Protein AF-A0A386WGY3-F1 (afdb_monomer_lite)

pLDDT: mean 86.1, std 10.3, range [23.47, 96.94]

Structure (mmCIF, N/CA/C/O backbone):
data_AF-A0A386WGY3-F1
#
_entry.id   AF-A0A386WGY3-F1
#
loop_
_atom_site.group_PDB
_atom_site.id
_atom_site.type_symbol
_atom_site.label_atom_id
_atom_site.label_alt_id
_atom_site.label_comp_id
_atom_site.label_asym_id
_atom_site.label_entity_id
_atom_site.label_seq_id
_atom_site.pdbx_PDB_ins_code
_atom_site.Cartn_x
_atom_site.Cartn_y
_atom_site.Cartn_z
_atom_site.occupancy
_atom_site.B_iso_or_equiv
_atom_site.auth_seq_id
_atom_site.auth_comp_id
_atom_site.auth_asym_id
_atom_site.auth_atom_id
_atom_site.pdbx_PDB_model_num
ATOM 1 N N . MET A 1 1 ? -45.808 -0.481 20.986 1.00 61.81 1 MET A N 1
ATOM 2 C CA . MET A 1 1 ? -45.895 -1.080 22.342 1.00 61.81 1 MET A CA 1
ATOM 3 C C . MET A 1 1 ? -44.906 -0.357 23.251 1.00 61.81 1 MET A C 1
ATOM 5 O O . MET A 1 1 ? -43.811 -0.083 22.788 1.00 61.81 1 MET A O 1
ATOM 9 N N . MET A 1 2 ? -45.273 0.003 24.487 1.00 74.50 2 MET A N 1
ATOM 10 C CA . MET A 1 2 ? -44.387 0.731 25.418 1.00 74.50 2 MET A CA 1
ATOM 11 C C . MET A 1 2 ? -43.733 -0.239 26.417 1.00 74.50 2 MET A C 1
ATOM 13 O O . MET A 1 2 ? -44.384 -0.642 27.377 1.00 74.50 2 MET A O 1
ATOM 17 N N . LEU A 1 3 ? -42.461 -0.602 26.201 1.00 82.38 3 LEU A N 1
ATOM 18 C CA . LEU A 1 3 ? -41.746 -1.622 26.994 1.00 82.38 3 LEU A CA 1
ATOM 19 C C . LEU A 1 3 ? -41.584 -1.269 28.483 1.00 82.38 3 LEU A C 1
ATOM 21 O O . LEU A 1 3 ? -41.601 -2.163 29.317 1.00 82.38 3 LEU A O 1
ATOM 25 N N . HIS A 1 4 ? -41.511 0.015 28.848 1.00 80.94 4 HIS A N 1
ATOM 26 C CA . HIS A 1 4 ? -41.395 0.439 30.254 1.00 80.94 4 HIS A CA 1
ATOM 27 C C . HIS A 1 4 ? -42.621 0.091 31.120 1.00 80.94 4 HIS A C 1
ATOM 29 O O . HIS A 1 4 ? -42.563 0.203 32.340 1.00 80.94 4 HIS A O 1
ATOM 35 N N . ARG A 1 5 ? -43.743 -0.308 30.502 1.00 82.69 5 ARG A N 1
ATOM 36 C CA . ARG A 1 5 ? -44.953 -0.781 31.197 1.00 82.69 5 ARG A CA 1
ATOM 37 C C . ARG A 1 5 ? -45.062 -2.305 31.236 1.00 82.69 5 ARG A C 1
ATOM 39 O O . ARG A 1 5 ? -46.012 -2.821 31.817 1.00 82.69 5 ARG A O 1
ATOM 46 N N . ASP A 1 6 ? -44.139 -3.009 30.589 1.00 82.38 6 ASP A N 1
ATOM 47 C CA . ASP A 1 6 ? -44.092 -4.465 30.564 1.00 82.38 6 ASP A CA 1
ATOM 48 C C . ASP A 1 6 ? -43.335 -4.965 31.810 1.00 82.38 6 ASP A C 1
ATOM 50 O O . ASP A 1 6 ? -42.214 -4.504 32.039 1.00 82.38 6 ASP A O 1
ATOM 54 N N . PRO A 1 7 ? -43.900 -5.865 32.637 1.00 83.31 7 PRO A N 1
ATOM 55 C CA . PRO A 1 7 ? -43.231 -6.367 33.837 1.00 83.31 7 PRO A CA 1
ATOM 56 C C . PRO A 1 7 ? -41.829 -6.928 33.569 1.00 83.31 7 PRO A C 1
ATOM 58 O O . PRO A 1 7 ? -40.940 -6.709 34.389 1.00 83.31 7 PRO A O 1
ATOM 61 N N . GLU A 1 8 ? -41.616 -7.571 32.415 1.00 82.06 8 GLU A N 1
ATOM 62 C CA . GLU A 1 8 ? -40.329 -8.175 32.038 1.00 82.06 8 GLU A CA 1
ATOM 63 C C . GLU A 1 8 ? -39.245 -7.127 31.736 1.00 82.06 8 GLU A C 1
ATOM 65 O O . GLU A 1 8 ? -38.066 -7.365 31.991 1.00 82.06 8 GLU A O 1
ATOM 70 N N . PHE A 1 9 ? -39.630 -5.943 31.244 1.00 87.06 9 PHE A N 1
ATOM 71 C CA . PHE A 1 9 ? -38.694 -4.899 30.801 1.00 87.06 9 PHE A CA 1
ATOM 72 C C . PHE A 1 9 ? -38.731 -3.623 31.644 1.00 87.06 9 PHE A C 1
ATOM 74 O O . PHE A 1 9 ? -37.873 -2.760 31.477 1.00 87.06 9 PHE A O 1
ATOM 81 N N . SER A 1 10 ? -39.676 -3.492 32.575 1.00 86.00 10 SER A N 1
ATOM 82 C CA . SER A 1 10 ? -39.872 -2.302 33.417 1.00 86.00 10 SER A CA 1
ATOM 83 C C . SER A 1 10 ? -38.635 -1.874 34.218 1.00 86.00 10 SER A C 1
ATOM 85 O O . SER A 1 10 ? -38.479 -0.693 34.522 1.00 86.00 10 SER A O 1
ATOM 87 N N . ALA A 1 11 ? -37.729 -2.807 34.526 1.00 86.44 11 ALA A N 1
ATOM 88 C CA . ALA A 1 11 ? -36.476 -2.519 35.222 1.00 86.44 11 ALA A CA 1
ATOM 89 C C . ALA A 1 11 ? -35.398 -1.885 34.316 1.00 86.44 11 ALA A C 1
ATOM 91 O O . ALA A 1 11 ? -34.520 -1.177 34.816 1.00 86.44 11 ALA A O 1
ATOM 92 N N . VAL A 1 12 ? -35.459 -2.119 32.998 1.00 91.00 12 VAL A N 1
ATOM 93 C CA . VAL A 1 12 ? -34.416 -1.721 32.032 1.00 91.00 12 VAL A CA 1
ATOM 94 C C . VAL A 1 12 ? -34.895 -0.704 30.993 1.00 91.00 12 VAL A C 1
ATOM 96 O O . VAL A 1 12 ? -34.096 0.102 30.525 1.00 91.00 12 VAL A O 1
ATOM 99 N N . ALA A 1 13 ? -36.177 -0.697 30.629 1.00 90.69 13 ALA A N 1
ATOM 100 C CA . ALA A 1 13 ? -36.724 0.175 29.595 1.00 90.69 13 ALA A CA 1
ATOM 101 C C . ALA A 1 13 ? -37.027 1.582 30.129 1.00 90.69 13 ALA A C 1
ATOM 103 O O . ALA A 1 13 ? -37.645 1.753 31.181 1.00 90.69 13 ALA A O 1
ATOM 104 N N . LEU A 1 14 ? -36.628 2.599 29.366 1.00 89.94 14 LEU A N 1
ATOM 105 C CA . LEU A 1 14 ? -36.884 3.999 29.701 1.00 89.94 14 LEU A CA 1
ATOM 106 C C . LEU A 1 14 ? -38.336 4.405 29.378 1.00 89.94 14 LEU A C 1
ATOM 108 O O . LEU A 1 14 ? -38.920 3.895 28.411 1.00 89.94 14 LEU A O 1
ATOM 112 N N . PRO A 1 15 ? -38.939 5.336 30.144 1.00 90.88 15 PRO A N 1
ATOM 113 C CA . PRO A 1 15 ? -40.218 5.928 29.772 1.00 90.88 15 PRO A CA 1
ATOM 114 C C . PRO A 1 15 ? -40.096 6.682 28.442 1.00 90.88 15 PRO A C 1
ATOM 116 O O . PRO A 1 15 ? -39.058 7.262 28.135 1.00 90.88 15 PRO A O 1
ATOM 119 N N . VAL A 1 16 ? -41.163 6.650 27.641 1.00 90.69 16 VAL A N 1
ATOM 120 C CA . VAL A 1 16 ? -41.209 7.241 26.295 1.00 90.69 16 VAL A CA 1
ATOM 121 C C . VAL A 1 16 ? -42.474 8.076 26.157 1.00 90.69 16 VAL A C 1
ATOM 123 O O . VAL A 1 16 ? -43.560 7.598 26.492 1.00 90.69 16 VAL A O 1
ATOM 126 N N . TYR A 1 17 ? -42.346 9.275 25.594 1.00 91.62 17 TYR A N 1
ATOM 127 C CA . TYR A 1 17 ? -43.467 10.099 25.150 1.00 91.62 17 TYR A CA 1
ATOM 128 C C . TYR A 1 17 ? -43.485 10.172 23.612 1.00 91.62 17 TYR A C 1
ATOM 130 O O . TYR A 1 17 ? -42.577 10.762 23.024 1.00 91.62 17 TYR A O 1
ATOM 138 N N . PRO A 1 18 ? -44.480 9.584 22.926 1.00 90.06 18 PRO A N 1
ATOM 139 C CA . PRO A 1 18 ? -44.577 9.661 21.470 1.00 90.06 18 PRO A CA 1
ATOM 140 C C . PRO A 1 18 ? -45.006 11.064 21.014 1.00 90.06 18 PRO A C 1
ATOM 142 O O . PRO A 1 18 ? -45.927 11.651 21.583 1.00 90.06 18 PRO A O 1
ATOM 145 N N . CYS A 1 19 ? -44.372 11.597 19.970 1.00 88.19 19 CYS A N 1
ATOM 146 C CA . CYS A 1 19 ? -44.822 12.824 19.317 1.00 88.19 19 CYS A CA 1
ATOM 147 C C . CYS A 1 19 ? -45.920 12.503 18.291 1.00 88.19 19 CYS A C 1
ATOM 149 O O . CYS A 1 19 ? -45.836 11.514 17.566 1.00 88.19 19 CYS A O 1
ATOM 151 N N . ASP A 1 20 ? -46.949 13.348 18.221 1.00 83.81 20 ASP A N 1
ATOM 152 C CA . ASP A 1 20 ? -48.069 13.164 17.296 1.00 83.81 20 ASP A CA 1
ATOM 153 C C . ASP A 1 20 ? -47.688 13.618 15.878 1.00 83.81 20 ASP A C 1
ATOM 155 O O . ASP A 1 20 ? -47.449 14.803 15.634 1.00 83.81 20 ASP A O 1
ATOM 159 N N . LEU A 1 21 ? -47.631 12.675 14.934 1.00 83.88 21 LEU A N 1
ATOM 160 C CA . LEU A 1 21 ? -47.284 12.960 13.541 1.00 83.88 21 LEU A CA 1
ATOM 161 C C . LEU A 1 21 ? -48.390 13.741 12.808 1.00 83.88 21 LEU A C 1
ATOM 163 O O . LEU A 1 21 ? -48.110 14.434 11.827 1.00 83.88 21 LEU A O 1
ATOM 167 N N . ALA A 1 22 ? -49.641 13.681 13.285 1.00 88.31 22 ALA A N 1
ATOM 168 C CA . ALA A 1 22 ? -50.756 14.397 12.668 1.00 88.31 22 ALA A CA 1
ATOM 169 C C . ALA A 1 22 ? -50.542 15.919 12.692 1.00 88.31 22 ALA A C 1
ATOM 171 O O . ALA A 1 22 ? -50.849 16.595 11.708 1.00 88.31 22 ALA A O 1
ATOM 172 N N . ASP A 1 23 ? -49.943 16.445 13.767 1.00 89.12 23 ASP A N 1
ATOM 173 C CA . ASP A 1 23 ? -49.608 17.867 13.893 1.00 89.12 23 ASP A CA 1
ATOM 174 C C . ASP A 1 23 ? -48.582 18.293 12.815 1.00 89.12 23 ASP A C 1
ATOM 176 O O . ASP A 1 23 ? -48.690 19.380 12.239 1.00 89.12 23 ASP A O 1
ATOM 180 N N . ALA A 1 24 ? -47.621 17.426 12.474 1.00 89.56 24 ALA A N 1
ATOM 181 C CA . ALA A 1 24 ? -46.629 17.690 11.429 1.00 89.56 24 ALA A CA 1
ATOM 182 C C . ALA A 1 24 ? -47.243 17.670 10.021 1.00 89.56 24 ALA A C 1
ATOM 184 O O . ALA A 1 24 ? -46.978 18.571 9.220 1.00 89.56 24 ALA A O 1
ATOM 185 N N . HIS A 1 25 ? -48.105 16.693 9.724 1.00 90.00 25 HIS A N 1
ATOM 186 C CA . HIS A 1 25 ? -48.831 16.642 8.450 1.00 90.00 25 HIS A CA 1
ATOM 187 C C . HIS A 1 25 ? -49.780 17.832 8.276 1.00 90.00 25 HIS A C 1
ATOM 189 O O . HIS A 1 25 ? -49.852 18.404 7.187 1.00 90.00 25 HIS A O 1
ATOM 195 N N . GLU A 1 26 ? -50.467 18.251 9.342 1.00 91.38 26 GLU A N 1
ATOM 196 C CA . GLU A 1 26 ? -51.323 19.438 9.328 1.00 91.38 26 GLU A CA 1
ATOM 197 C C . GLU A 1 26 ? -50.515 20.709 9.027 1.00 91.38 26 GLU A C 1
ATOM 199 O O . GLU A 1 26 ? -50.932 21.534 8.208 1.00 91.38 26 GLU A O 1
ATOM 204 N N . TYR A 1 27 ? -49.336 20.860 9.637 1.00 92.31 27 TYR A N 1
ATOM 205 C CA . TYR A 1 27 ? -48.431 21.961 9.319 1.00 92.31 27 TYR A CA 1
ATOM 206 C C . TYR A 1 27 ? -48.000 21.937 7.847 1.00 92.31 27 TYR A C 1
ATOM 208 O O . TYR A 1 27 ? -48.105 22.966 7.179 1.00 92.31 27 TYR A O 1
ATOM 216 N N . VAL A 1 28 ? -47.567 20.786 7.318 1.00 89.75 28 VAL A N 1
ATOM 217 C CA . VAL A 1 28 ? -47.150 20.666 5.909 1.00 89.75 28 VAL A CA 1
ATOM 218 C C . VAL A 1 28 ? -48.301 21.020 4.963 1.00 89.75 28 VAL A C 1
ATOM 220 O O . VAL A 1 28 ? -48.097 21.789 4.023 1.00 89.75 28 VAL A O 1
ATOM 223 N N . ALA A 1 29 ? -49.519 20.550 5.252 1.00 87.94 29 ALA A N 1
ATOM 224 C CA . ALA A 1 29 ? -50.712 20.852 4.462 1.00 87.94 29 ALA A CA 1
ATOM 225 C C . ALA A 1 29 ? -51.063 22.352 4.447 1.00 87.94 29 ALA A C 1
ATOM 227 O O . ALA A 1 29 ? -51.526 22.866 3.431 1.00 87.94 29 ALA A O 1
ATOM 228 N N . ARG A 1 30 ? -50.832 23.072 5.555 1.00 86.06 30 ARG A N 1
ATOM 229 C CA . ARG A 1 30 ? -51.092 24.522 5.662 1.00 86.06 30 ARG A CA 1
ATOM 230 C C . ARG A 1 30 ? -49.978 25.377 5.070 1.00 86.06 30 ARG A C 1
ATOM 232 O O . ARG A 1 30 ? -50.243 26.427 4.495 1.00 86.06 30 ARG A O 1
ATOM 239 N N . ALA A 1 31 ? -48.734 24.973 5.291 1.00 79.75 31 ALA A N 1
ATOM 240 C CA . ALA A 1 31 ? -47.571 25.782 4.975 1.00 79.75 31 ALA A CA 1
ATOM 241 C C . ALA A 1 31 ? -47.097 25.573 3.528 1.00 79.75 31 ALA A C 1
ATOM 243 O O . ALA A 1 31 ? -46.434 26.462 2.993 1.00 79.75 31 ALA A O 1
ATOM 244 N N . GLY A 1 32 ? -47.395 24.423 2.915 1.00 74.25 32 GLY A N 1
ATOM 245 C CA . GLY A 1 32 ? -46.793 23.977 1.658 1.00 74.25 32 GLY A CA 1
ATOM 246 C C . GLY A 1 32 ? -45.360 23.463 1.857 1.00 74.25 32 GLY A C 1
ATOM 247 O O . GLY A 1 32 ? -44.615 23.991 2.695 1.00 74.25 32 GLY A O 1
ATOM 248 N N . SER A 1 33 ? -44.990 22.425 1.099 1.00 68.12 33 SER A N 1
ATOM 249 C CA . SER A 1 33 ? -43.675 21.760 1.142 1.00 68.12 33 SER A CA 1
ATOM 250 C C . SER A 1 33 ? -42.741 22.112 -0.019 1.00 68.12 33 SER A C 1
ATOM 252 O O . SER A 1 33 ? -41.543 21.872 0.077 1.00 68.12 33 SER A O 1
ATOM 254 N N . GLU A 1 34 ? -43.250 22.651 -1.129 1.00 68.38 34 GLU A N 1
ATOM 255 C CA . GLU A 1 34 ? -42.418 22.947 -2.302 1.00 68.38 34 GLU A CA 1
ATOM 256 C C . GLU A 1 34 ? -41.515 24.168 -2.066 1.00 68.38 34 GLU A C 1
ATOM 258 O O . GLU A 1 34 ? -41.974 25.224 -1.633 1.00 68.38 34 GLU A O 1
ATOM 263 N N . GLY A 1 35 ? -40.218 24.013 -2.357 1.00 67.31 35 GLY A N 1
ATOM 264 C CA . GLY A 1 35 ? -39.223 25.092 -2.333 1.00 67.31 35 GLY A CA 1
ATOM 265 C C . GLY A 1 35 ? -38.682 25.488 -0.955 1.00 67.31 35 GLY A C 1
ATOM 266 O O . GLY A 1 35 ? -37.850 26.389 -0.890 1.00 67.31 35 GLY A O 1
ATOM 267 N N . LYS A 1 36 ? -39.111 24.835 0.133 1.00 79.31 36 LYS A N 1
ATOM 268 C CA . LYS A 1 36 ? -38.619 25.126 1.488 1.00 79.31 36 LYS A CA 1
ATOM 269 C C . LYS A 1 36 ? -37.427 24.265 1.872 1.00 79.31 36 LYS A C 1
ATOM 271 O O . LYS A 1 36 ? -37.423 23.051 1.686 1.00 79.31 36 LYS A O 1
ATOM 276 N N . SER A 1 37 ? -36.441 24.898 2.488 1.00 84.25 37 SER A N 1
ATOM 277 C CA . SER A 1 37 ? -35.321 24.236 3.148 1.00 84.25 37 SER A CA 1
ATOM 278 C C . SER A 1 37 ? -35.752 23.553 4.452 1.00 84.25 37 SER A C 1
ATOM 280 O O . SER A 1 37 ? -36.723 23.950 5.105 1.00 84.25 37 SER A O 1
ATOM 282 N N . VAL A 1 38 ? -34.966 22.567 4.904 1.00 86.69 38 VAL A N 1
ATOM 283 C CA . VAL A 1 38 ? -35.148 21.921 6.220 1.00 86.69 38 VAL A CA 1
ATOM 284 C C . VAL A 1 38 ? -35.218 22.961 7.339 1.00 86.69 38 VAL A C 1
ATOM 286 O O . VAL A 1 38 ? -36.079 22.876 8.208 1.00 86.69 38 VAL A O 1
ATOM 289 N N . LYS A 1 39 ? -34.361 23.989 7.302 1.00 89.94 39 LYS A N 1
ATOM 290 C CA . LYS A 1 39 ? -34.328 25.047 8.326 1.00 89.94 39 LYS A CA 1
ATOM 291 C C . LYS A 1 39 ? -35.650 25.814 8.413 1.00 89.94 39 LYS A C 1
ATOM 293 O O . LYS A 1 39 ? -36.104 26.112 9.516 1.00 89.94 39 LYS A O 1
ATOM 298 N N . GLU A 1 40 ? -36.282 26.099 7.277 1.00 89.25 40 GLU A N 1
ATOM 299 C CA . GLU A 1 40 ? -37.585 26.776 7.233 1.00 89.25 40 GLU A CA 1
ATOM 300 C C . GLU A 1 40 ? -38.705 25.886 7.771 1.00 89.25 40 GLU A C 1
ATOM 302 O O . GLU A 1 40 ? -39.562 26.361 8.522 1.00 89.25 40 GLU A O 1
ATOM 307 N N . HIS A 1 41 ? -38.674 24.590 7.448 1.00 90.69 41 HIS A N 1
ATOM 308 C CA . HIS A 1 41 ? -39.607 23.621 8.013 1.00 90.69 41 HIS A CA 1
ATOM 309 C C . HIS A 1 41 ? -39.456 23.487 9.531 1.00 90.69 41 HIS A C 1
ATOM 311 O O . HIS A 1 41 ? -40.451 23.560 10.250 1.00 90.69 41 HIS A O 1
ATOM 317 N N . VAL A 1 42 ? -38.223 23.383 10.031 1.00 92.88 42 VAL A N 1
ATOM 318 C CA . VAL A 1 42 ? -37.931 23.290 11.468 1.00 92.88 42 VAL A CA 1
ATOM 319 C C . VAL A 1 42 ? -38.404 24.537 12.212 1.00 92.88 42 VAL A C 1
ATOM 321 O O . VAL A 1 42 ? -39.113 24.421 13.212 1.00 92.88 42 VAL A O 1
ATOM 324 N N . ALA A 1 43 ? -38.071 25.733 11.720 1.00 92.88 43 ALA A N 1
ATOM 325 C CA . ALA A 1 43 ? -38.487 26.984 12.352 1.00 92.88 43 ALA A CA 1
ATOM 326 C C . ALA A 1 43 ? -40.017 27.153 12.338 1.00 92.88 43 ALA A C 1
ATOM 328 O O . ALA A 1 43 ? -40.620 27.485 13.363 1.00 92.88 43 ALA A O 1
ATOM 329 N N . GLY A 1 44 ? -40.655 26.883 11.194 1.00 92.19 44 GLY A N 1
ATOM 330 C CA . GLY A 1 44 ? -42.101 27.013 11.033 1.00 92.19 44 GLY A CA 1
ATOM 331 C C . GLY A 1 44 ? -42.890 26.000 11.862 1.00 92.19 44 GLY A C 1
ATOM 332 O O . GLY A 1 44 ? -43.856 26.377 12.529 1.00 92.19 44 GLY A O 1
ATOM 333 N N . TYR A 1 45 ? -42.469 24.734 11.867 1.00 93.81 45 TYR A N 1
ATOM 334 C CA . TYR A 1 45 ? -43.130 23.695 12.649 1.00 93.81 45 TYR A CA 1
ATOM 335 C C . TYR A 1 45 ? -42.894 23.866 14.150 1.00 93.81 45 TYR A C 1
ATOM 337 O O . TYR A 1 45 ? -43.831 23.698 14.922 1.00 93.81 45 TYR A O 1
ATOM 345 N N . SER A 1 46 ? -41.699 24.283 14.579 1.00 94.31 46 SER A N 1
ATOM 346 C CA . SER A 1 46 ? -41.426 24.597 15.989 1.00 94.31 46 SER A CA 1
ATOM 347 C C . SER A 1 46 ? -42.387 25.667 16.525 1.00 94.31 46 SER A C 1
ATOM 349 O O . SER A 1 46 ? -43.010 25.481 17.574 1.00 94.31 46 SER A O 1
ATOM 351 N N . ALA A 1 47 ? -42.599 26.754 15.770 1.00 92.88 47 ALA A N 1
ATOM 352 C CA . ALA A 1 47 ? -43.558 27.798 16.133 1.00 92.88 47 ALA A CA 1
ATOM 353 C C . ALA A 1 47 ? -45.014 27.292 16.128 1.00 92.88 47 ALA A C 1
ATOM 355 O O . ALA A 1 47 ? -45.774 27.590 17.053 1.00 92.88 47 ALA A O 1
ATOM 356 N N . PHE A 1 48 ? -45.394 26.502 15.118 1.00 93.56 48 PHE A N 1
ATOM 357 C CA . PHE A 1 48 ? -46.720 25.884 15.024 1.00 93.56 48 PHE A CA 1
ATOM 358 C C . PHE A 1 48 ? -47.004 24.957 16.213 1.00 93.56 48 PHE A C 1
ATOM 360 O O . PHE A 1 48 ? -48.034 25.094 16.878 1.00 93.56 48 PHE A O 1
ATOM 367 N N . LEU A 1 49 ? -46.067 24.060 16.524 1.00 93.25 49 LEU A N 1
ATOM 368 C CA . LEU A 1 49 ? -46.172 23.095 17.611 1.00 93.25 49 LEU A CA 1
ATOM 369 C C . LEU A 1 49 ? -46.233 23.801 18.969 1.00 93.25 49 LEU A C 1
ATOM 371 O O . LEU A 1 49 ? -47.067 23.447 19.799 1.00 93.25 49 LEU A O 1
ATOM 375 N N . LYS A 1 50 ? -45.431 24.855 19.169 1.00 92.81 50 LYS A N 1
ATOM 376 C CA . LYS A 1 50 ? -45.474 25.686 20.382 1.00 92.81 50 LYS A CA 1
ATOM 377 C C . LYS A 1 50 ? -46.822 26.384 20.570 1.00 92.81 50 LYS A C 1
ATOM 379 O O . LYS A 1 50 ? -47.313 26.463 21.691 1.00 92.81 50 LYS A O 1
ATOM 384 N N . GLY A 1 51 ? -47.442 26.864 19.490 1.00 90.44 51 GLY A N 1
ATOM 385 C CA . GLY A 1 51 ? -48.780 27.462 19.538 1.00 90.44 51 GLY A CA 1
ATOM 386 C C . GLY A 1 51 ? -49.894 26.443 19.801 1.00 90.44 51 GLY A C 1
ATOM 387 O O . GLY A 1 51 ? -50.859 26.749 20.497 1.00 90.44 51 GLY A O 1
ATOM 388 N N . ARG A 1 52 ? -49.762 25.225 19.265 1.00 90.81 52 ARG A N 1
ATOM 389 C CA . ARG A 1 52 ? -50.781 24.170 19.366 1.00 90.81 52 ARG A CA 1
ATOM 390 C C . ARG A 1 52 ? -50.704 23.365 20.662 1.00 90.81 52 ARG A C 1
ATOM 392 O O . ARG A 1 52 ? -51.738 22.959 21.186 1.00 90.81 52 ARG A O 1
ATOM 399 N N . ARG A 1 53 ? -49.495 23.143 21.179 1.00 90.88 53 ARG A N 1
ATOM 400 C CA . ARG A 1 53 ? -49.207 22.338 22.375 1.00 90.88 53 ARG A CA 1
ATOM 401 C C . ARG A 1 53 ? -48.310 23.111 23.356 1.00 90.88 53 ARG A C 1
ATOM 403 O O . ARG A 1 53 ? -47.239 22.616 23.678 1.00 90.88 53 ARG A O 1
ATOM 410 N N . PRO A 1 54 ? -48.714 24.289 23.870 1.00 88.88 54 PRO A N 1
ATOM 411 C CA . PRO A 1 54 ? -47.840 25.138 24.692 1.00 88.88 54 PRO A CA 1
ATOM 412 C C . PRO A 1 54 ? -47.356 24.483 25.998 1.00 88.88 54 PRO A C 1
ATOM 414 O O . PRO A 1 54 ? -46.311 24.880 26.506 1.00 88.88 54 PRO A O 1
ATOM 417 N N . GLY A 1 55 ? -48.083 23.483 26.515 1.00 90.19 55 GLY A N 1
ATOM 418 C CA . GLY A 1 55 ? -47.746 22.731 27.733 1.00 90.19 55 GLY A CA 1
ATOM 419 C C . GLY A 1 55 ? -46.984 21.415 27.508 1.00 90.19 55 GLY A C 1
ATOM 420 O O . GLY A 1 55 ? -47.024 20.530 28.363 1.00 90.19 55 GLY A O 1
ATOM 421 N N . LEU A 1 56 ? -46.375 21.209 26.331 1.00 90.38 56 LEU A N 1
ATOM 422 C CA . LEU A 1 56 ? -45.708 19.942 25.993 1.00 90.38 56 LEU A CA 1
ATOM 423 C C . LEU A 1 56 ? -44.525 19.635 26.928 1.00 90.38 56 LEU A C 1
ATOM 425 O O . LEU A 1 56 ? -44.305 18.478 27.276 1.00 90.38 56 LEU A O 1
ATOM 429 N N . ALA A 1 57 ? -43.783 20.659 27.356 1.00 90.06 57 ALA A N 1
ATOM 430 C CA . ALA A 1 57 ? -42.642 20.495 28.256 1.00 90.06 57 ALA A CA 1
ATOM 431 C C . ALA A 1 57 ? -43.066 20.018 29.656 1.00 90.06 57 ALA A C 1
ATOM 433 O O . ALA A 1 57 ? -42.391 19.178 30.246 1.00 90.06 57 ALA A O 1
ATOM 434 N N . GLU A 1 58 ? -44.192 20.508 30.182 1.00 91.88 58 GLU A N 1
ATOM 435 C CA . GLU A 1 58 ? -44.761 20.041 31.449 1.00 91.88 58 GLU A CA 1
ATOM 436 C C . GLU A 1 58 ? -45.232 18.587 31.347 1.00 91.88 58 GLU A C 1
ATOM 438 O O . GLU A 1 58 ? -44.910 17.782 32.217 1.00 91.88 58 GLU A O 1
ATOM 443 N N . GLN A 1 59 ? -45.911 18.223 30.254 1.00 91.44 59 GLN A N 1
ATOM 444 C CA . GLN A 1 59 ? -46.344 16.840 30.011 1.00 91.44 59 GLN A CA 1
ATOM 445 C C . GLN A 1 59 ? -45.157 15.878 29.891 1.00 91.44 59 GLN A C 1
ATOM 447 O O . GLN A 1 59 ? -45.196 14.760 30.402 1.00 91.44 59 GLN A O 1
ATOM 452 N N . LEU A 1 60 ? -44.079 16.309 29.233 1.00 92.31 60 LEU A N 1
ATOM 453 C CA . LEU A 1 60 ? -42.851 15.524 29.154 1.00 92.31 60 LEU A CA 1
ATOM 454 C C . LEU A 1 60 ? -42.189 15.364 30.510 1.00 92.31 60 LEU A C 1
ATOM 456 O O . LEU A 1 60 ? -41.728 14.269 30.808 1.00 92.31 60 LEU A O 1
ATOM 460 N N . ARG A 1 61 ? -42.195 16.403 31.350 1.00 92.94 61 ARG A N 1
ATOM 461 C CA . ARG A 1 61 ? -41.673 16.312 32.715 1.00 92.94 61 ARG A CA 1
ATOM 462 C C . ARG A 1 61 ? -42.403 15.253 33.542 1.00 92.94 61 ARG A C 1
ATOM 464 O O . ARG A 1 61 ? -41.761 14.516 34.283 1.00 92.94 61 ARG A O 1
ATOM 471 N N . GLU A 1 62 ? -43.720 15.136 33.384 1.00 92.69 62 GLU A N 1
ATOM 472 C CA . GLU A 1 62 ? -44.525 14.120 34.079 1.00 92.69 62 GLU A CA 1
ATOM 473 C C . GLU A 1 62 ? -44.186 12.682 33.651 1.00 92.69 62 GLU A C 1
ATOM 475 O O . GLU A 1 62 ? -44.272 11.765 34.467 1.00 92.69 62 GLU A O 1
ATOM 480 N N . VAL A 1 63 ? -43.795 12.470 32.389 1.00 91.38 63 VAL A N 1
ATOM 481 C CA . VAL A 1 63 ? -43.530 11.128 31.833 1.00 91.38 63 VAL A CA 1
ATOM 482 C C . VAL A 1 63 ? -42.047 10.754 31.874 1.00 91.38 63 VAL A C 1
ATOM 484 O O . VAL A 1 63 ? -41.701 9.637 32.248 1.00 91.38 63 VAL A O 1
ATOM 487 N N . CYS A 1 64 ? -41.175 11.669 31.461 1.00 91.00 64 CYS A N 1
ATOM 488 C CA . CYS A 1 64 ? -39.745 11.453 31.240 1.00 91.00 64 CYS A CA 1
ATOM 489 C C . CYS A 1 64 ? -38.856 12.095 32.321 1.00 91.00 64 CYS A C 1
ATOM 491 O O . CYS A 1 64 ? -37.636 11.988 32.232 1.00 91.00 64 CYS A O 1
ATOM 493 N N . GLY A 1 65 ? -39.430 12.759 33.329 1.00 90.69 65 GLY A N 1
ATOM 494 C CA . GLY A 1 65 ? -38.663 13.526 34.315 1.00 90.69 65 GLY A CA 1
ATOM 495 C C . GLY A 1 65 ? -38.115 14.839 33.747 1.00 90.69 65 GLY A C 1
ATOM 496 O O . GLY A 1 65 ? -38.469 15.250 32.644 1.00 90.69 65 GLY A O 1
ATOM 497 N N . ASP A 1 66 ? -37.265 15.530 34.503 1.00 90.56 66 ASP A N 1
ATOM 498 C CA . ASP A 1 66 ? -36.670 16.798 34.064 1.00 90.56 66 ASP A CA 1
ATOM 499 C C . ASP A 1 66 ? -35.657 16.620 32.919 1.00 90.56 66 ASP A C 1
ATOM 501 O O . ASP A 1 66 ? -35.048 15.565 32.756 1.00 90.56 66 ASP A O 1
ATOM 505 N N . ALA A 1 67 ? -35.471 17.676 32.117 1.00 87.50 67 ALA A N 1
ATOM 506 C CA . ALA A 1 67 ? -34.424 17.723 31.097 1.00 87.50 67 ALA A CA 1
ATOM 507 C C . ALA A 1 67 ? -33.022 17.572 31.745 1.00 87.50 67 ALA A C 1
ATOM 509 O O . ALA A 1 67 ? -32.824 18.057 32.863 1.00 87.50 67 ALA A O 1
ATOM 510 N N . PRO A 1 68 ? -32.027 16.972 31.059 1.00 91.25 68 PRO A N 1
ATOM 511 C CA . PRO A 1 68 ? -31.966 16.749 29.613 1.00 91.25 68 PRO A CA 1
ATOM 512 C C . PRO A 1 68 ? -32.791 15.556 29.104 1.00 91.25 68 PRO A C 1
ATOM 514 O O . PRO A 1 68 ? -32.803 14.475 29.687 1.00 91.25 68 PRO A O 1
ATOM 517 N N . TRP A 1 69 ? -33.426 15.748 27.948 1.00 93.00 69 TRP A N 1
ATOM 518 C CA . TRP A 1 69 ? -34.127 14.699 27.201 1.00 93.00 69 TRP A CA 1
ATOM 519 C C . TRP A 1 69 ? -33.395 14.374 25.901 1.00 93.00 69 TRP A C 1
ATOM 521 O O . TRP A 1 69 ? -32.574 15.161 25.425 1.00 93.00 69 TRP A O 1
ATOM 531 N N . ILE A 1 70 ? -33.738 13.253 25.278 1.00 91.38 70 ILE A N 1
ATOM 532 C CA . ILE A 1 70 ? -33.374 12.954 23.895 1.00 91.38 70 ILE A CA 1
ATOM 533 C C . ILE A 1 70 ? -34.634 12.802 23.047 1.00 91.38 70 ILE A C 1
ATOM 535 O O . ILE A 1 70 ? -35.574 12.108 23.431 1.00 91.38 70 ILE A O 1
ATOM 539 N N . VAL A 1 71 ? -34.652 13.470 21.895 1.00 92.38 71 VAL A N 1
ATOM 540 C CA . VAL A 1 71 ? -35.678 13.293 20.867 1.00 92.38 71 VAL A CA 1
ATOM 541 C C . VAL A 1 71 ? -35.113 12.371 19.795 1.00 92.38 71 VAL A C 1
ATOM 543 O O . VAL A 1 71 ? -34.025 12.632 19.282 1.00 92.38 71 VAL A O 1
ATOM 546 N N . ARG A 1 72 ? -35.829 11.296 19.467 1.00 88.62 72 ARG A N 1
ATOM 547 C CA . ARG A 1 72 ? -35.366 10.256 18.540 1.00 88.62 72 ARG A CA 1
ATOM 548 C C . ARG A 1 72 ? -36.409 9.934 17.486 1.00 88.62 72 ARG A C 1
ATOM 550 O O . ARG A 1 72 ? -37.606 10.102 17.727 1.00 88.62 72 ARG A O 1
ATOM 557 N N . SER A 1 73 ? -35.942 9.430 16.349 1.00 86.38 73 SER A N 1
ATOM 558 C CA . SER A 1 73 ? -36.804 8.805 15.351 1.00 86.38 73 SER A CA 1
ATOM 559 C C . SER A 1 73 ? -37.362 7.479 15.879 1.00 86.38 73 SER A C 1
ATOM 561 O O . SER A 1 73 ? -36.728 6.782 16.682 1.00 86.38 73 SER A O 1
ATOM 563 N N . SER A 1 74 ? -38.580 7.140 15.462 1.00 77.81 74 SER A N 1
ATOM 564 C CA . SER A 1 74 ? -39.263 5.941 15.945 1.00 77.81 74 SER A CA 1
ATOM 565 C C . SER A 1 74 ? -38.734 4.646 15.326 1.00 77.81 74 SER A C 1
ATOM 567 O O . SER A 1 74 ? -38.872 3.587 15.940 1.00 77.81 74 SER A O 1
ATOM 569 N N . GLY A 1 75 ? -38.136 4.728 14.135 1.00 71.81 75 GLY A N 1
ATOM 570 C CA . GLY A 1 75 ? -37.763 3.582 13.307 1.00 71.81 75 GLY A CA 1
ATOM 571 C C . GLY A 1 75 ? -38.954 2.896 12.624 1.00 71.81 75 GLY A C 1
ATOM 572 O O . GLY A 1 75 ? -38.758 1.968 11.850 1.00 71.81 75 GLY A O 1
ATOM 573 N N . VAL A 1 76 ? -40.201 3.325 12.876 1.00 68.94 76 VAL A N 1
ATOM 574 C CA . VAL A 1 76 ? -41.399 2.827 12.164 1.00 68.94 76 VAL A CA 1
ATOM 575 C C . VAL A 1 76 ? -41.368 3.241 10.697 1.00 68.94 76 VAL A C 1
ATOM 577 O O . VAL A 1 76 ? -41.922 2.560 9.843 1.00 68.94 76 VAL A O 1
ATOM 580 N N . GLU A 1 77 ? -40.706 4.353 10.414 1.00 63.72 77 GLU A N 1
ATOM 581 C CA . GLU A 1 77 ? -40.432 4.855 9.080 1.00 63.72 77 GLU A CA 1
ATOM 582 C C . GLU A 1 77 ? -39.433 3.997 8.276 1.00 63.72 77 GLU A C 1
ATOM 584 O O . GLU A 1 77 ? -39.308 4.236 7.084 1.00 63.72 77 GLU A O 1
ATOM 589 N N . ASP A 1 78 ? -38.800 2.977 8.873 1.00 60.78 78 ASP A N 1
ATOM 590 C CA . ASP A 1 78 ? -37.727 2.158 8.276 1.00 60.78 78 ASP A CA 1
ATOM 591 C C . ASP A 1 78 ? -38.169 0.706 7.949 1.00 60.78 78 ASP A C 1
ATOM 593 O O . ASP A 1 78 ? -37.413 -0.246 8.151 1.00 60.78 78 ASP A O 1
ATOM 597 N N . GLN A 1 79 ? -39.423 0.493 7.521 1.00 63.47 79 GLN A N 1
ATOM 598 C CA . GLN A 1 79 ? -39.907 -0.846 7.114 1.00 63.47 79 GLN A CA 1
ATOM 599 C C . GLN A 1 79 ? -39.299 -1.308 5.776 1.00 63.47 79 GLN A C 1
ATOM 601 O O . GLN A 1 79 ? -38.580 -0.546 5.147 1.00 63.47 79 GLN A O 1
ATOM 606 N N . GLU A 1 80 ? -39.590 -2.540 5.327 1.00 56.81 80 GLU A N 1
ATOM 607 C CA . GLU A 1 80 ? -39.014 -3.136 4.098 1.00 56.81 80 GLU A CA 1
ATOM 608 C C . GLU A 1 80 ? -39.073 -2.222 2.858 1.00 56.81 80 GLU A C 1
ATOM 610 O O . GLU A 1 80 ? -38.183 -2.295 2.015 1.00 56.81 80 GLU A O 1
ATOM 615 N N . ASP A 1 81 ? -40.068 -1.332 2.781 1.00 54.84 81 ASP A N 1
ATOM 616 C CA . ASP A 1 81 ? -40.265 -0.393 1.671 1.00 54.84 81 ASP A CA 1
ATOM 617 C C . ASP A 1 81 ? -39.455 0.923 1.786 1.00 54.84 81 ASP A C 1
ATOM 619 O O . ASP A 1 81 ? -39.477 1.728 0.857 1.00 54.84 81 ASP A O 1
ATOM 623 N N . ASN A 1 82 ? -38.744 1.169 2.896 1.00 60.41 82 ASN A N 1
ATOM 624 C CA . ASN A 1 82 ? -37.997 2.405 3.172 1.00 60.41 82 ASN A CA 1
ATOM 625 C C . ASN A 1 82 ? -36.541 2.115 3.582 1.00 60.41 82 ASN A C 1
ATOM 627 O O . ASN A 1 82 ? -36.267 1.410 4.551 1.00 60.41 82 ASN A O 1
ATOM 631 N N . VAL A 1 83 ? -35.582 2.740 2.895 1.00 64.00 83 VAL A N 1
ATOM 632 C CA . VAL A 1 83 ? -34.142 2.407 2.982 1.00 64.00 83 VAL A CA 1
ATOM 633 C C . VAL A 1 83 ? -33.366 3.370 3.885 1.00 64.00 83 VAL A C 1
ATOM 635 O O . VAL A 1 83 ? -32.257 3.768 3.549 1.00 64.00 83 VAL A O 1
ATOM 638 N N . ASN A 1 84 ? -33.933 3.814 5.014 1.00 67.75 84 ASN A N 1
ATOM 639 C CA . ASN A 1 84 ? -33.287 4.834 5.863 1.00 67.75 84 ASN A CA 1
ATOM 640 C C . ASN A 1 84 ? -33.009 4.419 7.312 1.00 67.75 84 ASN A C 1
ATOM 642 O O . ASN A 1 84 ? -32.911 5.275 8.192 1.00 67.75 84 ASN A O 1
ATOM 646 N N . ALA A 1 85 ? -32.844 3.110 7.542 1.00 59.44 85 ALA A N 1
ATOM 647 C CA . ALA A 1 85 ? -32.710 2.497 8.862 1.00 59.44 85 ALA A CA 1
ATOM 648 C C . ALA A 1 85 ? -31.652 3.168 9.753 1.00 59.44 85 ALA A C 1
ATOM 650 O O . ALA A 1 85 ? -30.495 2.778 9.730 1.00 59.44 85 ALA A O 1
ATOM 651 N N . GLY A 1 86 ? -32.053 4.130 10.591 1.00 59.59 86 GLY A N 1
ATOM 652 C CA . GLY A 1 86 ? -31.136 4.835 11.501 1.00 59.59 86 GLY A CA 1
ATOM 653 C C . GLY A 1 86 ? -30.408 6.060 10.924 1.00 59.59 86 GLY A C 1
ATOM 654 O O . GLY A 1 86 ? -29.599 6.649 11.638 1.00 59.59 86 GLY A O 1
ATOM 655 N N . GLY A 1 87 ? -30.727 6.494 9.700 1.00 64.00 87 GLY A N 1
ATOM 656 C CA . GLY A 1 87 ? -30.168 7.704 9.074 1.00 64.00 87 GLY A CA 1
ATOM 657 C C . GLY A 1 87 ? -30.825 9.020 9.520 1.00 64.00 87 GLY A C 1
ATOM 658 O O . GLY A 1 87 ? -30.371 10.108 9.166 1.00 64.00 87 GLY A O 1
ATOM 659 N N . TYR A 1 88 ? -31.900 8.946 10.308 1.00 80.25 88 TYR A N 1
ATOM 660 C CA . TYR A 1 88 ? -32.616 10.113 10.823 1.00 80.25 88 TYR A CA 1
ATOM 661 C C . TYR A 1 88 ? -31.981 10.708 12.088 1.00 80.25 88 TYR A C 1
ATOM 663 O O . TYR A 1 88 ? -31.306 10.039 12.873 1.00 80.25 88 TYR A O 1
ATOM 671 N N . GLU A 1 89 ? -32.238 11.997 12.318 1.00 83.31 89 GLU A N 1
ATOM 672 C CA . GLU A 1 89 ? -31.635 12.725 13.435 1.00 83.31 89 GLU A CA 1
ATOM 673 C C . GLU A 1 89 ? -32.114 12.209 14.801 1.00 83.31 89 GLU A C 1
ATOM 675 O O . GLU A 1 89 ? -33.284 11.890 15.013 1.00 83.31 89 GLU A O 1
ATOM 680 N N . SER A 1 90 ? -31.198 12.189 15.767 1.00 86.56 90 SER A N 1
ATOM 681 C CA . SER A 1 90 ? -31.493 12.004 17.191 1.00 86.56 90 SER A CA 1
ATOM 682 C C . SER A 1 90 ? -30.777 13.104 17.966 1.00 86.56 90 SER A C 1
ATOM 684 O O . SER A 1 90 ? -29.549 13.195 17.926 1.00 86.56 90 SER A O 1
ATOM 686 N N . LEU A 1 91 ? -31.538 13.966 18.643 1.00 90.31 91 LEU A N 1
ATOM 687 C CA . LEU A 1 91 ? -31.030 15.219 19.203 1.00 90.31 91 LEU A CA 1
ATOM 688 C C . LEU A 1 91 ? -31.235 15.292 20.714 1.00 90.31 91 LEU A C 1
ATOM 690 O O . LEU A 1 91 ? -32.325 15.044 21.232 1.00 90.31 91 LEU A O 1
ATOM 694 N N . VAL A 1 92 ? -30.180 15.695 21.425 1.00 90.38 92 VAL A N 1
ATOM 695 C CA . VAL A 1 92 ? -30.226 15.939 22.870 1.00 90.38 92 VAL A CA 1
ATOM 696 C C . VAL A 1 92 ? -30.836 17.314 23.143 1.00 90.38 92 VAL A C 1
ATOM 698 O O . VAL A 1 92 ? -30.259 18.350 22.811 1.00 90.38 92 VAL A O 1
ATOM 701 N N . CYS A 1 93 ? -31.985 17.325 23.810 1.00 92.12 93 CYS A N 1
ATOM 702 C CA . CYS A 1 93 ? -32.664 18.513 24.305 1.00 92.12 93 CYS A CA 1
ATOM 703 C C . CYS A 1 93 ? -32.148 18.850 25.712 1.00 92.12 93 CYS A C 1
ATOM 705 O O . CYS A 1 93 ? -32.653 18.343 26.715 1.00 92.12 93 CYS A O 1
ATOM 707 N N . ARG A 1 94 ? -31.117 19.703 25.792 1.00 89.50 94 ARG A N 1
ATOM 708 C CA . ARG A 1 94 ? -30.448 20.044 27.064 1.00 89.50 94 ARG A CA 1
ATOM 709 C C . ARG A 1 94 ? -31.330 20.836 28.029 1.00 89.50 94 ARG A C 1
ATOM 711 O O . ARG A 1 94 ? -31.190 20.677 29.236 1.00 89.50 94 ARG A O 1
ATOM 718 N N . ARG A 1 95 ? -32.198 21.708 27.509 1.00 91.00 95 ARG A N 1
ATOM 719 C CA . ARG A 1 95 ? -33.101 22.562 28.293 1.00 91.00 95 ARG A CA 1
ATOM 720 C C . ARG A 1 95 ? -34.517 22.448 27.748 1.00 91.00 95 ARG A C 1
ATOM 722 O O . ARG A 1 95 ? -34.701 22.308 26.546 1.00 91.00 95 ARG A O 1
ATOM 729 N N . ALA A 1 96 ? -35.518 22.573 28.618 1.00 90.88 96 ALA A N 1
ATOM 730 C CA . ALA A 1 96 ? -36.928 22.481 28.225 1.00 90.88 96 ALA A CA 1
ATOM 731 C C . ALA A 1 96 ? -37.342 23.527 27.166 1.00 90.88 96 ALA A C 1
ATOM 733 O O . ALA A 1 96 ? -38.239 23.278 26.366 1.00 90.88 96 ALA A O 1
ATOM 734 N N . GLU A 1 97 ? -36.672 24.681 27.135 1.00 90.62 97 GLU A N 1
ATOM 735 C CA . GLU A 1 97 ? -36.916 25.765 26.173 1.00 90.62 97 GLU A CA 1
ATOM 736 C C . GLU A 1 97 ? -36.599 25.366 24.722 1.00 90.62 97 GLU A C 1
ATOM 738 O O . GLU A 1 97 ? -37.257 25.840 23.793 1.00 90.62 97 GLU A O 1
ATOM 743 N N . ASP A 1 98 ? -35.642 24.453 24.533 1.00 92.94 98 ASP A N 1
ATOM 744 C CA . ASP A 1 98 ? -35.161 24.003 23.222 1.00 92.94 98 ASP A CA 1
ATOM 745 C C . ASP A 1 98 ? -36.036 22.885 22.625 1.00 92.94 98 ASP A C 1
ATOM 747 O O . ASP A 1 98 ? -35.870 22.504 21.464 1.00 92.94 98 ASP A O 1
ATOM 751 N N . LEU A 1 99 ? -36.994 22.365 23.403 1.00 94.19 99 LEU A N 1
ATOM 752 C CA . LEU A 1 99 ? -37.777 21.173 23.084 1.00 94.19 99 LEU A CA 1
ATOM 753 C C . LEU A 1 99 ? -38.456 21.245 21.717 1.00 94.19 99 LEU A C 1
ATOM 755 O O . LEU A 1 99 ? -38.318 20.331 20.910 1.00 94.19 99 LEU A O 1
ATOM 759 N N . TYR A 1 100 ? -39.199 22.318 21.448 1.00 94.25 100 TYR A N 1
ATOM 760 C CA . TYR A 1 100 ? -39.968 22.439 20.207 1.00 94.25 100 TYR A CA 1
ATOM 761 C C . TYR A 1 100 ? -39.057 22.466 18.976 1.00 94.25 100 TYR A C 1
ATOM 763 O O . TYR A 1 100 ? -39.395 21.883 17.948 1.00 94.25 100 TYR A O 1
ATOM 771 N N . ALA A 1 101 ? -37.883 23.095 19.093 1.00 93.31 101 ALA A N 1
ATOM 772 C CA . ALA A 1 101 ? -36.887 23.110 18.030 1.00 93.31 101 ALA A CA 1
ATOM 773 C C . ALA A 1 101 ? -36.263 21.722 17.830 1.00 93.31 101 ALA A C 1
ATOM 775 O O . ALA A 1 101 ? -36.141 21.281 16.690 1.00 93.31 101 ALA A O 1
ATOM 776 N N . ALA A 1 102 ? -35.936 21.013 18.916 1.00 94.00 102 ALA A N 1
ATOM 777 C CA . ALA A 1 102 ? -35.402 19.653 18.853 1.00 94.00 102 ALA A CA 1
ATOM 778 C C . ALA A 1 102 ? -36.410 18.668 18.233 1.00 94.00 102 ALA A C 1
ATOM 780 O O . ALA A 1 102 ? -36.056 17.923 17.321 1.00 94.00 102 ALA A O 1
ATOM 781 N N . VAL A 1 103 ? -37.679 18.715 18.661 1.00 94.44 103 VAL A N 1
ATOM 782 C CA . VAL A 1 103 ? -38.768 17.916 18.073 1.00 94.44 103 VAL A CA 1
ATOM 783 C C . VAL A 1 103 ? -38.936 18.228 16.596 1.00 94.44 103 VAL A C 1
ATOM 785 O O . VAL A 1 103 ? -38.988 17.308 15.783 1.00 94.44 103 VAL A O 1
ATOM 788 N N . ALA A 1 104 ? -38.965 19.507 16.225 1.00 93.50 104 ALA A N 1
ATOM 789 C CA . ALA A 1 104 ? -39.111 19.885 14.830 1.00 93.50 104 ALA A CA 1
ATOM 790 C C . ALA A 1 104 ? -37.931 19.427 13.962 1.00 93.50 104 ALA A C 1
ATOM 792 O O . ALA A 1 104 ? -38.152 18.930 12.861 1.00 93.50 104 ALA A O 1
ATOM 793 N N . ALA A 1 105 ? -36.699 19.544 14.459 1.00 93.56 105 ALA A N 1
ATOM 794 C CA . ALA A 1 105 ? -35.503 19.101 13.752 1.00 93.56 105 ALA A CA 1
ATOM 795 C C . ALA A 1 105 ? -35.491 17.587 13.500 1.00 93.56 105 ALA A C 1
ATOM 797 O O . ALA A 1 105 ? -35.201 17.169 12.382 1.00 93.56 105 ALA A O 1
ATOM 798 N N . VAL A 1 106 ? -35.883 16.775 14.487 1.00 92.12 106 VAL A N 1
ATOM 799 C CA . VAL A 1 106 ? -35.990 15.318 14.306 1.00 92.12 106 VAL A CA 1
ATOM 800 C C . VAL A 1 106 ? -37.114 14.967 13.330 1.00 92.12 106 VAL A C 1
ATOM 802 O O . VAL A 1 106 ? -36.868 14.264 12.353 1.00 92.12 106 VAL A O 1
ATOM 805 N N . VAL A 1 107 ? -38.321 15.512 13.522 1.00 91.94 107 VAL A N 1
ATOM 806 C CA . VAL A 1 107 ? -39.494 15.234 12.668 1.00 91.94 107 VAL A CA 1
ATOM 807 C C . VAL A 1 107 ? -39.250 15.608 11.201 1.00 91.94 107 VAL A C 1
ATOM 809 O O . VAL A 1 107 ? -39.719 14.912 10.304 1.00 91.94 107 VAL A O 1
ATOM 812 N N . PHE A 1 108 ? -38.503 16.681 10.929 1.00 91.06 108 PHE A N 1
ATOM 813 C CA . PHE A 1 108 ? -38.185 17.118 9.564 1.00 91.06 108 PHE A CA 1
ATOM 814 C C . PHE A 1 108 ? -36.827 16.627 9.046 1.00 91.06 108 PHE A C 1
ATOM 816 O O . PHE A 1 108 ? -36.424 17.012 7.949 1.00 91.06 108 PHE A O 1
ATOM 823 N N . SER A 1 109 ? -36.136 15.736 9.763 1.00 88.88 109 SER A N 1
ATOM 824 C CA . SER A 1 109 ? -34.849 15.185 9.306 1.00 88.88 109 SER A CA 1
ATOM 825 C C . SER A 1 109 ? -34.958 14.346 8.023 1.00 88.88 109 SER A C 1
ATOM 827 O O . SER A 1 109 ? -33.981 14.216 7.284 1.00 88.88 109 SER A O 1
ATOM 829 N N . GLY A 1 110 ? -36.157 13.864 7.674 1.00 86.19 110 GLY A N 1
ATOM 830 C CA . GLY A 1 110 ? -36.426 13.230 6.378 1.00 86.19 110 GLY A CA 1
ATOM 831 C C . GLY A 1 110 ? -36.433 14.163 5.168 1.00 86.19 110 GLY A C 1
ATOM 832 O O . GLY A 1 110 ? -36.440 13.679 4.040 1.00 86.19 110 GLY A O 1
ATOM 833 N N . TYR A 1 111 ? -36.373 15.480 5.381 1.00 87.81 111 TYR A N 1
ATOM 834 C CA . TYR A 1 111 ? -36.210 16.476 4.317 1.00 87.81 111 TYR A CA 1
ATOM 835 C C . TYR A 1 111 ? -34.741 16.833 4.047 1.00 87.81 111 TYR A C 1
ATOM 837 O O . TYR A 1 111 ? -34.473 17.695 3.210 1.00 87.81 111 TYR A O 1
ATOM 845 N N . SER A 1 112 ? -33.783 16.225 4.756 1.00 86.31 112 SER A N 1
ATOM 846 C CA . SER A 1 112 ? -32.362 16.453 4.487 1.00 86.31 112 SER A CA 1
ATOM 847 C C . SER A 1 112 ? -31.964 15.868 3.129 1.00 86.31 112 SER A C 1
ATOM 849 O O . SER A 1 112 ? -32.516 14.862 2.682 1.00 86.31 112 SER A O 1
ATOM 851 N N . GLU A 1 113 ? -30.981 16.484 2.469 1.00 85.19 113 GLU A N 1
ATOM 852 C CA . GLU A 1 113 ? -30.470 15.989 1.184 1.00 85.19 113 GLU A CA 1
ATOM 853 C C . GLU A 1 113 ? -29.950 14.551 1.295 1.00 85.19 113 GLU A C 1
ATOM 855 O O . GLU A 1 113 ? -30.199 13.745 0.402 1.00 85.19 113 GLU A O 1
ATOM 860 N N . HIS A 1 114 ? -29.298 14.219 2.415 1.00 85.06 114 HIS A N 1
ATOM 861 C CA . HIS A 1 114 ? -28.798 12.876 2.701 1.00 85.06 114 HIS A CA 1
ATOM 862 C C . HIS A 1 114 ? -29.941 11.852 2.791 1.00 85.06 114 HIS A C 1
ATOM 864 O O . HIS A 1 114 ? -29.945 10.880 2.039 1.00 85.06 114 HIS A O 1
ATOM 870 N N . SER A 1 115 ? -30.960 12.115 3.621 1.00 84.94 115 SER A N 1
ATOM 871 C CA . SER A 1 115 ? -32.133 11.237 3.770 1.00 84.94 115 SER A CA 1
ATOM 872 C C . SER A 1 115 ? -32.876 11.045 2.446 1.00 84.94 115 SER A C 1
ATOM 874 O O . SER A 1 115 ? -33.325 9.946 2.129 1.00 84.94 115 SER A O 1
ATOM 876 N N . ILE A 1 116 ? -33.003 12.112 1.649 1.00 85.06 116 ILE A N 1
ATOM 877 C CA . ILE A 1 116 ? -33.654 12.056 0.335 1.00 85.06 116 ILE A CA 1
ATOM 878 C C . ILE A 1 116 ? -32.835 11.209 -0.644 1.00 85.06 116 ILE A C 1
ATOM 880 O O . ILE A 1 116 ? -33.406 10.381 -1.351 1.00 85.06 116 ILE A O 1
ATOM 884 N N . ALA A 1 117 ? -31.517 11.417 -0.716 1.00 85.44 117 ALA A N 1
ATOM 885 C CA . ALA A 1 117 ? -30.639 10.654 -1.603 1.00 85.44 117 ALA A CA 1
ATOM 886 C C . ALA A 1 117 ? -30.661 9.157 -1.270 1.00 85.44 117 ALA A C 1
ATOM 888 O O . ALA A 1 117 ? -30.702 8.328 -2.176 1.00 85.44 117 ALA A O 1
ATOM 889 N N . GLN A 1 118 ? -30.699 8.832 0.020 1.00 86.88 118 GLN A N 1
ATOM 890 C CA . GLN A 1 118 ? -30.770 7.469 0.518 1.00 86.88 118 GLN A CA 1
ATOM 891 C C . GLN A 1 118 ? -32.114 6.798 0.200 1.00 86.88 118 GLN A C 1
ATOM 893 O O . GLN A 1 118 ? -32.126 5.723 -0.386 1.00 86.88 118 GLN A O 1
ATOM 898 N N . GLN A 1 119 ? -33.252 7.451 0.457 1.00 84.44 119 GLN A N 1
ATOM 899 C CA . GLN A 1 119 ? -34.563 6.888 0.093 1.00 84.44 119 GLN A CA 1
ATOM 900 C C . GLN A 1 119 ? -34.727 6.691 -1.424 1.00 84.44 119 GLN A C 1
ATOM 902 O O . GLN A 1 119 ? -35.380 5.751 -1.880 1.00 84.44 119 GLN A O 1
ATOM 907 N N . ARG A 1 120 ? -34.057 7.526 -2.228 1.00 85.19 120 ARG A N 1
ATOM 908 C CA . ARG A 1 120 ? -34.018 7.385 -3.690 1.00 85.19 120 ARG A CA 1
ATOM 909 C C . ARG A 1 120 ? -33.242 6.170 -4.202 1.00 85.19 120 ARG A C 1
ATOM 911 O O . ARG A 1 120 ? -33.278 5.923 -5.408 1.00 85.19 120 ARG A O 1
ATOM 918 N N . LEU A 1 121 ? -32.565 5.419 -3.328 1.00 84.62 121 LEU A N 1
ATOM 919 C CA . LEU A 1 121 ? -31.996 4.114 -3.670 1.00 84.62 121 LEU A CA 1
ATOM 920 C C . LEU A 1 121 ? -33.093 3.089 -3.985 1.00 84.62 121 LEU A C 1
ATOM 922 O O . LEU A 1 121 ? -32.995 2.427 -5.016 1.00 84.62 121 LEU A O 1
ATOM 926 N N . ALA A 1 122 ? -34.155 3.008 -3.171 1.00 81.06 122 ALA A N 1
ATOM 927 C CA . ALA A 1 122 ? -35.303 2.140 -3.471 1.00 81.06 122 ALA A CA 1
ATOM 928 C C . ALA A 1 122 ? -36.350 2.810 -4.363 1.00 81.06 122 ALA A C 1
ATOM 930 O O . ALA A 1 122 ? -36.858 2.167 -5.279 1.00 81.06 122 ALA A O 1
ATOM 931 N N . ASP A 1 123 ? -36.677 4.085 -4.122 1.00 83.25 123 ASP A N 1
ATOM 932 C CA . ASP A 1 123 ? -37.700 4.808 -4.886 1.00 83.25 123 ASP A CA 1
ATOM 933 C C . ASP A 1 123 ? -37.148 6.116 -5.460 1.00 83.25 123 ASP A C 1
ATOM 935 O O . ASP A 1 123 ? -37.141 7.164 -4.814 1.00 83.25 123 ASP A O 1
ATOM 939 N N . GLN A 1 124 ? -36.741 6.091 -6.731 1.00 83.06 124 GLN A N 1
ATOM 940 C CA . GLN A 1 124 ? -36.241 7.283 -7.430 1.00 83.06 124 GLN A CA 1
ATOM 941 C C . GLN A 1 124 ? -37.246 8.450 -7.449 1.00 83.06 124 GLN A C 1
ATOM 943 O O . GLN A 1 124 ? -36.840 9.607 -7.588 1.00 83.06 124 GLN A O 1
ATOM 948 N N . SER A 1 125 ? -38.546 8.171 -7.303 1.00 86.25 125 SER A N 1
ATOM 949 C CA . SER A 1 125 ? -39.615 9.171 -7.265 1.00 86.25 125 SER A CA 1
ATOM 950 C C . SER A 1 125 ? -39.952 9.669 -5.855 1.00 86.25 125 SER A C 1
ATOM 952 O O . SER A 1 125 ? -40.829 10.532 -5.711 1.00 86.25 125 SER A O 1
ATOM 954 N N . TYR A 1 126 ? -39.223 9.190 -4.838 1.00 85.69 126 TYR A N 1
ATOM 955 C CA . TYR A 1 126 ? -39.464 9.489 -3.433 1.00 85.69 126 TYR A CA 1
ATOM 956 C C . TYR A 1 126 ? -39.579 10.994 -3.178 1.00 85.69 126 TYR A C 1
ATOM 958 O O . TYR A 1 126 ? -38.734 11.809 -3.589 1.00 85.69 126 TYR A O 1
ATOM 966 N N . ARG A 1 127 ? -40.635 11.356 -2.445 1.00 84.25 127 ARG A N 1
ATOM 967 C CA . ARG A 1 127 ? -40.873 12.709 -1.944 1.00 84.25 127 ARG A CA 1
ATOM 968 C C . ARG A 1 127 ? -40.697 12.723 -0.426 1.00 84.25 127 ARG A C 1
ATOM 970 O O . ARG A 1 127 ? -41.294 11.886 0.244 1.00 84.25 127 ARG A O 1
ATOM 977 N N . PRO A 1 128 ? -39.945 13.689 0.128 1.00 86.31 128 PRO A N 1
ATOM 978 C CA . PRO A 1 128 ? -39.730 13.756 1.566 1.00 86.31 128 PRO A CA 1
ATOM 979 C C . PRO A 1 128 ? -41.035 14.032 2.326 1.00 86.31 128 PRO A C 1
ATOM 981 O O . PRO A 1 128 ? -41.849 14.863 1.910 1.00 86.31 128 PRO A O 1
ATOM 984 N N . SER A 1 129 ? -41.199 13.367 3.470 1.00 85.75 129 SER A N 1
ATOM 985 C CA . SER A 1 129 ? -42.309 13.549 4.411 1.00 85.75 129 SER A CA 1
ATOM 986 C C . SER A 1 129 ? -41.809 13.669 5.857 1.00 85.75 129 SER A C 1
ATOM 988 O O . SER A 1 129 ? -40.689 13.243 6.152 1.00 85.75 129 SER A O 1
ATOM 990 N N . PRO A 1 130 ? -42.611 14.234 6.784 1.00 88.50 130 PRO A N 1
ATOM 991 C CA . PRO A 1 130 ? -42.274 14.230 8.204 1.00 88.50 130 PRO A CA 1
ATOM 992 C C . PRO A 1 130 ? -42.171 12.797 8.738 1.00 88.50 130 PRO A C 1
ATOM 994 O O . PRO A 1 130 ? -42.921 11.926 8.297 1.00 88.50 130 PRO A O 1
ATOM 997 N N . ILE A 1 131 ? -41.276 12.567 9.699 1.00 87.69 131 ILE A N 1
ATOM 998 C CA . ILE A 1 131 ? -41.063 11.255 10.323 1.00 87.69 131 ILE A CA 1
ATOM 999 C C . ILE A 1 131 ? -41.616 11.197 11.744 1.00 87.69 131 ILE A C 1
ATOM 1001 O O . ILE A 1 131 ? -41.728 12.212 12.437 1.00 87.69 131 ILE A O 1
ATOM 1005 N N . THR A 1 132 ? -41.923 9.984 12.198 1.00 87.75 132 THR A N 1
ATOM 1006 C CA . THR A 1 132 ? -42.402 9.748 13.561 1.00 87.75 132 THR A CA 1
ATOM 1007 C C . THR A 1 132 ? -41.253 9.900 14.553 1.00 87.75 132 THR A C 1
ATOM 1009 O O . THR A 1 132 ? -40.190 9.304 14.387 1.00 87.75 132 THR A O 1
ATOM 1012 N N . ALA A 1 133 ? -41.481 10.671 15.616 1.00 90.31 133 ALA A N 1
ATOM 1013 C CA . ALA A 1 133 ? -40.500 10.915 16.666 1.00 90.31 133 ALA A CA 1
ATOM 1014 C C . ALA A 1 133 ? -41.065 10.590 18.052 1.00 90.31 133 ALA A C 1
ATOM 1016 O O . ALA A 1 133 ? -42.279 10.579 18.268 1.00 90.31 133 ALA A O 1
ATOM 1017 N N . PHE A 1 134 ? -40.182 10.353 19.012 1.00 91.56 134 PHE A N 1
ATOM 1018 C CA . PHE A 1 134 ? -40.530 10.242 20.423 1.00 91.56 134 PHE A CA 1
ATOM 1019 C C . PHE A 1 134 ? -39.468 10.914 21.296 1.00 91.56 134 PHE A C 1
ATOM 1021 O O . PHE A 1 134 ? -38.341 11.150 20.863 1.00 91.56 134 PHE A O 1
ATOM 1028 N N . VAL A 1 135 ? -39.828 11.210 22.543 1.00 93.00 135 VAL A N 1
ATOM 1029 C CA . VAL A 1 135 ? -38.934 11.784 23.553 1.00 93.00 135 VAL A CA 1
ATOM 1030 C C . VAL A 1 135 ? -38.707 10.775 24.677 1.00 93.00 135 VAL A C 1
ATOM 1032 O O . VAL A 1 135 ? -39.644 10.098 25.105 1.00 93.00 135 VAL A O 1
ATOM 1035 N N . GLN A 1 136 ? -37.466 10.678 25.147 1.00 92.44 136 GLN A N 1
ATOM 1036 C CA . GLN A 1 136 ? -37.028 9.850 26.274 1.00 92.44 136 GLN A CA 1
ATOM 1037 C C . GLN A 1 136 ? -36.169 10.678 27.245 1.00 92.44 136 GLN A C 1
ATOM 1039 O O . GLN A 1 136 ? -35.554 11.665 26.826 1.00 92.44 136 GLN A O 1
ATOM 1044 N N . PRO A 1 137 ? -36.056 10.276 28.524 1.00 91.06 137 PRO A N 1
ATOM 1045 C CA . PRO A 1 137 ? -34.999 10.778 29.397 1.00 91.06 137 PRO A CA 1
ATOM 1046 C C . PRO A 1 137 ? -33.624 10.483 28.789 1.00 91.06 137 PRO A C 1
ATOM 1048 O O . PRO A 1 137 ? -33.397 9.384 28.276 1.00 91.06 137 PRO A O 1
ATOM 1051 N N . LEU A 1 138 ? -32.692 11.436 28.867 1.00 88.19 138 LEU A N 1
ATOM 1052 C CA . LEU A 1 138 ? -31.293 11.142 28.567 1.00 88.19 138 LEU A CA 1
ATOM 1053 C C . LEU A 1 138 ? -30.710 10.333 29.734 1.00 88.19 138 LEU A C 1
ATOM 1055 O O . LEU A 1 138 ? -30.798 10.762 30.883 1.00 88.19 138 LEU A O 1
ATOM 1059 N N . VAL A 1 139 ? -30.110 9.174 29.455 1.00 83.94 139 VAL A N 1
ATOM 1060 C CA . VAL A 1 139 ? -29.384 8.408 30.483 1.00 83.94 139 VAL A CA 1
ATOM 1061 C C . VAL A 1 139 ? -28.243 9.279 31.009 1.00 83.94 139 VAL A C 1
ATOM 1063 O O . VAL A 1 139 ? -27.485 9.822 30.206 1.00 83.94 139 VAL A O 1
ATOM 1066 N N . GLU A 1 140 ? -28.145 9.452 32.332 1.00 69.75 140 GLU A N 1
ATOM 1067 C CA . GLU A 1 140 ? -27.153 10.339 32.952 1.00 69.75 140 GLU A CA 1
ATOM 1068 C C . GLU A 1 140 ? -25.740 10.032 32.437 1.00 69.75 140 GLU A C 1
ATOM 1070 O O . GLU A 1 140 ? -25.163 8.979 32.698 1.00 69.75 140 GLU A O 1
ATOM 1075 N N . THR A 1 141 ? -25.160 10.983 31.704 1.00 63.72 141 THR A N 1
ATOM 1076 C CA . THR A 1 141 ? -23.784 10.897 31.196 1.00 63.72 141 THR A CA 1
ATOM 1077 C C . THR A 1 141 ? -22.756 11.430 32.195 1.00 63.72 141 THR A C 1
ATOM 1079 O O . THR A 1 141 ? -21.555 11.348 31.946 1.00 63.72 141 THR A O 1
ATOM 1082 N N . THR A 1 142 ? -23.197 12.006 33.318 1.00 54.84 142 THR A N 1
ATOM 1083 C CA . THR A 1 142 ? -22.331 12.555 34.370 1.00 54.84 142 THR A CA 1
ATOM 1084 C C . THR A 1 142 ? -21.819 11.443 35.285 1.00 54.84 142 THR A C 1
ATOM 1086 O O . THR A 1 142 ? -22.235 11.316 36.433 1.00 54.84 142 THR A O 1
ATOM 1089 N N . GLY A 1 143 ? -20.914 10.615 34.764 1.00 53.72 143 GLY A N 1
ATOM 1090 C CA . GLY A 1 143 ? -20.167 9.640 35.557 1.00 53.72 143 GLY A CA 1
ATOM 1091 C C . GLY A 1 143 ? -19.023 10.300 36.332 1.00 53.72 143 GLY A C 1
ATOM 1092 O O . GLY A 1 143 ? -18.410 11.258 35.860 1.00 53.72 143 GLY A O 1
ATOM 1093 N N . ARG A 1 144 ? -18.713 9.774 37.526 1.00 55.62 144 ARG A N 1
ATOM 1094 C CA . ARG A 1 144 ? -17.441 10.028 38.229 1.00 55.62 144 ARG A CA 1
ATOM 1095 C C . ARG A 1 144 ? -16.280 9.907 37.234 1.00 55.62 144 ARG A C 1
ATOM 1097 O O . ARG A 1 144 ? -16.275 8.975 36.437 1.00 55.62 144 ARG A O 1
ATOM 1104 N N . ALA A 1 145 ? -15.302 10.813 37.296 1.00 58.75 145 ALA A N 1
ATOM 1105 C CA . ALA A 1 145 ? -14.102 10.709 36.468 1.00 58.75 145 ALA A CA 1
ATOM 1106 C C . ALA A 1 145 ? -13.459 9.329 36.683 1.00 58.75 145 ALA A C 1
ATOM 1108 O O . ALA A 1 145 ? -13.065 9.005 37.807 1.00 58.75 145 ALA A O 1
ATOM 1109 N N . ALA A 1 146 ? -13.414 8.512 35.626 1.00 67.75 146 ALA A N 1
ATOM 1110 C CA . ALA A 1 146 ? -12.746 7.220 35.657 1.00 67.75 146 ALA A CA 1
ATOM 1111 C C . ALA A 1 146 ? -11.300 7.425 36.130 1.00 67.75 146 ALA A C 1
ATOM 1113 O O . ALA A 1 146 ? -10.643 8.383 35.718 1.00 67.75 146 ALA A O 1
ATOM 1114 N N . ASN A 1 147 ? -10.810 6.548 37.006 1.00 66.88 147 ASN A N 1
ATOM 1115 C CA . ASN A 1 147 ? -9.426 6.590 37.462 1.00 66.88 147 ASN A CA 1
ATOM 1116 C C . ASN A 1 147 ? -8.747 5.236 37.190 1.00 66.88 147 ASN A C 1
ATOM 1118 O O . ASN A 1 147 ? -9.104 4.257 37.848 1.00 66.88 147 ASN A O 1
ATOM 1122 N N . PRO A 1 148 ? -7.799 5.160 36.237 1.00 73.00 148 PRO A N 1
ATOM 1123 C CA . PRO A 1 148 ? -7.370 6.237 35.336 1.00 73.00 148 PRO A CA 1
ATOM 1124 C C . PRO A 1 148 ? -8.463 6.611 34.312 1.00 73.00 148 PRO A C 1
ATOM 1126 O O . PRO A 1 148 ? -9.356 5.789 34.061 1.00 73.00 148 PRO A O 1
ATOM 1129 N N . PRO A 1 149 ? -8.408 7.814 33.706 1.00 79.06 149 PRO A N 1
ATOM 1130 C CA . PRO A 1 149 ? -9.296 8.199 32.609 1.00 79.06 149 PRO A CA 1
ATOM 1131 C C . PRO A 1 149 ? -9.270 7.179 31.464 1.00 79.06 149 PRO A C 1
ATOM 1133 O O . PRO A 1 149 ? -8.282 6.466 31.290 1.00 79.06 149 PRO A O 1
ATOM 1136 N N . VAL A 1 150 ? -10.355 7.097 30.695 1.00 83.31 150 VAL A N 1
ATOM 1137 C CA . VAL A 1 150 ? -10.417 6.245 29.499 1.00 83.31 150 VAL A CA 1
ATOM 1138 C C . VAL A 1 150 ? -9.596 6.898 28.388 1.00 83.31 150 VAL A C 1
ATOM 1140 O O . VAL A 1 150 ? -9.863 8.044 28.022 1.00 83.31 150 VAL A O 1
ATOM 1143 N N . ALA A 1 151 ? -8.586 6.192 27.880 1.00 79.75 151 ALA A N 1
ATOM 1144 C CA . ALA A 1 151 ? -7.783 6.670 26.755 1.00 79.75 151 ALA A CA 1
ATOM 1145 C C . ALA A 1 151 ? -8.534 6.496 25.423 1.00 79.75 151 ALA A C 1
ATOM 1147 O O . ALA A 1 151 ? -9.415 5.651 25.304 1.00 79.75 151 ALA A O 1
ATOM 1148 N N . VAL A 1 152 ? -8.169 7.269 24.396 1.00 77.69 152 VAL A N 1
ATOM 1149 C CA . VAL A 1 152 ? -8.834 7.221 23.075 1.00 77.69 152 VAL A CA 1
ATOM 1150 C C . VAL A 1 152 ? -8.701 5.848 22.399 1.00 77.69 152 VAL A C 1
ATOM 1152 O O . VAL A 1 152 ? -9.584 5.455 21.643 1.00 77.69 152 VAL A O 1
ATOM 1155 N N . SER A 1 153 ? -7.620 5.118 22.679 1.00 80.50 153 SER A N 1
ATOM 1156 C CA . SER A 1 153 ? -7.361 3.769 22.164 1.00 80.50 153 SER A CA 1
ATOM 1157 C C . SER A 1 153 ? -8.073 2.654 22.944 1.00 80.50 153 SER A C 1
ATOM 1159 O O . SER A 1 153 ? -8.057 1.503 22.507 1.00 80.50 153 SER A O 1
ATOM 1161 N N . GLU A 1 154 ? -8.685 2.960 24.094 1.00 89.06 154 GLU A N 1
ATOM 1162 C CA . GLU A 1 154 ? -9.374 1.970 24.923 1.00 89.06 154 GLU A CA 1
ATOM 1163 C C . GLU A 1 154 ? -10.797 1.711 24.431 1.00 89.06 154 GLU A C 1
ATOM 1165 O O . GLU A 1 154 ? -11.565 2.632 24.159 1.00 89.06 154 GLU A O 1
ATOM 1170 N N . THR A 1 155 ? -11.180 0.436 24.412 1.00 92.50 155 THR A N 1
ATOM 1171 C CA . THR A 1 155 ? -12.523 -0.023 24.031 1.00 92.50 155 THR A CA 1
ATOM 1172 C C . THR A 1 155 ? -13.153 -0.860 25.153 1.00 92.50 155 THR A C 1
ATOM 1174 O O . THR A 1 155 ? -12.416 -1.506 25.899 1.00 92.50 155 THR A O 1
ATOM 1177 N N . PRO A 1 156 ? -14.485 -0.851 25.355 1.00 94.06 156 PRO A N 1
ATOM 1178 C CA . PRO A 1 156 ? -15.101 -1.517 26.508 1.00 94.06 156 PRO A CA 1
ATOM 1179 C C . PRO A 1 156 ? -15.023 -3.050 26.448 1.00 94.06 156 PRO A C 1
ATOM 1181 O O . PRO A 1 156 ? -15.161 -3.647 25.386 1.00 94.06 156 PRO A O 1
ATOM 1184 N N . LEU A 1 157 ? -14.900 -3.706 27.599 1.00 95.69 157 LEU A N 1
ATOM 1185 C CA . LEU A 1 157 ? -15.013 -5.158 27.755 1.00 95.69 157 LEU A CA 1
ATOM 1186 C C . LEU A 1 157 ? -15.955 -5.471 28.918 1.00 95.69 157 LEU A C 1
ATOM 1188 O O . LEU A 1 157 ? -15.695 -5.078 30.057 1.00 95.69 157 LEU A O 1
ATOM 1192 N N . LEU A 1 158 ? -17.036 -6.195 28.636 1.00 94.44 158 LEU A N 1
ATOM 1193 C CA . LEU A 1 158 ? -17.988 -6.631 29.658 1.00 94.44 158 LEU A CA 1
ATOM 1194 C C . LEU A 1 158 ? -17.518 -7.918 30.332 1.00 94.44 158 LEU A C 1
ATOM 1196 O O . LEU A 1 158 ? -16.817 -8.733 29.729 1.00 94.44 158 LEU A O 1
ATOM 1200 N N . ALA A 1 159 ? -17.933 -8.111 31.583 1.00 90.81 159 ALA A N 1
ATOM 1201 C CA . ALA A 1 159 ? -17.782 -9.393 32.254 1.00 90.81 159 ALA A CA 1
ATOM 1202 C C . ALA A 1 159 ? -18.710 -10.453 31.630 1.00 90.81 159 ALA A C 1
ATOM 1204 O O . ALA A 1 159 ? -19.762 -10.130 31.078 1.00 90.81 159 ALA A O 1
ATOM 1205 N N . GLU A 1 160 ? -18.346 -11.731 31.757 1.00 88.69 160 GLU A N 1
ATOM 1206 C CA . GLU A 1 160 ? -19.140 -12.845 31.211 1.00 88.69 160 GLU A CA 1
ATOM 1207 C C . GLU A 1 160 ? -20.564 -12.894 31.797 1.00 88.69 160 GLU A C 1
ATOM 1209 O O . GLU A 1 160 ? -21.524 -13.189 31.082 1.00 88.69 160 GLU A O 1
ATOM 1214 N N . ASP A 1 161 ? -20.722 -12.535 33.076 1.00 90.62 161 ASP A N 1
ATOM 1215 C CA . ASP A 1 161 ? -22.031 -12.456 33.738 1.00 90.62 161 ASP A CA 1
ATOM 1216 C C . ASP A 1 161 ? -22.922 -11.367 33.114 1.00 90.62 161 ASP A C 1
ATOM 1218 O O . ASP A 1 161 ? -24.112 -11.595 32.885 1.00 90.62 161 ASP A O 1
ATOM 1222 N N . ASP A 1 162 ? -22.343 -10.210 32.770 1.00 92.38 162 ASP A N 1
ATOM 1223 C CA . ASP A 1 162 ? -23.056 -9.111 32.108 1.00 92.38 162 ASP A CA 1
ATOM 1224 C C . ASP A 1 162 ? -23.472 -9.504 30.682 1.00 92.38 162 ASP A C 1
ATOM 1226 O O . ASP A 1 162 ? -24.604 -9.239 30.269 1.00 92.38 162 ASP A O 1
ATOM 1230 N N . ILE A 1 163 ? -22.592 -10.194 29.941 1.00 92.75 163 ILE A N 1
ATOM 1231 C CA . ILE A 1 163 ? -22.910 -10.744 28.613 1.00 92.75 163 ILE A CA 1
ATOM 1232 C C . ILE A 1 163 ? -24.048 -11.758 28.710 1.00 92.75 163 ILE A C 1
ATOM 1234 O O . ILE A 1 163 ? -25.012 -11.672 27.951 1.00 92.75 163 ILE A O 1
ATOM 1238 N N . THR A 1 164 ? -23.980 -12.686 29.664 1.00 92.25 164 THR A N 1
ATOM 1239 C CA . THR A 1 164 ? -25.020 -13.702 29.878 1.00 92.25 164 THR A CA 1
ATOM 1240 C C . THR A 1 164 ? -26.363 -13.054 30.220 1.00 92.25 164 THR A C 1
ATOM 1242 O O . THR A 1 164 ? -27.397 -13.433 29.663 1.00 92.25 164 THR A O 1
ATOM 1245 N N . GLY A 1 165 ? -26.358 -12.034 31.085 1.00 91.75 165 GLY A N 1
ATOM 1246 C CA . GLY A 1 165 ? -27.546 -11.247 31.410 1.00 91.75 165 GLY A CA 1
ATOM 1247 C C . GLY A 1 165 ? -28.143 -10.548 30.185 1.00 91.75 165 GLY A C 1
ATOM 1248 O O . GLY A 1 165 ? -29.354 -10.624 29.956 1.00 91.75 165 GLY A O 1
ATOM 1249 N N . LEU A 1 166 ? -27.301 -9.923 29.356 1.00 92.94 166 LEU A N 1
ATOM 1250 C CA . LEU A 1 166 ? -27.731 -9.242 28.135 1.00 92.94 166 LEU A CA 1
ATOM 1251 C C . LEU A 1 166 ? -28.284 -10.222 27.087 1.00 92.94 166 LEU A C 1
ATOM 1253 O O . LEU A 1 166 ? -29.333 -9.957 26.504 1.00 92.94 166 LEU A O 1
ATOM 1257 N N . VAL A 1 167 ? -27.646 -11.380 26.896 1.00 93.69 167 VAL A N 1
ATOM 1258 C CA . VAL A 1 167 ? -28.137 -12.478 26.039 1.00 93.69 167 VAL A CA 1
ATOM 1259 C C . VAL A 1 167 ? -29.519 -12.950 26.491 1.00 93.69 167 VAL A C 1
ATOM 1261 O O . VAL A 1 167 ? -30.412 -13.154 25.662 1.00 93.69 167 VAL A O 1
ATOM 1264 N N . GLY A 1 168 ? -29.728 -13.069 27.805 1.00 93.00 168 GLY A N 1
ATOM 1265 C CA . GLY A 1 168 ? -31.037 -13.357 28.382 1.00 93.00 168 GLY A CA 1
ATOM 1266 C C . GLY A 1 168 ? -32.076 -12.315 27.968 1.00 93.00 168 GLY A C 1
ATOM 1267 O O . GLY A 1 168 ? -33.115 -12.673 27.416 1.00 93.00 168 GLY A O 1
ATOM 1268 N N . LEU A 1 169 ? -31.789 -11.026 28.167 1.00 93.75 169 LEU A N 1
ATOM 1269 C CA . LEU A 1 169 ? -32.696 -9.931 27.799 1.00 93.75 169 LEU A CA 1
ATOM 1270 C C . LEU A 1 169 ? -32.998 -9.887 26.291 1.00 93.75 169 LEU A C 1
ATOM 1272 O O . LEU A 1 169 ? -34.154 -9.716 25.902 1.00 93.75 169 LEU A O 1
ATOM 1276 N N . LEU A 1 170 ? -31.991 -10.093 25.440 1.00 94.12 170 LEU A N 1
ATOM 1277 C CA . LEU A 1 170 ? -32.143 -10.144 23.982 1.00 94.12 170 LEU A CA 1
ATOM 1278 C C . LEU A 1 170 ? -33.040 -11.308 23.545 1.00 94.12 170 LEU A C 1
ATOM 1280 O O . LEU A 1 170 ? -33.934 -11.127 22.721 1.00 94.12 170 LEU A O 1
ATOM 1284 N N . THR A 1 171 ? -32.873 -12.486 24.148 1.00 93.56 171 THR A N 1
ATOM 1285 C CA . THR A 1 171 ? -33.733 -13.651 23.877 1.00 93.56 171 THR A CA 1
ATOM 1286 C C . THR A 1 171 ? -35.199 -13.349 24.209 1.00 93.56 171 THR A C 1
ATOM 1288 O O . THR A 1 171 ? -36.094 -13.656 23.418 1.00 93.56 171 THR A O 1
ATOM 1291 N N . HIS A 1 172 ? -35.460 -12.671 25.334 1.00 91.88 172 HIS A N 1
ATOM 1292 C CA . HIS A 1 172 ? -36.814 -12.226 25.682 1.00 91.88 172 HIS A CA 1
ATOM 1293 C C . HIS A 1 172 ? -37.359 -11.214 24.666 1.00 91.88 172 HIS A C 1
ATOM 1295 O O . HIS A 1 172 ? -38.527 -11.311 24.293 1.00 91.88 172 HIS A O 1
ATOM 1301 N N . LEU A 1 173 ? -36.537 -10.284 24.158 1.00 92.38 173 LEU A N 1
ATOM 1302 C CA . LEU A 1 173 ? -36.960 -9.350 23.105 1.00 92.38 173 LEU A CA 1
ATOM 1303 C C . LEU A 1 173 ? -37.395 -10.084 21.830 1.00 92.38 173 LEU A C 1
ATOM 1305 O O . LEU A 1 173 ? -38.477 -9.800 21.311 1.00 92.38 173 LEU A O 1
ATOM 1309 N N . HIS A 1 174 ? -36.608 -11.054 21.360 1.00 93.19 174 HIS A N 1
ATOM 1310 C CA . HIS A 1 174 ? -36.959 -11.870 20.193 1.00 93.19 174 HIS A CA 1
ATOM 1311 C C . HIS A 1 174 ? -38.317 -12.561 20.368 1.00 93.19 174 HIS A C 1
ATOM 1313 O O . HIS A 1 174 ? -39.193 -12.442 19.507 1.00 93.19 174 HIS A O 1
ATOM 1319 N N . HIS A 1 175 ? -38.534 -13.223 21.508 1.00 90.88 175 HIS A N 1
ATOM 1320 C CA . HIS A 1 175 ? -39.810 -13.875 21.805 1.00 90.88 175 HIS A CA 1
ATOM 1321 C C . HIS A 1 175 ? -40.970 -12.883 21.917 1.00 90.88 175 HIS A C 1
ATOM 1323 O O . HIS A 1 175 ? -42.059 -13.147 21.406 1.00 90.88 175 HIS A O 1
ATOM 1329 N N . ARG A 1 176 ? -40.746 -11.729 22.554 1.00 89.00 176 ARG A N 1
ATOM 1330 C CA . ARG A 1 176 ? -41.786 -10.732 22.817 1.00 89.00 176 ARG A CA 1
ATOM 1331 C C . ARG A 1 176 ? -42.306 -10.070 21.546 1.00 89.00 176 ARG A C 1
ATOM 1333 O O . ARG A 1 176 ? -43.512 -9.845 21.433 1.00 89.00 176 ARG A O 1
ATOM 1340 N N . PHE A 1 177 ? -41.410 -9.740 20.619 1.00 85.94 177 PHE A N 1
ATOM 1341 C CA . PHE A 1 177 ? -41.762 -9.104 19.350 1.00 85.94 177 PHE A CA 1
ATOM 1342 C C . PHE A 1 177 ? -42.052 -10.109 18.228 1.00 85.94 177 PHE A C 1
ATOM 1344 O O . PHE A 1 177 ? -42.595 -9.713 17.199 1.00 85.94 177 PHE A O 1
ATOM 1351 N N . GLY A 1 178 ? -41.713 -11.391 18.410 1.00 85.69 178 GLY A N 1
ATOM 1352 C CA . GLY A 1 178 ? -41.850 -12.416 17.371 1.00 85.69 178 GLY A CA 1
ATOM 1353 C C . GLY A 1 178 ? -40.956 -12.158 16.154 1.00 85.69 178 GLY A C 1
ATOM 1354 O O . GLY A 1 178 ? -41.261 -12.624 15.059 1.00 85.69 178 GLY A O 1
ATOM 1355 N N . MET A 1 179 ? -39.883 -11.382 16.329 1.00 86.62 179 MET A N 1
ATOM 1356 C CA . MET A 1 179 ? -38.954 -11.009 15.264 1.00 86.62 179 MET A CA 1
ATOM 1357 C C . MET A 1 179 ? -37.784 -12.003 15.241 1.00 86.62 179 MET A C 1
ATOM 1359 O O . MET A 1 179 ? -37.119 -12.164 16.267 1.00 86.62 179 MET A O 1
ATOM 1363 N N . PRO A 1 180 ? -37.481 -12.655 14.101 1.00 87.12 180 PRO A N 1
ATOM 1364 C CA . PRO A 1 180 ? -36.339 -13.565 14.016 1.00 87.12 180 PRO A CA 1
ATOM 1365 C C . PRO A 1 180 ? -35.009 -12.818 14.164 1.00 87.12 180 PRO A C 1
ATOM 1367 O O . PRO A 1 180 ? -34.070 -13.358 14.737 1.00 87.12 180 PRO A O 1
ATOM 1370 N N . ARG A 1 181 ? -34.954 -11.560 13.706 1.00 90.75 181 ARG A N 1
ATOM 1371 C CA . ARG A 1 181 ? -33.772 -10.691 13.705 1.00 90.75 181 ARG A CA 1
ATOM 1372 C C . ARG A 1 181 ? -34.099 -9.350 14.351 1.00 90.75 181 ARG A C 1
ATOM 1374 O O . ARG A 1 181 ? -35.080 -8.712 13.966 1.00 90.75 181 ARG A O 1
ATOM 1381 N N . VAL A 1 182 ? -33.288 -8.936 15.317 1.00 90.56 182 VAL A N 1
ATOM 1382 C CA . VAL A 1 182 ? -33.517 -7.740 16.136 1.00 90.56 182 VAL A CA 1
ATOM 1383 C C . VAL A 1 182 ? -32.295 -6.830 16.079 1.00 90.56 182 VAL A C 1
ATOM 1385 O O . VAL A 1 182 ? -31.164 -7.292 16.208 1.00 90.56 182 VAL A O 1
ATOM 1388 N N . ASP A 1 183 ? -32.554 -5.536 15.901 1.00 89.12 183 ASP A N 1
ATOM 1389 C CA . ASP A 1 183 ? -31.612 -4.442 16.135 1.00 89.12 183 ASP A CA 1
ATOM 1390 C C . ASP A 1 183 ? -32.032 -3.742 17.427 1.00 89.12 183 ASP A C 1
ATOM 1392 O O . ASP A 1 183 ? -33.174 -3.293 17.560 1.00 89.12 183 ASP A O 1
ATOM 1396 N N . SER A 1 184 ? -31.150 -3.698 18.418 1.00 91.00 184 SER A N 1
ATOM 1397 C CA . SER A 1 184 ? -31.444 -3.050 19.693 1.00 91.00 184 SER A CA 1
ATOM 1398 C C . SER A 1 184 ? -30.281 -2.221 20.204 1.00 91.00 184 SER A C 1
ATOM 1400 O O . SER A 1 184 ? -29.111 -2.571 20.059 1.00 91.00 184 SER A O 1
ATOM 1402 N N . GLU A 1 185 ? -30.624 -1.119 20.857 1.00 91.12 185 GLU A N 1
ATOM 1403 C CA . GLU A 1 185 ? -29.670 -0.176 21.415 1.00 91.12 185 GLU A CA 1
ATOM 1404 C C . GLU A 1 185 ? -29.784 -0.125 22.931 1.00 91.12 185 GLU A C 1
ATOM 1406 O O . GLU A 1 185 ? -30.868 0.084 23.493 1.00 91.12 185 GLU A O 1
ATOM 1411 N N . TRP A 1 186 ? -28.638 -0.251 23.587 1.00 93.19 186 TRP A N 1
ATOM 1412 C CA . TRP A 1 186 ? -28.515 -0.296 25.032 1.00 93.19 186 TRP A CA 1
ATOM 1413 C C . TRP A 1 186 ? -27.494 0.725 25.514 1.00 93.19 186 TRP A C 1
ATOM 1415 O O . TRP A 1 186 ? -26.529 1.048 24.823 1.00 93.19 186 TRP A O 1
ATOM 1425 N N . VAL A 1 187 ? -27.692 1.215 26.731 1.00 93.12 187 VAL A N 1
ATOM 1426 C CA . VAL A 1 187 ? -26.720 2.050 27.436 1.00 93.12 187 VAL A CA 1
ATOM 1427 C C . VAL A 1 187 ? -26.471 1.434 28.802 1.00 93.12 187 VAL A C 1
ATOM 1429 O O . VAL A 1 187 ? -27.404 1.228 29.581 1.00 93.12 187 VAL A O 1
ATOM 1432 N N . LEU A 1 188 ? -25.208 1.139 29.086 1.00 92.44 188 LEU A N 1
ATOM 1433 C CA . LEU A 1 188 ? -24.754 0.664 30.382 1.00 92.44 188 LEU A CA 1
ATOM 1434 C C . LEU A 1 188 ? -24.152 1.825 31.172 1.00 92.44 188 LEU A C 1
ATOM 1436 O O . LEU A 1 188 ? -23.283 2.546 30.681 1.00 92.44 188 LEU A O 1
ATOM 1440 N N . GLU A 1 189 ? -24.603 1.994 32.410 1.00 90.50 189 GLU A N 1
ATOM 1441 C CA . GLU A 1 189 ? -23.960 2.865 33.394 1.00 90.50 189 GLU A CA 1
ATOM 1442 C C . GLU A 1 189 ? -22.856 2.038 34.074 1.00 90.50 189 GLU A C 1
ATOM 1444 O O . GLU A 1 189 ? -23.164 1.042 34.733 1.00 90.50 189 GLU A O 1
ATOM 1449 N N . THR A 1 190 ? -21.582 2.409 33.897 1.00 90.19 190 THR A N 1
ATOM 1450 C CA . THR A 1 190 ? -20.426 1.636 34.396 1.00 90.19 190 THR A CA 1
ATOM 1451 C C . THR A 1 190 ? -19.493 2.473 35.275 1.00 90.19 190 THR A C 1
ATOM 1453 O O . THR A 1 190 ? -19.629 3.695 35.385 1.00 90.19 190 THR A O 1
ATOM 1456 N N . ASP A 1 191 ? -18.502 1.825 35.883 1.00 87.62 191 ASP A N 1
ATOM 1457 C CA . ASP A 1 191 ? -17.429 2.470 36.650 1.00 87.62 191 ASP A CA 1
ATOM 1458 C C . ASP A 1 191 ? -16.447 3.295 35.794 1.00 87.62 191 ASP A C 1
ATOM 1460 O O . ASP A 1 191 ? -15.712 4.124 36.334 1.00 87.62 191 ASP A O 1
ATOM 1464 N N . ALA A 1 192 ? -16.470 3.123 34.469 1.00 86.62 192 ALA A N 1
ATOM 1465 C CA . ALA A 1 192 ? -15.677 3.886 33.504 1.00 86.62 192 ALA A CA 1
ATOM 1466 C C . ALA A 1 192 ? -16.497 4.940 32.728 1.00 86.62 192 ALA A C 1
ATOM 1468 O O . ALA A 1 192 ? -15.990 5.548 31.786 1.00 86.62 192 ALA A O 1
ATOM 1469 N N . GLY A 1 193 ? -17.753 5.176 33.122 1.00 87.25 193 GLY A N 1
ATOM 1470 C CA . GLY A 1 193 ? -18.690 6.051 32.415 1.00 87.25 193 GLY A CA 1
ATOM 1471 C C . GLY A 1 193 ? -19.767 5.269 31.665 1.00 87.25 193 GLY A C 1
ATOM 1472 O O . GLY A 1 193 ? -20.051 4.113 31.976 1.00 87.25 193 GLY A O 1
ATOM 1473 N N . THR A 1 194 ? -20.420 5.911 30.699 1.00 89.44 194 THR A N 1
ATOM 1474 C CA . THR A 1 194 ? -21.448 5.244 29.890 1.00 89.44 194 THR A CA 1
ATOM 1475 C C . THR A 1 194 ? -20.802 4.372 28.819 1.00 89.44 194 THR A C 1
ATOM 1477 O O . THR A 1 194 ? -19.818 4.774 28.200 1.00 89.44 194 THR A O 1
ATOM 1480 N N . VAL A 1 195 ? -21.362 3.186 28.595 1.00 91.88 195 VAL A N 1
ATOM 1481 C CA . VAL A 1 195 ? -21.018 2.315 27.467 1.00 91.88 195 VAL A CA 1
ATOM 1482 C C . VAL A 1 195 ? -22.269 2.136 26.622 1.00 91.88 195 VAL A C 1
ATOM 1484 O O . VAL A 1 195 ? -23.284 1.646 27.114 1.00 91.88 195 VAL A O 1
ATOM 1487 N N . SER A 1 196 ? -22.214 2.553 25.362 1.00 92.00 196 SER A N 1
ATOM 1488 C CA . SER A 1 196 ? -23.288 2.288 24.403 1.00 92.00 196 SER A CA 1
ATOM 1489 C C . SER A 1 196 ? -23.078 0.930 23.759 1.00 92.00 196 SER A C 1
ATOM 1491 O O . SER A 1 196 ? -21.943 0.578 23.440 1.00 92.00 196 SER A O 1
ATOM 1493 N N . ILE A 1 197 ? -24.166 0.196 23.543 1.00 93.75 197 ILE A N 1
ATOM 1494 C CA . ILE A 1 197 ? -24.155 -1.098 22.865 1.00 93.75 197 ILE A CA 1
ATOM 1495 C C . ILE A 1 197 ? -25.199 -1.098 21.759 1.00 93.75 197 ILE A C 1
ATOM 1497 O O . ILE A 1 197 ? -26.366 -0.797 22.006 1.00 93.75 197 ILE A O 1
ATOM 1501 N N . THR A 1 198 ? -24.787 -1.508 20.566 1.00 92.69 198 THR A N 1
ATOM 1502 C CA . THR A 1 198 ? -25.696 -1.844 19.468 1.00 92.69 198 THR A CA 1
ATOM 1503 C C . THR A 1 198 ? -25.629 -3.340 19.232 1.00 92.69 198 THR A C 1
ATOM 1505 O O . THR A 1 198 ? -24.557 -3.886 18.971 1.00 92.69 198 THR A O 1
ATOM 1508 N N . ALA A 1 199 ? -26.772 -4.002 19.375 1.00 93.56 199 ALA A N 1
ATOM 1509 C CA . ALA A 1 199 ? -26.912 -5.441 19.262 1.00 93.56 199 ALA A CA 1
ATOM 1510 C C . ALA A 1 199 ? -27.703 -5.790 17.999 1.00 93.56 199 ALA A C 1
ATOM 1512 O O . ALA A 1 199 ? -28.886 -5.463 17.910 1.00 93.56 199 ALA A O 1
ATOM 1513 N N . LEU A 1 200 ? -27.048 -6.477 17.059 1.00 92.25 200 LEU A N 1
ATOM 1514 C CA . LEU A 1 200 ? -27.683 -7.092 15.893 1.00 92.25 200 LEU A CA 1
ATOM 1515 C C . LEU A 1 200 ? -27.680 -8.607 16.099 1.00 92.25 200 LEU A C 1
ATOM 1517 O O . LEU A 1 200 ? -26.619 -9.235 16.053 1.00 92.25 200 LEU A O 1
ATOM 1521 N N . THR A 1 201 ? -28.848 -9.190 16.366 1.00 94.06 201 THR A N 1
ATOM 1522 C CA . THR A 1 201 ? -28.974 -10.603 16.752 1.00 94.06 201 THR A CA 1
ATOM 1523 C C . THR A 1 201 ? -30.048 -11.335 15.961 1.00 94.06 201 THR A C 1
ATOM 1525 O O . THR A 1 201 ? -31.060 -10.757 15.569 1.00 94.06 201 THR A O 1
ATOM 1528 N N . GLU A 1 202 ? -29.831 -12.630 15.752 1.00 94.19 202 GLU A N 1
ATOM 1529 C CA . GLU A 1 202 ? -30.803 -13.594 15.250 1.00 94.19 202 GLU A CA 1
ATOM 1530 C C . GLU A 1 202 ? -31.059 -14.664 16.316 1.00 94.19 202 GLU A C 1
ATOM 1532 O O . GLU A 1 202 ? -30.118 -15.240 16.869 1.00 94.19 202 GLU A O 1
ATOM 1537 N N . LEU A 1 203 ? -32.333 -14.958 16.578 1.00 93.88 203 LEU A N 1
ATOM 1538 C CA . LEU A 1 203 ? -32.719 -16.160 17.307 1.00 93.88 203 LEU A CA 1
ATOM 1539 C C . LEU A 1 203 ? -32.970 -17.271 16.287 1.00 93.88 203 LEU A C 1
ATOM 1541 O O . LEU A 1 203 ? -34.039 -17.342 15.675 1.00 93.88 203 LEU A O 1
ATOM 1545 N N . ALA A 1 204 ? -31.959 -18.112 16.087 1.00 87.56 204 ALA A N 1
ATOM 1546 C CA . ALA A 1 204 ? -31.995 -19.186 15.112 1.00 87.56 204 ALA A CA 1
ATOM 1547 C C . ALA A 1 204 ? -33.066 -20.229 15.469 1.00 87.56 204 ALA A C 1
ATOM 1549 O O . ALA A 1 204 ? -33.460 -20.409 16.623 1.00 87.56 204 ALA A O 1
ATOM 1550 N N . THR A 1 205 ? -33.522 -20.971 14.457 1.00 84.06 205 THR A N 1
ATOM 1551 C CA . THR A 1 205 ? -34.567 -22.003 14.623 1.00 84.06 205 THR A CA 1
ATOM 1552 C C . THR A 1 205 ? -34.190 -23.137 15.585 1.00 84.06 205 THR A C 1
ATOM 1554 O O . THR A 1 205 ? -35.074 -23.812 16.106 1.00 84.06 205 THR A O 1
ATOM 1557 N N . ASP A 1 206 ? -32.895 -23.334 15.843 1.00 84.44 206 ASP A N 1
ATOM 1558 C CA . ASP A 1 206 ? -32.358 -24.295 16.812 1.00 84.44 206 ASP A CA 1
ATOM 1559 C C . ASP A 1 206 ? -32.281 -23.734 18.250 1.00 84.44 206 ASP A C 1
ATOM 1561 O O . ASP A 1 206 ? -31.809 -24.420 19.157 1.00 84.44 206 ASP A O 1
ATOM 1565 N N . GLY A 1 207 ? -32.763 -22.505 18.469 1.00 85.94 207 GLY A N 1
ATOM 1566 C CA . GLY A 1 207 ? -32.788 -21.819 19.759 1.00 85.94 207 GLY A CA 1
ATOM 1567 C C . GLY A 1 207 ? -31.502 -21.069 20.111 1.00 85.94 207 GLY A C 1
ATOM 1568 O O . GLY A 1 207 ? -31.429 -20.488 21.194 1.00 85.94 207 GLY A O 1
ATOM 1569 N N . ARG A 1 208 ? -30.486 -21.055 19.236 1.00 90.19 208 ARG A N 1
ATOM 1570 C CA . ARG A 1 208 ? -29.258 -20.278 19.455 1.00 90.19 208 ARG A CA 1
ATOM 1571 C C . ARG A 1 208 ? -29.494 -18.791 19.195 1.00 90.19 208 ARG A C 1
ATOM 1573 O O . ARG A 1 208 ? -29.978 -18.419 18.130 1.00 90.19 208 ARG A O 1
ATOM 1580 N N . LEU A 1 209 ? -29.072 -17.937 20.128 1.00 93.00 209 LEU A N 1
ATOM 1581 C CA . LEU A 1 209 ? -28.946 -16.501 19.880 1.00 93.00 209 LEU A CA 1
ATOM 1582 C C . LEU A 1 209 ? -27.563 -16.214 19.277 1.00 93.00 209 LEU A C 1
ATOM 1584 O O . LEU A 1 209 ? -26.551 -16.325 19.972 1.00 93.00 209 LEU A O 1
ATOM 1588 N N . VAL A 1 210 ? -27.524 -15.869 17.992 1.00 93.25 210 VAL A N 1
ATOM 1589 C CA . VAL A 1 210 ? -26.291 -15.615 17.233 1.00 93.25 210 VAL A CA 1
ATOM 1590 C C . VAL A 1 210 ? -26.279 -14.169 16.757 1.00 93.25 210 VAL A C 1
ATOM 1592 O O . VAL A 1 210 ? -27.309 -13.638 16.351 1.00 93.25 210 VAL A O 1
ATOM 1595 N N . GLY A 1 211 ? -25.128 -13.507 16.792 1.00 92.44 211 GLY A N 1
ATOM 1596 C CA . GLY A 1 211 ? -25.008 -12.147 16.276 1.00 92.44 211 GLY A CA 1
ATOM 1597 C C . GLY A 1 211 ? -23.879 -11.369 16.921 1.00 92.44 211 GLY A C 1
ATOM 1598 O O . GLY A 1 211 ? -22.938 -11.956 17.443 1.00 92.44 211 GLY A O 1
ATOM 1599 N N . GLN A 1 212 ? -23.974 -10.044 16.900 1.00 92.62 212 GLN A N 1
ATOM 1600 C CA . GLN A 1 212 ? -22.916 -9.164 17.385 1.00 92.62 212 GLN A CA 1
ATOM 1601 C C . GLN A 1 212 ? -23.433 -8.117 18.366 1.00 92.62 212 GLN A C 1
ATOM 1603 O O . GLN A 1 212 ? -24.531 -7.581 18.211 1.00 92.62 212 GLN A O 1
ATOM 1608 N N . LEU A 1 213 ? -22.585 -7.788 19.335 1.00 94.19 213 LEU A N 1
ATOM 1609 C CA . LEU A 1 213 ? -22.707 -6.642 20.222 1.00 94.19 213 LEU A CA 1
ATOM 1610 C C . LEU A 1 213 ? -21.524 -5.718 19.937 1.00 94.19 213 LEU A C 1
ATOM 1612 O O . LEU A 1 213 ? -20.380 -6.101 20.171 1.00 94.19 213 LEU A O 1
ATOM 1616 N N . THR A 1 214 ? -21.775 -4.517 19.429 1.00 93.31 214 THR A N 1
ATOM 1617 C CA . THR A 1 214 ? -20.747 -3.478 19.265 1.00 93.31 214 THR A CA 1
ATOM 1618 C C . THR A 1 214 ? -20.798 -2.542 20.457 1.00 93.31 214 THR A C 1
ATOM 1620 O O . THR A 1 214 ? -21.874 -2.035 20.765 1.00 93.31 214 THR A O 1
ATOM 1623 N N . LEU A 1 215 ? -19.657 -2.291 21.101 1.00 93.25 215 LEU A N 1
ATOM 1624 C CA . LEU A 1 215 ? -19.571 -1.497 22.322 1.00 93.25 215 LEU A CA 1
ATOM 1625 C C . LEU A 1 215 ? -18.627 -0.308 22.146 1.00 93.25 215 LEU A C 1
ATOM 1627 O O . LEU A 1 215 ? -17.511 -0.455 21.648 1.00 93.25 215 LEU A O 1
ATOM 1631 N N . GLY A 1 216 ? -19.060 0.858 22.621 1.00 91.38 216 GLY A N 1
ATOM 1632 C CA . GLY A 1 216 ? -18.265 2.084 22.611 1.00 91.38 216 GLY A CA 1
ATOM 1633 C C . GLY A 1 216 ? -18.407 2.863 23.915 1.00 91.38 216 GLY A C 1
ATOM 1634 O O . GLY A 1 216 ? -19.459 2.842 24.556 1.00 91.38 216 GLY A O 1
ATOM 1635 N N . PHE A 1 217 ? -17.354 3.577 24.315 1.00 88.94 217 PHE A N 1
ATOM 1636 C CA . PHE A 1 217 ? -17.421 4.504 25.448 1.00 88.94 217 PHE A CA 1
ATOM 1637 C C . PHE A 1 217 ? -18.186 5.775 25.071 1.00 88.94 217 PHE A C 1
ATOM 1639 O O . PHE A 1 217 ? -18.010 6.322 23.984 1.00 88.94 217 PHE A O 1
ATOM 1646 N N . GLY A 1 218 ? -19.042 6.258 25.965 1.00 85.94 218 GLY A N 1
ATOM 1647 C CA . GLY A 1 218 ? -19.918 7.403 25.734 1.00 85.94 218 GLY A CA 1
ATOM 1648 C C . GLY A 1 218 ? -21.282 7.031 25.150 1.00 85.94 218 GLY A C 1
ATOM 1649 O O . GLY A 1 218 ? -21.576 5.875 24.852 1.00 85.94 218 GLY A O 1
ATOM 1650 N N . PHE A 1 219 ? -22.143 8.037 25.005 1.00 83.19 219 PHE A N 1
ATOM 1651 C CA . PHE A 1 219 ? -23.490 7.886 24.457 1.00 83.19 219 PHE A CA 1
ATOM 1652 C C . PHE A 1 219 ? -23.469 7.817 22.918 1.00 83.19 219 PHE A C 1
ATOM 1654 O O . PHE A 1 219 ? -22.812 8.636 22.279 1.00 83.19 219 PHE A O 1
ATOM 1661 N N . ALA A 1 220 ? -24.220 6.875 22.338 1.00 80.56 220 ALA A N 1
ATOM 1662 C CA . ALA A 1 220 ? -24.349 6.608 20.898 1.00 80.56 220 ALA A CA 1
ATOM 1663 C C . ALA A 1 220 ? -23.047 6.233 20.155 1.00 80.56 220 ALA A C 1
ATOM 1665 O O . ALA A 1 220 ? -23.048 6.111 18.930 1.00 80.56 220 ALA A O 1
ATOM 1666 N N . SER A 1 221 ? -21.941 5.998 20.864 1.00 83.06 221 SER A N 1
ATOM 1667 C CA . SER A 1 221 ? -20.634 5.696 20.260 1.00 83.06 221 SER A CA 1
ATOM 1668 C C . SER A 1 221 ? -20.564 4.334 19.566 1.00 83.06 221 SER A C 1
ATOM 1670 O O . SER A 1 221 ? -19.745 4.153 18.670 1.00 83.06 221 SER A O 1
ATOM 1672 N N . ALA A 1 222 ? -21.470 3.405 19.892 1.00 82.38 222 ALA A N 1
ATOM 1673 C CA . ALA A 1 222 ? -21.609 2.136 19.175 1.00 82.38 222 ALA A CA 1
ATOM 1674 C C . ALA A 1 222 ? -22.015 2.318 17.694 1.00 82.38 222 ALA A C 1
ATOM 1676 O O . ALA A 1 222 ? -21.617 1.510 16.857 1.00 82.38 222 ALA A O 1
ATOM 1677 N N . GLN A 1 223 ? -22.756 3.390 17.371 1.00 77.56 223 GLN A N 1
ATOM 1678 C CA . GLN A 1 223 ? -23.233 3.715 16.013 1.00 77.56 223 GLN A CA 1
ATOM 1679 C C . GLN A 1 223 ? -22.559 4.949 15.402 1.00 77.56 223 GLN A C 1
ATOM 1681 O O . GLN A 1 223 ? -22.646 5.155 14.196 1.00 77.56 223 GLN A O 1
ATOM 1686 N N . ARG A 1 224 ? -21.929 5.802 16.218 1.00 72.50 224 ARG A N 1
ATOM 1687 C CA . ARG A 1 224 ? -21.219 7.009 15.777 1.00 72.50 224 ARG A CA 1
ATOM 1688 C C . ARG A 1 224 ? -19.773 6.932 16.241 1.00 72.50 224 ARG A C 1
ATOM 1690 O O . ARG A 1 224 ? -19.447 7.406 17.331 1.00 72.50 224 ARG A O 1
ATOM 1697 N N . LEU A 1 225 ? -18.920 6.327 15.415 1.00 69.50 225 LEU A N 1
ATOM 1698 C CA . LEU A 1 225 ? -17.499 6.213 15.721 1.00 69.50 225 LEU A CA 1
ATOM 1699 C C . LEU A 1 225 ? -16.873 7.618 15.815 1.00 69.50 225 LEU A C 1
ATOM 1701 O O . LEU A 1 225 ? -16.967 8.431 14.893 1.00 69.50 225 LEU A O 1
ATOM 1705 N N . GLY A 1 226 ? -16.273 7.919 16.966 1.00 65.12 226 GLY A N 1
ATOM 1706 C CA . GLY A 1 226 ? -15.620 9.197 17.235 1.00 65.12 226 GLY A CA 1
ATOM 1707 C C . GLY A 1 226 ? -14.175 9.231 16.726 1.00 65.12 226 GLY A C 1
ATOM 1708 O O . GLY A 1 226 ? -13.879 8.956 15.563 1.00 65.12 226 GLY A O 1
ATOM 1709 N N . ALA A 1 227 ? -13.248 9.618 17.604 1.00 59.28 227 ALA A N 1
ATOM 1710 C CA . ALA A 1 227 ? -11.812 9.556 17.322 1.00 59.28 227 ALA A CA 1
ATOM 1711 C C . ALA A 1 227 ? -11.182 8.178 17.627 1.00 59.28 227 ALA A C 1
ATOM 1713 O O . ALA A 1 227 ? -10.101 7.905 17.107 1.00 59.28 227 ALA A O 1
ATOM 1714 N N . GLY A 1 228 ? -11.837 7.341 18.442 1.00 67.31 228 GLY A N 1
ATOM 1715 C CA . GLY A 1 228 ? -11.405 5.984 18.813 1.00 67.31 228 GLY A CA 1
ATOM 1716 C C . GLY A 1 228 ? -12.254 4.882 18.168 1.00 67.31 228 GLY A C 1
ATOM 1717 O O . GLY A 1 228 ? -13.265 5.185 17.530 1.00 67.31 228 GLY A O 1
ATOM 1718 N N . ASP A 1 229 ? -11.836 3.628 18.348 1.00 78.81 229 ASP A N 1
ATOM 1719 C CA . ASP A 1 229 ? -12.516 2.431 17.830 1.00 78.81 229 ASP A CA 1
ATOM 1720 C C . ASP A 1 229 ? -13.569 1.875 18.808 1.00 78.81 229 ASP A C 1
ATOM 1722 O O . ASP A 1 229 ? -13.673 2.310 19.954 1.00 78.81 229 ASP A O 1
ATOM 1726 N N . ASN A 1 230 ? -14.350 0.891 18.352 1.00 87.94 230 ASN A N 1
ATOM 1727 C CA . ASN A 1 230 ? -15.279 0.118 19.179 1.00 87.94 230 ASN A CA 1
ATOM 1728 C C . ASN A 1 230 ? -14.752 -1.305 19.394 1.00 87.94 230 ASN A C 1
ATOM 1730 O O . ASN A 1 230 ? -14.031 -1.847 18.554 1.00 87.94 230 ASN A O 1
ATOM 1734 N N . SER A 1 231 ? -15.159 -1.934 20.495 1.00 91.81 231 SER A N 1
ATOM 1735 C CA . SER A 1 231 ? -15.004 -3.379 20.662 1.00 91.81 231 SER A CA 1
ATOM 1736 C C . SER A 1 231 ? -16.231 -4.111 20.126 1.00 91.81 231 SER A C 1
ATOM 1738 O O . SER A 1 231 ? -17.315 -3.538 19.961 1.00 91.81 231 SER A O 1
ATOM 1740 N N . LEU A 1 232 ? -16.059 -5.399 19.843 1.00 92.69 232 LEU A N 1
ATOM 1741 C CA . LEU A 1 232 ? -17.137 -6.267 19.389 1.00 92.69 232 LEU A CA 1
ATOM 1742 C C . LEU A 1 232 ? -17.121 -7.582 20.159 1.00 92.69 232 LEU A C 1
ATOM 1744 O O . LEU A 1 232 ? -16.065 -8.187 20.332 1.00 92.69 232 LEU A O 1
ATOM 1748 N N . ALA A 1 233 ? -18.304 -8.023 20.581 1.00 94.69 233 ALA A N 1
ATOM 1749 C CA . ALA A 1 233 ? -18.556 -9.354 21.108 1.00 94.69 233 ALA A CA 1
ATOM 1750 C C . ALA A 1 233 ? -19.482 -10.113 20.148 1.00 94.69 233 ALA A C 1
ATOM 1752 O O . ALA A 1 233 ? -20.644 -9.747 19.963 1.00 94.69 233 ALA A O 1
ATOM 1753 N N . TRP A 1 234 ? -18.964 -11.170 19.530 1.00 93.88 234 TRP A N 1
ATOM 1754 C CA . TRP A 1 234 ? -19.713 -12.085 18.680 1.00 93.88 234 TRP A CA 1
ATOM 1755 C C . TRP A 1 234 ? -20.329 -13.203 19.524 1.00 93.88 234 TRP A C 1
ATOM 1757 O O . TRP A 1 234 ? -19.629 -13.999 20.160 1.00 93.88 234 TRP A O 1
ATOM 1767 N N . LEU A 1 235 ? -21.657 -13.255 19.521 1.00 93.88 235 LEU A N 1
ATOM 1768 C CA . LEU A 1 235 ? -22.466 -14.253 20.201 1.00 93.88 235 LEU A CA 1
ATOM 1769 C C . LEU A 1 235 ? -22.569 -15.497 19.320 1.00 93.88 235 LEU A C 1
ATOM 1771 O O . LEU A 1 235 ? -23.091 -15.449 18.209 1.00 93.88 235 LEU A O 1
ATOM 1775 N N . THR A 1 236 ? -22.095 -16.630 19.830 1.00 90.75 236 THR A N 1
ATOM 1776 C CA . THR A 1 236 ? -22.064 -17.910 19.100 1.00 90.75 236 THR A CA 1
ATOM 1777 C C . THR A 1 236 ? -23.289 -18.795 19.359 1.00 90.75 236 THR A C 1
ATOM 1779 O O . THR A 1 236 ? -23.428 -19.874 18.777 1.00 90.75 236 THR A O 1
ATOM 1782 N N . GLY A 1 237 ? -24.179 -18.367 20.259 1.00 88.19 237 GLY A N 1
ATOM 1783 C CA . GLY A 1 237 ? -25.281 -19.179 20.778 1.00 88.19 237 GLY A CA 1
ATOM 1784 C C . GLY A 1 237 ? -24.870 -20.190 21.852 1.00 88.19 237 GLY A C 1
ATOM 1785 O O . GLY A 1 237 ? -25.692 -21.008 22.265 1.00 88.19 237 GLY A O 1
ATOM 1786 N N . ARG A 1 238 ? -23.612 -20.157 22.313 1.00 85.56 238 ARG A N 1
ATOM 1787 C CA . ARG A 1 238 ? -23.085 -20.989 23.403 1.00 85.56 238 ARG A CA 1
ATOM 1788 C C . ARG A 1 238 ? -22.528 -20.089 24.511 1.00 85.56 238 ARG A C 1
ATOM 1790 O O . ARG A 1 238 ? -21.696 -19.226 24.247 1.00 85.56 238 ARG A O 1
ATOM 1797 N N . ILE A 1 239 ? -22.981 -20.300 25.746 1.00 78.25 239 ILE A N 1
ATOM 1798 C CA . ILE A 1 239 ? -22.473 -19.585 26.932 1.00 78.25 239 ILE A CA 1
ATOM 1799 C C . ILE A 1 239 ? -20.978 -19.903 27.106 1.00 78.25 239 ILE A C 1
ATOM 1801 O O . ILE A 1 239 ? -20.583 -21.055 26.924 1.00 78.25 239 ILE A O 1
ATOM 1805 N N . GLY A 1 240 ? -20.149 -18.906 27.436 1.00 78.19 240 GLY A N 1
ATOM 1806 C CA . GLY A 1 240 ? -18.703 -19.089 27.611 1.00 78.19 240 GLY A CA 1
ATOM 1807 C C . GLY A 1 240 ? -17.900 -19.227 26.311 1.00 78.19 240 GLY A C 1
ATOM 1808 O O . GLY A 1 240 ? -16.708 -19.518 26.362 1.00 78.19 240 GLY A O 1
ATOM 1809 N N . ALA A 1 241 ? -18.527 -19.032 25.148 1.00 87.31 241 ALA A N 1
ATOM 1810 C CA . ALA A 1 241 ? -17.878 -19.071 23.834 1.00 87.31 241 ALA A CA 1
ATOM 1811 C C . ALA A 1 241 ? -18.107 -17.771 23.044 1.00 87.31 241 ALA A C 1
ATOM 1813 O O . ALA A 1 241 ? -18.207 -17.788 21.816 1.00 87.31 241 ALA A O 1
ATOM 1814 N N . THR A 1 242 ? -18.222 -16.646 23.753 1.00 92.50 242 THR A N 1
ATOM 1815 C CA . THR A 1 242 ? -18.273 -15.304 23.161 1.00 92.50 242 THR A CA 1
ATOM 1816 C C . THR A 1 242 ? -16.906 -14.948 22.589 1.00 92.50 242 THR A C 1
ATOM 1818 O O . THR A 1 242 ? -15.893 -15.048 23.284 1.00 92.50 242 THR A O 1
ATOM 1821 N N . LEU A 1 243 ? -16.869 -14.517 21.329 1.00 94.00 243 LEU A N 1
ATOM 1822 C CA . LEU A 1 243 ? -15.625 -14.132 20.665 1.00 94.00 243 LEU A CA 1
ATOM 1823 C C . LEU A 1 243 ? -15.495 -12.616 20.648 1.00 94.00 243 LEU A C 1
ATOM 1825 O O . LEU A 1 243 ? -16.402 -11.915 20.217 1.00 94.00 243 LEU A O 1
ATOM 1829 N N . TRP A 1 244 ? -14.366 -12.111 21.122 1.00 94.25 244 TRP A N 1
ATOM 1830 C CA . TRP A 1 244 ? -14.117 -10.686 21.269 1.00 94.25 244 TRP A CA 1
ATOM 1831 C C . TRP A 1 244 ? -13.137 -10.167 20.226 1.00 94.25 244 TRP A C 1
ATOM 1833 O O . TRP A 1 244 ? -12.152 -10.830 19.901 1.00 94.25 244 TRP A O 1
ATOM 1843 N N . HIS A 1 245 ? -13.368 -8.940 19.777 1.00 91.25 245 HIS A N 1
ATOM 1844 C CA . HIS A 1 245 ? -12.441 -8.138 18.989 1.00 91.25 245 HIS A CA 1
ATOM 1845 C C . HIS A 1 245 ? -12.175 -6.812 19.716 1.00 91.25 245 HIS A C 1
ATOM 1847 O O . HIS A 1 245 ? -13.103 -6.098 20.095 1.00 91.25 245 HIS A O 1
ATOM 1853 N N . GLY A 1 246 ? -10.897 -6.440 19.824 1.00 89.19 246 GLY A N 1
ATOM 1854 C CA . GLY A 1 246 ? -10.414 -5.123 20.254 1.00 89.19 246 GLY A CA 1
ATOM 1855 C C . GLY A 1 246 ? -8.903 -5.152 20.493 1.00 89.19 246 GLY A C 1
ATOM 1856 O O . GLY A 1 246 ? -8.370 -6.210 20.819 1.00 89.19 246 GLY A O 1
ATOM 1857 N N . ALA A 1 247 ? -8.223 -4.013 20.324 1.00 88.69 247 ALA A N 1
ATOM 1858 C CA . ALA A 1 247 ? -6.784 -3.897 20.585 1.00 88.69 247 ALA A CA 1
ATOM 1859 C C . ALA A 1 247 ? -6.511 -3.719 22.089 1.00 88.69 247 ALA A C 1
ATOM 1861 O O . ALA A 1 247 ? -5.992 -4.622 22.738 1.00 88.69 247 ALA A O 1
ATOM 1862 N N . LEU A 1 248 ? -6.946 -2.603 22.685 1.00 93.00 248 LEU A N 1
ATOM 1863 C CA . LEU A 1 248 ? -6.866 -2.376 24.130 1.00 93.00 248 LEU A CA 1
ATOM 1864 C C . LEU A 1 248 ? -8.266 -2.407 24.754 1.00 93.00 248 LEU A C 1
ATOM 1866 O O . LEU A 1 248 ? -9.031 -1.446 24.685 1.00 93.00 248 LEU A O 1
ATOM 1870 N N . LEU A 1 249 ? -8.603 -3.541 25.360 1.00 95.00 249 LEU A N 1
ATOM 1871 C CA . LEU A 1 249 ? -9.905 -3.814 25.960 1.00 95.00 249 LEU A CA 1
ATOM 1872 C C . LEU A 1 249 ? -9.905 -3.433 27.444 1.00 95.00 249 LEU A C 1
ATOM 1874 O O . LEU A 1 249 ? -9.199 -4.034 28.250 1.00 95.00 249 LEU A O 1
ATOM 1878 N N . ARG A 1 250 ? -10.717 -2.463 27.848 1.00 94.00 250 ARG A N 1
ATOM 1879 C CA . ARG A 1 250 ? -10.878 -2.070 29.248 1.00 94.00 250 ARG A CA 1
ATOM 1880 C C . ARG A 1 250 ? -12.054 -2.802 29.868 1.00 94.00 250 ARG A C 1
ATOM 1882 O O . ARG A 1 250 ? -13.199 -2.560 29.492 1.00 94.00 250 ARG A O 1
ATOM 1889 N N . GLN A 1 251 ? -11.776 -3.646 30.856 1.00 94.50 251 GLN A N 1
ATOM 1890 C CA . GLN A 1 251 ? -12.838 -4.278 31.628 1.00 94.50 251 GLN A CA 1
ATOM 1891 C C . GLN A 1 251 ? -13.608 -3.221 32.427 1.00 94.50 251 GLN A C 1
ATOM 1893 O O . GLN A 1 251 ? -12.997 -2.394 33.106 1.00 94.50 251 GLN A O 1
ATOM 1898 N N . VAL A 1 252 ? -14.936 -3.271 32.347 1.00 93.06 252 VAL A N 1
ATOM 1899 C CA . VAL A 1 252 ? -15.847 -2.376 33.072 1.00 93.06 252 VAL A CA 1
ATOM 1900 C C . VAL A 1 252 ? -16.796 -3.170 33.962 1.00 93.06 252 VAL A C 1
ATOM 1902 O O . VAL A 1 252 ? -17.107 -4.327 33.679 1.00 93.06 252 VAL A O 1
ATOM 1905 N N . ALA A 1 253 ? -17.260 -2.541 35.038 1.00 90.56 253 ALA A N 1
ATOM 1906 C CA . ALA A 1 253 ? -18.270 -3.087 35.933 1.00 90.56 253 ALA A CA 1
ATOM 1907 C C . ALA A 1 253 ? -19.623 -2.413 35.676 1.00 90.56 253 ALA A C 1
ATOM 1909 O O . ALA A 1 253 ? -19.782 -1.206 35.897 1.00 90.56 253 ALA A O 1
ATOM 1910 N N . THR A 1 254 ? -20.609 -3.193 35.230 1.00 91.56 254 THR A N 1
ATOM 1911 C CA . THR A 1 254 ? -21.959 -2.693 34.950 1.00 91.56 254 THR A CA 1
ATOM 1912 C C . THR A 1 254 ? -22.718 -2.425 36.249 1.00 91.56 254 THR A C 1
ATOM 1914 O O . THR A 1 254 ? -22.879 -3.302 37.092 1.00 91.56 254 THR A O 1
ATOM 1917 N N . MET A 1 255 ? -23.219 -1.200 36.416 1.00 90.62 255 MET A N 1
ATOM 1918 C CA . MET A 1 255 ? -24.077 -0.818 37.544 1.00 90.62 255 MET A CA 1
ATOM 1919 C C . MET A 1 255 ? -25.556 -0.887 37.168 1.00 90.62 255 MET A C 1
ATOM 1921 O O . MET A 1 255 ? -26.388 -1.322 37.966 1.00 90.62 255 MET A O 1
ATOM 1925 N N . ARG A 1 256 ? -25.898 -0.426 35.958 1.00 90.69 256 ARG A N 1
ATOM 1926 C CA . ARG A 1 256 ? -27.263 -0.452 35.418 1.00 90.69 256 ARG A CA 1
ATOM 1927 C C . ARG A 1 256 ? -27.253 -0.676 33.916 1.00 90.69 256 ARG A C 1
ATOM 1929 O O . ARG A 1 256 ? -26.399 -0.146 33.214 1.00 90.69 256 ARG A O 1
ATOM 1936 N N . THR A 1 257 ? -28.271 -1.388 33.446 1.00 92.81 257 THR A N 1
ATOM 1937 C CA . THR A 1 257 ? -28.528 -1.646 32.026 1.00 92.81 257 THR A CA 1
ATOM 1938 C C . THR A 1 257 ? -29.801 -0.925 31.603 1.00 92.81 257 THR A C 1
ATOM 1940 O O . THR A 1 257 ? -30.845 -1.099 32.237 1.00 92.81 257 THR A O 1
ATOM 1943 N N . ARG A 1 258 ? -29.728 -0.111 30.545 1.00 92.94 258 ARG A N 1
ATOM 1944 C CA . ARG A 1 258 ? -30.866 0.630 29.988 1.00 92.94 258 ARG A CA 1
ATOM 1945 C C . ARG A 1 258 ? -31.124 0.218 28.548 1.00 92.94 258 ARG A C 1
ATOM 1947 O O . ARG A 1 258 ? -30.228 0.320 27.717 1.00 92.94 258 ARG A O 1
ATOM 1954 N N . LEU A 1 259 ? -32.352 -0.198 28.252 1.00 92.19 259 LEU A N 1
ATOM 1955 C CA . LEU A 1 259 ? -32.818 -0.423 26.887 1.00 92.19 259 LEU A CA 1
ATOM 1956 C C . LEU A 1 259 ? -33.352 0.892 26.319 1.00 92.19 259 LEU A C 1
ATOM 1958 O O . LEU A 1 259 ? -34.293 1.471 26.874 1.00 92.19 259 LEU A O 1
ATOM 1962 N N . VAL A 1 260 ? -32.761 1.345 25.216 1.00 88.69 260 VAL A N 1
ATOM 1963 C CA . VAL A 1 260 ? -33.098 2.629 24.596 1.00 88.69 260 VAL A CA 1
ATOM 1964 C C . VAL A 1 260 ? -34.035 2.438 23.408 1.00 88.69 260 VAL A C 1
ATOM 1966 O O . VAL A 1 260 ? -35.043 3.140 23.313 1.00 88.69 260 VAL A O 1
ATOM 1969 N N . GLN A 1 261 ? -33.745 1.481 22.522 1.00 86.25 261 GLN A N 1
ATOM 1970 C CA . GLN A 1 261 ? -34.548 1.248 21.320 1.00 86.25 261 GLN A CA 1
ATOM 1971 C C . GLN A 1 261 ? -34.476 -0.208 20.845 1.00 86.25 261 GLN A C 1
ATOM 1973 O O . GLN A 1 261 ? -33.485 -0.889 21.084 1.00 86.25 261 GLN A O 1
ATOM 1978 N N . VAL A 1 262 ? -35.540 -0.677 20.183 1.00 87.19 262 VAL A N 1
ATOM 1979 C CA . VAL A 1 262 ? -35.639 -2.006 19.554 1.00 87.19 262 VAL A CA 1
ATOM 1980 C C . VAL A 1 262 ? -36.326 -1.857 18.200 1.00 87.19 262 VAL A C 1
ATOM 1982 O O . VAL A 1 262 ? -37.340 -1.161 18.106 1.00 87.19 262 VAL A O 1
ATOM 1985 N N . ARG A 1 263 ? -35.782 -2.505 17.170 1.00 83.00 263 ARG A N 1
ATOM 1986 C CA . ARG A 1 263 ? -36.241 -2.487 15.777 1.00 83.00 263 ARG A CA 1
ATOM 1987 C C . ARG A 1 263 ? -36.045 -3.867 15.130 1.00 83.00 263 ARG A C 1
ATOM 1989 O O . ARG A 1 263 ? -35.341 -4.725 15.661 1.00 83.00 263 ARG A O 1
ATOM 1996 N N . SER A 1 264 ? -36.670 -4.078 13.972 1.00 81.00 264 SER A N 1
ATOM 1997 C CA . SER A 1 264 ? -36.402 -5.249 13.125 1.00 81.00 264 SER A CA 1
ATOM 1998 C C . SER A 1 264 ? -35.067 -5.078 12.395 1.00 81.00 264 SER A C 1
ATOM 2000 O O . SER A 1 264 ? -34.792 -3.994 11.888 1.00 81.00 264 SER A O 1
ATOM 2002 N N . ALA A 1 265 ? -34.268 -6.143 12.292 1.00 81.62 265 ALA A N 1
ATOM 2003 C CA . ALA A 1 265 ? -32.988 -6.145 11.574 1.00 81.62 265 ALA A CA 1
ATOM 2004 C C . ALA A 1 265 ? -33.049 -6.987 10.287 1.00 81.62 265 ALA A C 1
ATOM 2006 O O . ALA A 1 265 ? -32.280 -7.932 10.115 1.00 81.62 265 ALA A O 1
ATOM 2007 N N . ALA A 1 266 ? -33.974 -6.673 9.375 1.00 75.00 266 ALA A N 1
ATOM 2008 C CA . ALA A 1 266 ? -34.257 -7.506 8.196 1.00 75.00 266 ALA A CA 1
ATOM 2009 C C . ALA A 1 266 ? -33.014 -7.813 7.329 1.00 75.00 266 ALA A C 1
ATOM 2011 O O . ALA A 1 266 ? -32.835 -8.940 6.868 1.00 75.00 266 ALA A O 1
ATOM 2012 N N . ALA A 1 267 ? -32.124 -6.831 7.155 1.00 74.44 267 ALA A N 1
ATOM 2013 C CA . ALA A 1 267 ? -30.922 -6.960 6.329 1.00 74.44 267 ALA A CA 1
ATOM 2014 C C . ALA A 1 267 ? -29.745 -7.677 7.016 1.00 74.44 267 ALA A C 1
ATOM 2016 O O . ALA A 1 267 ? -28.747 -7.967 6.358 1.00 74.44 267 ALA A O 1
ATOM 2017 N N . PHE A 1 268 ? -29.814 -7.923 8.326 1.00 84.56 268 PHE A N 1
ATOM 2018 C CA . PHE A 1 268 ? -28.755 -8.606 9.065 1.00 84.56 268 PHE A CA 1
ATOM 2019 C C . PHE A 1 268 ? -28.905 -10.119 8.922 1.00 84.56 268 PHE A C 1
ATOM 2021 O O . PHE A 1 268 ? -29.971 -10.652 9.188 1.00 84.56 268 PHE A O 1
ATOM 2028 N N . ASP A 1 269 ? -27.843 -10.811 8.526 1.00 87.44 269 ASP A N 1
ATOM 2029 C CA . ASP A 1 269 ? -27.766 -12.270 8.531 1.00 87.44 269 ASP A CA 1
ATOM 2030 C C . ASP A 1 269 ? -26.417 -12.654 9.155 1.00 87.44 269 ASP A C 1
ATOM 2032 O O . ASP A 1 269 ? -25.385 -12.282 8.588 1.00 87.44 269 ASP A O 1
ATOM 2036 N N . PRO A 1 270 ? -26.386 -13.308 10.330 1.00 88.12 270 PRO A N 1
ATOM 2037 C CA . PRO A 1 270 ? -25.138 -13.692 10.978 1.00 88.12 270 PRO A CA 1
ATOM 2038 C C . PRO A 1 270 ? -24.500 -14.949 10.373 1.00 88.12 270 PRO A C 1
ATOM 2040 O O . PRO A 1 270 ? -23.300 -15.151 10.557 1.00 88.12 270 PRO A O 1
ATOM 2043 N N . GLU A 1 271 ? -25.263 -15.787 9.662 1.00 90.06 271 GLU A N 1
ATOM 2044 C CA . GLU A 1 271 ? -24.789 -17.027 9.027 1.00 90.06 271 GLU A CA 1
ATOM 2045 C C . GLU A 1 271 ? -25.232 -17.095 7.540 1.00 90.06 271 GLU A C 1
ATOM 2047 O O . GLU A 1 271 ? -25.916 -18.049 7.135 1.00 90.06 271 GLU A O 1
ATOM 2052 N N . PRO A 1 272 ? -24.875 -16.096 6.700 1.00 88.62 272 PRO A N 1
ATOM 2053 C CA . PRO A 1 272 ? -25.376 -15.977 5.335 1.00 88.62 272 PRO A CA 1
ATOM 2054 C C . PRO A 1 272 ? -24.890 -17.094 4.407 1.00 88.62 272 PRO A C 1
ATOM 2056 O O . PRO A 1 272 ? -23.835 -17.706 4.585 1.00 88.62 272 PRO A O 1
ATOM 2059 N N . LEU A 1 273 ? -25.658 -17.325 3.339 1.00 90.81 273 LEU A N 1
ATOM 2060 C CA . LEU A 1 273 ? -25.217 -18.103 2.183 1.00 90.81 273 LEU A CA 1
ATOM 2061 C C . LEU A 1 273 ? -24.478 -17.178 1.206 1.00 90.81 273 LEU A C 1
ATOM 2063 O O . LEU A 1 273 ? -25.115 -16.351 0.555 1.00 90.81 273 LEU A O 1
ATOM 2067 N N . LEU A 1 274 ? -23.161 -17.337 1.094 1.00 90.44 274 LEU A N 1
ATOM 2068 C CA . LEU A 1 274 ? -22.284 -16.497 0.277 1.00 90.44 274 LEU A CA 1
ATOM 2069 C C . LEU A 1 274 ? -21.687 -17.288 -0.890 1.00 90.44 274 LEU A C 1
ATOM 2071 O O . LEU A 1 274 ? -21.480 -18.503 -0.799 1.00 90.44 274 LEU A O 1
ATOM 2075 N N . ASP A 1 275 ? -21.394 -16.589 -1.983 1.00 92.25 275 ASP A N 1
ATOM 2076 C CA . ASP A 1 275 ? -20.481 -17.100 -3.002 1.00 92.25 275 ASP A CA 1
ATOM 2077 C C . ASP A 1 275 ? -19.044 -17.048 -2.438 1.00 92.25 275 ASP A C 1
ATOM 2079 O O . ASP A 1 275 ? -18.687 -16.107 -1.733 1.00 92.25 275 ASP A O 1
ATOM 2083 N N . VAL A 1 276 ? -18.224 -18.058 -2.728 1.00 92.81 276 VAL A N 1
ATOM 2084 C CA . VAL A 1 276 ? -16.796 -18.125 -2.362 1.00 92.81 276 VAL A CA 1
ATOM 2085 C C . VAL A 1 276 ? -15.983 -18.645 -3.534 1.00 92.81 276 VAL A C 1
ATOM 2087 O O . VAL A 1 276 ? -16.520 -19.397 -4.353 1.00 92.81 276 VAL A O 1
ATOM 2090 N N . LEU A 1 277 ? -14.693 -18.316 -3.603 1.00 94.62 277 LEU A N 1
ATOM 2091 C CA . LEU A 1 277 ? -13.821 -18.865 -4.643 1.00 94.62 277 LEU A CA 1
ATOM 2092 C C . LEU A 1 277 ? -13.664 -20.389 -4.507 1.00 94.62 277 LEU A C 1
ATOM 2094 O O . LEU A 1 277 ? -13.619 -20.939 -3.400 1.00 94.62 277 LEU A O 1
ATOM 2098 N N . THR A 1 278 ? -13.560 -21.082 -5.644 1.00 92.94 278 THR A N 1
ATOM 2099 C CA . THR A 1 278 ? -13.068 -22.469 -5.675 1.00 92.94 278 THR A CA 1
ATOM 2100 C C . THR A 1 278 ? -11.565 -22.507 -5.374 1.00 92.94 278 THR A C 1
ATOM 2102 O O . THR A 1 278 ? -10.867 -21.518 -5.591 1.00 92.94 278 THR A O 1
ATOM 2105 N N . ASP A 1 279 ? -11.038 -23.645 -4.904 1.00 89.19 279 ASP A N 1
ATOM 2106 C CA . ASP A 1 279 ? -9.601 -23.780 -4.598 1.00 89.19 279 ASP A CA 1
ATOM 2107 C C . ASP A 1 279 ? -8.721 -23.481 -5.826 1.00 89.19 279 ASP A C 1
ATOM 2109 O O . ASP A 1 279 ? -7.812 -22.662 -5.752 1.00 89.19 279 ASP A O 1
ATOM 2113 N N . ALA A 1 280 ? -9.071 -24.038 -6.991 1.00 87.75 280 ALA A N 1
ATOM 2114 C CA . ALA A 1 280 ? -8.353 -23.783 -8.243 1.00 87.75 280 ALA A CA 1
ATOM 2115 C C . ALA A 1 280 ? -8.424 -22.312 -8.697 1.00 87.75 280 ALA A C 1
ATOM 2117 O O . ALA A 1 280 ? -7.511 -21.817 -9.359 1.00 87.75 280 ALA A O 1
ATOM 2118 N N . CYS A 1 281 ? -9.513 -21.605 -8.372 1.00 92.25 281 CYS A N 1
ATOM 2119 C CA . CYS A 1 281 ? -9.630 -20.179 -8.655 1.00 92.25 281 CYS A CA 1
ATOM 2120 C C . CYS A 1 281 ? -8.771 -19.356 -7.688 1.00 92.25 281 CYS A C 1
ATOM 2122 O O . CYS A 1 281 ? -8.114 -18.421 -8.135 1.00 92.25 281 CYS A O 1
ATOM 2124 N N . ARG A 1 282 ? -8.713 -19.716 -6.398 1.00 91.75 282 ARG A N 1
ATOM 2125 C CA . ARG A 1 282 ? -7.838 -19.047 -5.420 1.00 91.75 282 ARG A CA 1
ATOM 2126 C C . ARG A 1 282 ? -6.379 -19.068 -5.843 1.00 91.75 282 ARG A C 1
ATOM 2128 O O . ARG A 1 282 ? -5.752 -18.015 -5.850 1.00 91.75 282 ARG A O 1
ATOM 2135 N N . ASP A 1 283 ? -5.860 -20.225 -6.243 1.00 86.44 283 ASP A N 1
ATOM 2136 C CA . ASP A 1 283 ? -4.455 -20.339 -6.651 1.00 86.44 283 ASP A CA 1
ATOM 2137 C C . ASP A 1 283 ? -4.154 -19.433 -7.857 1.00 86.44 283 ASP A C 1
ATOM 2139 O O . ASP A 1 283 ? -3.204 -18.654 -7.831 1.00 86.44 283 ASP A O 1
ATOM 2143 N N . ARG A 1 284 ? -5.048 -19.417 -8.856 1.00 86.56 284 ARG A N 1
ATOM 2144 C CA . ARG A 1 284 ? -4.948 -18.533 -10.031 1.00 86.56 284 ARG A CA 1
ATOM 2145 C C . ARG A 1 284 ? -4.954 -17.046 -9.659 1.00 86.56 284 ARG A C 1
ATOM 2147 O O . ARG A 1 284 ? -4.252 -16.253 -10.278 1.00 86.56 284 ARG A O 1
ATOM 2154 N N . TRP A 1 285 ? -5.760 -16.662 -8.672 1.00 90.19 285 TRP A N 1
ATOM 2155 C CA . TRP A 1 285 ? -5.862 -15.281 -8.199 1.00 90.19 285 TRP A CA 1
ATOM 2156 C C . TRP A 1 285 ? -4.658 -14.862 -7.346 1.00 90.19 285 TRP A C 1
ATOM 2158 O O . TRP A 1 285 ? -4.161 -13.756 -7.529 1.00 90.19 285 TRP A O 1
ATOM 2168 N N . ARG A 1 286 ? -4.125 -15.746 -6.490 1.00 86.31 286 ARG A N 1
ATOM 2169 C CA . ARG A 1 286 ? -2.841 -15.525 -5.790 1.00 86.31 286 ARG A CA 1
ATOM 2170 C C . ARG A 1 286 ? -1.676 -15.394 -6.766 1.00 86.31 286 ARG A C 1
ATOM 2172 O O . ARG A 1 286 ? -0.726 -14.668 -6.505 1.00 86.31 286 ARG A O 1
ATOM 2179 N N . ASP A 1 287 ? -1.759 -16.090 -7.894 1.00 77.62 287 ASP A N 1
ATOM 2180 C CA . ASP A 1 287 ? -0.757 -16.013 -8.947 1.00 77.62 287 ASP A CA 1
ATOM 2181 C C . ASP A 1 287 ? -0.811 -14.709 -9.747 1.00 77.62 287 ASP A C 1
ATOM 2183 O O . ASP A 1 287 ? 0.245 -14.213 -10.136 1.00 77.62 287 ASP A O 1
ATOM 2187 N N . ALA A 1 288 ? -2.007 -14.174 -10.001 1.00 77.81 288 ALA A N 1
ATOM 2188 C CA . ALA A 1 288 ? -2.223 -13.026 -10.884 1.00 77.81 288 ALA A CA 1
ATOM 2189 C C . ALA A 1 288 ? -2.329 -11.672 -10.160 1.00 77.81 288 ALA A C 1
ATOM 2191 O O . ALA A 1 288 ? -2.282 -10.627 -10.808 1.00 77.81 288 ALA A O 1
ATOM 2192 N N . CYS A 1 289 ? -2.540 -11.666 -8.845 1.00 85.06 289 CYS A N 1
ATOM 2193 C CA . CYS A 1 289 ? -2.842 -10.461 -8.077 1.00 85.06 289 CYS A CA 1
ATOM 2194 C C . CYS A 1 289 ? -2.004 -10.382 -6.804 1.00 85.06 289 CYS A C 1
ATOM 2196 O O . CYS A 1 289 ? -1.557 -11.391 -6.262 1.00 85.06 289 CYS A O 1
ATOM 2198 N N . VAL A 1 290 ? -1.868 -9.167 -6.272 1.00 82.44 290 VAL A N 1
ATOM 2199 C CA . VAL A 1 290 ? -1.347 -8.983 -4.916 1.00 82.44 290 VAL A CA 1
ATOM 2200 C C . VAL A 1 290 ? -2.432 -9.425 -3.942 1.00 82.44 290 VAL A C 1
ATOM 2202 O O . VAL A 1 290 ? -3.501 -8.813 -3.883 1.00 82.44 290 VAL A O 1
ATOM 2205 N N . ALA A 1 291 ? -2.166 -10.498 -3.203 1.00 85.31 291 ALA A N 1
ATOM 2206 C CA . ALA A 1 291 ? -3.053 -10.994 -2.163 1.00 85.31 291 ALA A CA 1
ATOM 2207 C C . ALA A 1 291 ? -2.660 -10.410 -0.799 1.00 85.31 291 ALA A C 1
ATOM 2209 O O . ALA A 1 291 ? -1.482 -10.377 -0.445 1.00 85.31 291 ALA A O 1
ATOM 2210 N N . ALA A 1 292 ? -3.651 -9.984 -0.022 1.00 83.62 292 ALA A N 1
ATOM 2211 C CA . ALA A 1 292 ? -3.472 -9.528 1.351 1.00 83.62 292 ALA A CA 1
ATOM 2212 C C . ALA A 1 292 ? -4.589 -10.085 2.248 1.00 83.62 292 ALA A C 1
ATOM 2214 O O . ALA A 1 292 ? -5.730 -10.202 1.791 1.00 83.62 292 ALA A O 1
ATOM 2215 N N . PRO A 1 293 ? -4.309 -10.421 3.520 1.00 83.31 293 PRO A N 1
ATOM 2216 C CA . PRO A 1 293 ? -5.370 -10.721 4.475 1.00 83.31 293 PRO A CA 1
ATOM 2217 C C . PRO A 1 293 ? -6.280 -9.498 4.641 1.00 83.31 293 PRO A C 1
ATOM 2219 O O . PRO A 1 293 ? -5.805 -8.362 4.609 1.00 83.31 293 PRO A O 1
ATOM 2222 N N . VAL A 1 294 ? -7.582 -9.724 4.821 1.00 84.06 294 VAL A N 1
ATOM 2223 C CA . VAL A 1 294 ? -8.559 -8.639 4.933 1.00 84.06 294 VAL A CA 1
ATOM 2224 C C . VAL A 1 294 ? -9.564 -8.868 6.051 1.00 84.06 294 VAL A C 1
ATOM 2226 O O . VAL A 1 294 ? -10.144 -9.947 6.188 1.00 84.06 294 VAL A O 1
ATOM 2229 N N . ASP A 1 295 ? -9.823 -7.807 6.810 1.00 86.19 295 ASP A N 1
ATOM 2230 C CA . ASP A 1 295 ? -10.874 -7.796 7.818 1.00 86.19 295 ASP A CA 1
ATOM 2231 C C . ASP A 1 295 ? -12.188 -7.330 7.178 1.00 86.19 295 ASP A C 1
ATOM 2233 O O . ASP A 1 295 ? -12.319 -6.199 6.711 1.00 86.19 295 ASP A O 1
ATOM 2237 N N . ILE A 1 296 ? -13.161 -8.234 7.088 1.00 87.62 296 ILE A N 1
ATOM 2238 C CA . ILE A 1 296 ? -14.421 -8.015 6.373 1.00 87.62 296 ILE A CA 1
ATOM 2239 C C . ILE A 1 296 ? -15.484 -7.529 7.363 1.00 87.62 296 ILE A C 1
ATOM 2241 O O . ILE A 1 296 ? -16.001 -8.307 8.162 1.00 87.62 296 ILE A O 1
ATOM 2245 N N . LEU A 1 297 ? -15.865 -6.252 7.267 1.00 87.50 297 LEU A N 1
ATOM 2246 C CA . LEU A 1 297 ? -16.947 -5.662 8.068 1.00 87.50 297 LEU A CA 1
ATOM 2247 C C . LEU A 1 297 ? -18.330 -5.985 7.479 1.00 87.50 297 LEU A C 1
ATOM 2249 O O . LEU A 1 297 ? -19.304 -6.183 8.206 1.00 87.50 297 LEU A O 1
ATOM 2253 N N . VAL A 1 298 ? -18.428 -6.038 6.148 1.00 89.56 298 VAL A N 1
ATOM 2254 C CA . VAL A 1 298 ? -19.634 -6.450 5.416 1.00 89.56 298 VAL A CA 1
ATOM 2255 C C . VAL A 1 298 ? -19.212 -7.383 4.290 1.00 89.56 298 VAL A C 1
ATOM 2257 O O . VAL A 1 298 ? -18.459 -6.985 3.403 1.00 89.56 298 VAL A O 1
ATOM 2260 N N . SER A 1 299 ? -19.687 -8.628 4.323 1.00 88.19 299 SER A N 1
ATOM 2261 C CA . SER A 1 299 ? -19.306 -9.638 3.333 1.00 88.19 299 SER A CA 1
ATOM 2262 C C . SER A 1 299 ? -19.901 -9.363 1.947 1.00 88.19 299 SER A C 1
ATOM 2264 O O . SER A 1 299 ? -21.063 -8.950 1.857 1.00 88.19 299 SER A O 1
ATOM 2266 N N . PRO A 1 300 ? -19.154 -9.641 0.859 1.00 87.88 300 PRO A N 1
ATOM 2267 C CA . PRO A 1 300 ? -19.690 -9.545 -0.494 1.00 87.88 300 PRO A CA 1
ATOM 2268 C C . PRO A 1 300 ? -20.830 -10.549 -0.688 1.00 87.88 300 PRO A C 1
ATOM 2270 O O . PRO A 1 300 ? -20.685 -11.732 -0.380 1.00 87.88 300 PRO A O 1
ATOM 2273 N N . ARG A 1 301 ? -21.958 -10.110 -1.264 1.00 81.31 301 ARG A N 1
ATOM 2274 C CA . ARG A 1 301 ? -23.033 -11.038 -1.675 1.00 81.31 301 ARG A CA 1
ATOM 2275 C C . ARG A 1 301 ? -22.629 -11.899 -2.872 1.00 81.31 301 ARG A C 1
ATOM 2277 O O . ARG A 1 301 ? -23.124 -13.014 -3.016 1.00 81.31 301 ARG A O 1
ATOM 2284 N N . ARG A 1 302 ? -21.774 -11.359 -3.742 1.00 87.81 302 ARG A N 1
ATOM 2285 C CA . ARG A 1 302 ? -21.192 -12.033 -4.905 1.00 87.81 302 ARG A CA 1
ATOM 2286 C C . ARG A 1 302 ? -19.695 -11.787 -4.896 1.00 87.81 302 ARG A C 1
ATOM 2288 O O . ARG A 1 302 ? -19.274 -10.640 -4.787 1.00 87.81 302 ARG A O 1
ATOM 2295 N N . VAL A 1 303 ? -18.914 -12.845 -5.057 1.00 91.12 303 VAL A N 1
ATOM 2296 C CA . VAL A 1 303 ? -17.466 -12.723 -5.222 1.00 91.12 303 VAL A CA 1
ATOM 2297 C C . VAL A 1 303 ? -17.196 -12.406 -6.683 1.00 91.12 303 VAL A C 1
ATOM 2299 O O . VAL A 1 303 ? -17.335 -13.263 -7.554 1.00 91.12 303 VAL A O 1
ATOM 2302 N N . VAL A 1 304 ? -16.893 -11.140 -6.948 1.00 91.00 304 VAL A N 1
ATOM 2303 C CA . VAL A 1 304 ? -16.592 -10.604 -8.276 1.00 91.00 304 VAL A CA 1
ATOM 2304 C C . VAL A 1 304 ? -15.477 -9.581 -8.153 1.00 91.00 304 VAL A C 1
ATOM 2306 O O . VAL A 1 304 ? -15.365 -8.904 -7.135 1.00 91.00 304 VAL A O 1
ATOM 2309 N N . ALA A 1 305 ? -14.674 -9.448 -9.200 1.00 91.62 305 ALA A N 1
ATOM 2310 C CA . ALA A 1 305 ? -13.749 -8.335 -9.312 1.00 91.62 305 ALA A CA 1
ATOM 2311 C C . ALA A 1 305 ? -14.541 -7.063 -9.618 1.00 91.62 305 ALA A C 1
ATOM 2313 O O . ALA A 1 305 ? -15.352 -7.053 -10.548 1.00 91.62 305 ALA A O 1
ATOM 2314 N N . SER A 1 306 ? -14.329 -6.005 -8.847 1.00 90.50 306 SER A N 1
ATOM 2315 C CA . SER A 1 306 ? -15.051 -4.747 -9.028 1.00 90.50 306 SER A CA 1
ATOM 2316 C C . SER A 1 306 ? -14.149 -3.543 -8.805 1.00 90.50 306 SER A C 1
ATOM 2318 O O . SER A 1 306 ? -13.082 -3.671 -8.200 1.00 90.50 306 SER A O 1
ATOM 2320 N N . SER A 1 307 ? -14.623 -2.359 -9.196 1.00 87.50 307 SER A N 1
ATOM 2321 C CA . SER A 1 307 ? -14.029 -1.115 -8.705 1.00 87.50 307 SER A CA 1
ATOM 2322 C C . SER A 1 307 ? -14.236 -0.991 -7.196 1.00 87.50 307 SER A C 1
ATOM 2324 O O . SER A 1 307 ? -15.058 -1.705 -6.594 1.00 87.50 307 SER A O 1
ATOM 2326 N N . PHE A 1 308 ? -13.479 -0.086 -6.583 1.00 90.44 308 PHE A N 1
ATOM 2327 C CA . PHE A 1 308 ? -13.547 0.155 -5.153 1.00 90.44 308 PHE A CA 1
ATOM 2328 C C . PHE A 1 308 ? -13.486 1.634 -4.799 1.00 90.44 308 PHE A C 1
ATOM 2330 O O . PHE A 1 308 ? -13.045 2.475 -5.576 1.00 90.44 308 PHE A O 1
ATOM 2337 N N . LEU A 1 309 ? -13.962 1.938 -3.597 1.00 88.06 309 LEU A N 1
ATOM 2338 C CA . LEU A 1 309 ? -13.955 3.272 -3.020 1.00 88.06 309 LEU A CA 1
ATOM 2339 C C . LEU A 1 309 ? -13.187 3.228 -1.710 1.00 88.06 309 LEU A C 1
ATOM 2341 O O . LEU A 1 309 ? -13.488 2.391 -0.861 1.00 88.06 309 LEU A O 1
ATOM 2345 N N . THR A 1 310 ? -12.249 4.151 -1.518 1.00 89.25 310 THR A N 1
ATOM 2346 C CA . THR A 1 310 ? -11.531 4.259 -0.251 1.00 89.25 310 THR A CA 1
ATOM 2347 C C . THR A 1 310 ? -12.033 5.436 0.587 1.00 89.25 310 THR A C 1
ATOM 2349 O O . THR A 1 310 ? -12.571 6.436 0.083 1.00 89.25 310 THR A O 1
ATOM 2352 N N . SER A 1 311 ? -11.921 5.302 1.907 1.00 87.75 311 SER A N 1
ATOM 2353 C CA . SER A 1 311 ? -12.230 6.359 2.868 1.00 87.75 311 SER A CA 1
ATOM 2354 C C . SER A 1 311 ? -11.544 6.089 4.207 1.00 87.75 311 SER A C 1
ATOM 2356 O O . SER A 1 311 ? -11.182 4.963 4.521 1.00 87.75 311 SER A O 1
ATOM 2358 N N . VAL A 1 312 ? -11.389 7.112 5.048 1.00 85.50 312 VAL A N 1
ATOM 2359 C CA . VAL A 1 312 ? -10.929 6.901 6.434 1.00 85.50 312 VAL A CA 1
ATOM 2360 C C . VAL A 1 312 ? -12.057 6.336 7.284 1.00 85.50 312 VAL A C 1
ATOM 2362 O O . VAL A 1 312 ? -11.845 5.404 8.052 1.00 85.50 312 VAL A O 1
ATOM 2365 N N . ARG A 1 313 ? -13.255 6.911 7.155 1.00 88.19 313 ARG A N 1
ATOM 2366 C CA . ARG A 1 313 ? -14.439 6.528 7.926 1.00 88.19 313 ARG A CA 1
ATOM 2367 C C . ARG A 1 313 ? -15.492 5.918 7.021 1.00 88.19 313 ARG A C 1
ATOM 2369 O O . ARG A 1 313 ? -15.681 6.366 5.885 1.00 88.19 313 ARG A O 1
ATOM 2376 N N . LEU A 1 314 ? -16.216 4.945 7.560 1.00 89.81 314 LEU A N 1
ATOM 2377 C CA . LEU A 1 314 ? -17.302 4.273 6.859 1.00 89.81 314 LEU A CA 1
ATOM 2378 C C . LEU A 1 314 ? -18.476 5.201 6.522 1.00 89.81 314 LEU A C 1
ATOM 2380 O O . LEU A 1 314 ? -18.994 5.153 5.409 1.00 89.81 314 LEU A O 1
ATOM 2384 N N . GLU A 1 315 ? -18.829 6.115 7.422 1.00 87.38 315 GLU A N 1
ATOM 2385 C CA . GLU A 1 315 ? -19.875 7.118 7.171 1.00 87.38 315 GLU A CA 1
ATOM 2386 C C . GLU A 1 315 ? -19.526 8.062 6.002 1.00 87.38 315 GLU A C 1
ATOM 2388 O O . GLU A 1 315 ? -20.367 8.386 5.157 1.00 87.38 315 GLU A O 1
ATOM 2393 N N . ASP A 1 316 ? -18.251 8.451 5.891 1.00 88.19 316 ASP A N 1
ATOM 2394 C CA . ASP A 1 316 ? -17.769 9.271 4.776 1.00 88.19 316 ASP A CA 1
ATOM 2395 C C . ASP A 1 316 ? -17.849 8.495 3.451 1.00 88.19 316 ASP A C 1
ATOM 2397 O O . ASP A 1 316 ? -18.184 9.069 2.409 1.00 88.19 316 ASP A O 1
ATOM 2401 N N . ALA A 1 317 ? -17.590 7.182 3.487 1.00 90.81 317 ALA A N 1
ATOM 2402 C CA . ALA A 1 317 ? -17.740 6.310 2.327 1.00 90.81 317 ALA A CA 1
ATOM 2403 C C . ALA A 1 317 ? -19.203 6.216 1.878 1.00 90.81 317 ALA A C 1
ATOM 2405 O O . ALA A 1 317 ? -19.478 6.335 0.683 1.00 90.81 317 ALA A O 1
ATOM 2406 N N . TRP A 1 318 ? -20.144 6.084 2.817 1.00 91.06 318 TRP A N 1
ATOM 2407 C CA . TRP A 1 318 ? -21.577 6.070 2.516 1.00 91.06 318 TRP A CA 1
ATOM 2408 C C . TRP A 1 318 ? -22.044 7.388 1.890 1.00 91.06 318 TRP A C 1
ATOM 2410 O O . TRP A 1 318 ? -22.655 7.405 0.821 1.00 91.06 318 TRP A O 1
ATOM 2420 N N . SER A 1 319 ? -21.642 8.518 2.472 1.00 88.31 319 SER A N 1
ATOM 2421 C CA . SER A 1 319 ? -21.934 9.844 1.915 1.00 88.31 319 SER A CA 1
ATOM 2422 C C . SER A 1 319 ? -21.362 10.039 0.503 1.00 88.31 319 SER A C 1
ATOM 2424 O O . SER A 1 319 ? -21.941 10.747 -0.324 1.00 88.31 319 SER A O 1
ATOM 2426 N N . ARG A 1 320 ? -20.207 9.434 0.196 1.00 86.50 320 ARG A N 1
ATOM 2427 C CA . ARG A 1 320 ? -19.649 9.405 -1.167 1.00 86.50 320 ARG A CA 1
ATOM 2428 C C . ARG A 1 320 ? -20.468 8.495 -2.087 1.00 86.50 320 ARG A C 1
ATOM 2430 O O . ARG A 1 320 ? -20.790 8.932 -3.187 1.00 86.50 320 ARG A O 1
ATOM 2437 N N . TYR A 1 321 ? -20.848 7.303 -1.629 1.00 90.38 321 TYR A N 1
ATOM 2438 C CA . TYR A 1 321 ? -21.662 6.342 -2.377 1.00 90.38 321 TYR A CA 1
ATOM 2439 C C . TYR A 1 321 ? -23.013 6.924 -2.818 1.00 90.38 321 TYR A C 1
ATOM 2441 O O . TYR A 1 321 ? -23.403 6.782 -3.974 1.00 90.38 321 TYR A O 1
ATOM 2449 N N . LEU A 1 322 ? -23.695 7.666 -1.941 1.00 88.94 322 LEU A N 1
ATOM 2450 C CA . LEU A 1 322 ? -24.979 8.307 -2.255 1.00 88.94 322 LEU A CA 1
ATOM 2451 C C . LEU A 1 322 ? -24.900 9.370 -3.364 1.00 88.94 322 LEU A C 1
ATOM 2453 O O . LEU A 1 322 ? -25.913 9.674 -3.991 1.00 88.94 322 LEU A O 1
ATOM 2457 N N . ARG A 1 323 ? -23.715 9.943 -3.612 1.00 86.00 323 ARG A N 1
ATOM 2458 C CA . ARG A 1 323 ? -23.479 10.936 -4.676 1.00 86.00 323 ARG A CA 1
ATOM 2459 C C . ARG A 1 323 ? -23.099 10.307 -6.017 1.00 86.00 323 ARG A C 1
ATOM 2461 O O . ARG A 1 323 ? -22.902 11.040 -6.985 1.00 86.00 323 ARG A O 1
ATOM 2468 N N . LEU A 1 324 ? -22.949 8.985 -6.066 1.00 84.00 324 LEU A N 1
ATOM 2469 C CA . LEU A 1 324 ? -22.701 8.248 -7.299 1.00 84.00 324 LEU A CA 1
ATOM 2470 C C . LEU A 1 324 ? -23.989 8.123 -8.111 1.00 84.00 324 LEU A C 1
ATOM 2472 O O . LEU A 1 324 ? -25.078 7.945 -7.558 1.00 84.00 324 LEU A O 1
ATOM 2476 N N . ASP A 1 325 ? -23.858 8.179 -9.432 1.00 82.81 325 ASP A N 1
ATOM 2477 C CA . ASP A 1 325 ? -24.966 7.842 -10.318 1.00 82.81 325 ASP A CA 1
ATOM 2478 C C . ASP A 1 325 ? -25.267 6.320 -10.285 1.00 82.81 325 ASP A C 1
ATOM 2480 O O . ASP A 1 325 ? -24.479 5.522 -9.760 1.00 82.81 325 ASP A O 1
ATOM 2484 N N . PRO A 1 326 ? -26.431 5.873 -10.796 1.00 85.69 326 PRO A N 1
ATOM 2485 C CA . PRO A 1 326 ? -26.796 4.457 -10.772 1.00 85.69 326 PRO A CA 1
ATOM 2486 C C . PRO A 1 326 ? -25.803 3.524 -11.480 1.00 85.69 326 PRO A C 1
ATOM 2488 O O . PRO A 1 326 ? -25.660 2.375 -11.066 1.00 85.69 326 PRO A O 1
ATOM 2491 N N . GLU A 1 327 ? -25.121 3.994 -12.524 1.00 80.88 327 GLU A N 1
ATOM 2492 C CA . GLU A 1 327 ? -24.198 3.181 -13.318 1.00 80.88 327 GLU A CA 1
ATOM 2493 C C . GLU A 1 327 ? -22.874 2.962 -12.573 1.00 80.88 327 GLU A C 1
ATOM 2495 O O . GLU A 1 327 ? -22.376 1.837 -12.499 1.00 80.88 327 GLU A O 1
ATOM 2500 N N . GLN A 1 328 ? -22.355 4.013 -11.933 1.00 80.81 328 GLN A N 1
ATOM 2501 C CA . GLN A 1 328 ? -21.194 3.959 -11.043 1.00 80.81 328 GLN A CA 1
ATOM 2502 C C . GLN A 1 328 ? -21.430 3.004 -9.868 1.00 80.81 328 GLN A C 1
ATOM 2504 O O . GLN A 1 328 ? -20.585 2.160 -9.564 1.00 80.81 328 GLN A O 1
ATOM 2509 N N . ARG A 1 329 ? -22.605 3.083 -9.227 1.00 87.19 329 ARG A N 1
ATOM 2510 C CA . ARG A 1 329 ? -22.958 2.190 -8.108 1.00 87.19 329 ARG A CA 1
ATOM 2511 C C . ARG A 1 329 ? -23.015 0.724 -8.518 1.00 87.19 329 ARG A C 1
ATOM 2513 O O . ARG A 1 329 ? -22.615 -0.125 -7.734 1.00 87.19 329 ARG A O 1
ATOM 2520 N N . ALA A 1 330 ? -23.466 0.424 -9.736 1.00 85.81 330 ALA A N 1
ATOM 2521 C CA . ALA A 1 330 ? -23.532 -0.948 -10.236 1.00 85.81 330 ALA A CA 1
ATOM 2522 C C . ALA A 1 330 ? -22.145 -1.579 -10.472 1.00 85.81 330 ALA A C 1
ATOM 2524 O O . ALA A 1 330 ? -22.023 -2.804 -10.442 1.00 85.81 330 ALA A O 1
ATOM 2525 N N . ARG A 1 331 ? -21.109 -0.763 -10.715 1.00 83.19 331 ARG A N 1
ATOM 2526 C CA . ARG A 1 331 ? -19.718 -1.220 -10.895 1.00 83.19 331 ARG A CA 1
ATOM 2527 C C . ARG A 1 331 ? -18.937 -1.319 -9.585 1.00 83.19 331 ARG A C 1
ATOM 2529 O O . ARG A 1 331 ? -17.998 -2.110 -9.509 1.00 83.19 331 ARG A O 1
ATOM 2536 N N . LEU A 1 332 ? -19.326 -0.544 -8.574 1.00 88.62 332 LEU A N 1
ATOM 2537 C CA . LEU A 1 332 ? -18.697 -0.535 -7.259 1.00 88.62 332 LEU A CA 1
ATOM 2538 C C . LEU A 1 332 ? -19.159 -1.733 -6.418 1.00 88.62 332 LEU A C 1
ATOM 2540 O O . LEU A 1 332 ? -20.277 -1.756 -5.912 1.00 88.62 332 LEU A O 1
ATOM 2544 N N . GLY A 1 333 ? -18.276 -2.710 -6.223 1.00 91.19 333 GLY A N 1
ATOM 2545 C CA . GLY A 1 333 ? -18.547 -3.882 -5.381 1.00 91.19 333 GLY A CA 1
ATOM 2546 C C . GLY A 1 333 ? -17.887 -3.837 -4.004 1.00 91.19 333 GLY A C 1
ATOM 2547 O O . GLY A 1 333 ? -18.292 -4.600 -3.128 1.00 91.19 333 GLY A O 1
ATOM 2548 N N . HIS A 1 334 ? -16.912 -2.946 -3.789 1.00 93.56 334 HIS A N 1
ATOM 2549 C CA . HIS A 1 334 ? -16.119 -2.914 -2.560 1.00 93.56 334 HIS A CA 1
ATOM 2550 C C . HIS A 1 334 ? -15.860 -1.491 -2.051 1.00 93.56 334 HIS A C 1
ATOM 2552 O O . HIS A 1 334 ? -15.656 -0.546 -2.813 1.00 93.56 334 HIS A O 1
ATOM 2558 N N . VAL A 1 335 ? -15.819 -1.360 -0.731 1.00 93.38 335 VAL A N 1
ATOM 2559 C CA . VAL A 1 335 ? -15.470 -0.146 0.006 1.00 93.38 335 VAL A CA 1
ATOM 2560 C C . VAL A 1 335 ? -14.371 -0.499 0.998 1.00 93.38 335 VAL A C 1
ATOM 2562 O O . VAL A 1 335 ? -14.537 -1.428 1.785 1.00 93.38 335 VAL A O 1
ATOM 2565 N N . LEU A 1 336 ? -13.259 0.232 0.970 1.00 92.25 336 LEU A N 1
ATOM 2566 C CA . LEU A 1 336 ? -12.133 0.043 1.881 1.00 92.25 336 LEU A CA 1
ATOM 2567 C C . LEU A 1 336 ? -12.065 1.206 2.866 1.00 92.25 336 LEU A C 1
ATOM 2569 O O . LEU A 1 336 ? -12.032 2.371 2.459 1.00 92.25 336 LEU A O 1
ATOM 2573 N N . VAL A 1 337 ? -12.078 0.889 4.160 1.00 90.38 337 VAL A N 1
ATOM 2574 C CA . VAL A 1 337 ? -12.095 1.883 5.236 1.00 90.38 337 VAL A CA 1
ATOM 2575 C C . VAL A 1 337 ? -11.050 1.608 6.300 1.00 90.38 337 VAL A C 1
ATOM 2577 O O . VAL A 1 337 ? -10.874 0.473 6.728 1.00 90.38 337 VAL A O 1
ATOM 2580 N N . GLU A 1 338 ? -10.396 2.656 6.798 1.00 86.00 338 GLU A N 1
ATOM 2581 C CA . GLU A 1 338 ? -9.513 2.514 7.962 1.00 86.00 338 GLU A CA 1
ATOM 2582 C C . GLU A 1 338 ? -10.338 2.205 9.221 1.00 86.00 338 GLU A C 1
ATOM 2584 O O . GLU A 1 338 ? -9.980 1.343 10.021 1.00 86.00 338 GLU A O 1
ATOM 2589 N N . ARG A 1 339 ? -11.459 2.917 9.389 1.00 84.19 339 ARG A N 1
ATOM 2590 C CA . ARG A 1 339 ? -12.286 2.891 10.596 1.00 84.19 339 ARG A CA 1
ATOM 2591 C C . ARG A 1 339 ? -13.755 2.724 10.259 1.00 84.19 339 ARG A C 1
ATOM 2593 O O . ARG A 1 339 ? -14.299 3.375 9.364 1.00 84.19 339 ARG A O 1
ATOM 2600 N N . GLY A 1 340 ? -14.399 1.875 11.040 1.00 85.00 340 GLY A N 1
ATOM 2601 C CA . GLY A 1 340 ? -15.811 1.565 10.921 1.00 85.00 340 GLY A CA 1
ATOM 2602 C C . GLY A 1 340 ? -16.151 0.302 11.698 1.00 85.00 340 GLY A C 1
ATOM 2603 O O . GLY A 1 340 ? -15.271 -0.515 11.987 1.00 85.00 340 GLY A O 1
ATOM 2604 N N . SER A 1 341 ? -17.425 0.139 12.022 1.00 82.19 341 SER A N 1
ATOM 2605 C CA . SER A 1 341 ? -17.977 -1.038 12.685 1.00 82.19 341 SER A CA 1
ATOM 2606 C C . SER A 1 341 ? -19.080 -1.684 11.839 1.00 82.19 341 SER A C 1
ATOM 2608 O O . SER A 1 341 ? -19.870 -0.970 11.221 1.00 82.19 341 SER A O 1
ATOM 2610 N N . PRO A 1 342 ? -19.218 -3.026 11.858 1.00 80.38 342 PRO A N 1
ATOM 2611 C CA . PRO A 1 342 ? -20.302 -3.734 11.169 1.00 80.38 342 PRO A CA 1
ATOM 2612 C C . PRO A 1 342 ? -21.712 -3.391 11.693 1.00 80.38 342 PRO A C 1
ATOM 2614 O O . PRO A 1 342 ? -22.703 -3.816 11.088 1.00 80.38 342 PRO A O 1
ATOM 2617 N N . ALA A 1 343 ? -21.814 -2.692 12.830 1.00 80.00 343 ALA A N 1
ATOM 2618 C CA . ALA A 1 343 ? -23.069 -2.237 13.435 1.00 80.00 343 ALA A CA 1
ATOM 2619 C C . ALA A 1 343 ? -23.378 -0.747 13.195 1.00 80.00 343 ALA A C 1
ATOM 2621 O O . ALA A 1 343 ? -24.432 -0.277 13.619 1.00 80.00 343 ALA A O 1
ATOM 2622 N N . GLU A 1 344 ? -22.485 0.006 12.545 1.00 82.69 344 GLU A N 1
ATOM 2623 C CA . GLU A 1 344 ? -22.786 1.383 12.145 1.00 82.69 344 GLU A CA 1
ATOM 2624 C C . GLU A 1 344 ? -23.888 1.429 11.088 1.00 82.69 344 GLU A C 1
ATOM 2626 O O . GLU A 1 344 ? -24.044 0.506 10.285 1.00 82.69 344 GLU A O 1
ATOM 2631 N N . HIS A 1 345 ? -24.594 2.558 11.035 1.00 81.50 345 HIS A N 1
ATOM 2632 C CA . HIS A 1 345 ? -25.615 2.824 10.024 1.00 81.50 345 HIS A CA 1
ATOM 2633 C C . HIS A 1 345 ? -25.101 2.557 8.601 1.00 81.50 345 HIS A C 1
ATOM 2635 O O . HIS A 1 345 ? -25.684 1.759 7.867 1.00 81.50 345 HIS A O 1
ATOM 2641 N N . ALA A 1 346 ? -23.956 3.142 8.243 1.00 86.75 346 ALA A N 1
ATOM 2642 C CA . ALA A 1 346 ? -23.341 2.960 6.934 1.00 86.75 346 ALA A CA 1
ATOM 2643 C C . ALA A 1 346 ? -23.041 1.483 6.598 1.00 86.75 346 ALA A C 1
ATOM 2645 O O . ALA A 1 346 ? -23.233 1.066 5.457 1.00 86.75 346 ALA A O 1
ATOM 2646 N N . ALA A 1 347 ? -22.641 0.655 7.573 1.00 87.69 347 ALA A N 1
ATOM 2647 C CA . ALA A 1 347 ? -22.426 -0.780 7.349 1.00 87.69 347 ALA A CA 1
ATOM 2648 C C . ALA A 1 347 ? -23.735 -1.518 7.037 1.00 87.69 347 ALA A C 1
ATOM 2650 O O . ALA A 1 347 ? -23.773 -2.377 6.153 1.00 87.69 347 ALA A O 1
ATOM 2651 N N . VAL A 1 348 ? -24.817 -1.181 7.748 1.00 83.00 348 VAL A N 1
ATOM 2652 C CA . VAL A 1 348 ? -26.153 -1.732 7.476 1.00 83.00 348 VAL A CA 1
ATOM 2653 C C . VAL A 1 348 ? -26.598 -1.358 6.064 1.00 83.00 348 VAL A C 1
ATOM 2655 O O . VAL A 1 348 ? -27.099 -2.222 5.343 1.00 83.00 348 VAL A O 1
ATOM 2658 N N . MET A 1 349 ? -26.346 -0.117 5.646 1.00 86.12 349 MET A N 1
ATOM 2659 C CA . MET A 1 349 ? -26.693 0.355 4.309 1.00 86.12 349 MET A CA 1
ATOM 2660 C C . MET A 1 349 ? -25.905 -0.358 3.207 1.00 86.12 349 MET A C 1
ATOM 2662 O O . MET A 1 349 ? -26.501 -0.913 2.286 1.00 86.12 349 MET A O 1
ATOM 2666 N N . PHE A 1 350 ? -24.580 -0.475 3.329 1.00 90.00 350 PHE A N 1
ATOM 2667 C CA . PHE A 1 350 ? -23.787 -1.234 2.352 1.00 90.00 350 PHE A CA 1
ATOM 2668 C C . PHE A 1 350 ? -24.200 -2.712 2.271 1.00 90.00 350 PHE A C 1
ATOM 2670 O O . PHE A 1 350 ? -24.230 -3.290 1.184 1.00 90.00 350 PHE A O 1
ATOM 2677 N N . ARG A 1 351 ? -24.614 -3.319 3.392 1.00 87.69 351 ARG A N 1
ATOM 2678 C CA . ARG A 1 351 ? -25.152 -4.690 3.416 1.00 87.69 351 ARG A CA 1
ATOM 2679 C C . ARG A 1 351 ? -26.468 -4.820 2.644 1.00 87.69 351 ARG A C 1
ATOM 2681 O O . ARG A 1 351 ? -26.708 -5.870 2.038 1.00 87.69 351 ARG A O 1
ATOM 2688 N N . GLN A 1 352 ? -27.322 -3.796 2.671 1.00 83.88 352 GLN A N 1
ATOM 2689 C CA . GLN A 1 352 ? -28.565 -3.752 1.894 1.00 83.88 352 GLN A CA 1
ATOM 2690 C C . GLN A 1 352 ? -28.270 -3.669 0.393 1.00 83.88 352 GLN A C 1
ATOM 2692 O O . GLN A 1 352 ? -28.780 -4.503 -0.361 1.00 83.88 352 GLN A O 1
ATOM 2697 N N . GLU A 1 353 ? -27.358 -2.772 0.009 1.00 86.75 353 GLU A N 1
ATOM 2698 C CA . GLU A 1 353 ? -26.889 -2.589 -1.374 1.00 86.75 353 GLU A CA 1
ATOM 2699 C C . GLU A 1 353 ? -26.039 -3.768 -1.888 1.00 86.75 353 GLU A C 1
ATOM 2701 O O . GLU A 1 353 ? -25.846 -3.939 -3.089 1.00 86.75 353 GLU A O 1
ATOM 2706 N N . GLY A 1 354 ? -25.555 -4.636 -0.992 1.00 87.19 354 GLY A N 1
ATOM 2707 C CA . GLY A 1 354 ? -24.735 -5.797 -1.341 1.00 87.19 354 GLY A CA 1
ATOM 2708 C C . GLY A 1 354 ? -23.285 -5.454 -1.692 1.00 87.19 354 GLY A C 1
ATOM 2709 O O . GLY A 1 354 ? -22.615 -6.272 -2.324 1.00 87.19 354 GLY A O 1
ATOM 2710 N N . VAL A 1 355 ? -22.818 -4.277 -1.274 1.00 92.06 355 VAL A N 1
ATOM 2711 C CA . VAL A 1 355 ? -21.443 -3.795 -1.439 1.00 92.06 355 VAL A CA 1
ATOM 2712 C C . VAL A 1 355 ? -20.616 -4.267 -0.247 1.00 92.06 355 VAL A C 1
ATOM 2714 O O . VAL A 1 355 ? -21.007 -4.080 0.908 1.00 92.06 355 VAL A O 1
ATOM 2717 N N . ALA A 1 356 ? -19.474 -4.893 -0.514 1.00 93.44 356 ALA A N 1
ATOM 2718 C CA . ALA A 1 356 ? -18.581 -5.353 0.538 1.00 93.44 356 ALA A CA 1
ATOM 2719 C C . ALA A 1 356 ? -17.883 -4.172 1.215 1.00 93.44 356 ALA A C 1
ATOM 2721 O O . ALA A 1 356 ? -17.469 -3.221 0.555 1.00 93.44 356 ALA A O 1
ATOM 2722 N N . VAL A 1 357 ? -17.696 -4.267 2.528 1.00 93.19 357 VAL A N 1
ATOM 2723 C CA . VAL A 1 357 ? -16.927 -3.294 3.307 1.00 93.19 357 VAL A CA 1
ATOM 2724 C C . VAL A 1 357 ? -15.761 -4.023 3.944 1.00 93.19 357 VAL A C 1
ATOM 2726 O O . VAL A 1 357 ? -15.950 -4.950 4.733 1.00 93.19 357 VAL A O 1
ATOM 2729 N N . LEU A 1 358 ? -14.563 -3.586 3.592 1.00 91.69 358 LEU A N 1
ATOM 2730 C CA . LEU A 1 358 ? -13.294 -4.152 4.008 1.00 91.69 358 LEU A CA 1
ATOM 2731 C C . LEU A 1 358 ? -12.569 -3.130 4.881 1.00 91.69 358 LEU A C 1
ATOM 2733 O O . LEU A 1 358 ? -12.537 -1.941 4.555 1.00 91.69 358 LEU A O 1
ATOM 2737 N N . ARG A 1 359 ? -11.966 -3.577 5.978 1.00 87.56 359 ARG A N 1
ATOM 2738 C CA . ARG A 1 359 ? -11.057 -2.753 6.760 1.00 87.56 359 ARG A CA 1
ATOM 2739 C C . ARG A 1 359 ? -9.670 -2.818 6.130 1.00 87.56 359 ARG A C 1
ATOM 2741 O O . ARG A 1 359 ? -9.111 -3.893 5.928 1.00 87.56 359 ARG A O 1
ATOM 2748 N N . GLY A 1 360 ? -9.134 -1.653 5.802 1.00 83.31 360 GLY A N 1
ATOM 2749 C CA . GLY A 1 360 ? -7.850 -1.505 5.135 1.00 83.31 360 GLY A CA 1
ATOM 2750 C C . GLY A 1 360 ? -7.466 -0.038 5.030 1.00 83.31 360 GLY A C 1
ATOM 2751 O O . GLY A 1 360 ? -8.324 0.834 4.873 1.00 83.31 360 GLY A O 1
ATOM 2752 N N . ARG A 1 361 ? -6.168 0.242 5.142 1.00 78.31 361 ARG A N 1
ATOM 2753 C CA . ARG A 1 361 ? -5.639 1.584 4.908 1.00 78.31 361 ARG A CA 1
ATOM 2754 C C . ARG A 1 361 ? -5.565 1.808 3.400 1.00 78.31 361 ARG A C 1
ATOM 2756 O O . ARG A 1 361 ? -5.007 0.951 2.716 1.00 78.31 361 ARG A O 1
ATOM 2763 N N . PRO A 1 362 ? -6.096 2.920 2.868 1.00 72.31 362 PRO A N 1
ATOM 2764 C CA . PRO A 1 362 ? -5.968 3.186 1.443 1.00 72.31 362 PRO A CA 1
ATOM 2765 C C . PRO A 1 362 ? -4.502 3.222 0.989 1.00 72.31 362 PRO A C 1
ATOM 2767 O O . PRO A 1 362 ? -4.206 2.795 -0.116 1.00 72.31 362 PRO A O 1
ATOM 2770 N N . GLU A 1 363 ? -3.585 3.668 1.855 1.00 73.88 363 GLU A N 1
ATOM 2771 C CA . GLU A 1 363 ? -2.150 3.781 1.563 1.00 73.88 363 GLU A CA 1
ATOM 2772 C C . GLU A 1 363 ? -1.426 2.419 1.480 1.00 73.88 363 GLU A C 1
ATOM 2774 O O . GLU A 1 363 ? -0.295 2.355 1.008 1.00 73.88 363 GLU A O 1
ATOM 2779 N N . ASP A 1 364 ? -2.061 1.325 1.921 1.00 76.75 364 ASP A N 1
ATOM 2780 C CA . ASP A 1 364 ? -1.530 -0.039 1.762 1.00 76.75 364 ASP A CA 1
ATOM 2781 C C . ASP A 1 364 ? -2.056 -0.742 0.502 1.00 76.75 364 ASP A C 1
ATOM 2783 O O . ASP A 1 364 ? -1.623 -1.851 0.182 1.00 76.75 364 ASP A O 1
ATOM 2787 N N . ILE A 1 365 ? -3.015 -0.134 -0.201 1.00 80.44 365 ILE A N 1
ATOM 2788 C CA . ILE A 1 365 ? -3.521 -0.676 -1.459 1.00 80.44 365 ILE A CA 1
ATOM 2789 C C . ILE A 1 365 ? -2.421 -0.491 -2.509 1.00 80.44 365 ILE A C 1
ATOM 2791 O O . ILE A 1 365 ? -1.896 0.619 -2.634 1.00 80.44 365 ILE A O 1
ATOM 2795 N N . PRO A 1 366 ? -2.075 -1.531 -3.294 1.00 78.25 366 PRO A N 1
ATOM 2796 C CA . PRO A 1 366 ? -1.137 -1.369 -4.396 1.00 78.25 366 PRO A CA 1
ATOM 2797 C C . PRO A 1 366 ? -1.597 -0.220 -5.291 1.00 78.25 366 PRO A C 1
ATOM 2799 O O . PRO A 1 366 ? -2.727 -0.225 -5.769 1.00 78.25 366 PRO A O 1
ATOM 2802 N N . GLU A 1 367 ? -0.755 0.785 -5.505 1.00 67.62 367 GLU A N 1
ATOM 2803 C CA . GLU A 1 367 ? -1.239 2.059 -6.054 1.00 67.62 367 GLU A CA 1
ATOM 2804 C C . GLU A 1 367 ? -1.627 1.987 -7.548 1.00 67.62 367 GLU A C 1
ATOM 2806 O O . GLU A 1 367 ? -2.369 2.838 -8.034 1.00 67.62 367 GLU A O 1
ATOM 2811 N N . THR A 1 368 ? -1.287 0.898 -8.244 1.00 72.75 368 THR A N 1
ATOM 2812 C CA . THR A 1 368 ? -1.795 0.578 -9.591 1.00 72.75 368 THR A CA 1
ATOM 2813 C C . THR A 1 368 ? -3.075 -0.266 -9.594 1.00 72.75 368 THR A C 1
ATOM 2815 O O . THR A 1 368 ? -3.618 -0.550 -10.665 1.00 72.75 368 THR A O 1
ATOM 2818 N N . ALA A 1 369 ? -3.577 -0.685 -8.428 1.00 84.12 369 ALA A N 1
ATOM 2819 C CA . ALA A 1 369 ? -4.761 -1.526 -8.333 1.00 84.12 369 ALA A CA 1
ATOM 2820 C C . ALA A 1 369 ? -5.985 -0.810 -8.914 1.00 84.12 369 ALA A C 1
ATOM 2822 O O . ALA A 1 369 ? -6.385 0.264 -8.470 1.00 84.12 369 ALA A O 1
ATOM 2823 N N . SER A 1 370 ? -6.602 -1.454 -9.898 1.00 81.44 370 SER A N 1
ATOM 2824 C CA . SER A 1 370 ? -7.789 -0.950 -10.599 1.00 81.44 370 SER A CA 1
ATOM 2825 C C . SER A 1 370 ? -9.064 -1.708 -10.245 1.00 81.44 370 SER A C 1
ATOM 2827 O O . SER A 1 370 ? -10.171 -1.223 -10.467 1.00 81.44 370 SER A O 1
ATOM 2829 N N . TYR A 1 371 ? -8.913 -2.909 -9.692 1.00 88.50 371 TYR A N 1
ATOM 2830 C CA . TYR A 1 371 ? -10.013 -3.706 -9.183 1.00 88.50 371 TYR A CA 1
ATOM 2831 C C . TYR A 1 371 ? -9.589 -4.448 -7.927 1.00 88.50 371 TYR A C 1
ATOM 2833 O O . TYR A 1 371 ? -8.402 -4.652 -7.651 1.00 88.50 371 TYR A O 1
ATOM 2841 N N . VAL A 1 372 ? -10.601 -4.887 -7.195 1.00 92.94 372 VAL A N 1
ATOM 2842 C CA . VAL A 1 372 ? -10.444 -5.684 -5.992 1.00 92.94 372 VAL A CA 1
ATOM 2843 C C . VAL A 1 372 ? -11.450 -6.830 -5.976 1.00 92.94 372 VAL A C 1
ATOM 2845 O O . VAL A 1 372 ? -12.553 -6.716 -6.521 1.00 92.94 372 VAL A O 1
ATOM 2848 N N . LEU A 1 373 ? -11.060 -7.938 -5.355 1.00 94.44 373 LEU A N 1
ATOM 2849 C CA . LEU A 1 373 ? -11.921 -9.079 -5.072 1.00 94.44 373 LEU A CA 1
ATOM 2850 C C . LEU A 1 373 ? -11.643 -9.569 -3.652 1.00 94.44 373 LEU A C 1
ATOM 2852 O O . LEU A 1 373 ? -10.507 -9.906 -3.336 1.00 94.44 373 LEU A O 1
ATOM 2856 N N . ALA A 1 374 ? -12.671 -9.654 -2.810 1.00 93.50 374 ALA A N 1
ATOM 2857 C CA . ALA A 1 374 ? -12.571 -10.279 -1.493 1.00 93.50 374 ALA A CA 1
ATOM 2858 C C . ALA A 1 374 ? -13.144 -11.704 -1.509 1.00 93.50 374 ALA A C 1
ATOM 2860 O O . ALA A 1 374 ? -14.288 -11.911 -1.921 1.00 93.50 374 ALA A O 1
ATOM 2861 N N . ASP A 1 375 ? -12.371 -12.678 -1.026 1.00 92.44 375 ASP A N 1
ATOM 2862 C CA . ASP A 1 375 ? -12.840 -14.040 -0.770 1.00 92.44 375 ASP A CA 1
ATOM 2863 C C . ASP A 1 375 ? -13.185 -14.202 0.718 1.00 92.44 375 ASP A C 1
ATOM 2865 O O . ASP A 1 375 ? -12.283 -14.301 1.559 1.00 92.44 375 ASP A O 1
ATOM 2869 N N . PRO A 1 376 ? -14.478 -14.271 1.085 1.00 89.69 376 PRO A N 1
ATOM 2870 C CA . PRO A 1 376 ? -14.857 -14.411 2.482 1.00 89.69 376 PRO A CA 1
ATOM 2871 C C . PRO A 1 376 ? -14.427 -15.760 3.080 1.00 89.69 376 PRO A C 1
ATOM 2873 O O . PRO A 1 376 ? -14.378 -15.875 4.303 1.00 89.69 376 PRO A O 1
ATOM 2876 N N . TRP A 1 377 ? -14.120 -16.786 2.266 1.00 90.12 377 TRP A N 1
ATOM 2877 C CA . TRP A 1 377 ? -13.748 -18.121 2.761 1.00 90.12 377 TRP A CA 1
ATOM 2878 C C . TRP A 1 377 ? -12.365 -18.177 3.400 1.00 90.12 377 TRP A C 1
ATOM 2880 O O . TRP A 1 377 ? -12.209 -18.783 4.463 1.00 90.12 377 TRP A O 1
ATOM 2890 N N . THR A 1 378 ? -11.374 -17.562 2.756 1.00 87.62 378 THR A N 1
ATOM 2891 C CA . THR A 1 378 ? -10.010 -17.446 3.288 1.00 87.62 378 THR A CA 1
ATOM 2892 C C . THR A 1 378 ? -9.757 -16.120 3.998 1.00 87.62 378 THR A C 1
ATOM 2894 O O . THR A 1 378 ? -8.722 -15.995 4.642 1.00 87.62 378 THR A O 1
ATOM 2897 N N . GLN A 1 379 ? -10.699 -15.166 3.931 1.00 87.44 379 GLN A N 1
ATOM 2898 C CA . GLN A 1 379 ? -10.524 -13.789 4.415 1.00 87.44 379 GLN A CA 1
ATOM 2899 C C . GLN A 1 379 ? -9.315 -13.109 3.756 1.00 87.44 379 GLN A C 1
ATOM 2901 O O . GLN A 1 379 ? -8.516 -12.433 4.401 1.00 87.44 379 GLN A O 1
ATOM 2906 N N . GLU A 1 380 ? -9.188 -13.306 2.443 1.00 89.69 380 GLU A N 1
ATOM 2907 C CA . GLU A 1 380 ? -8.157 -12.694 1.608 1.00 89.69 380 GLU A CA 1
ATOM 2908 C C . GLU A 1 380 ? -8.783 -11.727 0.608 1.00 89.69 380 GLU A C 1
ATOM 2910 O O . GLU A 1 380 ? -9.900 -11.919 0.122 1.00 89.69 380 GLU A O 1
ATOM 2915 N N . CYS A 1 381 ? -8.029 -10.690 0.283 1.00 92.12 381 CYS A N 1
ATOM 2916 C CA . CYS A 1 381 ? -8.351 -9.696 -0.713 1.00 92.12 381 CYS A CA 1
ATOM 2917 C C . CYS A 1 381 ? -7.289 -9.717 -1.807 1.00 92.12 381 CYS A C 1
ATOM 2919 O O . CYS A 1 381 ? -6.096 -9.787 -1.518 1.00 92.12 381 CYS A O 1
ATOM 2921 N N . TYR A 1 382 ? -7.729 -9.636 -3.056 1.00 92.75 382 TYR A N 1
ATOM 2922 C CA . TYR A 1 382 ? -6.883 -9.657 -4.237 1.00 92.75 382 TYR A CA 1
ATOM 2923 C C . TYR A 1 382 ? -6.980 -8.318 -4.952 1.00 92.75 382 TYR A C 1
ATOM 2925 O O . TYR A 1 382 ? -8.066 -7.917 -5.374 1.00 92.75 382 TYR A O 1
ATOM 2933 N N . PHE A 1 383 ? -5.844 -7.649 -5.102 1.00 90.69 383 PHE A N 1
ATOM 2934 C CA . PHE A 1 383 ? -5.718 -6.386 -5.817 1.00 90.69 383 PHE A CA 1
ATOM 2935 C C . PHE A 1 383 ? -5.008 -6.621 -7.145 1.00 90.69 383 PHE A C 1
ATOM 2937 O O . PHE A 1 383 ? -3.912 -7.189 -7.178 1.00 90.69 383 PHE A O 1
ATOM 2944 N N . GLY A 1 384 ? -5.628 -6.183 -8.238 1.00 85.88 384 GLY A N 1
ATOM 2945 C CA . GLY A 1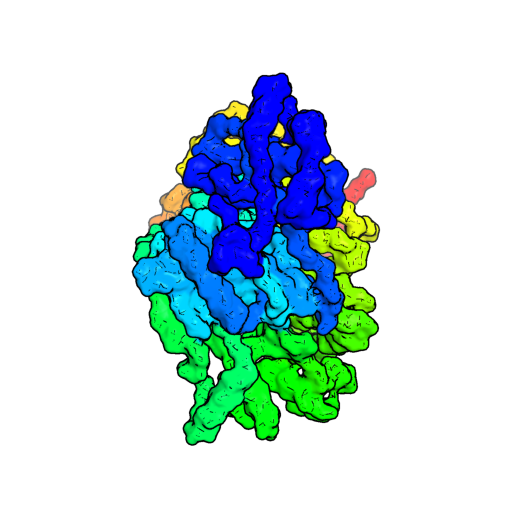 384 ? -5.087 -6.396 -9.575 1.00 85.88 384 GLY A CA 1
ATOM 2946 C C . GLY A 1 384 ? -5.255 -5.202 -10.507 1.00 85.88 384 GLY A C 1
ATOM 2947 O O . GLY A 1 384 ? -5.985 -4.241 -10.235 1.00 85.88 384 GLY A O 1
ATOM 2948 N N . VAL A 1 385 ? -4.537 -5.269 -11.626 1.00 79.25 385 VAL A N 1
ATOM 2949 C CA . VAL A 1 385 ? -4.436 -4.201 -12.626 1.00 79.25 385 VAL A CA 1
ATOM 2950 C C . VAL A 1 385 ? -5.084 -4.653 -13.933 1.00 79.25 385 VAL A C 1
ATOM 2952 O O . VAL A 1 385 ? -4.917 -5.796 -14.359 1.00 79.25 385 VAL A O 1
ATOM 2955 N N . GLY A 1 386 ? -5.829 -3.762 -14.583 1.00 71.62 386 GLY A N 1
ATOM 2956 C CA . GLY A 1 386 ? -6.425 -4.005 -15.893 1.00 71.62 386 GLY A CA 1
ATOM 2957 C C . GLY A 1 386 ? -7.588 -4.993 -15.844 1.00 71.62 386 GLY A C 1
ATOM 2958 O O . GLY A 1 386 ? -8.563 -4.790 -15.122 1.00 71.62 386 GLY A O 1
ATOM 2959 N N . ARG A 1 387 ? -7.519 -6.055 -16.654 1.00 76.56 387 ARG A N 1
ATOM 2960 C CA . ARG A 1 387 ? -8.614 -7.019 -16.788 1.00 76.56 387 ARG A CA 1
ATOM 2961 C C . ARG A 1 387 ? -8.505 -8.116 -15.720 1.00 76.56 387 ARG A C 1
ATOM 2963 O O . ARG A 1 387 ? -7.480 -8.793 -15.670 1.00 76.56 387 ARG A O 1
ATOM 2970 N N . PRO A 1 388 ? -9.548 -8.344 -14.905 1.00 84.69 388 PRO A N 1
ATOM 2971 C CA . PRO A 1 388 ? -9.509 -9.383 -13.885 1.00 84.69 388 PRO A CA 1
ATOM 2972 C C . PRO A 1 388 ? -9.519 -10.797 -14.490 1.00 84.69 388 PRO A C 1
ATOM 2974 O O . PRO A 1 388 ? -10.191 -11.019 -15.508 1.00 84.69 388 PRO A O 1
ATOM 2977 N N . PRO A 1 389 ? -8.839 -11.776 -13.855 1.00 86.12 389 PRO A N 1
ATOM 2978 C CA . PRO A 1 389 ? -8.991 -13.189 -14.182 1.00 86.12 389 PRO A CA 1
ATOM 2979 C C . PRO A 1 389 ? -10.455 -13.643 -14.109 1.00 86.12 389 PRO A C 1
ATOM 2981 O O . PRO A 1 389 ? -11.278 -13.070 -13.393 1.00 86.12 389 PRO A O 1
ATOM 2984 N N . ALA A 1 390 ? -10.793 -14.719 -14.823 1.00 88.81 390 ALA A N 1
ATOM 2985 C CA . ALA A 1 390 ? -12.117 -15.326 -14.701 1.00 88.81 390 ALA A CA 1
ATOM 2986 C C . ALA A 1 390 ? -12.362 -15.815 -13.261 1.00 88.81 390 ALA A C 1
ATOM 2988 O O . ALA A 1 390 ? -11.482 -16.424 -12.648 1.00 88.81 390 ALA A O 1
ATOM 2989 N N . VAL A 1 391 ? -13.565 -15.557 -12.744 1.00 93.50 391 VAL A N 1
ATOM 2990 C CA . VAL A 1 391 ? -13.962 -15.920 -11.380 1.00 93.50 391 VAL A CA 1
ATOM 2991 C C . VAL A 1 391 ? -14.870 -17.144 -11.415 1.00 93.50 391 VAL A C 1
ATOM 2993 O O . VAL A 1 391 ? -15.924 -17.130 -12.051 1.00 93.50 391 VAL A O 1
ATOM 2996 N N . GLU A 1 392 ? -14.474 -18.191 -10.696 1.00 94.06 392 GLU A N 1
ATOM 2997 C CA . GLU A 1 392 ? -15.275 -19.392 -10.474 1.00 94.06 392 GLU A CA 1
ATOM 2998 C C . GLU A 1 392 ? -15.641 -19.482 -8.992 1.00 94.06 392 GLU A C 1
ATOM 3000 O O . GLU A 1 392 ? -14.766 -19.533 -8.122 1.00 94.06 392 GLU A O 1
ATOM 3005 N N . THR A 1 393 ? -16.943 -19.509 -8.702 1.00 94.88 393 THR A N 1
ATOM 3006 C CA . THR A 1 393 ? -17.457 -19.517 -7.330 1.00 94.88 393 THR A CA 1
ATOM 3007 C C . THR A 1 393 ? -18.268 -20.769 -7.012 1.00 94.88 393 THR A C 1
ATOM 3009 O O . THR A 1 393 ? -18.806 -21.448 -7.888 1.00 94.88 393 THR A O 1
ATOM 3012 N N . CYS A 1 394 ? -18.385 -21.076 -5.723 1.00 93.31 394 CYS A N 1
ATOM 3013 C CA . CYS A 1 394 ? -19.366 -22.015 -5.191 1.00 93.31 394 CYS A CA 1
ATOM 3014 C C . CYS A 1 394 ? -20.089 -21.391 -3.992 1.00 93.31 394 CYS A C 1
ATOM 3016 O O . CYS A 1 394 ? -19.566 -20.481 -3.356 1.00 93.31 394 CYS A O 1
ATOM 3018 N N . ARG A 1 395 ? -21.296 -21.865 -3.666 1.00 93.62 395 ARG A N 1
ATOM 3019 C CA . ARG A 1 395 ? -22.065 -21.332 -2.532 1.00 93.62 395 ARG A CA 1
ATOM 3020 C C . ARG A 1 395 ? -21.760 -22.065 -1.237 1.00 93.62 395 ARG A C 1
ATOM 3022 O O . ARG A 1 395 ? -21.846 -23.294 -1.183 1.00 93.62 395 ARG A O 1
ATOM 3029 N N . ARG A 1 396 ? -21.466 -21.312 -0.179 1.00 91.12 396 ARG A N 1
ATOM 3030 C CA . ARG A 1 396 ? -21.204 -21.825 1.171 1.00 91.12 396 ARG A CA 1
ATOM 3031 C C . ARG A 1 396 ? -21.966 -21.000 2.200 1.00 91.12 396 ARG A C 1
ATOM 3033 O O . ARG A 1 396 ? -22.066 -19.785 2.080 1.00 91.12 396 ARG A O 1
ATOM 3040 N N . ARG A 1 397 ? -22.531 -21.671 3.204 1.00 90.50 397 ARG A N 1
ATOM 3041 C CA . ARG A 1 397 ? -23.104 -20.995 4.373 1.00 90.50 397 ARG A CA 1
ATOM 3042 C C . ARG A 1 397 ? -21.988 -20.725 5.369 1.00 90.50 397 ARG A C 1
ATOM 3044 O O . ARG A 1 397 ? -21.243 -21.659 5.675 1.00 90.50 397 ARG A O 1
ATOM 3051 N N . MET A 1 398 ? -21.871 -19.483 5.823 1.00 89.62 398 MET A N 1
ATOM 3052 C CA . MET A 1 398 ? -20.720 -19.022 6.592 1.00 89.62 398 MET A CA 1
ATOM 3053 C C . MET A 1 398 ? -21.113 -18.030 7.671 1.00 89.62 398 MET A C 1
ATOM 3055 O O . MET A 1 398 ? -21.978 -17.201 7.428 1.00 89.62 398 MET A O 1
ATOM 3059 N N . SER A 1 399 ? -20.445 -18.061 8.821 1.00 87.62 399 SER A N 1
ATOM 3060 C CA . SER A 1 399 ? -20.600 -17.018 9.838 1.00 87.62 399 SER A CA 1
ATOM 3061 C C . SER A 1 399 ? -19.974 -15.703 9.357 1.00 87.62 399 SER A C 1
ATOM 3063 O O . SER A 1 399 ? -18.794 -15.677 9.009 1.00 87.62 399 SER A O 1
ATOM 3065 N N . ALA A 1 400 ? -20.731 -14.604 9.381 1.00 82.94 400 ALA A N 1
ATOM 3066 C CA . ALA A 1 400 ? -20.282 -13.260 8.987 1.00 82.94 400 ALA A CA 1
ATOM 3067 C C . ALA A 1 400 ? -19.450 -12.564 10.086 1.00 82.94 400 ALA A C 1
ATOM 3069 O O . ALA A 1 400 ? -19.591 -11.369 10.340 1.00 82.94 400 ALA A O 1
ATOM 3070 N N . MET A 1 401 ? -18.626 -13.337 10.790 1.00 83.38 401 MET A N 1
ATOM 3071 C CA . MET A 1 401 ? -17.875 -12.863 11.942 1.00 83.38 401 MET A CA 1
ATOM 3072 C C . MET A 1 401 ? -16.649 -12.042 11.496 1.00 83.38 401 MET A C 1
ATOM 3074 O O . MET A 1 401 ? -15.908 -12.508 10.625 1.00 83.38 401 MET A O 1
ATOM 3078 N N . PRO A 1 402 ? -16.387 -10.875 12.117 1.00 78.12 402 PRO A N 1
ATOM 3079 C CA . PRO A 1 402 ? -15.207 -10.064 11.817 1.00 78.12 402 PRO A CA 1
ATOM 3080 C C . PRO A 1 402 ? -13.886 -10.798 12.069 1.00 78.12 402 PRO A C 1
ATOM 3082 O O . PRO A 1 402 ? -13.800 -11.680 12.936 1.00 78.12 402 PRO A O 1
ATOM 3085 N N . GLN A 1 403 ? -12.832 -10.403 11.355 1.00 80.12 403 GLN A N 1
ATOM 3086 C CA . GLN A 1 403 ? -11.499 -10.965 11.561 1.00 80.12 403 GLN A CA 1
ATOM 3087 C C . GLN A 1 403 ? -10.935 -10.522 12.922 1.00 80.12 403 GLN A C 1
ATOM 3089 O O . GLN A 1 403 ? -11.375 -9.548 13.524 1.00 80.12 403 GLN A O 1
ATOM 3094 N N . GLY A 1 404 ? -9.977 -11.272 13.470 1.00 82.44 404 GLY A N 1
ATOM 3095 C CA . GLY A 1 404 ? -9.326 -10.919 14.739 1.00 82.44 404 GLY A CA 1
ATOM 3096 C C . GLY A 1 404 ? -10.145 -11.239 15.997 1.00 82.44 404 GLY A C 1
ATOM 3097 O O . GLY A 1 404 ? -9.620 -11.087 17.108 1.00 82.44 404 GLY A O 1
ATOM 3098 N N . CYS A 1 405 ? -11.377 -11.736 15.833 1.00 89.75 405 CYS A N 1
ATOM 3099 C CA . CYS A 1 405 ? -12.178 -12.310 16.909 1.00 89.75 405 CYS A CA 1
ATOM 3100 C C . CYS A 1 405 ? -11.432 -13.460 17.602 1.00 89.75 405 CYS A C 1
ATOM 3102 O O . CYS A 1 405 ? -10.799 -14.297 16.952 1.00 89.75 405 CYS A O 1
ATOM 3104 N N . ARG A 1 406 ? -11.505 -13.502 18.934 1.00 93.75 406 ARG A N 1
ATOM 3105 C CA . ARG A 1 406 ? -10.796 -14.485 19.764 1.00 93.75 406 ARG A CA 1
ATOM 3106 C C . ARG A 1 406 ? -11.513 -14.758 21.080 1.00 93.75 406 ARG A C 1
ATOM 3108 O O . ARG A 1 406 ? -12.276 -13.925 21.563 1.00 93.75 406 ARG A O 1
ATOM 3115 N N . LEU A 1 407 ? -11.228 -15.903 21.689 1.00 94.44 407 LEU A N 1
ATOM 3116 C CA . LEU A 1 407 ? -11.561 -16.145 23.089 1.00 94.44 407 LEU A CA 1
ATOM 3117 C C . LEU A 1 407 ? -10.604 -15.347 23.982 1.00 94.44 407 LEU A C 1
ATOM 3119 O O . LEU A 1 407 ? -9.413 -15.230 23.688 1.00 94.44 407 LEU A O 1
ATOM 3123 N N . LEU A 1 408 ? -11.126 -14.814 25.086 1.00 94.38 408 LEU A N 1
ATOM 3124 C CA . LEU A 1 408 ? -10.338 -14.105 26.094 1.00 94.38 408 LEU A CA 1
ATOM 3125 C C . LEU A 1 408 ? -10.265 -14.935 27.371 1.00 94.38 408 LEU A C 1
ATOM 3127 O O . LEU A 1 408 ? -11.258 -15.521 27.801 1.00 94.38 408 LEU A O 1
ATOM 3131 N N . PHE A 1 409 ? -9.101 -14.941 28.016 1.00 93.94 409 PHE A N 1
ATOM 3132 C CA . PHE A 1 409 ? -8.872 -15.747 29.208 1.00 93.94 409 PHE A CA 1
ATOM 3133 C C . PHE A 1 409 ? -8.602 -14.879 30.440 1.00 93.94 409 PHE A C 1
ATOM 3135 O O . PHE A 1 409 ? -7.979 -13.815 30.387 1.00 93.94 409 PHE A O 1
ATOM 3142 N N . VAL A 1 410 ? -9.084 -15.344 31.593 1.00 91.62 410 VAL A N 1
ATOM 3143 C CA . VAL A 1 410 ? -8.794 -14.753 32.903 1.00 91.62 410 VAL A CA 1
ATOM 3144 C C . VAL A 1 410 ? -7.631 -15.500 33.580 1.00 91.62 410 VAL A C 1
ATOM 3146 O O . VAL A 1 410 ? -7.372 -16.652 33.232 1.00 91.62 410 VAL A O 1
ATOM 3149 N N . PRO A 1 411 ? -6.937 -14.894 34.565 1.00 91.25 411 PRO A N 1
ATOM 3150 C CA . PRO A 1 411 ? -5.823 -15.525 35.277 1.00 91.25 411 PRO A CA 1
ATOM 3151 C C . PRO A 1 411 ? -6.129 -16.915 35.850 1.00 91.25 411 PRO A C 1
ATOM 3153 O O . PRO A 1 411 ? -5.263 -17.785 35.822 1.00 91.25 411 PRO A O 1
ATOM 3156 N N . ALA A 1 412 ? -7.365 -17.152 36.308 1.00 92.25 412 ALA A N 1
ATOM 3157 C CA . ALA A 1 412 ? -7.791 -18.456 36.822 1.00 92.25 412 ALA A CA 1
ATOM 3158 C C . ALA A 1 412 ? -7.611 -19.586 35.790 1.00 92.25 412 ALA A C 1
ATOM 3160 O O . ALA A 1 412 ? -7.069 -20.634 36.131 1.00 92.25 412 ALA A O 1
ATOM 3161 N N . HIS A 1 413 ? -7.943 -19.343 34.515 1.00 92.50 413 HIS A N 1
ATOM 3162 C CA . HIS A 1 413 ? -7.771 -20.330 33.442 1.00 92.50 413 HIS A CA 1
ATOM 3163 C C . HIS A 1 413 ? -6.299 -20.723 33.246 1.00 92.50 413 HIS A C 1
ATOM 3165 O O . HIS A 1 413 ? -5.988 -21.889 33.014 1.00 92.50 413 HIS A O 1
ATOM 3171 N N . GLY A 1 414 ? -5.378 -19.760 33.366 1.00 90.25 414 GLY A N 1
ATOM 3172 C CA . GLY A 1 414 ? -3.940 -20.022 33.280 1.00 90.25 414 GLY A CA 1
ATOM 3173 C C . GLY A 1 414 ? -3.434 -20.876 34.443 1.00 90.25 414 GLY A C 1
ATOM 3174 O O . GLY A 1 414 ? -2.681 -21.825 34.232 1.00 90.25 414 GLY A O 1
ATOM 3175 N N . ALA A 1 415 ? -3.882 -20.580 35.666 1.00 90.38 415 ALA A N 1
ATOM 3176 C CA . ALA A 1 415 ? -3.519 -21.352 36.855 1.00 90.38 415 ALA A CA 1
ATOM 3177 C C . ALA A 1 415 ? -4.018 -22.806 36.780 1.00 90.38 415 ALA A C 1
ATOM 3179 O O . ALA A 1 415 ? -3.268 -23.733 37.092 1.00 90.38 415 ALA A O 1
ATOM 3180 N N . GLU A 1 416 ? -5.253 -23.015 36.319 1.00 89.94 416 GLU A N 1
ATOM 3181 C CA . GLU A 1 416 ? -5.830 -24.346 36.102 1.00 89.94 416 GLU A CA 1
ATOM 3182 C C . GLU A 1 416 ? -5.062 -25.137 35.036 1.00 89.94 416 GLU A C 1
ATOM 3184 O O . GLU A 1 416 ? -4.713 -26.299 35.258 1.00 89.94 416 GLU A O 1
ATOM 3189 N N . ALA A 1 417 ? -4.730 -24.496 33.912 1.00 85.94 417 ALA A N 1
ATOM 3190 C CA . ALA A 1 417 ? -3.966 -25.110 32.831 1.00 85.94 417 ALA A CA 1
ATOM 3191 C C . ALA A 1 417 ? -2.571 -25.557 33.286 1.00 85.94 417 ALA A C 1
ATOM 3193 O O . ALA A 1 417 ? -2.152 -26.678 33.001 1.00 85.94 417 ALA A O 1
ATOM 3194 N N . VAL A 1 418 ? -1.868 -24.710 34.043 1.00 86.69 418 VAL A N 1
ATOM 3195 C CA . VAL A 1 418 ? -0.551 -25.033 34.613 1.00 86.69 418 VAL A CA 1
ATOM 3196 C C . VAL A 1 418 ? -0.649 -26.183 35.617 1.00 86.69 418 VAL A C 1
ATOM 3198 O O . VAL A 1 418 ? 0.183 -27.091 35.593 1.00 86.69 418 VAL A O 1
ATOM 3201 N N . ALA A 1 419 ? -1.679 -26.198 36.468 1.00 83.25 419 ALA A N 1
ATOM 3202 C CA . ALA A 1 419 ? -1.905 -27.280 37.426 1.00 83.25 419 ALA A CA 1
ATOM 3203 C C . ALA A 1 419 ? -2.239 -28.627 36.753 1.00 83.25 419 ALA A C 1
ATOM 3205 O O . ALA A 1 419 ? -1.926 -29.684 37.312 1.00 83.25 419 ALA A O 1
ATOM 3206 N N . ALA A 1 420 ? -2.870 -28.597 35.575 1.00 75.31 420 ALA A N 1
ATOM 3207 C CA . ALA A 1 420 ? -3.132 -29.776 34.754 1.00 75.31 420 ALA A CA 1
ATOM 3208 C C . ALA A 1 420 ? -1.863 -30.251 34.024 1.00 75.31 420 ALA A C 1
ATOM 3210 O O . ALA A 1 420 ? -1.469 -31.405 34.174 1.00 75.31 420 ALA A O 1
ATOM 3211 N N . ALA A 1 421 ? -1.172 -29.353 33.313 1.00 69.69 421 ALA A N 1
ATOM 3212 C CA . ALA A 1 421 ? 0.022 -29.671 32.526 1.00 69.69 421 ALA A CA 1
ATOM 3213 C C . ALA A 1 421 ? 1.223 -30.107 33.385 1.00 69.69 421 ALA A C 1
ATOM 3215 O O . ALA A 1 421 ? 1.986 -30.992 32.993 1.00 69.69 421 ALA A O 1
ATOM 3216 N N . GLY A 1 422 ? 1.358 -29.555 34.598 1.00 62.75 422 GLY A N 1
ATOM 3217 C CA . GLY A 1 422 ? 2.400 -29.923 35.560 1.00 62.75 422 GLY A CA 1
ATOM 3218 C C . GLY A 1 422 ? 2.363 -31.386 36.030 1.00 62.75 422 GLY A C 1
ATOM 3219 O O . GLY A 1 422 ? 3.321 -31.832 36.659 1.00 62.75 422 GLY A O 1
ATOM 3220 N N . ARG A 1 423 ? 1.298 -32.146 35.727 1.00 54.25 423 ARG A N 1
ATOM 3221 C CA . ARG A 1 423 ? 1.192 -33.585 36.038 1.00 54.25 423 ARG A CA 1
ATOM 3222 C C . ARG A 1 423 ? 1.767 -34.486 34.945 1.00 54.25 423 ARG A C 1
ATOM 3224 O O . ARG A 1 423 ? 2.250 -35.566 35.270 1.00 54.25 423 ARG A O 1
ATOM 3231 N N . ASP A 1 424 ? 1.770 -34.018 33.697 1.00 58.59 424 ASP A N 1
ATOM 3232 C CA . ASP A 1 424 ? 2.076 -34.843 32.523 1.00 58.59 424 ASP A CA 1
ATOM 3233 C C . ASP A 1 424 ? 3.371 -34.425 31.806 1.00 58.59 424 ASP A C 1
ATOM 3235 O O . ASP A 1 424 ? 3.854 -35.159 30.949 1.00 58.59 424 ASP A O 1
ATOM 3239 N N . GLY A 1 425 ? 3.954 -33.262 32.131 1.00 60.06 425 GLY A N 1
ATOM 3240 C CA . GLY A 1 425 ? 5.235 -32.801 31.569 1.00 60.06 425 GLY A CA 1
ATOM 3241 C C . GLY A 1 425 ? 5.195 -32.427 30.081 1.00 60.06 425 GLY A C 1
ATOM 3242 O O . GLY A 1 425 ? 6.247 -32.268 29.466 1.00 60.06 425 GLY A O 1
ATOM 3243 N N . HIS A 1 426 ? 4.000 -32.298 29.501 1.00 64.69 426 HIS A N 1
ATOM 3244 C CA . HIS A 1 426 ? 3.801 -31.922 28.103 1.00 64.69 426 HIS A CA 1
ATOM 3245 C C . HIS A 1 426 ? 3.631 -30.399 27.960 1.00 64.69 426 HIS A C 1
ATOM 3247 O O . HIS A 1 426 ? 3.054 -29.765 28.850 1.00 64.69 426 HIS A O 1
ATOM 3253 N N . PRO A 1 427 ? 4.098 -29.803 26.848 1.00 70.88 427 PRO A N 1
ATOM 3254 C CA . PRO A 1 427 ? 3.872 -28.390 26.559 1.00 70.88 427 PRO A CA 1
ATOM 3255 C C . PRO A 1 427 ? 2.375 -28.084 26.422 1.00 70.88 427 PRO A C 1
ATOM 3257 O O . PRO A 1 427 ? 1.588 -28.926 25.980 1.00 70.88 427 PRO A O 1
ATOM 3260 N N . LEU A 1 428 ? 1.976 -26.864 26.796 1.00 82.81 428 LEU A N 1
ATOM 3261 C CA . LEU A 1 428 ? 0.586 -26.423 26.667 1.00 82.81 428 LEU A CA 1
ATOM 3262 C C . LEU A 1 428 ? 0.169 -26.405 25.194 1.00 82.81 428 LEU A C 1
ATOM 3264 O O . LEU A 1 428 ? 0.866 -25.838 24.355 1.00 82.81 428 LEU A O 1
ATOM 3268 N N . GLY A 1 429 ? -0.986 -26.998 24.895 1.00 85.94 429 GLY A N 1
ATOM 3269 C CA . GLY A 1 429 ? -1.574 -27.013 23.556 1.00 85.94 429 GLY A CA 1
ATOM 3270 C C . GLY A 1 429 ? -2.954 -26.344 23.510 1.00 85.94 429 GLY A C 1
ATOM 3271 O O . GLY A 1 429 ? -3.615 -26.243 24.549 1.00 85.94 429 GLY A O 1
ATOM 3272 N N . PRO A 1 430 ? -3.441 -25.954 22.314 1.00 88.38 430 PRO A N 1
ATOM 3273 C CA . PRO A 1 430 ? -4.757 -25.327 22.141 1.00 88.38 430 PRO A CA 1
ATOM 3274 C C . PRO A 1 430 ? -5.929 -26.143 22.707 1.00 88.38 430 PRO A C 1
ATOM 3276 O O . PRO A 1 430 ? -6.928 -25.573 23.132 1.00 88.38 430 PRO A O 1
ATOM 3279 N N . ALA A 1 431 ? -5.806 -27.474 22.766 1.00 87.25 431 ALA A N 1
ATOM 3280 C CA . ALA A 1 431 ? -6.835 -28.370 23.300 1.00 87.25 431 ALA A CA 1
ATOM 3281 C C . ALA A 1 431 ? -7.151 -28.152 24.796 1.00 87.25 431 ALA A C 1
ATOM 3283 O O . ALA A 1 431 ? -8.192 -28.603 25.263 1.00 87.25 431 ALA A O 1
ATOM 3284 N N . LEU A 1 432 ? -6.274 -27.469 25.542 1.00 87.38 432 LEU A N 1
ATOM 3285 C CA . LEU A 1 432 ? -6.479 -27.140 26.957 1.00 87.38 432 LEU A CA 1
ATOM 3286 C C . LEU A 1 432 ? -7.236 -25.821 27.171 1.00 87.38 432 LEU A C 1
ATOM 3288 O O . LEU A 1 432 ? -7.551 -25.489 28.312 1.00 87.38 432 LEU A O 1
ATOM 3292 N N . MET A 1 433 ? -7.514 -25.057 26.110 1.00 90.62 433 MET A N 1
ATOM 3293 C CA . MET A 1 433 ? -8.236 -23.792 26.223 1.00 90.62 433 MET A CA 1
ATOM 3294 C C . MET A 1 433 ? -9.706 -24.031 26.604 1.00 90.62 433 MET A C 1
ATOM 3296 O O . MET A 1 433 ? -10.414 -24.749 25.889 1.00 90.62 433 MET A O 1
ATOM 3300 N N . PRO A 1 434 ? -10.218 -23.383 27.666 1.00 89.19 434 PRO A N 1
ATOM 3301 C CA . PRO A 1 434 ? -11.655 -23.320 27.911 1.00 89.19 434 PRO A CA 1
ATOM 3302 C C . PRO A 1 434 ? -12.415 -22.825 26.668 1.00 89.19 434 PRO A C 1
ATOM 3304 O O . PRO A 1 434 ? -11.981 -21.882 26.010 1.00 89.19 434 PRO A O 1
ATOM 3307 N N . GLY A 1 435 ? -13.529 -23.477 26.324 1.00 86.94 435 GLY A N 1
ATOM 3308 C CA . GLY A 1 435 ? -14.366 -23.109 25.172 1.00 86.94 435 GLY A CA 1
ATOM 3309 C C . GLY A 1 435 ? -13.885 -23.616 23.802 1.00 86.94 435 GLY A C 1
ATOM 3310 O O . GLY A 1 435 ? -14.628 -23.506 22.827 1.00 86.94 435 GLY A O 1
ATOM 3311 N N . VAL A 1 436 ? -12.703 -24.241 23.700 1.00 89.44 436 VAL A N 1
ATOM 3312 C CA . VAL A 1 436 ? -12.157 -24.712 22.410 1.00 89.44 436 VAL A CA 1
ATOM 3313 C C . VAL A 1 436 ? -13.017 -25.783 21.737 1.00 89.44 436 VAL A C 1
ATOM 3315 O O . VAL A 1 436 ? -13.197 -25.766 20.522 1.00 89.44 436 VAL A O 1
ATOM 3318 N N . THR A 1 437 ? -13.608 -26.695 22.512 1.00 88.88 437 THR A N 1
ATOM 3319 C CA . THR A 1 437 ? -14.521 -27.715 21.977 1.00 88.88 437 THR A CA 1
ATOM 3320 C C . THR A 1 437 ? -15.741 -27.063 21.333 1.00 88.88 437 THR A C 1
ATOM 3322 O O . THR A 1 437 ? -16.132 -27.452 20.238 1.00 88.88 437 THR A O 1
ATOM 3325 N N . HIS A 1 438 ? -16.280 -26.007 21.953 1.00 88.81 438 HIS A N 1
ATOM 3326 C CA . HIS A 1 438 ? -17.401 -25.261 21.387 1.00 88.81 438 HIS A CA 1
ATOM 3327 C C . HIS A 1 438 ? -17.022 -24.577 20.075 1.00 88.81 438 HIS A C 1
ATOM 3329 O O . HIS A 1 438 ? -17.832 -24.609 19.157 1.00 88.81 438 HIS A O 1
ATOM 3335 N N . LEU A 1 439 ? -15.797 -24.045 19.947 1.00 87.81 439 LEU A N 1
ATOM 3336 C CA . LEU A 1 439 ? -15.284 -23.500 18.682 1.00 87.81 439 LEU A CA 1
ATOM 3337 C C . LEU A 1 439 ? -15.264 -24.540 17.551 1.00 87.81 439 LEU A C 1
ATOM 3339 O O . LEU A 1 439 ? -15.649 -24.222 16.428 1.00 87.81 439 LEU A O 1
ATOM 3343 N N . TYR A 1 440 ? -14.833 -25.776 17.827 1.00 88.44 440 TYR A N 1
ATOM 3344 C CA . TYR A 1 440 ? -14.84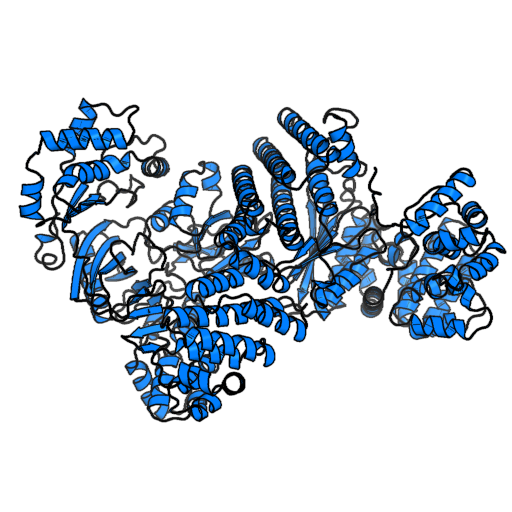2 -26.855 16.828 1.00 88.44 440 TYR A CA 1
ATOM 3345 C C . TYR A 1 440 ? -16.254 -27.304 16.436 1.00 88.44 440 TYR A C 1
ATOM 3347 O O . TYR A 1 440 ? -16.451 -27.786 15.322 1.00 88.44 440 TYR A O 1
ATOM 3355 N N . GLU A 1 441 ? -17.221 -27.136 17.338 1.00 87.44 441 GLU A N 1
ATOM 3356 C CA . GLU A 1 441 ? -18.633 -27.464 17.133 1.00 87.44 441 GLU A CA 1
ATOM 3357 C C . GLU A 1 441 ? -19.435 -26.330 16.474 1.00 87.44 441 GLU A C 1
ATOM 3359 O O . GLU A 1 441 ? -20.601 -26.548 16.131 1.00 87.44 441 GLU A O 1
ATOM 3364 N N . LEU A 1 442 ? -18.858 -25.131 16.299 1.00 85.56 442 LEU A N 1
ATOM 3365 C CA . LEU A 1 442 ? -19.573 -24.011 15.686 1.00 85.56 442 LEU A CA 1
ATOM 3366 C C . LEU A 1 442 ? -19.937 -24.339 14.233 1.00 85.56 442 LEU A C 1
ATOM 3368 O O . LEU A 1 442 ? -19.048 -24.614 13.417 1.00 85.56 442 LEU A O 1
ATOM 3372 N N . PRO A 1 443 ? -21.232 -24.295 13.877 1.00 83.75 443 PRO A N 1
ATOM 3373 C CA . PRO A 1 443 ? -21.641 -24.507 12.503 1.00 83.75 443 PRO A CA 1
ATOM 3374 C C . PRO A 1 443 ? -21.165 -23.337 11.639 1.00 83.75 443 PRO A C 1
ATOM 3376 O O . PRO A 1 443 ? -21.004 -22.218 12.115 1.00 83.75 443 PRO A O 1
ATOM 3379 N N . HIS A 1 444 ? -20.957 -23.604 10.349 1.00 88.06 444 HIS A N 1
ATOM 3380 C CA . HIS A 1 444 ? -20.701 -22.572 9.334 1.00 88.06 444 HIS A CA 1
ATOM 3381 C C . HIS A 1 444 ? -19.428 -21.733 9.547 1.00 88.06 444 HIS A C 1
ATOM 3383 O O . HIS A 1 444 ? -19.200 -20.777 8.814 1.00 88.06 444 HIS A O 1
ATOM 3389 N N . LEU A 1 445 ? -18.546 -22.118 10.471 1.00 88.25 445 LEU A N 1
ATOM 3390 C CA . LEU A 1 445 ? -17.233 -21.505 10.610 1.00 88.25 445 LEU A CA 1
ATOM 3391 C C . LEU A 1 445 ? -16.240 -22.162 9.628 1.00 88.25 445 LEU A C 1
ATOM 3393 O O . LEU A 1 445 ? -15.982 -23.366 9.746 1.00 88.25 445 LEU A O 1
ATOM 3397 N N . PRO A 1 446 ? -15.676 -21.422 8.654 1.00 88.12 446 PRO A N 1
ATOM 3398 C CA . PRO A 1 446 ? -14.707 -21.982 7.715 1.00 88.12 446 PRO A CA 1
ATOM 3399 C C . PRO A 1 446 ? -13.457 -22.494 8.447 1.00 88.12 446 PRO A C 1
ATOM 3401 O O . PRO A 1 446 ? -13.007 -21.835 9.388 1.00 88.12 446 PRO A O 1
ATOM 3404 N N . PRO A 1 447 ? -12.845 -23.617 8.020 1.00 88.81 447 PRO A N 1
ATOM 3405 C CA . PRO A 1 447 ? -11.636 -24.132 8.661 1.00 88.81 447 PRO A CA 1
ATOM 3406 C C . PRO A 1 447 ? -10.488 -23.110 8.762 1.00 88.81 447 PRO A C 1
ATOM 3408 O O . PRO A 1 447 ? -9.981 -22.960 9.871 1.00 88.81 447 PRO A O 1
ATOM 3411 N N . PRO A 1 448 ? -10.138 -22.340 7.705 1.00 87.50 448 PRO A N 1
ATOM 3412 C CA . PRO A 1 448 ? -9.076 -21.333 7.802 1.00 87.50 448 PRO A CA 1
ATOM 3413 C C . PRO A 1 448 ? -9.370 -20.271 8.869 1.00 87.50 448 PRO A C 1
ATOM 3415 O O . PRO A 1 448 ? -8.520 -19.963 9.698 1.00 87.50 448 PRO A O 1
ATOM 3418 N N . VAL A 1 449 ? -10.611 -19.775 8.911 1.00 88.31 449 VAL A N 1
ATOM 3419 C CA . VAL A 1 449 ? -11.051 -18.768 9.888 1.00 88.31 449 VAL A CA 1
ATOM 3420 C C . VAL A 1 449 ? -11.008 -19.331 11.310 1.00 88.31 449 VAL A C 1
ATOM 3422 O O . VAL A 1 449 ? -10.552 -18.658 12.235 1.00 88.31 449 VAL A O 1
ATOM 3425 N N . ARG A 1 450 ? -11.438 -20.584 11.503 1.00 90.81 450 ARG A N 1
ATOM 3426 C CA . ARG A 1 450 ? -11.357 -21.264 12.802 1.00 90.81 450 ARG A CA 1
ATOM 3427 C C . ARG A 1 450 ? -9.916 -21.383 13.287 1.00 90.81 450 ARG A C 1
ATOM 3429 O O . ARG A 1 450 ? -9.656 -21.093 14.453 1.00 90.81 450 ARG A O 1
ATOM 3436 N N . ASP A 1 451 ? -9.000 -21.789 12.416 1.00 91.06 451 ASP A N 1
ATOM 3437 C CA . ASP A 1 451 ? -7.591 -21.962 12.768 1.00 91.06 451 ASP A CA 1
ATOM 3438 C C . ASP A 1 451 ? -6.961 -20.616 13.171 1.00 91.06 451 ASP A C 1
ATOM 3440 O O . ASP A 1 451 ? -6.244 -20.544 14.172 1.00 91.06 451 ASP A O 1
ATOM 3444 N N . THR A 1 452 ? -7.332 -19.521 12.498 1.00 89.94 452 THR A N 1
ATOM 3445 C CA . THR A 1 452 ? -6.949 -18.156 12.890 1.00 89.94 452 THR A CA 1
ATOM 3446 C C . THR A 1 452 ? -7.502 -17.755 14.262 1.00 89.94 452 THR A C 1
ATOM 3448 O O . THR A 1 452 ? -6.758 -17.217 15.082 1.00 89.94 452 THR A O 1
ATOM 3451 N N . ILE A 1 453 ? -8.775 -18.033 14.570 1.00 91.88 453 ILE A N 1
ATOM 3452 C CA . ILE A 1 453 ? -9.358 -17.745 15.899 1.00 91.88 453 ILE A CA 1
ATOM 3453 C C . ILE A 1 453 ? -8.628 -18.529 16.985 1.00 91.88 453 ILE A C 1
ATOM 3455 O O . ILE A 1 453 ? -8.318 -17.976 18.042 1.00 91.88 453 ILE A O 1
ATOM 3459 N N . LEU A 1 454 ? -8.352 -19.813 16.738 1.00 93.06 454 LEU A N 1
ATOM 3460 C CA . LEU A 1 454 ? -7.622 -20.667 17.670 1.00 93.06 454 LEU A CA 1
ATOM 3461 C C . LEU A 1 454 ? -6.237 -20.092 17.949 1.00 93.06 454 LEU A C 1
ATOM 3463 O O . LEU A 1 454 ? -5.863 -19.964 19.114 1.00 93.06 454 LEU A O 1
ATOM 3467 N N . LEU A 1 455 ? -5.516 -19.681 16.904 1.00 92.88 455 LEU A N 1
ATOM 3468 C CA . LEU A 1 455 ? -4.200 -19.066 17.033 1.00 92.88 455 LEU A CA 1
ATOM 3469 C C . LEU A 1 455 ? -4.259 -17.753 17.829 1.00 92.88 455 LEU A C 1
ATOM 3471 O O . LEU A 1 455 ? -3.511 -17.598 18.792 1.00 92.88 455 LEU A O 1
ATOM 3475 N N . ASN A 1 456 ? -5.194 -16.859 17.491 1.00 92.06 456 ASN A N 1
ATOM 3476 C CA . ASN A 1 456 ? -5.383 -15.558 18.149 1.00 92.06 456 ASN A CA 1
ATOM 3477 C C . ASN A 1 456 ? -5.845 -15.672 19.610 1.00 92.06 456 ASN A C 1
ATOM 3479 O O . ASN A 1 456 ? -5.604 -14.770 20.412 1.00 92.06 456 ASN A O 1
ATOM 3483 N N . SER A 1 457 ? -6.537 -16.760 19.953 1.00 95.44 457 SER A N 1
ATOM 3484 C CA . SER A 1 457 ? -6.958 -17.074 21.325 1.00 95.44 457 SER A CA 1
ATOM 3485 C C . SER A 1 457 ? -5.805 -17.676 22.132 1.00 95.44 457 SER A C 1
ATOM 3487 O O . SER A 1 457 ? -5.649 -17.413 23.327 1.00 95.44 457 SER A O 1
ATOM 3489 N N . PHE A 1 458 ? -4.986 -18.500 21.479 1.00 95.44 458 PHE A N 1
ATOM 3490 C CA . PHE A 1 458 ? -3.928 -19.262 22.122 1.00 95.44 458 PHE A CA 1
ATOM 3491 C C . PHE A 1 458 ? -2.672 -18.421 22.377 1.00 95.44 458 PHE A C 1
ATOM 3493 O O . PHE A 1 458 ? -2.173 -18.409 23.506 1.00 95.44 458 PHE A O 1
ATOM 3500 N N . LEU A 1 459 ? -2.177 -17.707 21.361 1.00 95.19 459 LEU A N 1
ATOM 3501 C CA . LEU A 1 459 ? -0.911 -16.971 21.401 1.00 95.19 459 LEU A CA 1
ATOM 3502 C C . LEU A 1 459 ? -1.103 -15.480 21.723 1.00 95.19 459 LEU A C 1
ATOM 3504 O O . LEU A 1 459 ? -2.070 -14.870 21.267 1.00 95.19 459 LEU A O 1
ATOM 3508 N N . PRO A 1 460 ? -0.177 -14.862 22.483 1.00 94.12 460 PRO A N 1
ATOM 3509 C CA . PRO A 1 460 ? -0.202 -13.422 22.710 1.00 94.12 460 PRO A CA 1
ATOM 3510 C C . PRO A 1 460 ? 0.078 -12.660 21.410 1.00 94.12 460 PRO A C 1
ATOM 3512 O O . PRO A 1 460 ? 1.102 -12.880 20.766 1.00 94.12 460 PRO A O 1
ATOM 3515 N N . ALA A 1 461 ? -0.811 -11.730 21.062 1.00 90.56 461 ALA A N 1
ATOM 3516 C CA . ALA A 1 461 ? -0.582 -10.752 20.002 1.00 90.56 461 ALA A CA 1
ATOM 3517 C C . ALA A 1 461 ? 0.132 -9.503 20.563 1.00 90.56 461 ALA A C 1
ATOM 3519 O O . ALA A 1 461 ? -0.117 -9.140 21.717 1.00 90.56 461 ALA A O 1
ATOM 3520 N N . PRO A 1 462 ? 1.000 -8.838 19.776 1.00 83.62 462 PRO A N 1
ATOM 3521 C CA . PRO A 1 462 ? 1.817 -7.710 20.238 1.00 83.62 462 PRO A CA 1
ATOM 3522 C C . PRO A 1 462 ? 1.018 -6.439 20.553 1.00 83.62 462 PRO A C 1
ATOM 3524 O O . PRO A 1 462 ? 1.518 -5.572 21.259 1.00 83.62 462 PRO A O 1
ATOM 3527 N N . ASP A 1 463 ? -0.205 -6.329 20.043 1.00 85.38 463 ASP A N 1
ATOM 3528 C CA . ASP A 1 463 ? -1.068 -5.146 20.092 1.00 85.38 463 ASP A CA 1
ATOM 3529 C C . ASP A 1 463 ? -2.379 -5.382 20.863 1.00 85.38 463 ASP A C 1
ATOM 3531 O O . ASP A 1 463 ? -3.177 -4.461 21.033 1.00 85.38 463 ASP A O 1
ATOM 3535 N N . THR A 1 464 ? -2.610 -6.611 21.341 1.00 92.50 464 THR A N 1
ATOM 3536 C CA . THR A 1 464 ? -3.867 -6.992 21.987 1.00 92.50 464 THR A CA 1
ATOM 3537 C C . THR A 1 464 ? -3.693 -7.177 23.490 1.00 92.50 464 THR A C 1
ATOM 3539 O O . THR A 1 464 ? -3.049 -8.126 23.951 1.00 92.50 464 THR A O 1
ATOM 3542 N N . PHE A 1 465 ? -4.344 -6.318 24.270 1.00 95.06 465 PHE A N 1
ATOM 3543 C CA . PHE A 1 465 ? -4.251 -6.289 25.725 1.00 95.06 465 PHE A CA 1
ATOM 3544 C C . PHE A 1 465 ? -5.607 -6.057 26.384 1.00 95.06 465 PHE A C 1
ATOM 3546 O O . PHE A 1 465 ? -6.520 -5.468 25.808 1.00 95.06 465 PHE A O 1
ATOM 3553 N N . VAL A 1 466 ? -5.718 -6.493 27.636 1.00 95.50 466 VAL A N 1
ATOM 3554 C CA . VAL A 1 466 ? -6.844 -6.182 28.515 1.00 95.50 466 VAL A CA 1
ATOM 3555 C C . VAL A 1 466 ? -6.347 -5.353 29.692 1.00 95.50 466 VAL A C 1
ATOM 3557 O O . VAL A 1 466 ? -5.390 -5.748 30.361 1.00 95.50 466 VAL A O 1
ATOM 3560 N N . ARG A 1 467 ? -7.027 -4.237 29.969 1.00 93.00 467 ARG A N 1
ATOM 3561 C CA . ARG A 1 467 ? -6.848 -3.428 31.176 1.00 93.00 467 ARG A CA 1
ATOM 3562 C C . ARG A 1 467 ? -7.854 -3.834 32.253 1.00 93.00 467 ARG A C 1
ATOM 3564 O O . ARG A 1 467 ? -9.062 -3.832 32.008 1.00 93.00 467 ARG A O 1
ATOM 3571 N N . ARG A 1 468 ? -7.356 -4.109 33.462 1.00 90.88 468 ARG A N 1
ATOM 3572 C CA . ARG A 1 468 ? -8.142 -4.349 34.686 1.00 90.88 468 ARG A CA 1
ATOM 3573 C C . ARG A 1 468 ? -7.630 -3.438 35.795 1.00 90.88 468 ARG A C 1
ATOM 3575 O O . ARG A 1 468 ? -6.593 -3.691 36.404 1.00 90.88 468 ARG A O 1
ATOM 3582 N N . GLY A 1 469 ? -8.328 -2.328 36.027 1.00 86.56 469 GLY A N 1
ATOM 3583 C CA . GLY A 1 469 ? -7.802 -1.254 36.871 1.00 86.56 469 GLY A CA 1
ATOM 3584 C C . GLY A 1 469 ? -6.499 -0.687 36.291 1.00 86.56 469 GLY A C 1
ATOM 3585 O O . GLY A 1 469 ? -6.488 -0.181 35.170 1.00 86.56 469 GLY A O 1
ATOM 3586 N N . ALA A 1 470 ? -5.399 -0.777 37.041 1.00 85.81 470 ALA A N 1
ATOM 3587 C CA . ALA A 1 470 ? -4.076 -0.342 36.581 1.00 85.81 470 ALA A CA 1
ATOM 3588 C C . ALA A 1 470 ? -3.323 -1.411 35.765 1.00 85.81 470 ALA A C 1
ATOM 3590 O O . ALA A 1 470 ? -2.397 -1.065 35.036 1.00 85.81 470 ALA A O 1
ATOM 3591 N N . GLU A 1 471 ? -3.713 -2.682 35.879 1.00 91.62 471 GLU A N 1
ATOM 3592 C CA . GLU A 1 471 ? -3.009 -3.819 35.283 1.00 91.62 471 GLU A CA 1
ATOM 3593 C C . GLU A 1 471 ? -3.351 -3.957 33.796 1.00 91.62 471 GLU A C 1
ATOM 3595 O O . GLU A 1 471 ? -4.527 -3.914 33.431 1.00 91.62 471 GLU A O 1
ATOM 3600 N N . VAL A 1 472 ? -2.341 -4.126 32.939 1.00 93.69 472 VAL A N 1
ATOM 3601 C CA . VAL A 1 472 ? -2.501 -4.334 31.491 1.00 93.69 472 VAL A CA 1
ATOM 3602 C C . VAL A 1 472 ? -1.695 -5.549 31.065 1.00 93.69 472 VAL A C 1
ATOM 3604 O O . VAL A 1 472 ? -0.485 -5.610 31.266 1.00 93.69 472 VAL A O 1
ATOM 3607 N N . SER A 1 473 ? -2.376 -6.531 30.480 1.00 95.31 473 SER A N 1
ATOM 3608 C CA . SER A 1 473 ? -1.793 -7.836 30.146 1.00 95.31 473 SER A CA 1
ATOM 3609 C C . SER A 1 473 ? -2.476 -8.470 28.932 1.00 95.31 473 SER A C 1
ATOM 3611 O O . SER A 1 473 ? -3.610 -8.128 28.599 1.00 95.31 473 SER A O 1
ATOM 3613 N N . SER A 1 474 ? -1.809 -9.409 28.254 1.00 96.00 474 SER A N 1
ATOM 3614 C CA . SER A 1 474 ? -2.359 -10.058 27.054 1.00 96.00 474 SER A CA 1
ATOM 3615 C C . SER A 1 474 ? -3.472 -11.051 27.417 1.00 96.00 474 SER A C 1
ATOM 3617 O O . SER A 1 474 ? -3.281 -11.878 28.310 1.00 96.00 474 SER A O 1
ATOM 3619 N N . PRO A 1 475 ? -4.655 -11.014 26.778 1.00 95.19 475 PRO A N 1
ATOM 3620 C CA . PRO A 1 475 ? -5.763 -11.907 27.122 1.00 95.19 475 PRO A CA 1
ATOM 3621 C C . PRO A 1 475 ? -5.588 -13.352 26.644 1.00 95.19 475 PRO A C 1
ATOM 3623 O O . PRO A 1 475 ? -6.440 -14.180 26.958 1.00 95.19 475 PRO A O 1
ATOM 3626 N N . ALA A 1 476 ? -4.533 -13.653 25.884 1.00 96.25 476 ALA A N 1
ATOM 3627 C CA . ALA A 1 476 ? -4.310 -14.970 25.302 1.00 96.25 476 ALA A CA 1
ATOM 3628 C C . ALA A 1 476 ? -4.082 -16.056 26.363 1.00 96.25 476 ALA A C 1
ATOM 3630 O O . ALA A 1 476 ? -3.541 -15.804 27.445 1.00 96.25 476 ALA A O 1
ATOM 3631 N N . PHE A 1 477 ? -4.442 -17.295 26.035 1.00 95.81 477 PHE A N 1
ATOM 3632 C CA . PHE A 1 477 ? -4.340 -18.420 26.963 1.00 95.81 477 PHE A CA 1
ATOM 3633 C C . PHE A 1 477 ? -2.903 -18.656 27.447 1.00 95.81 477 PHE A C 1
ATOM 3635 O O . PHE A 1 477 ? -2.655 -18.758 28.651 1.00 95.81 477 PHE A O 1
ATOM 3642 N N . VAL A 1 478 ? -1.938 -18.671 26.520 1.00 94.56 478 VAL A N 1
ATOM 3643 C CA . VAL A 1 478 ? -0.516 -18.871 26.840 1.00 94.56 478 VAL A CA 1
ATOM 3644 C C . VAL A 1 478 ? 0.034 -17.735 27.704 1.00 94.56 478 VAL A C 1
ATOM 3646 O O . VAL A 1 478 ? 0.838 -17.989 28.599 1.00 94.56 478 VAL A O 1
ATOM 3649 N N . ALA A 1 479 ? -0.431 -16.498 27.507 1.00 95.00 479 ALA A N 1
ATOM 3650 C CA . ALA A 1 479 ? -0.050 -15.370 28.355 1.00 95.00 479 ALA A CA 1
ATOM 3651 C C . ALA A 1 479 ? -0.521 -15.560 29.806 1.00 95.00 479 ALA A C 1
ATOM 3653 O O . ALA A 1 479 ? 0.262 -15.363 30.735 1.00 95.00 479 ALA A O 1
ATOM 3654 N N . ARG A 1 480 ? -1.760 -16.030 30.013 1.00 95.06 480 ARG A N 1
ATOM 3655 C CA . ARG A 1 480 ? -2.282 -16.330 31.361 1.00 95.06 480 ARG A CA 1
ATOM 3656 C C . ARG A 1 480 ? -1.550 -17.490 32.023 1.00 95.06 480 ARG A C 1
ATOM 3658 O O . ARG A 1 480 ? -1.290 -17.448 33.225 1.00 95.06 480 ARG A O 1
ATOM 3665 N N . ALA A 1 481 ? -1.177 -18.508 31.253 1.00 93.44 481 ALA A N 1
ATOM 3666 C CA . ALA A 1 481 ? -0.342 -19.589 31.758 1.00 93.44 481 ALA A CA 1
ATOM 3667 C C . ALA A 1 481 ? 1.066 -19.098 32.141 1.00 93.44 481 ALA A C 1
ATOM 3669 O O . ALA A 1 481 ? 1.561 -19.449 33.210 1.00 93.44 481 ALA A O 1
ATOM 3670 N N . ALA A 1 482 ? 1.690 -18.238 31.328 1.00 93.06 482 ALA A N 1
ATOM 3671 C CA . ALA A 1 482 ? 2.983 -17.627 31.642 1.00 93.06 482 ALA A CA 1
ATOM 3672 C C . ALA A 1 482 ? 2.936 -16.813 32.943 1.00 93.06 482 ALA A C 1
ATOM 3674 O O . ALA A 1 482 ? 3.820 -16.940 33.793 1.00 93.06 482 ALA A O 1
ATOM 3675 N N . GLU A 1 483 ? 1.878 -16.023 33.133 1.00 93.75 483 GLU A N 1
ATOM 3676 C CA . GLU A 1 483 ? 1.634 -15.285 34.373 1.00 93.75 483 GLU A CA 1
ATOM 3677 C C . GLU A 1 483 ? 1.550 -16.209 35.587 1.00 93.75 483 GLU A C 1
ATOM 3679 O O . GLU A 1 483 ? 2.159 -15.899 36.615 1.00 93.75 483 GLU A O 1
ATOM 3684 N N . ALA A 1 484 ? 0.851 -17.340 35.466 1.00 92.94 484 ALA A N 1
ATOM 3685 C CA . ALA A 1 484 ? 0.737 -18.334 36.528 1.00 92.94 484 ALA A CA 1
ATOM 3686 C C . ALA A 1 484 ? 2.076 -19.040 36.818 1.00 92.94 484 ALA A C 1
ATOM 3688 O O . ALA A 1 484 ? 2.461 -19.146 37.981 1.00 92.94 484 ALA A O 1
ATOM 3689 N N . LEU A 1 485 ? 2.824 -19.458 35.788 1.00 91.12 485 LEU A N 1
ATOM 3690 C CA . LEU A 1 485 ? 4.138 -20.107 35.936 1.00 91.12 485 LEU A CA 1
ATOM 3691 C C . LEU A 1 485 ? 5.139 -19.195 36.654 1.00 91.12 485 LEU A C 1
ATOM 3693 O O . LEU A 1 485 ? 5.763 -19.599 37.635 1.00 91.12 485 LEU A O 1
ATOM 3697 N N . LEU A 1 486 ? 5.258 -17.946 36.196 1.00 90.81 486 LEU A N 1
ATOM 3698 C CA . LEU A 1 486 ? 6.166 -16.971 36.798 1.00 90.81 486 LEU A CA 1
ATOM 3699 C C . LEU A 1 486 ? 5.711 -16.567 38.211 1.00 90.81 486 LEU A C 1
ATOM 3701 O O . LEU A 1 486 ? 6.547 -16.285 39.062 1.00 90.81 486 LEU A O 1
ATOM 3705 N N . ALA A 1 487 ? 4.400 -16.548 38.491 1.00 89.81 487 ALA A N 1
ATOM 3706 C CA . ALA A 1 487 ? 3.882 -16.245 39.832 1.00 89.81 487 ALA A CA 1
ATOM 3707 C C . ALA A 1 487 ? 4.139 -17.407 40.803 1.00 89.81 487 ALA A C 1
ATOM 3709 O O . ALA A 1 487 ? 4.368 -17.185 41.988 1.00 89.81 487 ALA A O 1
ATOM 3710 N N . GLY A 1 488 ? 4.171 -18.638 40.283 1.00 86.19 488 GLY A N 1
ATOM 3711 C CA . GLY A 1 488 ? 4.602 -19.840 40.996 1.00 86.19 488 GLY A CA 1
ATOM 3712 C C . GLY A 1 488 ? 6.113 -19.925 41.250 1.00 86.19 488 GLY A C 1
ATOM 3713 O O . GLY A 1 488 ? 6.572 -20.934 41.781 1.00 86.19 488 GLY A O 1
ATOM 3714 N N . GLY A 1 489 ? 6.892 -18.899 40.882 1.00 84.69 489 GLY A N 1
ATOM 3715 C CA . GLY A 1 489 ? 8.326 -18.805 41.166 1.00 84.69 489 GLY A CA 1
ATOM 3716 C C . GLY A 1 489 ? 9.236 -19.535 40.175 1.00 84.69 489 GLY A C 1
ATOM 3717 O O . GLY A 1 489 ? 10.428 -19.682 40.448 1.00 84.69 489 GLY A O 1
ATOM 3718 N N . LEU A 1 490 ? 8.716 -20.000 39.032 1.00 87.25 490 LEU A N 1
ATOM 3719 C CA . LEU A 1 490 ? 9.566 -20.562 37.982 1.00 87.25 490 LEU A CA 1
ATOM 3720 C C . LEU A 1 490 ? 10.434 -19.462 37.360 1.00 87.25 490 LEU A C 1
ATOM 3722 O O . LEU A 1 490 ? 9.982 -18.339 37.140 1.00 87.25 490 LEU A O 1
ATOM 3726 N N . SER A 1 491 ? 11.679 -19.804 37.023 1.00 85.88 491 SER A N 1
ATOM 3727 C CA . SER A 1 491 ? 12.532 -18.909 36.241 1.00 85.88 491 SER A CA 1
ATOM 3728 C C . SER A 1 491 ? 12.009 -18.771 34.810 1.00 85.88 491 SER A C 1
ATOM 3730 O O . SER A 1 491 ? 11.372 -19.683 34.280 1.00 85.88 491 SER A O 1
ATOM 3732 N N . MET A 1 492 ? 12.338 -17.654 34.153 1.00 86.69 492 MET A N 1
ATOM 3733 C CA . MET A 1 492 ? 11.950 -17.403 32.760 1.00 86.69 492 MET A CA 1
ATOM 3734 C C . MET A 1 492 ? 12.376 -18.545 31.828 1.00 86.69 492 MET A C 1
ATOM 3736 O O . MET A 1 492 ? 11.556 -19.009 31.048 1.00 86.69 492 MET A O 1
ATOM 3740 N N . ALA A 1 493 ? 13.602 -19.065 31.968 1.00 85.31 493 ALA A N 1
ATOM 3741 C CA . ALA A 1 493 ? 14.088 -20.181 31.153 1.00 85.31 493 ALA A CA 1
ATOM 3742 C C . ALA A 1 493 ? 13.226 -21.447 31.312 1.00 85.31 493 ALA A C 1
ATOM 3744 O O . ALA A 1 493 ? 12.888 -22.097 30.332 1.00 85.31 493 ALA A O 1
ATOM 3745 N N . ARG A 1 494 ? 12.798 -21.768 32.540 1.00 85.12 494 ARG A N 1
ATOM 3746 C CA . ARG A 1 494 ? 11.945 -22.940 32.793 1.00 85.12 494 ARG A CA 1
ATOM 3747 C C . ARG A 1 494 ? 10.501 -22.718 32.359 1.00 85.12 494 ARG A C 1
ATOM 3749 O O . ARG A 1 494 ? 9.845 -23.673 31.968 1.00 85.12 494 ARG A O 1
ATOM 3756 N N . ALA A 1 495 ? 10.005 -21.484 32.427 1.00 85.94 495 ALA A N 1
ATOM 3757 C CA . ALA A 1 495 ? 8.711 -21.138 31.852 1.00 85.94 495 ALA A CA 1
ATOM 3758 C C . ALA A 1 495 ? 8.751 -21.223 30.315 1.00 85.94 495 ALA A C 1
ATOM 3760 O O . ALA A 1 495 ? 7.827 -21.762 29.721 1.00 85.94 495 ALA A O 1
ATOM 3761 N N . ALA A 1 496 ? 9.834 -20.761 29.684 1.00 84.50 496 ALA A N 1
ATOM 3762 C CA . ALA A 1 496 ? 10.051 -20.835 28.241 1.00 84.50 496 ALA A CA 1
ATOM 3763 C C . ALA A 1 496 ? 10.045 -22.282 27.717 1.00 84.50 496 ALA A C 1
ATOM 3765 O O . ALA A 1 496 ? 9.409 -22.537 26.703 1.00 84.50 496 ALA A O 1
ATOM 3766 N N . ASP A 1 497 ? 10.653 -23.231 28.442 1.00 84.69 497 ASP A N 1
ATOM 3767 C CA . ASP A 1 497 ? 10.646 -24.664 28.086 1.00 84.69 497 ASP A CA 1
ATOM 3768 C C . ASP A 1 497 ? 9.228 -25.276 28.003 1.00 84.69 497 ASP A C 1
ATOM 3770 O O . ASP A 1 497 ? 9.028 -26.307 27.362 1.00 84.69 497 ASP A O 1
ATOM 3774 N N . LEU A 1 498 ? 8.246 -24.686 28.694 1.00 85.75 498 LEU A N 1
ATOM 3775 C CA . LEU A 1 498 ? 6.881 -25.216 28.824 1.00 85.75 498 LEU A CA 1
ATOM 3776 C C . LEU A 1 498 ? 5.870 -24.527 27.897 1.00 85.75 498 LEU A C 1
ATOM 3778 O O . LEU A 1 498 ? 4.704 -24.934 27.846 1.00 85.75 498 LEU A O 1
ATOM 3782 N N . LEU A 1 499 ? 6.295 -23.476 27.192 1.00 88.69 499 LEU A N 1
ATOM 3783 C CA . LEU A 1 499 ? 5.440 -22.611 26.388 1.00 88.69 499 LEU A CA 1
ATOM 3784 C C . LEU A 1 499 ? 5.893 -22.591 24.916 1.00 88.69 499 LEU A C 1
ATOM 3786 O O . LEU A 1 499 ? 7.064 -22.821 24.624 1.00 88.69 499 LEU A O 1
ATOM 3790 N N . PRO A 1 500 ? 4.988 -22.289 23.969 1.00 89.88 500 PRO A N 1
ATOM 3791 C CA . PRO A 1 500 ? 5.355 -22.117 22.566 1.00 89.88 500 PRO A CA 1
ATOM 3792 C C . PRO A 1 500 ? 6.373 -20.987 22.346 1.00 89.88 500 PRO A C 1
ATOM 3794 O O . PRO A 1 500 ? 6.263 -19.920 22.954 1.00 89.88 500 PRO A O 1
ATOM 3797 N N . GLU A 1 501 ? 7.290 -21.177 21.391 1.00 89.62 501 GLU A N 1
ATOM 3798 C CA . GLU A 1 501 ? 8.338 -20.203 21.037 1.00 89.62 501 GLU A CA 1
ATOM 3799 C C . GLU A 1 501 ? 7.773 -18.813 20.689 1.00 89.62 501 GLU A C 1
ATOM 3801 O O . GLU A 1 501 ? 8.302 -17.781 21.105 1.00 89.62 501 GLU A O 1
ATOM 3806 N N . ALA A 1 502 ? 6.628 -18.775 20.004 1.00 89.06 502 ALA A N 1
ATOM 3807 C CA . ALA A 1 502 ? 5.957 -17.534 19.623 1.00 89.06 502 ALA A CA 1
ATOM 3808 C C . ALA A 1 502 ? 5.561 -16.645 20.823 1.00 89.06 502 ALA A C 1
ATOM 3810 O O . ALA A 1 502 ? 5.412 -15.436 20.667 1.00 89.06 502 ALA A O 1
ATOM 3811 N N . ALA A 1 503 ? 5.421 -17.207 22.031 1.00 91.81 503 ALA A N 1
ATOM 3812 C CA . ALA A 1 503 ? 5.071 -16.450 23.233 1.00 91.81 503 ALA A CA 1
ATOM 3813 C C . ALA A 1 503 ? 6.285 -15.895 23.997 1.00 91.81 503 ALA A C 1
ATOM 3815 O O . ALA A 1 503 ? 6.108 -15.107 24.929 1.00 91.81 503 ALA A O 1
ATOM 3816 N N . LEU A 1 504 ? 7.515 -16.268 23.625 1.00 92.00 504 LEU A N 1
ATOM 3817 C CA . LEU A 1 504 ? 8.718 -15.942 24.400 1.00 92.00 504 LEU A CA 1
ATOM 3818 C C . LEU A 1 504 ? 8.943 -14.438 24.565 1.00 92.00 504 LEU A C 1
ATOM 3820 O O . LEU A 1 504 ? 9.396 -14.007 25.624 1.00 92.00 504 LEU A O 1
ATOM 3824 N N . LYS A 1 505 ? 8.578 -13.629 23.565 1.00 93.19 505 LYS A N 1
ATOM 3825 C CA . LYS A 1 505 ? 8.670 -12.161 23.634 1.00 93.19 505 LYS A CA 1
ATOM 3826 C C . LYS A 1 505 ? 7.771 -11.597 24.739 1.00 93.19 505 LYS A C 1
ATOM 3828 O O . LYS A 1 505 ? 8.228 -10.799 25.555 1.00 93.19 505 LYS A O 1
ATOM 3833 N N . TYR A 1 506 ? 6.533 -12.091 24.839 1.00 94.88 506 TYR A N 1
ATOM 3834 C CA . TYR A 1 506 ? 5.622 -11.729 25.926 1.00 94.88 506 TYR A CA 1
ATOM 3835 C C . TYR A 1 506 ? 6.152 -12.195 27.284 1.00 94.88 506 TYR A C 1
ATOM 3837 O O . TYR A 1 506 ? 6.203 -11.407 28.224 1.00 94.88 506 TYR A O 1
ATOM 3845 N N . VAL A 1 507 ? 6.599 -13.453 27.388 1.00 94.06 507 VAL A N 1
ATOM 3846 C CA . VAL A 1 507 ? 7.147 -14.025 28.634 1.00 94.06 507 VAL A CA 1
ATOM 3847 C C . VAL A 1 507 ? 8.356 -13.223 29.120 1.00 94.06 507 VAL A C 1
ATOM 3849 O O . VAL A 1 507 ? 8.477 -12.955 30.313 1.00 94.06 507 VAL A O 1
ATOM 3852 N N . ARG A 1 508 ? 9.235 -12.807 28.204 1.00 94.56 508 ARG A N 1
ATOM 3853 C CA . ARG A 1 508 ? 10.416 -11.986 28.491 1.00 94.56 508 ARG A CA 1
ATOM 3854 C C . ARG A 1 508 ? 10.031 -10.593 28.991 1.00 94.56 508 ARG A C 1
ATOM 3856 O O . ARG A 1 508 ? 10.543 -10.177 30.028 1.00 94.56 508 ARG A O 1
ATOM 3863 N N . GLY A 1 509 ? 9.098 -9.915 28.318 1.00 95.12 509 GLY A N 1
ATOM 3864 C CA . GLY A 1 509 ? 8.559 -8.630 28.776 1.00 95.12 509 GLY A CA 1
ATOM 3865 C C . GLY A 1 509 ? 7.887 -8.738 30.150 1.00 95.12 509 GLY A C 1
ATOM 3866 O O . GLY A 1 509 ? 8.180 -7.961 31.055 1.00 95.12 509 GLY A O 1
ATOM 3867 N N . LEU A 1 510 ? 7.068 -9.771 30.359 1.00 95.12 510 LEU A N 1
ATOM 3868 C CA . LEU A 1 510 ? 6.425 -10.053 31.642 1.00 95.12 510 LEU A CA 1
ATOM 3869 C C . LEU A 1 510 ? 7.446 -10.339 32.754 1.00 95.12 510 LEU A C 1
ATOM 3871 O O . LEU A 1 510 ? 7.321 -9.808 33.856 1.00 95.12 510 LEU A O 1
ATOM 3875 N N . ALA A 1 511 ? 8.484 -11.130 32.478 1.00 94.75 511 ALA A N 1
ATOM 3876 C CA . ALA A 1 511 ? 9.567 -11.374 33.426 1.00 94.75 511 ALA A CA 1
ATOM 3877 C C . ALA A 1 511 ? 10.312 -10.077 33.787 1.00 94.75 511 ALA A C 1
ATOM 3879 O O . ALA A 1 511 ? 10.630 -9.881 34.958 1.00 94.75 511 ALA A O 1
ATOM 3880 N N . ALA A 1 512 ? 10.519 -9.171 32.824 1.00 94.69 512 ALA A N 1
ATOM 3881 C CA . ALA A 1 512 ? 11.121 -7.863 33.076 1.00 94.69 512 ALA A CA 1
ATOM 3882 C C . ALA A 1 512 ? 10.251 -7.011 34.015 1.00 94.69 512 ALA A C 1
ATOM 3884 O O . ALA A 1 512 ? 10.772 -6.441 34.970 1.00 94.69 512 ALA A O 1
ATOM 3885 N N . THR A 1 513 ? 8.926 -6.989 33.822 1.00 94.31 513 THR A N 1
ATOM 3886 C CA . THR A 1 513 ? 8.021 -6.261 34.738 1.00 94.31 513 THR A CA 1
ATOM 3887 C C . THR A 1 513 ? 7.999 -6.826 36.158 1.00 94.31 513 THR A C 1
ATOM 3889 O O . THR A 1 513 ? 7.779 -6.089 37.115 1.00 94.31 513 THR A O 1
ATOM 3892 N N . ARG A 1 514 ? 8.262 -8.128 36.320 1.00 92.25 514 ARG A N 1
ATOM 3893 C CA . ARG A 1 514 ? 8.303 -8.808 37.626 1.00 92.25 514 ARG A CA 1
ATOM 3894 C C . ARG A 1 514 ? 9.682 -8.806 38.283 1.00 92.25 514 ARG A C 1
ATOM 3896 O O . ARG A 1 514 ? 9.809 -9.278 39.414 1.00 92.25 514 ARG A O 1
ATOM 3903 N N . ALA A 1 515 ? 10.710 -8.310 37.599 1.00 91.00 515 ALA A N 1
ATOM 3904 C CA . ALA A 1 515 ? 12.039 -8.180 38.172 1.00 91.00 515 ALA A CA 1
ATOM 3905 C C . ALA A 1 515 ? 12.023 -7.207 39.361 1.00 91.00 515 ALA A C 1
ATOM 3907 O O . ALA A 1 515 ? 11.301 -6.212 39.364 1.00 91.00 515 ALA A O 1
ATOM 3908 N N . SER A 1 516 ? 12.825 -7.506 40.383 1.00 86.81 516 SER A N 1
ATOM 3909 C CA . SER A 1 516 ? 12.893 -6.695 41.607 1.00 86.81 516 SER A CA 1
ATOM 3910 C C . SER A 1 516 ? 13.921 -5.564 41.531 1.00 86.81 516 SER A C 1
ATOM 3912 O O . SER A 1 516 ? 13.886 -4.654 42.354 1.00 86.81 516 SER A O 1
ATOM 3914 N N . ASP A 1 517 ? 14.845 -5.627 40.571 1.00 87.38 517 ASP A N 1
ATOM 3915 C CA . ASP A 1 517 ? 15.938 -4.675 40.398 1.00 87.38 517 ASP A CA 1
ATOM 3916 C C . ASP A 1 517 ? 16.413 -4.606 38.933 1.00 87.38 517 ASP A C 1
ATOM 3918 O O . ASP A 1 517 ? 15.955 -5.349 38.057 1.00 87.38 517 ASP A O 1
ATOM 3922 N N . ALA A 1 518 ? 17.359 -3.701 38.667 1.00 89.00 518 ALA A N 1
ATOM 3923 C CA . ALA A 1 518 ? 17.946 -3.515 37.343 1.00 89.00 518 ALA A CA 1
ATOM 3924 C C . ALA A 1 518 ? 18.702 -4.751 36.830 1.00 89.00 518 ALA A C 1
ATOM 3926 O O . ALA A 1 518 ? 18.731 -4.990 35.624 1.00 89.00 518 ALA A O 1
ATOM 3927 N N . GLN A 1 519 ? 19.286 -5.558 37.722 1.00 90.81 519 GLN A N 1
ATOM 3928 C CA . GLN A 1 519 ? 20.009 -6.770 37.337 1.00 90.81 519 GLN A CA 1
ATOM 3929 C C . GLN A 1 519 ? 19.044 -7.845 36.823 1.00 90.81 519 GLN A C 1
ATOM 3931 O O . GLN A 1 519 ? 19.334 -8.509 35.828 1.00 90.81 519 GLN A O 1
ATOM 3936 N N . GLY A 1 520 ? 17.875 -7.980 37.452 1.00 90.31 520 GLY A N 1
ATOM 3937 C CA . GLY A 1 520 ? 16.803 -8.860 37.004 1.00 90.31 520 GLY A CA 1
ATOM 3938 C C . GLY A 1 520 ? 16.243 -8.453 35.641 1.00 90.31 520 GLY A C 1
ATOM 3939 O O . GLY A 1 520 ? 16.029 -9.322 34.798 1.00 90.31 520 GLY A O 1
ATOM 3940 N N . VAL A 1 521 ? 16.075 -7.148 35.386 1.00 92.50 521 VAL A N 1
ATOM 3941 C CA . VAL A 1 521 ? 15.665 -6.644 34.062 1.00 92.50 521 VAL A CA 1
ATOM 3942 C C . VAL A 1 521 ? 16.748 -6.916 33.013 1.00 92.50 521 VAL A C 1
ATOM 3944 O O . VAL A 1 521 ? 16.449 -7.461 31.952 1.00 92.50 521 VAL A O 1
ATOM 3947 N N . ALA A 1 522 ? 18.015 -6.622 33.319 1.00 93.50 522 ALA A N 1
ATOM 3948 C CA . ALA A 1 522 ? 19.139 -6.861 32.412 1.00 93.50 522 ALA A CA 1
ATOM 3949 C C . ALA A 1 522 ? 19.348 -8.348 32.081 1.00 93.50 522 ALA A C 1
ATOM 3951 O O . ALA A 1 522 ? 19.797 -8.677 30.987 1.00 93.50 522 ALA A O 1
ATOM 3952 N N . ALA A 1 523 ? 18.988 -9.260 32.989 1.00 92.31 523 ALA A N 1
ATOM 3953 C CA . ALA A 1 523 ? 19.070 -10.697 32.742 1.00 92.31 523 ALA A CA 1
ATOM 3954 C C . ALA A 1 523 ? 18.099 -11.183 31.648 1.00 92.31 523 ALA A C 1
ATOM 3956 O O . ALA A 1 523 ? 18.344 -12.222 31.035 1.00 92.31 523 ALA A O 1
ATOM 3957 N N . VAL A 1 524 ? 17.000 -10.458 31.407 1.00 93.69 524 VAL A N 1
ATOM 3958 C CA . VAL A 1 524 ? 15.980 -10.829 30.411 1.00 93.69 524 VAL A CA 1
ATOM 3959 C C . VAL A 1 524 ? 15.953 -9.904 29.193 1.00 93.69 524 VAL A C 1
ATOM 3961 O O . VAL A 1 524 ? 15.584 -10.367 28.117 1.00 93.69 524 VAL A O 1
ATOM 3964 N N . LEU A 1 525 ? 16.381 -8.647 29.330 1.00 94.88 525 LEU A N 1
ATOM 3965 C CA . LEU A 1 525 ? 16.508 -7.654 28.253 1.00 94.88 525 LEU A CA 1
ATOM 3966 C C . LEU A 1 525 ? 17.950 -7.108 28.162 1.00 94.88 525 LEU A C 1
ATOM 3968 O O . LEU A 1 525 ? 18.168 -5.918 28.402 1.00 94.88 525 LEU A O 1
ATOM 3972 N N . PRO A 1 526 ? 18.963 -7.955 27.901 1.00 94.94 526 PRO A N 1
ATOM 3973 C CA . PRO A 1 526 ? 20.365 -7.550 27.983 1.00 94.94 526 PRO A CA 1
ATOM 3974 C C . PRO A 1 526 ? 20.775 -6.483 26.960 1.00 94.94 526 PRO A C 1
ATOM 3976 O O . PRO A 1 526 ? 21.526 -5.579 27.331 1.00 94.94 526 PRO A O 1
ATOM 3979 N N . ARG A 1 527 ? 20.295 -6.533 25.707 1.00 94.38 527 ARG A N 1
ATOM 3980 C CA . ARG A 1 527 ? 20.650 -5.528 24.686 1.00 94.38 527 ARG A CA 1
ATOM 3981 C C . ARG A 1 527 ? 20.033 -4.172 25.028 1.00 94.38 527 ARG A C 1
ATOM 3983 O O . ARG A 1 527 ? 20.740 -3.167 25.050 1.00 94.38 527 ARG A O 1
ATOM 3990 N N . CYS A 1 528 ? 18.752 -4.140 25.399 1.00 94.88 528 CYS A N 1
ATOM 3991 C CA . CYS A 1 528 ? 18.099 -2.916 25.871 1.00 94.88 528 CYS A CA 1
ATOM 3992 C C . CYS A 1 528 ? 18.747 -2.375 27.158 1.00 94.88 528 CYS A C 1
ATOM 3994 O O . CYS A 1 528 ? 18.900 -1.164 27.313 1.00 94.88 528 CYS A O 1
ATOM 3996 N N . ALA A 1 529 ? 19.148 -3.251 28.085 1.00 93.62 529 ALA A N 1
ATOM 3997 C CA . ALA A 1 529 ? 19.813 -2.845 29.321 1.00 93.62 529 ALA A CA 1
ATOM 3998 C C . ALA A 1 529 ? 21.223 -2.300 29.073 1.00 93.62 529 ALA A C 1
ATOM 4000 O O . ALA A 1 529 ? 21.646 -1.403 29.793 1.00 93.62 529 ALA A O 1
ATOM 4001 N N . SER A 1 530 ? 21.931 -2.787 28.051 1.00 91.88 530 SER A N 1
ATOM 4002 C CA . SER A 1 530 ? 23.216 -2.214 27.639 1.00 91.88 530 SER A CA 1
ATOM 4003 C C . SER A 1 530 ? 23.069 -0.775 27.137 1.00 91.88 530 SER A C 1
ATOM 4005 O O . SER A 1 530 ? 23.970 0.029 27.359 1.00 91.88 530 SER A O 1
ATOM 4007 N N . ALA A 1 531 ? 21.944 -0.445 26.494 1.00 88.44 531 ALA A N 1
ATOM 4008 C CA . ALA A 1 531 ? 21.671 0.902 26.001 1.00 88.44 531 ALA A CA 1
ATOM 4009 C C . ALA A 1 531 ? 21.352 1.900 27.129 1.00 88.44 531 ALA A C 1
ATOM 4011 O O . ALA A 1 531 ? 21.850 3.022 27.129 1.00 88.44 531 ALA A O 1
ATOM 4012 N N . ALA A 1 532 ? 20.510 1.516 28.096 1.00 87.06 532 ALA A N 1
ATOM 4013 C CA . ALA A 1 532 ? 20.038 2.437 29.135 1.00 87.06 532 ALA A CA 1
ATOM 4014 C C . ALA A 1 532 ? 19.630 1.717 30.442 1.00 87.06 532 ALA A C 1
ATOM 4016 O O . ALA A 1 532 ? 18.442 1.674 30.772 1.00 87.06 532 ALA A O 1
ATOM 4017 N N . PRO A 1 533 ? 20.577 1.180 31.234 1.00 85.19 533 PRO A N 1
ATOM 4018 C CA . PRO A 1 533 ? 20.281 0.210 32.294 1.00 85.19 533 PRO A CA 1
ATOM 4019 C C . PRO A 1 533 ? 19.390 0.766 33.415 1.00 85.19 533 PRO A C 1
ATOM 4021 O O . PRO A 1 533 ? 18.363 0.173 33.747 1.00 85.19 533 PRO A O 1
ATOM 4024 N N . GLU A 1 534 ? 19.746 1.922 33.987 1.00 87.38 534 GLU A N 1
ATOM 4025 C CA . GLU A 1 534 ? 19.001 2.516 35.109 1.00 87.38 534 GLU A CA 1
ATOM 4026 C C . GLU A 1 534 ? 17.611 3.010 34.685 1.00 87.38 534 GLU A C 1
ATOM 4028 O O . GLU A 1 534 ? 16.624 2.780 35.385 1.00 87.38 534 GLU A O 1
ATOM 4033 N N . ARG A 1 535 ? 17.514 3.652 33.512 1.00 90.56 535 ARG A N 1
ATOM 4034 C CA . ARG A 1 535 ? 16.240 4.158 32.975 1.00 90.56 535 ARG A CA 1
ATOM 4035 C C . ARG A 1 535 ? 15.304 3.026 32.571 1.00 90.56 535 ARG A C 1
ATOM 4037 O O . ARG A 1 535 ? 14.106 3.123 32.817 1.00 90.56 535 ARG A O 1
ATOM 4044 N N . LEU A 1 536 ? 15.845 1.955 31.991 1.00 93.38 536 LEU A N 1
ATOM 4045 C CA . LEU A 1 536 ? 15.072 0.775 31.622 1.00 93.38 536 LEU A CA 1
ATOM 4046 C C . LEU A 1 536 ? 14.439 0.138 32.859 1.00 93.38 536 LEU A C 1
ATOM 4048 O O . LEU A 1 536 ? 13.234 -0.106 32.879 1.00 93.38 536 LEU A O 1
ATOM 4052 N N . ALA A 1 537 ? 15.236 -0.083 33.907 1.00 91.88 537 ALA A N 1
ATOM 4053 C CA . ALA A 1 537 ? 14.740 -0.644 35.156 1.00 91.88 537 ALA A CA 1
ATOM 4054 C C . ALA A 1 537 ? 13.661 0.246 35.790 1.00 91.88 537 ALA A C 1
ATOM 4056 O O . ALA A 1 537 ? 12.629 -0.268 36.207 1.00 91.88 537 ALA A O 1
ATOM 4057 N N . ALA A 1 538 ? 13.858 1.569 35.798 1.00 89.94 538 ALA A N 1
ATOM 4058 C CA . ALA A 1 538 ? 12.887 2.519 36.340 1.00 89.94 538 ALA A CA 1
ATOM 4059 C C . ALA A 1 538 ? 11.552 2.548 35.569 1.00 89.94 538 ALA A C 1
ATOM 4061 O O . ALA A 1 538 ? 10.508 2.766 36.178 1.00 89.94 538 ALA A O 1
ATOM 4062 N N . ALA A 1 539 ? 11.576 2.335 34.250 1.00 89.69 539 ALA A N 1
ATOM 4063 C CA . ALA A 1 539 ? 10.375 2.342 33.413 1.00 89.69 539 ALA A CA 1
ATOM 4064 C C . ALA A 1 539 ? 9.608 1.006 33.428 1.00 89.69 539 ALA A C 1
ATOM 4066 O O . ALA A 1 539 ? 8.403 0.987 33.179 1.00 89.69 539 ALA A O 1
ATOM 4067 N N . VAL A 1 540 ? 10.300 -0.112 33.677 1.00 92.38 540 VAL A N 1
ATOM 4068 C CA . VAL A 1 540 ? 9.752 -1.463 33.481 1.00 92.38 540 VAL A CA 1
ATOM 4069 C C . VAL A 1 540 ? 9.571 -2.237 34.787 1.00 92.38 540 VAL A C 1
ATOM 4071 O O . VAL A 1 540 ? 8.557 -2.909 34.949 1.00 92.38 540 VAL A O 1
ATOM 4074 N N . ALA A 1 541 ? 10.516 -2.190 35.727 1.00 91.75 541 ALA A N 1
ATOM 4075 C CA . ALA A 1 541 ? 10.447 -3.033 36.920 1.00 91.75 541 ALA A CA 1
ATOM 4076 C C . ALA A 1 541 ? 9.275 -2.616 37.828 1.00 91.75 541 ALA A C 1
ATOM 4078 O O . ALA A 1 541 ? 9.133 -1.450 38.191 1.00 91.75 541 ALA A O 1
ATOM 4079 N N . GLY A 1 542 ? 8.427 -3.574 38.206 1.00 88.81 542 GLY A N 1
ATOM 4080 C CA . GLY A 1 542 ? 7.263 -3.341 39.063 1.00 88.81 542 GLY A CA 1
ATOM 4081 C C . GLY A 1 542 ? 6.091 -2.613 38.394 1.00 88.81 542 GLY A C 1
ATOM 4082 O O . GLY A 1 542 ? 5.134 -2.269 39.089 1.00 88.81 542 GLY A O 1
ATOM 4083 N N . THR A 1 543 ? 6.133 -2.370 37.077 1.00 89.19 543 THR A N 1
ATOM 4084 C CA . THR A 1 543 ? 5.022 -1.718 36.367 1.00 89.19 543 THR A CA 1
ATOM 4085 C C . THR A 1 543 ? 3.836 -2.676 36.175 1.00 89.19 543 THR A C 1
ATOM 4087 O O . THR A 1 543 ? 4.037 -3.833 35.796 1.00 89.19 543 THR A O 1
ATOM 4090 N N . PRO A 1 544 ? 2.585 -2.226 36.397 1.00 89.94 544 PRO A N 1
ATOM 4091 C CA . PRO A 1 544 ? 1.398 -3.035 36.130 1.00 89.94 544 PRO A CA 1
ATOM 4092 C C . PRO A 1 544 ? 1.027 -3.090 34.635 1.00 89.94 544 PRO A C 1
ATOM 4094 O O . PRO A 1 544 ? 0.197 -3.914 34.254 1.00 89.94 544 PRO A O 1
ATOM 4097 N N . ASP A 1 545 ? 1.610 -2.235 33.783 1.00 91.75 545 ASP A N 1
ATOM 4098 C CA . ASP A 1 545 ? 1.364 -2.216 32.334 1.00 91.75 545 ASP A CA 1
ATOM 4099 C C . ASP A 1 545 ? 2.507 -2.901 31.569 1.00 91.75 545 ASP A C 1
ATOM 4101 O O . ASP A 1 545 ? 3.590 -2.341 31.397 1.00 91.75 545 ASP A O 1
ATOM 4105 N N . VAL A 1 546 ? 2.268 -4.124 31.087 1.00 93.88 546 VAL A N 1
ATOM 4106 C CA . VAL A 1 546 ? 3.312 -4.943 30.451 1.00 93.88 546 VAL A CA 1
ATOM 4107 C C . VAL A 1 546 ? 3.697 -4.472 29.042 1.00 93.88 546 VAL A C 1
ATOM 4109 O O . VAL A 1 546 ? 4.714 -4.916 28.507 1.00 93.88 546 VAL A O 1
ATOM 4112 N N . ARG A 1 547 ? 2.914 -3.582 28.414 1.00 94.25 547 ARG A N 1
ATOM 4113 C CA . ARG A 1 547 ? 3.024 -3.275 26.975 1.00 94.25 547 ARG A CA 1
ATOM 4114 C C . ARG A 1 547 ? 4.404 -2.765 26.578 1.00 94.25 547 ARG A C 1
ATOM 4116 O O . ARG A 1 547 ? 4.990 -3.287 25.633 1.00 94.25 547 ARG A O 1
ATOM 4123 N N . LEU A 1 548 ? 4.954 -1.805 27.327 1.00 94.00 548 LEU A N 1
ATOM 4124 C CA . LEU A 1 548 ? 6.282 -1.249 27.044 1.00 94.00 548 LEU A CA 1
ATOM 4125 C C . LEU A 1 548 ? 7.371 -2.328 27.130 1.00 94.00 548 LEU A C 1
ATOM 4127 O O . LEU A 1 548 ? 8.217 -2.430 26.247 1.00 94.00 548 LEU A O 1
ATOM 4131 N N . ALA A 1 549 ? 7.322 -3.175 28.160 1.00 95.00 549 ALA A N 1
ATOM 4132 C CA . ALA A 1 549 ? 8.288 -4.253 28.352 1.00 95.00 549 ALA A CA 1
ATOM 4133 C C . ALA A 1 549 ? 8.215 -5.310 27.240 1.00 95.00 549 ALA A C 1
ATOM 4135 O O . ALA A 1 549 ? 9.244 -5.828 26.808 1.00 95.00 549 ALA A O 1
ATOM 4136 N N . VAL A 1 550 ? 7.006 -5.622 26.762 1.00 95.56 550 VAL A N 1
ATOM 4137 C CA . VAL A 1 550 ? 6.797 -6.536 25.631 1.00 95.56 550 VAL A CA 1
ATOM 4138 C C . VAL A 1 550 ? 7.325 -5.919 24.339 1.00 95.56 550 VAL A C 1
ATOM 4140 O O . VAL A 1 550 ? 8.087 -6.581 23.642 1.00 95.56 550 VAL A O 1
ATOM 4143 N N . ALA A 1 551 ? 7.013 -4.656 24.043 1.00 95.06 551 ALA A N 1
ATOM 4144 C CA . ALA A 1 551 ? 7.531 -3.971 22.856 1.00 95.06 551 ALA A CA 1
ATOM 4145 C C . ALA A 1 551 ? 9.074 -3.905 22.849 1.00 95.06 551 ALA A C 1
ATOM 4147 O O . ALA A 1 551 ? 9.714 -4.168 21.831 1.00 95.06 551 ALA A O 1
ATOM 4148 N N . LEU A 1 552 ? 9.693 -3.663 24.008 1.00 95.62 552 LEU A N 1
ATOM 4149 C CA . LEU A 1 552 ? 11.148 -3.740 24.164 1.00 95.62 552 LEU A CA 1
ATOM 4150 C C . LEU A 1 552 ? 11.676 -5.167 23.953 1.00 95.62 552 LEU A C 1
ATOM 4152 O O . LEU A 1 552 ? 12.680 -5.344 23.273 1.00 95.62 552 LEU A O 1
ATOM 4156 N N . ALA A 1 553 ? 10.988 -6.198 24.454 1.00 94.94 553 ALA A N 1
ATOM 4157 C CA . ALA A 1 553 ? 11.352 -7.597 24.206 1.00 94.94 553 ALA A CA 1
ATOM 4158 C C . ALA A 1 553 ? 11.238 -8.000 22.721 1.00 94.94 553 ALA A C 1
ATOM 4160 O O . ALA A 1 553 ? 11.999 -8.850 22.243 1.00 94.94 553 ALA A O 1
ATOM 4161 N N . HIS A 1 554 ? 10.304 -7.395 21.981 1.00 92.94 554 HIS A N 1
ATOM 4162 C CA . HIS A 1 554 ? 10.199 -7.556 20.533 1.00 92.94 554 HIS A CA 1
ATOM 4163 C C . HIS A 1 554 ? 11.443 -7.016 19.824 1.00 92.94 554 HIS A C 1
ATOM 4165 O O . HIS A 1 554 ? 12.075 -7.760 19.073 1.00 92.94 554 HIS A O 1
ATOM 4171 N N . LEU A 1 555 ? 11.860 -5.787 20.132 1.00 92.06 555 LEU A N 1
ATOM 4172 C CA . LEU A 1 555 ? 13.076 -5.199 19.562 1.00 92.06 555 LEU A CA 1
ATOM 4173 C C . LEU A 1 555 ? 14.359 -5.908 20.019 1.00 92.06 555 LEU A C 1
ATOM 4175 O O . LEU A 1 555 ? 15.231 -6.170 19.196 1.00 92.06 555 LEU A O 1
ATOM 4179 N N . GLU A 1 556 ? 14.447 -6.303 21.292 1.00 92.88 556 GLU A N 1
ATOM 4180 C CA . GLU A 1 556 ? 15.552 -7.086 21.869 1.00 92.88 556 GLU A CA 1
ATOM 4181 C C . GLU A 1 556 ? 15.841 -8.354 21.054 1.00 92.88 556 GLU A C 1
ATOM 4183 O O . GLU A 1 556 ? 16.994 -8.737 20.859 1.00 92.88 556 GLU A O 1
ATOM 4188 N N . THR A 1 557 ? 14.790 -9.020 20.576 1.00 89.88 557 THR A N 1
ATOM 4189 C CA . THR A 1 557 ? 14.895 -10.273 19.812 1.00 89.88 557 THR A CA 1
ATOM 4190 C C . THR A 1 557 ? 14.891 -10.061 18.303 1.00 89.88 557 THR A C 1
ATOM 4192 O O . THR A 1 557 ? 15.091 -11.019 17.555 1.00 89.88 557 THR A O 1
ATOM 4195 N N . SER A 1 558 ? 14.679 -8.829 17.840 1.00 88.62 558 SER A N 1
ATOM 4196 C CA . SER A 1 558 ? 14.687 -8.528 16.419 1.00 88.62 558 SER A CA 1
ATOM 4197 C C . SER A 1 558 ? 16.101 -8.627 15.856 1.00 88.62 558 SER A C 1
ATOM 4199 O O . SER A 1 558 ? 17.041 -8.009 16.360 1.00 88.62 558 SER A O 1
ATOM 4201 N N . SER A 1 559 ? 16.231 -9.381 14.764 1.00 86.81 559 SER A N 1
ATOM 4202 C CA . SER A 1 559 ? 17.447 -9.428 13.953 1.00 86.81 559 SER A CA 1
ATOM 4203 C C . SER A 1 559 ? 17.518 -8.287 12.932 1.00 86.81 559 SER A C 1
ATOM 4205 O O . SER A 1 559 ? 18.515 -8.177 12.224 1.00 86.81 559 SER A O 1
ATOM 4207 N N . THR A 1 560 ? 16.451 -7.491 12.778 1.00 86.00 560 THR A N 1
ATOM 4208 C CA . THR A 1 560 ? 16.389 -6.394 11.794 1.00 86.00 560 THR A CA 1
ATOM 4209 C C . THR A 1 560 ? 16.894 -5.069 12.347 1.00 86.00 560 THR A C 1
ATOM 4211 O O . THR A 1 560 ? 17.222 -4.180 11.567 1.00 86.00 560 THR A O 1
ATOM 4214 N N . VAL A 1 561 ? 16.988 -4.953 13.674 1.00 89.88 561 VAL A N 1
ATOM 4215 C CA . VAL A 1 561 ? 17.463 -3.760 14.378 1.00 89.88 561 VAL A CA 1
ATOM 4216 C C . VAL A 1 561 ? 18.823 -4.071 14.999 1.00 89.88 561 VAL A C 1
ATOM 4218 O O . VAL A 1 561 ? 18.942 -4.968 15.841 1.00 89.88 561 VAL A O 1
ATOM 4221 N N . SER A 1 562 ? 19.859 -3.349 14.567 1.00 91.19 562 SER A N 1
ATOM 4222 C CA . SER A 1 562 ? 21.212 -3.486 15.114 1.00 91.19 562 SER A CA 1
ATOM 4223 C C . SER A 1 562 ? 21.292 -2.957 16.550 1.00 91.19 562 SER A C 1
ATOM 4225 O O . SER A 1 562 ? 20.400 -2.246 17.010 1.00 91.19 562 SER A O 1
ATOM 4227 N N . ASP A 1 563 ? 22.379 -3.260 17.262 1.00 91.69 563 ASP A N 1
ATOM 4228 C CA . ASP A 1 563 ? 22.603 -2.721 18.612 1.00 91.69 563 ASP A CA 1
ATOM 4229 C C . ASP A 1 563 ? 22.721 -1.188 18.624 1.00 91.69 563 ASP A C 1
ATOM 4231 O O . ASP A 1 563 ? 22.220 -0.547 19.545 1.00 91.69 563 ASP A O 1
ATOM 4235 N N . ALA A 1 564 ? 23.303 -0.589 17.579 1.00 89.88 564 ALA A N 1
ATOM 4236 C CA . ALA A 1 564 ? 23.447 0.863 17.474 1.00 89.88 564 ALA A CA 1
ATOM 4237 C C . ALA A 1 564 ? 22.094 1.559 17.244 1.00 89.88 564 ALA A C 1
ATOM 4239 O O . ALA A 1 564 ? 21.780 2.558 17.895 1.00 89.88 564 ALA A O 1
ATOM 4240 N N . ALA A 1 565 ? 21.261 1.013 16.351 1.00 92.25 565 ALA A N 1
ATOM 4241 C CA . ALA A 1 565 ? 19.905 1.515 16.138 1.00 92.25 565 ALA A CA 1
ATOM 4242 C C . ALA A 1 565 ? 19.032 1.311 17.386 1.00 92.25 565 ALA A C 1
ATOM 4244 O O . ALA A 1 565 ? 18.287 2.212 17.781 1.00 92.25 565 ALA A O 1
ATOM 4245 N N . LEU A 1 566 ? 19.162 0.149 18.037 1.00 93.69 566 LEU A N 1
ATOM 4246 C CA . LEU A 1 566 ? 18.455 -0.176 19.272 1.00 93.69 566 LEU A CA 1
ATOM 4247 C C . LEU A 1 566 ? 18.785 0.825 20.382 1.00 93.69 566 LEU A C 1
ATOM 4249 O O . LEU A 1 566 ? 17.871 1.289 21.057 1.00 93.69 566 LEU A O 1
ATOM 4253 N N . GLU A 1 567 ? 20.057 1.190 20.556 1.00 92.69 567 GLU A N 1
ATOM 4254 C CA . GLU A 1 567 ? 20.478 2.150 21.579 1.00 92.69 567 GLU A CA 1
ATOM 4255 C C . GLU A 1 567 ? 19.770 3.502 21.430 1.00 92.69 567 GLU A C 1
ATOM 4257 O O . GLU A 1 567 ? 19.218 4.022 22.405 1.00 92.69 567 GLU A O 1
ATOM 4262 N N . SER A 1 568 ? 19.727 4.036 20.204 1.00 92.12 568 SER A N 1
ATOM 4263 C CA . SER A 1 568 ? 19.051 5.301 19.893 1.00 92.12 568 SER A CA 1
ATOM 4264 C C . SER A 1 568 ? 17.545 5.226 20.169 1.00 92.12 568 SER A C 1
ATOM 4266 O O . SER A 1 568 ? 16.995 6.080 20.868 1.00 92.12 568 SER A O 1
ATOM 4268 N N . VAL A 1 569 ? 16.885 4.173 19.678 1.00 96.00 569 VAL A N 1
ATOM 4269 C CA . VAL A 1 569 ? 15.433 3.981 19.814 1.00 96.00 569 VAL A CA 1
ATOM 4270 C C . VAL A 1 569 ? 15.030 3.780 21.276 1.00 96.00 569 VAL A C 1
ATOM 4272 O O . VAL A 1 569 ? 14.136 4.466 21.771 1.00 96.00 569 VAL A O 1
ATOM 4275 N N . VAL A 1 570 ? 15.701 2.869 21.989 1.00 95.56 570 VAL A N 1
ATOM 4276 C CA . VAL A 1 570 ? 15.384 2.527 23.384 1.00 95.56 570 VAL A CA 1
ATOM 4277 C C . VAL A 1 570 ? 15.620 3.723 24.297 1.00 95.56 570 VAL A C 1
ATOM 4279 O O . VAL A 1 570 ? 14.767 4.029 25.129 1.00 95.56 570 VAL A O 1
ATOM 4282 N N . SER A 1 571 ? 16.732 4.441 24.127 1.00 93.38 571 SER A N 1
ATOM 4283 C CA . SER A 1 571 ? 17.033 5.615 24.951 1.00 93.38 571 SER A CA 1
ATOM 4284 C C . SER A 1 571 ? 15.936 6.674 24.852 1.00 93.38 571 SER A C 1
ATOM 4286 O O . SER A 1 571 ? 15.475 7.176 25.880 1.00 93.38 571 SER A O 1
ATOM 4288 N N . THR A 1 572 ? 15.478 6.974 23.636 1.00 94.12 572 THR A N 1
ATOM 4289 C CA . THR A 1 572 ? 14.417 7.960 23.397 1.00 94.12 572 THR A CA 1
ATOM 4290 C C . THR A 1 572 ? 13.053 7.466 23.873 1.00 94.12 572 THR A C 1
ATOM 4292 O O . THR A 1 572 ? 12.335 8.206 24.545 1.00 94.12 572 THR A O 1
ATOM 4295 N N . ALA A 1 573 ? 12.708 6.200 23.621 1.00 95.19 573 ALA A N 1
ATOM 4296 C CA . ALA A 1 573 ? 11.456 5.613 24.096 1.00 95.19 573 ALA A CA 1
ATOM 4297 C C . ALA A 1 573 ? 11.348 5.638 25.631 1.00 95.19 573 ALA A C 1
ATOM 4299 O O . ALA A 1 573 ? 10.290 5.945 26.177 1.00 95.19 573 ALA A O 1
ATOM 4300 N N . LEU A 1 574 ? 12.449 5.383 26.345 1.00 93.44 574 LEU A N 1
ATOM 4301 C CA . LEU A 1 574 ? 12.481 5.453 27.809 1.00 93.44 574 LEU A CA 1
ATOM 4302 C C . LEU A 1 574 ? 12.378 6.892 28.336 1.00 93.44 574 LEU A C 1
ATOM 4304 O O . LEU A 1 574 ? 11.796 7.105 29.398 1.00 93.44 574 LEU A O 1
ATOM 4308 N N . VAL A 1 575 ? 12.907 7.883 27.609 1.00 91.88 575 VAL A N 1
ATOM 4309 C CA . VAL A 1 575 ? 12.714 9.308 27.941 1.00 91.88 575 VAL A CA 1
ATOM 4310 C C . VAL A 1 575 ? 11.243 9.700 27.805 1.00 91.88 575 VAL A C 1
ATOM 4312 O O . VAL A 1 575 ? 10.701 10.315 28.722 1.00 91.88 575 VAL A O 1
ATOM 4315 N N . LEU A 1 576 ? 10.589 9.292 26.714 1.00 91.81 576 LEU A N 1
ATOM 4316 C CA . LEU A 1 576 ? 9.156 9.513 26.497 1.00 91.81 576 LEU A CA 1
ATOM 4317 C C . LEU A 1 576 ? 8.318 8.863 27.608 1.00 91.81 576 LEU A C 1
ATOM 4319 O O . LEU A 1 576 ? 7.476 9.521 28.217 1.00 91.81 576 LEU A O 1
ATOM 4323 N N . ALA A 1 577 ? 8.598 7.596 27.928 1.00 89.00 577 ALA A N 1
ATOM 4324 C CA . ALA A 1 577 ? 7.874 6.850 28.954 1.00 89.00 577 ALA A CA 1
ATOM 4325 C C . ALA A 1 577 ? 8.089 7.399 30.380 1.00 89.00 577 ALA A C 1
ATOM 4327 O O . ALA A 1 577 ? 7.170 7.355 31.195 1.00 89.00 577 ALA A O 1
ATOM 4328 N N . GLY A 1 578 ? 9.285 7.918 30.689 1.00 79.25 578 GLY A N 1
ATOM 4329 C CA . GLY A 1 578 ? 9.653 8.447 32.010 1.00 79.25 578 GLY A CA 1
ATOM 4330 C C . GLY A 1 578 ? 9.325 9.929 32.246 1.00 79.25 578 GLY A C 1
ATOM 4331 O O . GLY A 1 578 ? 9.630 10.453 33.320 1.00 79.25 578 GLY A O 1
ATOM 4332 N N . GLY A 1 579 ? 8.752 10.629 31.262 1.00 65.00 579 GLY A N 1
ATOM 4333 C CA . GLY A 1 579 ? 8.429 12.055 31.347 1.00 65.00 579 GLY A CA 1
ATOM 4334 C C . GLY A 1 579 ? 7.258 12.396 32.284 1.00 65.00 579 GLY A C 1
ATOM 4335 O O . GLY A 1 579 ? 6.485 11.543 32.714 1.00 65.00 579 GLY A O 1
ATOM 4336 N N . VAL A 1 580 ? 7.063 13.694 32.560 1.00 55.38 580 VAL A N 1
ATOM 4337 C CA . VAL A 1 580 ? 5.993 14.220 33.449 1.00 55.38 580 VAL A CA 1
ATOM 4338 C C . VAL A 1 580 ? 4.573 13.971 32.891 1.00 55.38 580 VAL A C 1
ATOM 4340 O O . VAL A 1 580 ? 3.585 14.140 33.600 1.00 55.38 580 VAL A O 1
ATOM 4343 N N . GLN A 1 581 ? 4.456 13.554 31.625 1.00 58.03 581 GLN A N 1
ATOM 4344 C CA . GLN A 1 581 ? 3.190 13.382 30.898 1.00 58.03 581 GLN A CA 1
ATOM 4345 C C . GLN A 1 581 ? 2.509 12.008 31.105 1.00 58.03 581 GLN A C 1
ATOM 4347 O O . GLN A 1 581 ? 1.431 11.770 30.556 1.00 58.03 581 GLN A O 1
ATOM 4352 N N . GLY A 1 582 ? 3.080 11.110 31.920 1.00 71.94 582 GLY A N 1
ATOM 4353 C CA . GLY A 1 582 ? 2.426 9.866 32.351 1.00 71.94 582 GLY A CA 1
ATOM 4354 C C . GLY A 1 582 ? 2.003 8.949 31.191 1.00 71.94 582 GLY A C 1
ATOM 4355 O O . GLY A 1 582 ? 2.824 8.571 30.360 1.00 71.94 582 GLY A O 1
ATOM 4356 N N . ALA A 1 583 ? 0.713 8.588 31.124 1.00 73.56 583 ALA A N 1
ATOM 4357 C CA . ALA A 1 583 ? 0.173 7.641 30.137 1.00 73.56 583 ALA A CA 1
ATOM 4358 C C . ALA A 1 583 ? 0.389 8.073 28.673 1.00 73.56 583 ALA A C 1
ATOM 4360 O O . ALA A 1 583 ? 0.670 7.225 27.831 1.00 73.56 583 ALA A O 1
ATOM 4361 N N . ALA A 1 584 ? 0.332 9.377 28.372 1.00 78.38 584 ALA A N 1
ATOM 4362 C CA . ALA A 1 584 ? 0.584 9.886 27.020 1.00 78.38 584 ALA A CA 1
ATOM 4363 C C . ALA A 1 584 ? 2.029 9.613 26.561 1.00 78.38 584 ALA A C 1
ATOM 4365 O O . ALA A 1 584 ? 2.258 9.250 25.411 1.00 78.38 584 ALA A O 1
ATOM 4366 N N . GLY A 1 585 ? 2.997 9.705 27.480 1.00 87.25 585 GLY A N 1
ATOM 4367 C CA . GLY A 1 585 ? 4.396 9.366 27.210 1.00 87.25 585 GLY A CA 1
ATOM 4368 C C . GLY A 1 585 ? 4.605 7.882 26.895 1.00 87.25 585 GLY A C 1
ATOM 4369 O O . GLY A 1 585 ? 5.435 7.538 26.058 1.00 87.25 585 GLY A O 1
ATOM 4370 N N . THR A 1 586 ? 3.809 6.997 27.508 1.00 88.25 586 THR A N 1
ATOM 4371 C CA . THR A 1 586 ? 3.843 5.554 27.209 1.00 88.25 586 THR A CA 1
ATOM 4372 C C . THR A 1 586 ? 3.325 5.257 25.803 1.00 88.25 586 THR A C 1
ATOM 4374 O O . THR A 1 586 ? 3.961 4.494 25.082 1.00 88.25 586 THR A O 1
ATOM 4377 N N . GLU A 1 587 ? 2.217 5.872 25.380 1.00 88.88 587 GLU A N 1
ATOM 4378 C CA . GLU A 1 587 ? 1.686 5.680 24.021 1.00 88.88 587 GLU A CA 1
ATOM 4379 C C . GLU A 1 587 ? 2.653 6.222 22.955 1.00 88.88 587 GLU A C 1
ATOM 4381 O O . GLU A 1 587 ? 2.916 5.545 21.962 1.00 88.88 587 GLU A O 1
ATOM 4386 N N . ALA A 1 588 ? 3.280 7.379 23.197 1.00 91.94 588 ALA A N 1
ATOM 4387 C CA . ALA A 1 588 ? 4.322 7.915 22.321 1.00 91.94 588 ALA A CA 1
ATOM 4388 C C . ALA A 1 588 ? 5.547 6.989 22.228 1.00 91.94 588 ALA A C 1
ATOM 4390 O O . ALA A 1 588 ? 6.063 6.752 21.135 1.00 91.94 588 ALA A O 1
ATOM 4391 N N . ALA A 1 589 ? 5.989 6.425 23.359 1.00 94.38 589 ALA A N 1
ATOM 4392 C CA . ALA A 1 589 ? 7.076 5.452 23.388 1.00 94.38 589 ALA A CA 1
ATOM 4393 C C . ALA A 1 589 ? 6.723 4.192 22.585 1.00 94.38 589 ALA A C 1
ATOM 4395 O O . ALA A 1 589 ? 7.510 3.772 21.743 1.00 94.38 589 ALA A O 1
ATOM 4396 N N . LEU A 1 590 ? 5.530 3.620 22.784 1.00 93.00 590 LEU A N 1
ATOM 4397 C CA . LEU A 1 590 ? 5.051 2.469 22.009 1.00 93.00 590 LEU A CA 1
ATOM 4398 C C . LEU A 1 590 ? 4.981 2.787 20.509 1.00 93.00 590 LEU A C 1
ATOM 4400 O O . LEU A 1 590 ? 5.422 1.976 19.695 1.00 93.00 590 LEU A O 1
ATOM 4404 N N . GLY A 1 591 ? 4.498 3.981 20.150 1.00 92.62 591 GLY A N 1
ATOM 4405 C CA . GLY A 1 591 ? 4.474 4.471 18.773 1.00 92.62 591 GLY A CA 1
ATOM 4406 C C . GLY A 1 591 ? 5.866 4.539 18.143 1.00 92.62 591 GLY A C 1
ATOM 4407 O O . GLY A 1 591 ? 6.036 4.102 17.007 1.00 92.62 591 GLY A O 1
ATOM 4408 N N . LEU A 1 592 ? 6.871 5.013 18.885 1.00 95.81 592 LEU A N 1
ATOM 4409 C CA . LEU A 1 592 ? 8.263 5.047 18.429 1.00 95.81 592 LEU A CA 1
ATOM 4410 C C . LEU A 1 592 ? 8.833 3.642 18.203 1.00 95.81 592 LEU A C 1
ATOM 4412 O O . LEU A 1 592 ? 9.437 3.388 17.160 1.00 95.81 592 LEU A O 1
ATOM 4416 N N . LEU A 1 593 ? 8.637 2.725 19.157 1.00 95.19 593 LEU A N 1
ATOM 4417 C CA . LEU A 1 593 ? 9.123 1.346 19.027 1.00 95.19 593 LEU A CA 1
ATOM 4418 C C . LEU A 1 593 ? 8.490 0.658 17.804 1.00 95.19 593 LEU A C 1
ATOM 4420 O O . LEU A 1 593 ? 9.198 0.019 17.027 1.00 95.19 593 LEU A O 1
ATOM 4424 N N . ALA A 1 594 ? 7.184 0.858 17.593 1.00 92.12 594 ALA A N 1
ATOM 4425 C CA . ALA A 1 594 ? 6.460 0.329 16.439 1.00 92.12 594 ALA A CA 1
ATOM 4426 C C . ALA A 1 594 ? 6.931 0.949 15.112 1.00 92.12 594 ALA A C 1
ATOM 4428 O O . ALA A 1 594 ? 7.136 0.225 14.139 1.00 92.12 594 ALA A O 1
ATOM 4429 N N . ALA A 1 595 ? 7.155 2.267 15.067 1.00 93.88 595 ALA A N 1
ATOM 4430 C CA . ALA A 1 595 ? 7.664 2.944 13.875 1.00 93.88 595 ALA A CA 1
ATOM 4431 C C . ALA A 1 595 ? 9.071 2.449 13.503 1.00 93.88 595 ALA A C 1
ATOM 4433 O O . ALA A 1 595 ? 9.339 2.189 12.331 1.00 93.88 595 ALA A O 1
ATOM 4434 N N . ALA A 1 596 ? 9.955 2.260 14.489 1.00 94.69 596 ALA A N 1
ATOM 4435 C CA . ALA A 1 596 ? 11.297 1.725 14.268 1.00 94.69 596 ALA A CA 1
ATOM 4436 C C . ALA A 1 596 ? 11.267 0.282 13.734 1.00 94.69 596 ALA A C 1
ATOM 4438 O O . ALA A 1 596 ? 11.991 -0.034 12.789 1.00 94.69 596 ALA A O 1
ATOM 4439 N N . GLU A 1 597 ? 10.412 -0.582 14.291 1.00 92.06 597 GLU A N 1
ATOM 4440 C CA . GLU A 1 597 ? 10.232 -1.955 13.801 1.00 92.06 597 GLU A CA 1
ATOM 4441 C C . GLU A 1 597 ? 9.667 -1.972 12.370 1.00 92.06 597 GLU A C 1
ATOM 4443 O O . GLU A 1 597 ? 10.193 -2.686 11.513 1.00 92.06 597 GLU A O 1
ATOM 4448 N N . ALA A 1 598 ? 8.667 -1.132 12.076 1.00 90.19 598 ALA A N 1
ATOM 4449 C CA . ALA A 1 598 ? 8.076 -1.005 10.744 1.00 90.19 598 ALA A CA 1
ATOM 4450 C C . ALA A 1 598 ? 9.084 -0.497 9.696 1.00 90.19 598 ALA A C 1
ATOM 4452 O O . ALA A 1 598 ? 9.174 -1.056 8.604 1.00 90.19 598 ALA A O 1
ATOM 4453 N N . LEU A 1 599 ? 9.888 0.517 10.034 1.00 92.88 599 LEU A N 1
ATOM 4454 C CA . LEU A 1 599 ? 10.965 1.032 9.178 1.00 92.88 599 LEU A CA 1
ATOM 4455 C C . LEU A 1 599 ? 12.044 -0.026 8.922 1.00 92.88 599 LEU A C 1
ATOM 4457 O O . LEU A 1 599 ? 12.476 -0.206 7.783 1.00 92.88 599 LEU A O 1
ATOM 4461 N N . ALA A 1 600 ? 12.459 -0.753 9.962 1.00 92.31 600 ALA A N 1
ATOM 4462 C CA . ALA A 1 600 ? 13.431 -1.835 9.830 1.00 92.31 600 ALA A CA 1
ATOM 4463 C C . ALA A 1 600 ? 12.900 -2.979 8.951 1.00 92.31 600 ALA A C 1
ATOM 4465 O O . ALA A 1 600 ? 13.657 -3.554 8.167 1.00 92.31 600 ALA A O 1
ATOM 4466 N N . ALA A 1 601 ? 11.605 -3.298 9.050 1.00 89.75 601 ALA A N 1
ATOM 4467 C CA . ALA A 1 601 ? 10.951 -4.277 8.189 1.00 89.75 601 ALA A CA 1
ATOM 4468 C C . ALA A 1 601 ? 10.874 -3.794 6.730 1.00 89.75 601 ALA A C 1
ATOM 4470 O O . ALA A 1 601 ? 11.242 -4.544 5.829 1.00 89.75 601 ALA A O 1
ATOM 4471 N N . ALA A 1 602 ? 10.487 -2.536 6.494 1.00 89.00 602 ALA A N 1
ATOM 4472 C CA . ALA A 1 602 ? 10.412 -1.951 5.153 1.00 89.00 602 ALA A CA 1
ATOM 4473 C C . ALA A 1 602 ? 11.777 -1.938 4.442 1.00 89.00 602 ALA A C 1
ATOM 4475 O O . ALA A 1 602 ? 11.892 -2.403 3.311 1.00 89.00 602 ALA A O 1
ATOM 4476 N N . MET A 1 603 ? 12.841 -1.505 5.130 1.00 92.06 603 MET A N 1
ATOM 4477 C CA . MET A 1 603 ? 14.206 -1.515 4.579 1.00 92.06 603 MET A CA 1
ATOM 4478 C C . MET A 1 603 ? 14.789 -2.922 4.379 1.00 92.06 603 MET A C 1
ATOM 4480 O O . MET A 1 603 ? 15.823 -3.064 3.728 1.00 92.06 603 MET A O 1
ATOM 4484 N N . ARG A 1 604 ? 14.174 -3.955 4.968 1.00 89.38 604 ARG A N 1
ATOM 4485 C CA . ARG A 1 604 ? 14.532 -5.360 4.735 1.00 89.38 604 ARG A CA 1
ATOM 4486 C C . ARG A 1 604 ? 13.734 -5.975 3.585 1.00 89.38 604 ARG A C 1
ATOM 4488 O O . ARG A 1 604 ? 14.278 -6.833 2.905 1.00 89.38 604 ARG A O 1
ATOM 4495 N N . ALA A 1 605 ? 12.484 -5.552 3.387 1.00 86.50 605 ALA A N 1
ATOM 4496 C CA . ALA A 1 605 ? 11.606 -6.073 2.339 1.00 86.50 605 ALA A CA 1
ATOM 4497 C C . ALA A 1 605 ? 12.159 -5.795 0.933 1.00 86.50 605 ALA A C 1
ATOM 4499 O O . ALA A 1 605 ? 12.138 -6.671 0.075 1.00 86.50 605 ALA A O 1
ATOM 4500 N N . LEU A 1 606 ? 12.702 -4.593 0.721 1.00 86.56 606 LEU A N 1
ATOM 4501 C CA . LEU A 1 606 ? 13.571 -4.291 -0.413 1.00 86.56 606 LEU A CA 1
ATOM 4502 C C . LEU A 1 606 ? 15.020 -4.349 0.072 1.00 86.56 606 LEU A C 1
ATOM 4504 O O . LEU A 1 606 ? 15.498 -3.402 0.699 1.00 86.56 606 LEU A O 1
ATOM 4508 N N . ASP A 1 607 ? 15.724 -5.448 -0.206 1.00 90.50 607 ASP A N 1
ATOM 4509 C CA . ASP A 1 607 ? 17.120 -5.671 0.200 1.00 90.50 607 ASP A CA 1
ATOM 4510 C C . ASP A 1 607 ? 18.113 -4.785 -0.586 1.00 90.50 607 ASP A C 1
ATOM 4512 O O . ASP A 1 607 ? 18.976 -5.260 -1.312 1.00 90.50 607 ASP A O 1
ATOM 4516 N N . VAL A 1 608 ? 17.966 -3.463 -0.479 1.00 93.06 608 VAL A N 1
ATOM 4517 C CA . VAL A 1 608 ? 18.793 -2.442 -1.151 1.00 93.06 608 VAL A CA 1
ATOM 4518 C C . VAL A 1 608 ? 19.554 -1.547 -0.168 1.00 93.06 608 VAL A C 1
ATOM 4520 O O . VAL A 1 608 ? 20.342 -0.695 -0.578 1.00 93.06 608 VAL A O 1
ATOM 4523 N N . TYR A 1 609 ? 19.323 -1.734 1.132 1.00 93.75 609 TYR A N 1
ATOM 4524 C CA . TYR A 1 609 ? 19.956 -0.985 2.215 1.00 93.75 609 TYR A CA 1
ATOM 4525 C C . TYR A 1 609 ? 21.037 -1.820 2.890 1.00 93.75 609 TYR A C 1
ATOM 4527 O O . TYR A 1 609 ? 20.765 -2.937 3.335 1.00 93.75 609 TYR A O 1
ATOM 4535 N N . THR A 1 610 ? 22.225 -1.253 3.079 1.00 92.94 610 THR A N 1
ATOM 4536 C CA . THR A 1 610 ? 23.241 -1.845 3.964 1.00 92.94 610 THR A CA 1
ATOM 4537 C C . THR A 1 610 ? 22.829 -1.727 5.435 1.00 92.94 610 THR A C 1
ATOM 4539 O O . THR A 1 610 ? 22.045 -0.851 5.799 1.00 92.94 610 THR A O 1
ATOM 4542 N N . THR A 1 611 ? 23.390 -2.561 6.317 1.00 90.44 611 THR A N 1
ATOM 4543 C CA . THR A 1 611 ? 23.139 -2.465 7.770 1.00 90.44 611 THR A CA 1
ATOM 4544 C C . THR A 1 611 ? 23.437 -1.066 8.315 1.00 90.44 611 THR A C 1
ATOM 4546 O O . THR A 1 611 ? 22.641 -0.519 9.070 1.00 90.44 611 THR A O 1
ATOM 4549 N N . GLN A 1 612 ? 24.537 -0.444 7.876 1.00 93.00 612 GLN A N 1
ATOM 4550 C CA . GLN A 1 612 ? 24.907 0.905 8.306 1.00 93.00 612 GLN A CA 1
ATOM 4551 C C . GLN A 1 612 ? 23.890 1.962 7.853 1.00 93.00 612 GLN A C 1
ATOM 4553 O O . GLN A 1 612 ? 23.551 2.857 8.624 1.00 93.00 612 GLN A O 1
ATOM 4558 N N . GLU A 1 613 ? 23.386 1.874 6.619 1.00 94.44 613 GLU A N 1
ATOM 4559 C CA . GLU A 1 613 ? 22.358 2.796 6.123 1.00 94.44 613 GLU A CA 1
ATOM 4560 C C . GLU A 1 613 ? 21.046 2.645 6.905 1.00 94.44 613 GLU A C 1
ATOM 4562 O O . GLU A 1 613 ? 20.444 3.658 7.260 1.00 94.44 613 GLU A O 1
ATOM 4567 N N . ARG A 1 614 ? 20.641 1.410 7.241 1.00 93.88 614 ARG A N 1
ATOM 4568 C CA . ARG A 1 614 ? 19.447 1.148 8.071 1.00 93.88 614 ARG A CA 1
ATOM 4569 C C . ARG A 1 614 ? 19.557 1.834 9.432 1.00 93.88 614 ARG A C 1
ATOM 4571 O O . ARG A 1 614 ? 18.624 2.519 9.852 1.00 93.88 614 ARG A O 1
ATOM 4578 N N . ASP A 1 615 ? 20.713 1.713 10.079 1.00 93.69 615 ASP A N 1
ATOM 4579 C CA . ASP A 1 615 ? 20.967 2.321 11.386 1.00 93.69 615 ASP A CA 1
ATOM 4580 C C . ASP A 1 615 ? 20.925 3.851 11.327 1.00 93.69 615 ASP A C 1
ATOM 4582 O O . ASP A 1 615 ? 20.310 4.494 12.179 1.00 93.69 615 ASP A O 1
ATOM 4586 N N . VAL A 1 616 ? 21.528 4.444 10.290 1.00 94.75 616 VAL A N 1
ATOM 4587 C CA . VAL A 1 616 ? 21.512 5.898 10.074 1.00 94.75 616 VAL A CA 1
ATOM 4588 C C . VAL A 1 616 ? 20.091 6.409 9.846 1.00 94.75 616 VAL A C 1
ATOM 4590 O O . VAL A 1 616 ? 19.731 7.451 10.397 1.00 94.75 616 VAL A O 1
ATOM 4593 N N . VAL A 1 617 ? 19.277 5.697 9.062 1.00 94.88 617 VAL A N 1
ATOM 4594 C CA . VAL A 1 617 ? 17.878 6.073 8.815 1.00 94.88 617 VAL A CA 1
ATOM 4595 C C . VAL A 1 617 ? 17.076 6.051 10.115 1.00 94.88 617 VAL A C 1
ATOM 4597 O O . VAL A 1 617 ? 16.443 7.054 10.442 1.00 94.88 617 VAL A O 1
ATOM 4600 N N . ILE A 1 618 ? 17.150 4.962 10.890 1.00 95.50 618 ILE A N 1
ATOM 4601 C CA . ILE A 1 618 ? 16.435 4.846 12.171 1.00 95.50 618 ILE A CA 1
ATOM 4602 C C . ILE A 1 618 ? 16.876 5.951 13.138 1.00 95.50 618 ILE A C 1
ATOM 4604 O O . ILE A 1 618 ? 16.029 6.641 13.701 1.00 95.50 618 ILE A O 1
ATOM 4608 N N . ALA A 1 619 ? 18.183 6.183 13.287 1.00 95.06 619 ALA A N 1
ATOM 4609 C CA . ALA A 1 619 ? 18.702 7.219 14.179 1.00 95.06 619 ALA A CA 1
ATOM 4610 C C . ALA A 1 619 ? 18.234 8.632 13.782 1.00 95.06 619 ALA A C 1
ATOM 4612 O O . ALA A 1 619 ? 17.899 9.437 14.651 1.00 95.06 619 ALA A O 1
ATOM 4613 N N . ARG A 1 620 ? 18.168 8.942 12.478 1.00 95.50 620 ARG A N 1
ATOM 4614 C CA . ARG A 1 620 ? 17.654 10.234 11.988 1.00 95.50 620 ARG A CA 1
ATOM 4615 C C . ARG A 1 620 ? 16.155 10.388 12.214 1.00 95.50 620 ARG A C 1
ATOM 4617 O O . ARG A 1 620 ? 15.729 11.466 12.607 1.00 95.50 620 ARG A O 1
ATOM 4624 N N . VAL A 1 621 ? 15.374 9.324 12.021 1.00 95.31 621 VAL A N 1
ATOM 4625 C CA . VAL A 1 621 ? 13.938 9.328 12.342 1.00 95.31 621 VAL A CA 1
ATOM 4626 C C . VAL A 1 621 ? 13.723 9.603 13.828 1.00 95.31 621 VAL A C 1
ATOM 4628 O O . VAL A 1 621 ? 12.927 10.469 14.165 1.00 95.31 621 VAL A O 1
ATOM 4631 N N . VAL A 1 622 ? 14.465 8.930 14.713 1.00 95.06 622 VAL A N 1
ATOM 4632 C CA . VAL A 1 622 ? 14.394 9.169 16.165 1.00 95.06 622 VAL A CA 1
ATOM 4633 C C . VAL A 1 622 ? 14.748 10.622 16.501 1.00 95.06 622 VAL A C 1
ATOM 4635 O O . VAL A 1 622 ? 14.076 11.237 17.324 1.00 95.06 622 VAL A O 1
ATOM 4638 N N . ALA A 1 623 ? 15.779 11.180 15.860 1.00 94.06 623 ALA A N 1
ATOM 4639 C CA . ALA A 1 623 ? 16.235 12.549 16.100 1.00 94.06 623 ALA A CA 1
ATOM 4640 C C . ALA A 1 623 ? 15.260 13.635 15.606 1.00 94.06 623 ALA A C 1
ATOM 4642 O O . ALA A 1 623 ? 15.281 14.740 16.143 1.00 94.06 623 ALA A O 1
ATOM 4643 N N . ALA A 1 624 ? 14.418 13.332 14.614 1.00 92.81 624 ALA A N 1
ATOM 4644 C CA . ALA A 1 624 ? 13.415 14.252 14.071 1.00 92.81 624 ALA A CA 1
ATOM 4645 C C . ALA A 1 624 ? 12.162 14.395 14.964 1.00 92.81 624 ALA A C 1
ATOM 4647 O O . ALA A 1 624 ? 11.302 15.237 14.703 1.00 92.81 624 ALA A O 1
ATOM 4648 N N . LEU A 1 625 ? 12.015 13.565 16.006 1.00 92.88 625 LEU A N 1
ATOM 4649 C CA . LEU A 1 625 ? 10.817 13.544 16.849 1.00 92.88 625 LEU A CA 1
ATOM 4650 C C . LEU A 1 625 ? 10.907 14.541 18.024 1.00 92.88 625 LEU A C 1
ATOM 4652 O O . LEU A 1 625 ? 11.917 14.563 18.731 1.00 92.88 625 LEU A O 1
ATOM 4656 N N . PRO A 1 626 ? 9.839 15.317 18.298 1.00 91.94 626 PRO A N 1
ATOM 4657 C CA . PRO A 1 626 ? 9.789 16.272 19.405 1.00 91.94 626 PRO A CA 1
ATOM 4658 C C . PRO A 1 626 ? 9.509 15.564 20.740 1.00 91.94 626 PRO A C 1
ATOM 4660 O O . PRO A 1 626 ? 8.368 15.478 21.196 1.00 91.94 626 PRO A O 1
ATOM 4663 N N . VAL A 1 627 ? 10.556 15.039 21.380 1.00 89.38 627 VAL A N 1
ATOM 4664 C CA . VAL A 1 627 ? 10.463 14.203 22.597 1.00 89.38 627 VAL A CA 1
ATOM 4665 C C . VAL A 1 627 ? 9.792 14.889 23.795 1.00 89.38 627 VAL A C 1
ATOM 4667 O O . VAL A 1 627 ? 9.325 14.226 24.719 1.00 89.38 627 VAL A O 1
ATOM 4670 N N . GLU A 1 628 ? 9.746 16.218 23.799 1.00 88.75 628 GLU A N 1
ATOM 4671 C CA . GLU A 1 628 ? 9.064 17.048 24.790 1.00 88.75 628 GLU A CA 1
ATOM 4672 C C . GLU A 1 628 ? 7.531 17.090 24.631 1.00 88.75 628 GLU A C 1
ATOM 4674 O O . GLU A 1 628 ? 6.828 17.458 25.578 1.00 88.75 628 GLU A O 1
ATOM 4679 N N . ASP A 1 629 ? 7.007 16.684 23.472 1.00 89.94 629 ASP A N 1
ATOM 4680 C CA . ASP A 1 629 ? 5.580 16.628 23.156 1.00 89.94 629 ASP A CA 1
ATOM 4681 C C . ASP A 1 629 ? 5.176 15.198 22.771 1.00 89.94 629 ASP A C 1
ATOM 4683 O O . ASP A 1 629 ? 5.319 14.759 21.624 1.00 89.94 629 ASP A O 1
ATOM 4687 N N . ALA A 1 630 ? 4.660 14.447 23.751 1.00 90.31 630 ALA A N 1
ATOM 4688 C CA . ALA A 1 630 ? 4.302 13.048 23.549 1.00 90.31 630 ALA A CA 1
ATOM 4689 C C . ALA A 1 630 ? 3.159 12.879 22.537 1.00 90.31 630 ALA A C 1
ATOM 4691 O O . ALA A 1 630 ? 3.217 11.984 21.696 1.00 90.31 630 ALA A O 1
ATOM 4692 N N . ALA A 1 631 ? 2.144 13.748 22.569 1.00 88.19 631 ALA A N 1
ATOM 4693 C CA . ALA A 1 631 ? 1.001 13.646 21.661 1.00 88.19 631 ALA A CA 1
ATOM 4694 C C . ALA A 1 631 ? 1.427 13.899 20.209 1.00 88.19 631 ALA A C 1
ATOM 4696 O O . ALA A 1 631 ? 1.029 13.165 19.298 1.00 88.19 631 ALA A O 1
ATOM 4697 N N . ARG A 1 632 ? 2.285 14.905 19.996 1.00 90.12 632 ARG A N 1
ATOM 4698 C CA . ARG A 1 632 ? 2.846 15.192 18.676 1.00 90.12 632 ARG A CA 1
ATOM 4699 C C . ARG A 1 632 ? 3.791 14.092 18.204 1.00 90.12 632 ARG A C 1
ATOM 4701 O O . ARG A 1 632 ? 3.698 13.675 17.052 1.00 90.12 632 ARG A O 1
ATOM 4708 N N . THR A 1 633 ? 4.643 13.573 19.087 1.00 92.69 633 THR A N 1
ATOM 4709 C CA . THR A 1 633 ? 5.524 12.435 18.782 1.00 92.69 633 THR A CA 1
ATOM 4710 C C . THR A 1 633 ? 4.727 11.205 18.359 1.00 92.69 633 THR A C 1
ATOM 4712 O O . THR A 1 633 ? 5.053 10.586 17.348 1.00 92.69 633 THR A O 1
ATOM 4715 N N . GLU A 1 634 ? 3.653 10.869 19.073 1.00 91.19 634 GLU A N 1
ATOM 4716 C CA . GLU A 1 634 ? 2.786 9.744 18.723 1.00 91.19 634 GLU A CA 1
ATOM 4717 C C . GLU A 1 634 ? 2.154 9.933 17.331 1.00 91.19 634 GLU A C 1
ATOM 4719 O O . GLU A 1 634 ? 2.169 9.016 16.506 1.00 91.19 634 GLU A O 1
ATOM 4724 N N . ALA A 1 635 ? 1.649 11.136 17.030 1.00 89.94 635 ALA A N 1
ATOM 4725 C CA . ALA A 1 635 ? 1.084 11.461 15.720 1.00 89.94 635 ALA A CA 1
ATOM 4726 C C . ALA A 1 635 ? 2.123 11.354 14.588 1.00 89.94 635 ALA A C 1
ATOM 4728 O O . ALA A 1 635 ? 1.821 10.799 13.529 1.00 89.94 635 ALA A O 1
ATOM 4729 N N . LEU A 1 636 ? 3.350 11.822 14.822 1.00 94.56 636 LEU A N 1
ATOM 4730 C CA . LEU A 1 636 ? 4.455 11.742 13.866 1.00 94.56 636 LEU A CA 1
ATOM 4731 C C . LEU A 1 636 ? 4.957 10.302 13.664 1.00 94.56 636 LEU A C 1
ATOM 4733 O O . LEU A 1 636 ? 5.198 9.899 12.529 1.00 94.56 636 LEU A O 1
ATOM 4737 N N . CYS A 1 637 ? 5.018 9.479 14.715 1.00 94.31 637 CYS A N 1
ATOM 4738 C CA . CYS A 1 637 ? 5.321 8.047 14.587 1.00 94.31 637 CYS A CA 1
ATOM 4739 C C . CYS A 1 637 ? 4.249 7.319 13.760 1.00 94.31 637 CYS A C 1
ATOM 4741 O O . CYS A 1 637 ? 4.563 6.486 12.902 1.00 94.31 637 CYS A O 1
ATOM 4743 N N . ARG A 1 638 ? 2.970 7.674 13.965 1.00 89.25 638 ARG A N 1
ATOM 4744 C CA . ARG A 1 638 ? 1.862 7.174 13.140 1.00 89.25 638 ARG A CA 1
ATOM 4745 C C . ARG A 1 638 ? 2.008 7.610 11.681 1.00 89.25 638 ARG A C 1
ATOM 4747 O O . ARG A 1 638 ? 1.789 6.786 10.800 1.00 89.25 638 ARG A O 1
ATOM 4754 N N . PHE A 1 639 ? 2.401 8.855 11.420 1.00 92.19 639 PHE A N 1
ATOM 4755 C CA . PHE A 1 639 ? 2.682 9.347 10.068 1.00 92.19 639 PHE A CA 1
ATOM 4756 C C . PHE A 1 639 ? 3.843 8.589 9.401 1.00 92.19 639 PHE A C 1
ATOM 4758 O O . PHE A 1 639 ? 3.663 8.069 8.302 1.00 92.19 639 PHE A O 1
ATOM 4765 N N . ALA A 1 640 ? 4.977 8.422 10.091 1.00 92.81 640 ALA A N 1
ATOM 4766 C CA . ALA A 1 640 ? 6.138 7.671 9.597 1.00 92.81 640 ALA A CA 1
ATOM 4767 C C . ALA A 1 640 ? 5.794 6.223 9.212 1.00 92.81 640 ALA A C 1
ATOM 4769 O O . ALA A 1 640 ? 6.284 5.705 8.215 1.00 92.81 640 ALA A O 1
ATOM 4770 N N . THR A 1 641 ? 4.919 5.581 9.988 1.00 88.44 641 THR A N 1
ATOM 4771 C CA . THR A 1 641 ? 4.469 4.202 9.732 1.00 88.44 641 THR A CA 1
ATOM 4772 C C . THR A 1 641 ? 3.482 4.113 8.557 1.00 88.44 641 THR A C 1
ATOM 4774 O O . THR A 1 641 ? 3.306 3.043 7.970 1.00 88.44 641 THR A O 1
ATOM 4777 N N . ARG A 1 642 ? 2.793 5.215 8.232 1.00 86.00 642 ARG A N 1
ATOM 4778 C CA . ARG A 1 642 ? 1.741 5.276 7.203 1.00 86.00 642 ARG A CA 1
ATOM 4779 C C . ARG A 1 642 ? 2.244 5.698 5.831 1.00 86.00 642 ARG A C 1
ATOM 4781 O O . ARG A 1 642 ? 1.693 5.224 4.850 1.00 86.00 642 ARG A O 1
ATOM 4788 N N . SER A 1 643 ? 3.248 6.567 5.775 1.00 88.31 643 SER A N 1
ATOM 4789 C CA . SER A 1 643 ? 3.776 7.091 4.516 1.00 88.31 643 SER A CA 1
ATOM 4790 C C . SER A 1 643 ? 4.271 5.969 3.595 1.00 88.31 643 SER A C 1
ATOM 4792 O O . SER A 1 643 ? 4.936 5.026 4.039 1.00 88.31 643 SER A O 1
ATOM 4794 N N . SER A 1 644 ? 3.967 6.096 2.302 1.00 86.25 644 SER A N 1
ATOM 4795 C CA . SER A 1 644 ? 4.508 5.250 1.233 1.00 86.25 644 SER A CA 1
ATOM 4796 C C . SER A 1 644 ? 5.868 5.737 0.718 1.00 86.25 644 SER A C 1
ATOM 4798 O O . SER A 1 644 ? 6.452 5.104 -0.163 1.00 86.25 644 SER A O 1
ATOM 4800 N N . ALA A 1 645 ? 6.410 6.826 1.274 1.00 89.88 645 ALA A N 1
ATOM 4801 C CA . ALA A 1 645 ? 7.706 7.367 0.887 1.00 89.88 645 ALA A CA 1
ATOM 4802 C C . ALA A 1 645 ? 8.848 6.359 1.108 1.00 89.88 645 ALA A C 1
ATOM 4804 O O . ALA A 1 645 ? 8.755 5.468 1.962 1.00 89.88 645 ALA A O 1
ATOM 4805 N N . PRO A 1 646 ? 9.979 6.530 0.402 1.00 91.88 646 PRO A N 1
ATOM 4806 C CA . PRO A 1 646 ? 11.184 5.765 0.678 1.00 91.88 646 PRO A CA 1
ATOM 4807 C C . PRO A 1 646 ? 11.589 5.861 2.155 1.00 91.88 646 PRO A C 1
ATOM 4809 O O . PRO A 1 646 ? 11.654 6.973 2.686 1.00 91.88 646 PRO A O 1
ATOM 4812 N N . PRO A 1 647 ? 11.980 4.755 2.817 1.00 92.44 647 PRO A N 1
ATOM 4813 C CA . PRO A 1 647 ? 12.438 4.788 4.206 1.00 92.44 647 PRO A CA 1
ATOM 4814 C C . PRO A 1 647 ? 13.568 5.798 4.454 1.00 92.44 647 PRO A C 1
ATOM 4816 O O . PRO A 1 647 ? 13.607 6.452 5.493 1.00 92.44 647 PRO A O 1
ATOM 4819 N N . ALA A 1 648 ? 14.448 5.986 3.462 1.00 91.81 648 ALA A N 1
ATOM 4820 C CA . ALA A 1 648 ? 15.547 6.955 3.503 1.00 91.81 648 ALA A CA 1
ATOM 4821 C C . ALA A 1 648 ? 15.090 8.424 3.557 1.00 91.81 648 ALA A C 1
ATOM 4823 O O . ALA A 1 648 ? 15.902 9.302 3.838 1.00 91.81 648 ALA A O 1
ATOM 4824 N N . GLU A 1 649 ? 13.817 8.694 3.278 1.00 93.81 649 GLU A N 1
ATOM 4825 C CA . GLU A 1 649 ? 13.248 10.034 3.162 1.00 93.81 649 GLU A CA 1
ATOM 4826 C C . GLU A 1 649 ? 12.262 10.389 4.278 1.00 93.81 649 GLU A C 1
ATOM 4828 O O . GLU A 1 649 ? 11.944 11.562 4.484 1.00 93.81 649 GLU A O 1
ATOM 4833 N N . ILE A 1 650 ? 11.858 9.400 5.079 1.00 94.12 650 ILE A N 1
ATOM 4834 C CA . ILE A 1 650 ? 10.884 9.569 6.161 1.00 94.12 650 ILE A CA 1
ATOM 4835 C C . ILE A 1 650 ? 11.322 10.622 7.180 1.00 94.12 650 ILE A C 1
ATOM 4837 O O . ILE A 1 650 ? 10.506 11.442 7.586 1.00 94.12 650 ILE A O 1
ATOM 4841 N N . TYR A 1 651 ? 12.598 10.663 7.573 1.00 93.69 651 TYR A N 1
ATOM 4842 C CA . TYR A 1 651 ? 13.048 11.653 8.559 1.00 93.69 651 TYR A CA 1
ATOM 4843 C C . TYR A 1 651 ? 12.929 13.097 8.045 1.00 93.69 651 TYR A C 1
ATOM 4845 O O . TYR A 1 651 ? 12.608 13.986 8.822 1.00 93.69 651 TYR A O 1
ATOM 4853 N N . ARG A 1 652 ? 13.096 13.337 6.736 1.00 92.94 652 ARG A N 1
ATOM 4854 C CA . ARG A 1 652 ? 12.915 14.677 6.155 1.00 92.94 652 ARG A CA 1
ATOM 4855 C C . ARG A 1 652 ? 11.442 15.064 6.075 1.00 92.94 652 ARG A C 1
ATOM 4857 O O . ARG A 1 652 ? 11.095 16.214 6.325 1.00 92.94 652 ARG A O 1
ATOM 4864 N N . LEU A 1 653 ? 10.566 14.104 5.770 1.00 93.50 653 LEU A N 1
ATOM 4865 C CA . LEU A 1 653 ? 9.118 14.313 5.854 1.00 93.50 653 LEU A CA 1
ATOM 4866 C C . LEU A 1 653 ? 8.680 14.619 7.292 1.00 93.50 653 LEU A C 1
ATOM 4868 O O . LEU A 1 653 ? 7.827 15.481 7.495 1.00 93.50 653 LEU A O 1
ATOM 4872 N N . LEU A 1 654 ? 9.278 13.952 8.284 1.00 94.31 654 LEU A N 1
ATOM 4873 C CA . LEU A 1 654 ? 9.045 14.241 9.699 1.00 94.31 654 LEU A CA 1
ATOM 4874 C C . LEU A 1 654 ? 9.526 15.640 10.079 1.00 94.31 654 LEU A C 1
ATOM 4876 O O . LEU A 1 654 ? 8.774 16.351 10.735 1.00 94.31 654 LEU A O 1
ATOM 4880 N N . ASP A 1 655 ? 10.705 16.063 9.620 1.00 91.56 655 ASP A N 1
ATOM 4881 C CA . ASP A 1 655 ? 11.217 17.417 9.864 1.00 91.56 655 ASP A CA 1
ATOM 4882 C C . ASP A 1 655 ? 10.264 18.497 9.319 1.00 91.56 655 ASP A C 1
ATOM 4884 O O . ASP A 1 655 ? 10.049 19.520 9.973 1.00 91.56 655 ASP A O 1
ATOM 4888 N N . LEU A 1 656 ? 9.658 18.270 8.145 1.00 91.75 656 LEU A N 1
ATOM 4889 C CA . LEU A 1 656 ? 8.645 19.164 7.566 1.00 91.75 656 LEU A CA 1
ATOM 4890 C C . LEU A 1 656 ? 7.329 19.130 8.364 1.00 91.75 656 LEU A C 1
ATOM 4892 O O . LEU A 1 656 ? 6.792 20.181 8.714 1.00 91.75 656 LEU A O 1
ATOM 4896 N N . ALA A 1 657 ? 6.839 17.943 8.732 1.00 92.56 657 ALA A N 1
ATOM 4897 C CA . ALA A 1 657 ? 5.631 17.779 9.552 1.00 92.56 657 ALA A CA 1
ATOM 4898 C C . ALA A 1 657 ? 5.789 18.316 10.993 1.00 92.56 657 ALA A C 1
ATOM 4900 O O . ALA A 1 657 ? 4.829 18.744 11.641 1.00 92.56 657 ALA A O 1
ATOM 4901 N N . ALA A 1 658 ? 7.013 18.328 11.517 1.00 89.50 658 ALA A N 1
ATOM 4902 C CA . ALA A 1 658 ? 7.351 18.941 12.797 1.00 89.50 658 ALA A CA 1
ATOM 4903 C C . ALA A 1 658 ? 7.333 20.482 12.731 1.00 89.50 658 ALA A C 1
ATOM 4905 O O . ALA A 1 658 ? 7.218 21.145 13.763 1.00 89.50 658 ALA A O 1
ATOM 4906 N N . GLN A 1 659 ? 7.376 21.075 11.537 1.00 87.31 659 GLN A N 1
ATOM 4907 C CA . GLN A 1 659 ? 7.266 22.525 11.337 1.00 87.31 659 GLN A CA 1
ATOM 4908 C C . GLN A 1 659 ? 5.838 22.970 10.991 1.00 87.31 659 GLN A C 1
ATOM 4910 O O . GLN A 1 659 ? 5.458 24.092 11.319 1.00 87.31 659 GLN A O 1
ATOM 4915 N N . ASP A 1 660 ? 5.042 22.088 10.384 1.00 88.88 660 ASP A N 1
ATOM 4916 C CA . ASP A 1 660 ? 3.673 22.352 9.936 1.00 88.88 660 ASP A CA 1
ATOM 4917 C C . ASP A 1 660 ? 2.756 21.168 10.294 1.00 88.88 660 ASP A C 1
ATOM 4919 O O . ASP A 1 660 ? 2.868 20.079 9.731 1.00 88.88 660 ASP A O 1
ATOM 4923 N N . GLU A 1 661 ? 1.847 21.375 11.252 1.00 85.69 661 GLU A N 1
ATOM 4924 C CA . GLU A 1 661 ? 0.960 20.323 11.773 1.00 85.69 661 GLU A CA 1
ATOM 4925 C C . GLU A 1 661 ? -0.011 19.768 10.717 1.00 85.69 661 GLU A C 1
ATOM 4927 O O . GLU A 1 661 ? -0.434 18.614 10.823 1.00 85.69 661 GLU A O 1
ATOM 4932 N N . GLU A 1 662 ? -0.348 20.547 9.684 1.00 90.88 662 GLU A N 1
ATOM 4933 C CA . GLU A 1 662 ? -1.254 20.103 8.618 1.00 90.88 662 GLU A CA 1
ATOM 4934 C C . GLU A 1 662 ? -0.524 19.298 7.534 1.00 90.88 662 GLU A C 1
ATOM 4936 O O . GLU A 1 662 ? -1.147 18.499 6.829 1.00 90.88 662 GLU A O 1
ATOM 4941 N N . PHE A 1 663 ? 0.801 19.443 7.428 1.00 92.75 663 PHE A N 1
ATOM 4942 C CA . PHE A 1 663 ? 1.602 18.857 6.352 1.00 92.75 663 PHE A CA 1
ATOM 4943 C C . PHE A 1 663 ? 1.455 17.335 6.251 1.00 92.75 663 PHE A C 1
ATOM 4945 O O . PHE A 1 663 ? 1.191 16.810 5.169 1.00 92.75 663 PHE A O 1
ATOM 4952 N N . ALA A 1 664 ? 1.558 16.621 7.377 1.00 92.06 664 ALA A N 1
ATOM 4953 C CA . ALA A 1 664 ? 1.407 15.164 7.405 1.00 92.06 664 ALA A CA 1
ATOM 4954 C C . ALA A 1 664 ? 0.023 14.719 6.900 1.00 92.06 664 ALA A C 1
ATOM 4956 O O . ALA A 1 664 ? -0.096 13.737 6.166 1.00 92.06 664 ALA A O 1
ATOM 4957 N N . ALA A 1 665 ? -1.033 15.455 7.259 1.00 91.31 665 ALA A N 1
ATOM 4958 C CA . ALA A 1 665 ? -2.391 15.149 6.826 1.00 91.31 665 ALA A CA 1
ATOM 4959 C C . ALA A 1 665 ? -2.592 15.421 5.326 1.00 91.31 665 ALA A C 1
ATOM 4961 O O . ALA A 1 665 ? -3.252 14.621 4.656 1.00 91.31 665 ALA A O 1
ATOM 4962 N N . LEU A 1 666 ? -2.011 16.510 4.806 1.00 93.94 666 LEU A N 1
ATOM 4963 C CA . LEU A 1 666 ? -2.039 16.863 3.384 1.00 93.94 666 LEU A CA 1
ATOM 4964 C C . LEU A 1 666 ? -1.276 15.841 2.536 1.00 93.94 666 LEU A C 1
ATOM 4966 O O . LEU A 1 666 ? -1.814 15.368 1.539 1.00 93.94 666 LEU A O 1
ATOM 4970 N N . TYR A 1 667 ? -0.079 15.432 2.964 1.00 93.38 667 TYR A N 1
ATOM 4971 C CA . TYR A 1 667 ? 0.704 14.402 2.278 1.00 93.38 667 TYR A CA 1
ATOM 4972 C C . TYR A 1 667 ? -0.067 13.075 2.177 1.00 93.38 667 TYR A C 1
ATOM 4974 O O . TYR A 1 667 ? -0.286 12.567 1.078 1.00 93.38 667 TYR A O 1
ATOM 4982 N N . LEU A 1 668 ? -0.594 12.566 3.301 1.00 91.12 668 LEU A N 1
ATOM 4983 C CA . LEU A 1 668 ? -1.420 11.349 3.298 1.00 91.12 668 LEU A CA 1
ATOM 4984 C C . LEU A 1 668 ? -2.709 11.528 2.472 1.00 91.12 668 LEU A C 1
ATOM 4986 O O . LEU A 1 668 ? -3.271 10.566 1.955 1.00 91.12 668 LEU A O 1
ATOM 4990 N N . ALA A 1 669 ? -3.249 12.746 2.355 1.00 90.94 669 ALA A N 1
ATOM 4991 C CA . ALA A 1 669 ? -4.396 13.008 1.484 1.00 90.94 669 ALA A CA 1
ATOM 4992 C C . ALA A 1 669 ? -4.035 12.891 -0.008 1.00 90.94 669 ALA A C 1
ATOM 4994 O O . ALA A 1 669 ? -4.844 12.359 -0.767 1.00 90.94 669 ALA A O 1
ATOM 4995 N N . VAL A 1 670 ? -2.833 13.315 -0.419 1.00 92.69 670 VAL A N 1
ATOM 4996 C CA . VAL A 1 670 ? -2.333 13.123 -1.793 1.00 92.69 670 VAL A CA 1
ATOM 4997 C C . VAL A 1 670 ? -2.152 11.635 -2.105 1.00 92.69 670 VAL A C 1
ATOM 4999 O O . VAL A 1 670 ? -2.633 11.176 -3.141 1.00 92.69 670 VAL A O 1
ATOM 5002 N N . GLU A 1 671 ? -1.540 10.863 -1.199 1.00 89.94 671 GLU A N 1
ATOM 5003 C CA . GLU A 1 671 ? -1.380 9.406 -1.361 1.00 89.94 671 GLU A CA 1
ATOM 5004 C C . GLU A 1 671 ? -2.732 8.699 -1.532 1.00 89.94 671 GLU A C 1
ATOM 5006 O O . GLU A 1 671 ? -2.928 7.923 -2.467 1.00 89.94 671 GLU A O 1
ATOM 5011 N N . ARG A 1 672 ? -3.715 9.041 -0.692 1.00 87.50 672 ARG A N 1
ATOM 5012 C CA . ARG A 1 672 ? -5.085 8.520 -0.815 1.00 87.50 672 ARG A CA 1
ATOM 5013 C C . ARG A 1 672 ? -5.750 8.911 -2.128 1.00 87.50 672 ARG A C 1
ATOM 5015 O O . ARG A 1 672 ? -6.419 8.085 -2.739 1.00 87.50 672 ARG A O 1
ATOM 5022 N N . GLY A 1 673 ? -5.583 10.160 -2.562 1.00 90.44 673 GLY A N 1
ATOM 5023 C CA . GLY A 1 673 ? -6.158 10.649 -3.813 1.00 90.44 673 GLY A CA 1
ATOM 5024 C C . GLY A 1 673 ? -5.603 9.927 -5.047 1.00 90.44 673 GLY A C 1
ATOM 5025 O O . GLY A 1 673 ? -6.358 9.682 -5.986 1.00 90.44 673 GLY A O 1
ATOM 5026 N N . ARG A 1 674 ? -4.318 9.537 -5.024 1.00 90.25 674 ARG A N 1
ATOM 5027 C CA . ARG A 1 674 ? -3.680 8.701 -6.060 1.00 90.25 674 ARG A CA 1
ATOM 5028 C C . ARG A 1 674 ? -4.356 7.333 -6.157 1.00 90.25 674 ARG A C 1
ATOM 5030 O O . ARG A 1 674 ? -4.800 6.953 -7.235 1.00 90.25 674 ARG A O 1
ATOM 5037 N N . VAL A 1 675 ? -4.518 6.648 -5.025 1.00 86.88 675 VAL A N 1
ATOM 5038 C CA . VAL A 1 675 ? -5.193 5.338 -4.957 1.00 86.88 675 VAL A CA 1
ATOM 5039 C C . VAL A 1 675 ? -6.661 5.432 -5.392 1.00 86.88 675 VAL A C 1
ATOM 5041 O O . VAL A 1 675 ? -7.135 4.603 -6.169 1.00 86.88 675 VAL A O 1
ATOM 5044 N N . ASP A 1 676 ? -7.374 6.471 -4.943 1.00 86.50 676 ASP A N 1
ATOM 5045 C CA . ASP A 1 676 ? -8.763 6.735 -5.335 1.00 86.50 676 ASP A CA 1
ATOM 5046 C C . ASP A 1 676 ? -8.913 6.954 -6.852 1.00 86.50 676 ASP A C 1
ATOM 5048 O O . ASP A 1 676 ? -9.935 6.565 -7.416 1.00 86.50 676 ASP A O 1
ATOM 5052 N N . LEU A 1 677 ? -7.934 7.583 -7.513 1.00 89.44 677 LEU A N 1
ATOM 5053 C CA . LEU A 1 677 ? -7.936 7.780 -8.965 1.00 89.44 677 LEU A CA 1
ATOM 5054 C C . LEU A 1 677 ? -7.686 6.461 -9.713 1.00 89.44 677 LEU A C 1
ATOM 5056 O O . LEU A 1 677 ? -8.443 6.141 -10.631 1.00 89.44 677 LEU A O 1
ATOM 5060 N N . SER A 1 678 ? -6.691 5.674 -9.291 1.00 84.12 678 SER A N 1
ATOM 5061 C CA . SER A 1 678 ? -6.357 4.385 -9.916 1.00 84.12 678 SER A CA 1
ATOM 5062 C C . SER A 1 678 ? -7.525 3.391 -9.889 1.00 84.12 678 SER A C 1
ATOM 5064 O O . SER A 1 678 ? -7.798 2.721 -10.891 1.00 84.12 678 SER A O 1
ATOM 5066 N N . GLY A 1 679 ? -8.255 3.338 -8.768 1.00 78.75 679 GLY A N 1
ATOM 5067 C CA . GLY A 1 679 ? -9.428 2.477 -8.578 1.00 78.75 679 GLY A CA 1
ATOM 5068 C C . GLY A 1 679 ? -10.740 3.014 -9.172 1.00 78.75 679 GLY A C 1
ATOM 5069 O O . GLY A 1 679 ? -11.757 2.313 -9.135 1.00 78.75 679 GLY A O 1
ATOM 5070 N N . ALA A 1 680 ? -10.756 4.243 -9.705 1.00 81.25 680 ALA A N 1
ATOM 5071 C CA . ALA A 1 680 ? -11.967 4.883 -10.217 1.00 81.25 680 ALA A CA 1
ATOM 5072 C C . ALA A 1 680 ? -12.417 4.294 -11.560 1.00 81.25 680 ALA A C 1
ATOM 5074 O O . ALA A 1 680 ? -11.613 4.079 -12.461 1.00 81.25 680 ALA A O 1
ATOM 5075 N N . ASP A 1 681 ? -13.722 4.118 -11.764 1.00 76.06 681 ASP A N 1
ATOM 5076 C CA . ASP A 1 681 ? -14.239 3.819 -13.103 1.00 76.06 681 ASP A CA 1
ATOM 5077 C C . ASP A 1 681 ? -14.170 5.047 -14.036 1.00 76.06 681 ASP A C 1
ATOM 5079 O O . ASP A 1 681 ? -13.879 6.165 -13.604 1.00 76.06 681 ASP A O 1
ATOM 5083 N N . ALA A 1 682 ? -14.463 4.856 -15.326 1.00 78.94 682 ALA A N 1
ATOM 5084 C CA . ALA A 1 682 ? -14.465 5.940 -16.312 1.00 78.94 682 ALA A CA 1
ATOM 5085 C C . ALA A 1 682 ? -15.366 7.132 -15.919 1.00 78.94 682 ALA A C 1
ATOM 5087 O O . ALA A 1 682 ? -15.014 8.282 -16.171 1.00 78.94 682 ALA A O 1
ATOM 5088 N N . GLY A 1 683 ? -16.511 6.881 -15.275 1.00 75.38 683 GLY A N 1
ATOM 5089 C CA . GLY A 1 683 ? -17.446 7.933 -14.873 1.00 75.38 683 GLY A CA 1
ATOM 5090 C C . GLY A 1 683 ? -16.962 8.759 -13.675 1.00 75.38 683 GLY A C 1
ATOM 5091 O O . GLY A 1 683 ? -17.330 9.926 -13.550 1.00 75.38 683 GLY A O 1
ATOM 5092 N N . ASP A 1 684 ? -16.168 8.172 -12.772 1.00 79.38 684 ASP A N 1
ATOM 5093 C CA . ASP A 1 684 ? -15.654 8.838 -11.563 1.00 79.38 684 ASP A CA 1
ATOM 5094 C C . ASP A 1 684 ? -14.231 9.401 -11.728 1.00 79.38 684 ASP A C 1
ATOM 5096 O O . ASP A 1 684 ? -13.873 10.380 -11.069 1.00 79.38 684 ASP A O 1
ATOM 5100 N N . ALA A 1 685 ? -13.416 8.844 -12.627 1.00 86.88 685 ALA A N 1
ATOM 5101 C CA . ALA A 1 685 ? -11.996 9.189 -12.757 1.00 86.88 685 ALA A CA 1
ATOM 5102 C C . ALA A 1 685 ? -11.740 10.704 -12.882 1.00 86.88 685 ALA A C 1
ATOM 5104 O O . ALA A 1 685 ? -10.830 11.236 -12.253 1.00 86.88 685 ALA A O 1
ATOM 5105 N N . VAL A 1 686 ? -12.595 11.442 -13.597 1.00 90.06 686 VAL A N 1
ATOM 5106 C CA . VAL A 1 686 ? -12.494 12.909 -13.741 1.00 90.06 686 VAL A CA 1
ATOM 5107 C C . VAL A 1 686 ? -12.693 13.636 -12.409 1.00 90.06 686 VAL A C 1
ATOM 5109 O O . VAL A 1 686 ? -11.971 14.579 -12.082 1.00 90.06 686 VAL A O 1
ATOM 5112 N N . ARG A 1 687 ? -13.687 13.216 -11.621 1.00 88.62 687 ARG A N 1
ATOM 5113 C CA . ARG A 1 687 ? -13.985 13.814 -10.315 1.00 88.62 687 ARG A CA 1
ATOM 5114 C C . ARG A 1 687 ? -12.874 13.502 -9.314 1.00 88.62 687 ARG A C 1
ATOM 5116 O O . ARG A 1 687 ? -12.509 14.386 -8.540 1.00 88.62 687 ARG A O 1
ATOM 5123 N N . ARG A 1 688 ? -12.321 12.285 -9.354 1.00 89.44 688 ARG A N 1
ATOM 5124 C CA . ARG A 1 688 ? -11.156 11.891 -8.543 1.00 89.44 688 ARG A CA 1
ATOM 5125 C C . ARG A 1 688 ? -9.898 12.642 -8.938 1.00 89.44 688 ARG A C 1
ATOM 5127 O O . ARG A 1 688 ? -9.236 13.163 -8.049 1.00 89.44 688 ARG A O 1
ATOM 5134 N N . GLY A 1 689 ? -9.648 12.808 -10.235 1.00 93.69 689 GLY A N 1
ATOM 5135 C CA . GLY A 1 689 ? -8.553 13.635 -10.741 1.00 93.69 689 GLY A CA 1
ATOM 5136 C C . GLY A 1 689 ? -8.644 15.070 -10.224 1.00 93.69 689 GLY A C 1
ATOM 5137 O O . GLY A 1 689 ? -7.675 15.598 -9.690 1.00 93.69 689 GLY A O 1
ATOM 5138 N N . ARG A 1 690 ? -9.840 15.677 -10.244 1.00 94.56 690 ARG A N 1
ATOM 5139 C CA . ARG A 1 690 ? -10.045 17.018 -9.673 1.00 94.56 690 ARG A CA 1
ATOM 5140 C C . ARG A 1 690 ? -9.754 17.077 -8.173 1.00 94.56 690 ARG A C 1
ATOM 5142 O O . ARG A 1 690 ? -9.037 17.965 -7.728 1.00 94.56 690 ARG A O 1
ATOM 5149 N N . ALA A 1 691 ? -10.298 16.135 -7.401 1.00 92.06 691 ALA A N 1
ATOM 5150 C CA . ALA A 1 691 ? -10.078 16.082 -5.956 1.00 92.06 691 ALA A CA 1
ATOM 5151 C C . ALA A 1 691 ? -8.593 15.872 -5.606 1.00 92.06 691 ALA A C 1
ATOM 5153 O O . ALA A 1 691 ? -8.090 16.480 -4.659 1.00 92.06 691 ALA A O 1
ATOM 5154 N N . LEU A 1 692 ? -7.888 15.049 -6.387 1.00 95.25 692 LEU A N 1
ATOM 5155 C CA . LEU A 1 692 ? -6.447 14.850 -6.275 1.00 95.25 692 LEU A CA 1
ATOM 5156 C C . LEU A 1 692 ? -5.685 16.146 -6.577 1.00 95.25 692 LEU A C 1
ATOM 5158 O O . LEU A 1 692 ? -4.838 16.538 -5.779 1.00 95.25 692 LEU A O 1
ATOM 5162 N N . ASN A 1 693 ? -6.029 16.849 -7.658 1.00 96.69 693 ASN A N 1
ATOM 5163 C CA . ASN A 1 693 ? -5.402 18.125 -8.011 1.00 96.69 693 ASN A CA 1
ATOM 5164 C C . ASN A 1 693 ? -5.601 19.182 -6.915 1.00 96.69 693 ASN A C 1
ATOM 5166 O O . ASN A 1 693 ? -4.648 19.854 -6.533 1.00 96.69 693 ASN A O 1
ATOM 5170 N N . ASP A 1 694 ? -6.812 19.308 -6.367 1.00 96.31 694 ASP A N 1
ATOM 5171 C CA . ASP A 1 694 ? -7.103 20.258 -5.285 1.00 96.31 694 ASP A CA 1
ATOM 5172 C C . ASP A 1 694 ? -6.316 19.926 -4.008 1.00 96.31 694 ASP A C 1
ATOM 5174 O O . ASP A 1 694 ? -5.778 20.817 -3.347 1.00 96.31 694 ASP A O 1
ATOM 5178 N N . THR A 1 695 ? -6.191 18.635 -3.694 1.00 95.25 695 THR A N 1
ATOM 5179 C CA . THR A 1 695 ? -5.391 18.160 -2.558 1.00 95.25 695 THR A CA 1
ATOM 5180 C C . THR A 1 695 ? -3.902 18.428 -2.775 1.00 95.25 695 THR A C 1
ATOM 5182 O O . THR A 1 695 ? -3.222 18.893 -1.860 1.00 95.25 695 THR A O 1
ATOM 5185 N N . TYR A 1 696 ? -3.397 18.199 -3.990 1.00 95.94 696 TYR A N 1
ATOM 5186 C CA . TYR A 1 696 ? -2.012 18.492 -4.346 1.00 95.94 696 TYR A CA 1
ATOM 5187 C C . TYR A 1 696 ? -1.702 19.988 -4.254 1.00 95.94 696 TYR A C 1
ATOM 5189 O O . TYR A 1 696 ? -0.694 20.355 -3.662 1.00 95.94 696 TYR A O 1
ATOM 5197 N N . ARG A 1 697 ? -2.588 20.866 -4.739 1.00 95.31 697 ARG A N 1
ATOM 5198 C CA . ARG A 1 697 ? -2.426 22.325 -4.603 1.00 95.31 697 ARG A CA 1
ATOM 5199 C C . ARG A 1 697 ? -2.346 22.764 -3.146 1.00 95.31 697 ARG A C 1
ATOM 5201 O O . ARG A 1 697 ? -1.531 23.621 -2.807 1.00 95.31 697 ARG A O 1
ATOM 5208 N N . ALA A 1 698 ? -3.184 22.186 -2.282 1.00 94.94 698 ALA A N 1
ATOM 5209 C CA . ALA A 1 698 ? -3.137 22.454 -0.847 1.00 94.94 698 ALA A CA 1
ATOM 5210 C C . ALA A 1 698 ? -1.807 21.984 -0.234 1.00 94.94 698 ALA A C 1
ATOM 5212 O O . ALA A 1 698 ? -1.192 22.726 0.529 1.00 94.94 698 ALA A O 1
ATOM 5213 N N . TYR A 1 699 ? -1.336 20.797 -0.623 1.00 94.31 699 TYR A N 1
ATOM 5214 C CA . TYR A 1 699 ? -0.039 20.257 -0.220 1.00 94.31 699 TYR A CA 1
ATOM 5215 C C . TYR A 1 699 ? 1.142 21.116 -0.697 1.00 94.31 699 TYR A C 1
ATOM 5217 O O . TYR A 1 699 ? 2.000 21.456 0.110 1.00 94.31 699 TYR A O 1
ATOM 5225 N N . GLU A 1 700 ? 1.187 21.516 -1.967 1.00 91.56 700 GLU A N 1
ATOM 5226 C CA . GLU A 1 700 ? 2.259 22.347 -2.536 1.00 91.56 700 GLU A CA 1
ATOM 5227 C C . GLU A 1 700 ? 2.255 23.774 -1.956 1.00 91.56 700 GLU A C 1
ATOM 5229 O O . GLU A 1 700 ? 3.304 24.398 -1.802 1.00 91.56 700 GLU A O 1
ATOM 5234 N N . SER A 1 701 ? 1.083 24.275 -1.551 1.00 90.25 701 SER A N 1
ATOM 5235 C CA . SER A 1 701 ? 0.929 25.587 -0.905 1.00 90.25 701 SER A CA 1
ATOM 5236 C C . SER A 1 701 ? 1.221 25.588 0.603 1.00 90.25 701 SER A C 1
ATOM 5238 O O . SER A 1 701 ? 1.199 26.667 1.219 1.00 90.25 701 SER A O 1
ATOM 5240 N N . ALA A 1 702 ? 1.465 24.414 1.201 1.00 91.00 702 ALA A N 1
ATOM 5241 C CA . ALA A 1 702 ? 1.703 24.254 2.634 1.00 91.00 702 ALA A CA 1
ATOM 5242 C C . ALA A 1 702 ? 2.870 25.127 3.121 1.00 91.00 702 ALA A C 1
ATOM 5244 O O . ALA A 1 702 ? 3.818 25.425 2.385 1.00 91.00 702 ALA A O 1
ATOM 5245 N N . ALA A 1 703 ? 2.811 25.558 4.384 1.00 87.56 703 ALA A N 1
ATOM 5246 C CA . ALA A 1 703 ? 3.819 26.458 4.938 1.00 87.56 703 ALA A CA 1
ATOM 5247 C C . ALA A 1 703 ? 5.204 25.797 4.977 1.00 87.56 703 ALA A C 1
ATOM 5249 O O . ALA A 1 703 ? 6.201 26.493 4.784 1.00 87.56 703 ALA A O 1
ATOM 5250 N N . ALA A 1 704 ? 5.243 24.468 5.122 1.00 86.62 704 ALA A N 1
ATOM 5251 C CA . ALA A 1 704 ? 6.452 23.646 5.092 1.00 86.62 704 ALA A CA 1
ATOM 5252 C C . ALA A 1 704 ? 7.353 23.867 3.856 1.00 86.62 704 ALA A C 1
ATOM 5254 O O . ALA A 1 704 ? 8.566 23.687 3.943 1.00 86.62 704 ALA A O 1
ATOM 5255 N N . TRP A 1 705 ? 6.803 24.296 2.713 1.00 87.56 705 TRP A N 1
ATOM 5256 C CA . TRP A 1 705 ? 7.592 24.555 1.499 1.00 87.56 705 TRP A CA 1
ATOM 5257 C C . TRP A 1 705 ? 8.197 25.968 1.438 1.00 87.56 705 TRP A C 1
ATOM 5259 O O . TRP A 1 705 ? 9.111 26.229 0.645 1.00 87.56 705 TRP A O 1
ATOM 5269 N N . ARG A 1 706 ? 7.719 26.905 2.271 1.00 77.06 706 ARG A N 1
ATOM 5270 C CA . ARG A 1 706 ? 8.136 28.316 2.244 1.00 77.06 706 ARG A CA 1
ATOM 5271 C C . ARG A 1 706 ? 9.524 28.471 2.872 1.00 77.06 706 ARG A C 1
ATOM 5273 O O . ARG A 1 706 ? 9.697 28.244 4.060 1.00 77.06 706 ARG A O 1
ATOM 5280 N N . GLY A 1 707 ? 10.503 28.928 2.085 1.00 62.88 707 GLY A N 1
ATOM 5281 C CA . GLY A 1 707 ? 11.892 29.120 2.541 1.00 62.88 707 GLY A CA 1
ATOM 5282 C C . GLY A 1 707 ? 12.927 28.208 1.877 1.00 62.88 707 GLY A C 1
ATOM 5283 O O . GLY A 1 707 ? 14.073 28.195 2.313 1.00 62.88 707 GLY A O 1
ATOM 5284 N N . GLY A 1 708 ? 12.545 27.494 0.812 1.00 64.12 708 GLY A N 1
ATOM 5285 C CA . GLY A 1 708 ? 13.437 26.601 0.067 1.00 64.12 708 GLY A CA 1
ATOM 5286 C C . GLY A 1 708 ? 13.348 25.149 0.532 1.00 64.12 708 GLY A C 1
ATOM 5287 O O . GLY A 1 708 ? 14.391 24.536 0.737 1.00 64.12 708 GLY A O 1
ATOM 5288 N N . GLY A 1 709 ? 12.123 24.632 0.732 1.00 74.94 709 GLY A N 1
ATOM 5289 C CA . GLY A 1 709 ? 11.862 23.244 1.141 1.00 74.94 709 GLY A CA 1
ATOM 5290 C C . GLY A 1 709 ? 12.519 22.181 0.244 1.00 74.94 709 GLY A C 1
ATOM 5291 O O . GLY A 1 709 ? 13.202 22.488 -0.731 1.00 74.94 709 GLY A O 1
ATOM 5292 N N . ASP A 1 710 ? 12.337 20.900 0.569 1.00 85.88 710 ASP A N 1
ATOM 5293 C CA . ASP A 1 710 ? 13.067 19.822 -0.111 1.00 85.88 710 ASP A CA 1
ATOM 5294 C C . ASP A 1 710 ? 12.493 19.500 -1.503 1.00 85.88 710 ASP A C 1
ATOM 5296 O O . ASP A 1 710 ? 11.536 18.737 -1.645 1.00 85.88 710 ASP A O 1
ATOM 5300 N N . ALA A 1 711 ? 13.117 20.062 -2.542 1.00 87.31 711 ALA A N 1
ATOM 5301 C CA . ALA A 1 711 ? 12.724 19.860 -3.937 1.00 87.31 711 ALA A CA 1
ATOM 5302 C C . ALA A 1 711 ? 12.659 18.377 -4.347 1.00 87.31 711 ALA A C 1
ATOM 5304 O O . ALA A 1 711 ? 11.809 18.010 -5.150 1.00 87.31 711 ALA A O 1
ATOM 5305 N N . VAL A 1 712 ? 13.489 17.506 -3.757 1.00 89.44 712 VAL A N 1
ATOM 5306 C CA . VAL A 1 712 ? 13.483 16.070 -4.082 1.00 89.44 712 VAL A CA 1
ATOM 5307 C C . VAL A 1 712 ? 12.207 15.400 -3.582 1.00 89.44 712 VAL A C 1
ATOM 5309 O O . VAL A 1 712 ? 11.659 14.551 -4.276 1.00 89.44 712 VAL A O 1
ATOM 5312 N N . LEU A 1 713 ? 11.702 15.780 -2.402 1.00 90.38 713 LEU A N 1
ATOM 5313 C CA . LEU A 1 713 ? 10.444 15.233 -1.876 1.00 90.38 713 LEU A CA 1
ATOM 5314 C C . LEU A 1 713 ? 9.245 15.681 -2.717 1.00 90.38 713 LEU A C 1
ATOM 5316 O O . LEU A 1 713 ? 8.327 14.895 -2.973 1.00 90.38 713 LEU A O 1
ATOM 5320 N N . LEU A 1 714 ? 9.264 16.935 -3.174 1.00 89.06 714 LEU A N 1
ATOM 5321 C CA . LEU A 1 714 ? 8.237 17.451 -4.071 1.00 89.06 714 LEU A CA 1
ATOM 5322 C C . LEU A 1 714 ? 8.273 16.728 -5.425 1.00 89.06 714 LEU A C 1
ATOM 5324 O O . LEU A 1 714 ? 7.223 16.316 -5.914 1.00 89.06 714 LEU A O 1
ATOM 5328 N N . ASP A 1 715 ? 9.461 16.503 -5.987 1.00 88.38 715 ASP A N 1
ATOM 5329 C CA . ASP A 1 715 ? 9.632 15.780 -7.250 1.00 88.38 715 ASP A CA 1
ATOM 5330 C C . ASP A 1 715 ? 9.250 14.297 -7.139 1.00 88.38 715 ASP A C 1
ATOM 5332 O O . ASP A 1 715 ? 8.597 13.783 -8.043 1.00 88.38 715 ASP A O 1
ATOM 5336 N N . LEU A 1 716 ? 9.542 13.626 -6.016 1.00 89.00 716 LEU A N 1
ATOM 5337 C CA . LEU A 1 716 ? 9.032 12.273 -5.750 1.00 89.00 716 LEU A CA 1
ATOM 5338 C C . LEU A 1 716 ? 7.500 12.245 -5.771 1.00 89.00 716 LEU A C 1
ATOM 5340 O O . LEU A 1 716 ? 6.912 11.383 -6.416 1.00 89.00 716 LEU A O 1
ATOM 5344 N N . THR A 1 717 ? 6.856 13.227 -5.131 1.00 90.38 717 THR A N 1
ATOM 5345 C CA . THR A 1 717 ? 5.387 13.342 -5.134 1.00 90.38 717 THR A CA 1
ATOM 5346 C C . THR A 1 717 ? 4.848 13.590 -6.550 1.00 90.38 717 THR A C 1
ATOM 5348 O O . THR A 1 717 ? 3.804 13.058 -6.920 1.00 90.38 717 THR A O 1
ATOM 5351 N N . ARG A 1 718 ? 5.550 14.386 -7.368 1.00 90.75 718 ARG A N 1
ATOM 5352 C CA . ARG A 1 718 ? 5.172 14.654 -8.767 1.00 90.75 718 ARG A CA 1
ATOM 5353 C C . ARG A 1 718 ? 5.330 13.425 -9.660 1.00 90.75 718 ARG A C 1
ATOM 5355 O O . ARG A 1 718 ? 4.422 13.160 -10.441 1.00 90.75 718 ARG A O 1
ATOM 5362 N N . ASN A 1 719 ? 6.427 12.679 -9.530 1.00 87.94 719 ASN A N 1
ATOM 5363 C CA . ASN A 1 719 ? 6.643 11.416 -10.246 1.00 87.94 719 ASN A CA 1
ATOM 5364 C C . ASN A 1 719 ? 5.527 10.419 -9.949 1.00 87.94 719 ASN A C 1
ATOM 5366 O O . ASN A 1 719 ? 4.917 9.863 -10.855 1.00 87.94 719 ASN A O 1
ATOM 5370 N N . ASP A 1 720 ? 5.200 10.283 -8.672 1.00 87.25 720 ASP A N 1
ATOM 5371 C CA . ASP A 1 720 ? 4.067 9.506 -8.210 1.00 87.25 720 ASP A CA 1
ATOM 5372 C C . ASP A 1 720 ? 2.767 9.935 -8.930 1.00 87.25 720 ASP A C 1
ATOM 5374 O O . ASP A 1 720 ? 2.073 9.115 -9.535 1.00 87.25 720 ASP A O 1
ATOM 5378 N N . LEU A 1 721 ? 2.430 11.228 -8.947 1.00 90.94 721 LEU A N 1
ATOM 5379 C CA . LEU A 1 721 ? 1.237 11.721 -9.653 1.00 90.94 721 LEU A CA 1
ATOM 5380 C C . LEU A 1 721 ? 1.259 11.423 -11.161 1.00 90.94 721 LEU A C 1
ATOM 5382 O O . LEU A 1 721 ? 0.222 11.052 -11.709 1.00 90.94 721 LEU A O 1
ATOM 5386 N N . ILE A 1 722 ? 2.414 11.571 -11.815 1.00 90.56 722 ILE A N 1
ATOM 5387 C CA . ILE A 1 722 ? 2.610 11.265 -13.240 1.00 90.56 722 ILE A CA 1
ATOM 5388 C C . ILE A 1 722 ? 2.236 9.805 -13.525 1.00 90.56 722 ILE A C 1
ATOM 5390 O O . ILE A 1 722 ? 1.420 9.559 -14.412 1.00 90.56 722 ILE A O 1
ATOM 5394 N N . GLU A 1 723 ? 2.753 8.858 -12.740 1.00 86.75 723 GLU A N 1
ATOM 5395 C CA . GLU A 1 723 ? 2.486 7.428 -12.945 1.00 86.75 723 GLU A CA 1
ATOM 5396 C C . GLU A 1 723 ? 1.041 7.035 -12.587 1.00 86.75 723 GLU A C 1
ATOM 5398 O O . GLU A 1 723 ? 0.437 6.196 -13.258 1.00 86.75 723 GLU A O 1
ATOM 5403 N N . ALA A 1 724 ? 0.424 7.677 -11.586 1.00 88.06 724 ALA A N 1
ATOM 5404 C CA . ALA A 1 724 ? -0.991 7.444 -11.271 1.00 88.06 724 ALA A CA 1
ATOM 5405 C C . ALA A 1 724 ? -1.922 7.872 -12.421 1.00 88.06 724 ALA A C 1
ATOM 5407 O O . ALA A 1 724 ? -2.878 7.159 -12.750 1.00 88.06 724 ALA A O 1
ATOM 5408 N N . TYR A 1 725 ? -1.645 9.020 -13.050 1.00 92.69 725 TYR A N 1
ATOM 5409 C CA . TYR A 1 725 ? -2.398 9.480 -14.218 1.00 92.69 725 TYR A CA 1
ATOM 5410 C C . TYR A 1 725 ? -2.150 8.597 -15.447 1.00 92.69 725 TYR A C 1
ATOM 5412 O O . TYR A 1 725 ? -3.130 8.204 -16.084 1.00 92.69 725 TYR A O 1
ATOM 5420 N N . ASP A 1 726 ? -0.895 8.244 -15.745 1.00 90.06 726 ASP A N 1
ATOM 5421 C CA . ASP A 1 726 ? -0.543 7.357 -16.866 1.00 90.06 726 ASP A CA 1
ATOM 5422 C C . ASP A 1 726 ? -1.234 5.991 -16.741 1.00 90.06 726 ASP A C 1
ATOM 5424 O O . ASP A 1 726 ? -1.981 5.578 -17.630 1.00 90.06 726 ASP A O 1
ATOM 5428 N N . SER A 1 727 ? -1.105 5.337 -15.583 1.00 84.81 727 SER A N 1
ATOM 5429 C CA . SER A 1 727 ? -1.735 4.041 -15.312 1.00 84.81 727 SER A CA 1
ATOM 5430 C C . SER A 1 727 ? -3.263 4.094 -15.461 1.00 84.81 727 SER A C 1
ATOM 5432 O O . SER A 1 727 ? -3.873 3.239 -16.117 1.00 84.81 727 SER A O 1
ATOM 5434 N N . THR A 1 728 ? -3.895 5.147 -14.927 1.00 88.62 728 THR A N 1
ATOM 5435 C CA . THR A 1 728 ? -5.347 5.356 -15.041 1.00 88.62 728 THR A CA 1
ATOM 5436 C C . THR A 1 728 ? -5.772 5.538 -16.498 1.00 88.62 728 THR A C 1
ATOM 5438 O O . THR A 1 728 ? -6.726 4.906 -16.957 1.00 88.62 728 THR A O 1
ATOM 5441 N N . LEU A 1 729 ? -5.060 6.375 -17.250 1.00 91.38 729 LEU A N 1
ATOM 5442 C CA . LEU A 1 729 ? -5.351 6.647 -18.654 1.00 91.38 729 LEU A CA 1
ATOM 5443 C C . LEU A 1 729 ? -5.089 5.432 -19.542 1.00 91.38 729 LEU A C 1
ATOM 5445 O O . LEU A 1 729 ? -5.897 5.152 -20.425 1.00 91.38 729 LEU A O 1
ATOM 5449 N N . LYS A 1 730 ? -4.023 4.670 -19.289 1.00 87.50 730 LYS A N 1
ATOM 5450 C CA . LYS A 1 730 ? -3.722 3.416 -19.986 1.00 87.50 730 LYS A CA 1
ATOM 5451 C C . LYS A 1 730 ? -4.846 2.405 -19.794 1.00 87.50 730 LYS A C 1
ATOM 5453 O O . LYS A 1 730 ? -5.296 1.810 -20.769 1.00 87.50 730 LYS A O 1
ATOM 5458 N N . ARG A 1 731 ? -5.375 2.256 -18.576 1.00 85.38 731 ARG A N 1
ATOM 5459 C CA . ARG A 1 731 ? -6.547 1.400 -18.330 1.00 85.38 731 ARG A CA 1
ATOM 5460 C C . ARG A 1 731 ? -7.778 1.870 -19.105 1.00 85.38 731 ARG A C 1
ATOM 5462 O O . ARG A 1 731 ? -8.387 1.060 -19.799 1.00 85.38 731 ARG A O 1
ATOM 5469 N N . LEU A 1 732 ? -8.134 3.154 -19.009 1.00 87.31 732 LEU A N 1
ATOM 5470 C CA . LEU A 1 732 ? -9.288 3.711 -19.730 1.00 87.31 732 LEU A CA 1
ATOM 5471 C C . LEU A 1 732 ? -9.142 3.561 -21.250 1.00 87.31 732 LEU A C 1
ATOM 5473 O O . LEU A 1 732 ? -10.121 3.289 -21.941 1.00 87.31 732 LEU A O 1
ATOM 5477 N N . LEU A 1 733 ? -7.919 3.692 -21.767 1.00 88.06 733 LEU A N 1
ATOM 5478 C CA . LEU A 1 733 ? -7.608 3.457 -23.171 1.00 88.06 733 LEU A CA 1
ATOM 5479 C C . LEU A 1 733 ? -7.832 1.991 -23.565 1.00 88.06 733 LEU A C 1
ATOM 5481 O O . LEU A 1 733 ? -8.431 1.736 -24.604 1.00 88.06 733 LEU A O 1
ATOM 5485 N N . LEU A 1 734 ? -7.394 1.029 -22.748 1.00 84.50 734 LEU A N 1
ATOM 5486 C CA . LEU A 1 734 ? -7.630 -0.395 -23.014 1.00 84.50 734 LEU A CA 1
ATOM 5487 C C . LEU A 1 734 ? -9.127 -0.733 -22.997 1.00 84.50 734 LEU A C 1
ATOM 5489 O O . LEU A 1 734 ? -9.605 -1.432 -23.888 1.00 84.50 734 LEU A O 1
ATOM 5493 N N . GLU A 1 735 ? -9.884 -0.182 -22.043 1.00 80.56 735 GLU A N 1
ATOM 5494 C CA . GLU A 1 735 ? -11.347 -0.317 -22.007 1.00 80.56 735 GLU A CA 1
ATOM 5495 C C . GLU A 1 735 ? -12.005 0.263 -23.269 1.00 80.56 735 GLU A C 1
ATOM 5497 O O . GLU A 1 735 ? -12.915 -0.348 -23.830 1.00 80.56 735 GLU A O 1
ATOM 5502 N N . LEU A 1 736 ? -11.529 1.421 -23.733 1.00 85.50 736 LEU A N 1
ATOM 5503 C CA . LEU A 1 736 ? -12.016 2.091 -24.935 1.00 85.50 736 LEU A CA 1
ATOM 5504 C C . LEU A 1 736 ? -11.690 1.320 -26.222 1.00 85.50 736 LEU A C 1
ATOM 5506 O O . LEU A 1 736 ? -12.508 1.286 -27.137 1.00 85.50 736 LEU A O 1
ATOM 5510 N N . VAL A 1 737 ? -10.510 0.706 -26.310 1.00 83.44 737 VAL A N 1
ATOM 5511 C CA . VAL A 1 737 ? -10.114 -0.121 -27.461 1.00 83.44 737 VAL A CA 1
ATOM 5512 C C . VAL A 1 737 ? -10.980 -1.380 -27.538 1.00 83.44 737 VAL A C 1
ATOM 5514 O O . VAL A 1 737 ? -11.435 -1.744 -28.622 1.00 83.44 737 VAL A O 1
ATOM 5517 N N . ASP A 1 738 ? -11.276 -1.998 -26.394 1.00 76.06 738 ASP A N 1
ATOM 5518 C CA . ASP A 1 738 ? -12.182 -3.148 -26.315 1.00 76.06 738 ASP A CA 1
ATOM 5519 C C . ASP A 1 738 ? -13.649 -2.758 -26.587 1.00 76.06 738 ASP A C 1
ATOM 5521 O O . ASP A 1 738 ? -14.428 -3.561 -27.112 1.00 76.06 738 ASP A O 1
ATOM 5525 N N . ARG A 1 739 ? -14.049 -1.536 -26.206 1.00 79.69 739 ARG A N 1
ATOM 5526 C CA . ARG A 1 739 ? -15.412 -0.996 -26.340 1.00 79.69 739 ARG A CA 1
ATOM 5527 C C . ARG A 1 739 ? -15.369 0.451 -26.850 1.00 79.69 739 ARG A C 1
ATOM 5529 O O . ARG A 1 739 ? -15.399 1.379 -26.036 1.00 79.69 739 ARG A O 1
ATOM 5536 N N . PRO A 1 740 ? -15.341 0.665 -28.180 1.00 81.50 740 PRO A N 1
ATOM 5537 C CA . PRO A 1 740 ? -15.190 1.989 -28.788 1.00 81.50 740 PRO A CA 1
ATOM 5538 C C . PRO A 1 740 ? -16.491 2.799 -28.708 1.00 81.50 740 PRO A C 1
ATOM 5540 O O . PRO A 1 740 ? -17.185 3.037 -29.697 1.00 81.50 740 PRO A O 1
ATOM 5543 N N . GLU A 1 741 ? -16.845 3.206 -27.494 1.00 85.00 741 GLU A N 1
ATOM 5544 C CA . GLU A 1 741 ? -18.062 3.938 -27.175 1.00 85.00 741 GLU A CA 1
ATOM 5545 C C . GLU A 1 741 ? -17.759 5.417 -26.861 1.00 85.00 741 GLU A C 1
ATOM 5547 O O . GLU A 1 741 ? -16.734 5.738 -26.251 1.00 85.00 741 GLU A O 1
ATOM 5552 N N . PRO A 1 742 ? -18.670 6.354 -27.194 1.00 84.88 742 PRO A N 1
ATOM 5553 C CA . PRO A 1 742 ? -18.463 7.777 -26.914 1.00 84.88 742 PRO A CA 1
ATOM 5554 C C . PRO A 1 742 ? -18.300 8.122 -25.425 1.00 84.88 742 PRO A C 1
ATOM 5556 O O . PRO A 1 742 ? -17.666 9.124 -25.101 1.00 84.88 742 PRO A O 1
ATOM 5559 N N . GLY A 1 743 ? -18.889 7.332 -24.520 1.00 82.62 743 GLY A N 1
ATOM 5560 C CA . GLY A 1 743 ? -18.821 7.555 -23.070 1.00 82.62 743 GLY A CA 1
ATOM 5561 C C . GLY A 1 743 ? -17.398 7.396 -22.515 1.00 82.62 743 GLY A C 1
ATOM 5562 O O . GLY A 1 743 ? -16.828 8.389 -22.060 1.00 82.62 743 GLY A O 1
ATOM 5563 N N . PRO A 1 744 ? -16.794 6.194 -22.606 1.00 83.38 744 PRO A N 1
ATOM 5564 C CA . PRO A 1 744 ? -15.397 5.952 -22.239 1.00 83.38 744 PRO A CA 1
ATOM 5565 C C . PRO A 1 744 ? -14.412 6.891 -22.946 1.00 83.38 744 PRO A C 1
ATOM 5567 O O . PRO A 1 744 ? -13.468 7.369 -22.323 1.00 83.38 744 PRO A O 1
ATOM 5570 N N . TYR A 1 745 ? -14.666 7.236 -24.215 1.00 90.25 745 TYR A N 1
ATOM 5571 C CA . TYR A 1 745 ? -13.823 8.182 -24.951 1.00 90.25 745 TYR A CA 1
ATOM 5572 C C . TYR A 1 745 ? -13.824 9.580 -24.324 1.00 90.25 745 TYR A C 1
ATOM 5574 O O . TYR A 1 745 ? -12.769 10.183 -24.132 1.00 90.25 745 TYR A O 1
ATOM 5582 N N . ARG A 1 746 ? -15.003 10.092 -23.949 1.00 89.56 746 ARG A N 1
ATOM 5583 C CA . ARG A 1 746 ? -15.117 11.380 -23.249 1.00 89.56 746 ARG A CA 1
ATOM 5584 C C . ARG A 1 746 ? -14.441 11.341 -21.886 1.00 89.56 746 ARG A C 1
ATOM 5586 O O . ARG A 1 746 ? -13.702 12.265 -21.573 1.00 89.56 746 ARG A O 1
ATOM 5593 N N . ALA A 1 747 ? -14.633 10.269 -21.120 1.00 88.38 747 ALA A N 1
ATOM 5594 C CA . ALA A 1 747 ? -13.960 10.090 -19.836 1.00 88.38 747 ALA A CA 1
ATOM 5595 C C . ALA A 1 747 ? -12.431 10.116 -19.979 1.00 88.38 747 ALA A C 1
ATOM 5597 O O . ALA A 1 747 ? -11.756 10.828 -19.240 1.00 88.38 747 ALA A O 1
ATOM 5598 N N . TYR A 1 748 ? -11.891 9.406 -20.972 1.00 93.50 748 TYR A N 1
ATOM 5599 C CA . TYR A 1 748 ? -10.464 9.408 -21.287 1.00 93.50 748 TYR A CA 1
ATOM 5600 C C . TYR A 1 748 ? -9.937 10.825 -21.583 1.00 93.50 748 TYR A C 1
ATOM 5602 O O . TYR A 1 748 ? -8.955 11.266 -20.984 1.00 93.50 748 TYR A O 1
ATOM 5610 N N . LEU A 1 749 ? -10.635 11.584 -22.437 1.00 95.31 749 LEU A N 1
ATOM 5611 C CA . LEU A 1 749 ? -10.297 12.982 -22.739 1.00 95.31 749 LEU A CA 1
ATOM 5612 C C . LEU A 1 749 ? -10.417 13.906 -21.515 1.00 95.31 749 LEU A C 1
ATOM 5614 O O . LEU A 1 749 ? -9.621 14.831 -21.345 1.00 95.31 749 LEU A O 1
ATOM 5618 N N . ASP A 1 750 ? -11.409 13.679 -20.659 1.00 94.81 750 ASP A N 1
ATOM 5619 C CA . ASP A 1 750 ? -11.650 14.493 -19.472 1.00 94.81 750 ASP A CA 1
ATOM 5620 C C . ASP A 1 750 ? -10.593 14.253 -18.384 1.00 94.81 750 ASP A C 1
ATOM 5622 O O . ASP A 1 750 ? -10.175 15.209 -17.727 1.00 94.81 750 ASP A O 1
ATOM 5626 N N . VAL A 1 751 ? -10.112 13.014 -18.227 1.00 95.69 751 VAL A N 1
ATOM 5627 C CA . VAL A 1 751 ? -8.979 12.687 -17.345 1.00 95.69 751 VAL A CA 1
ATOM 5628 C C . VAL A 1 751 ? -7.680 13.276 -17.895 1.00 95.69 751 VAL A C 1
ATOM 5630 O O . VAL A 1 751 ? -6.942 13.889 -17.127 1.00 95.69 751 VAL A O 1
ATOM 5633 N N . LEU A 1 752 ? -7.439 13.213 -19.213 1.00 96.50 752 LEU A N 1
ATOM 5634 C CA . LEU A 1 752 ? -6.321 13.931 -19.848 1.00 96.50 752 LEU A CA 1
ATOM 5635 C C . LEU A 1 752 ? -6.378 15.435 -19.547 1.00 96.50 752 LEU A C 1
ATOM 5637 O O . LEU A 1 752 ? -5.360 16.049 -19.234 1.00 96.50 752 LEU A O 1
ATOM 5641 N N . ALA A 1 753 ? -7.571 16.033 -19.578 1.00 96.56 753 ALA A N 1
ATOM 5642 C CA . ALA A 1 753 ? -7.747 17.437 -19.222 1.00 96.56 753 ALA A CA 1
ATOM 5643 C C . ALA A 1 753 ? -7.472 17.717 -17.732 1.00 96.56 753 ALA A C 1
ATOM 5645 O O . ALA A 1 753 ? -6.924 18.773 -17.421 1.00 96.56 753 ALA A O 1
ATOM 5646 N N . GLN A 1 754 ? -7.824 16.803 -16.815 1.00 96.38 754 GLN A N 1
ATOM 5647 C CA . GLN A 1 754 ? -7.444 16.934 -15.398 1.00 96.38 754 GLN A CA 1
ATOM 5648 C C . GLN A 1 754 ? -5.931 16.817 -15.208 1.00 96.38 754 GLN A C 1
ATOM 5650 O O . GLN A 1 754 ? -5.364 17.564 -14.412 1.00 96.38 754 GLN A O 1
ATOM 5655 N N . TRP A 1 755 ? -5.262 15.944 -15.962 1.00 96.94 755 TRP A N 1
ATOM 5656 C CA . TRP A 1 755 ? -3.809 15.857 -15.907 1.00 96.94 755 TRP A CA 1
ATOM 5657 C C . TRP A 1 755 ? -3.152 17.149 -16.407 1.00 96.94 755 TRP A C 1
ATOM 5659 O O . TRP A 1 755 ? -2.301 17.707 -15.721 1.00 96.94 755 TRP A O 1
ATOM 5669 N N . LEU A 1 756 ? -3.608 17.706 -17.537 1.00 96.44 756 LEU A N 1
ATOM 5670 C CA . LEU A 1 756 ? -3.138 19.014 -18.017 1.00 96.44 756 LEU A CA 1
ATOM 5671 C C . LEU A 1 756 ? -3.368 20.140 -17.001 1.00 96.44 756 LEU A C 1
ATOM 5673 O O . LEU A 1 756 ? -2.557 21.060 -16.910 1.00 96.44 756 LEU A O 1
ATOM 5677 N N . ASP A 1 757 ? -4.477 20.092 -16.264 1.00 95.69 757 ASP A N 1
ATOM 5678 C CA . ASP A 1 757 ? -4.775 21.064 -15.216 1.00 95.69 757 ASP A CA 1
ATOM 5679 C C . ASP A 1 757 ? -3.786 20.971 -14.046 1.00 95.69 757 ASP A C 1
ATOM 5681 O O . ASP A 1 757 ? -3.309 22.002 -13.581 1.00 95.69 757 ASP A O 1
ATOM 5685 N N . LEU A 1 758 ? -3.411 19.754 -13.635 1.00 95.25 758 LEU A N 1
ATOM 5686 C CA . LEU A 1 758 ? -2.363 19.523 -12.636 1.00 95.25 758 LEU A CA 1
ATOM 5687 C C . LEU A 1 758 ? -0.998 20.030 -13.109 1.00 95.25 758 LEU A C 1
ATOM 5689 O O . LEU A 1 758 ? -0.274 20.672 -12.357 1.00 95.25 758 LEU A O 1
ATOM 5693 N N . VAL A 1 759 ? -0.644 19.749 -14.365 1.00 93.94 759 VAL A N 1
ATOM 5694 C CA . VAL A 1 759 ? 0.666 20.089 -14.942 1.00 93.94 759 VAL A CA 1
ATOM 5695 C C . VAL A 1 759 ? 0.960 21.590 -14.883 1.00 93.94 759 VAL A C 1
ATOM 5697 O O . VAL A 1 759 ? 2.121 21.989 -14.809 1.00 93.94 759 VAL A O 1
ATOM 5700 N N . ARG A 1 760 ? -0.069 22.443 -14.862 1.00 91.25 760 ARG A N 1
ATOM 5701 C CA . ARG A 1 760 ? 0.097 23.896 -14.698 1.00 91.25 760 ARG A CA 1
ATOM 5702 C C . ARG A 1 760 ? 0.762 24.280 -13.378 1.00 91.25 760 ARG A C 1
ATOM 5704 O O . ARG A 1 760 ? 1.434 25.306 -13.336 1.00 91.25 760 ARG A O 1
ATOM 5711 N N . GLU A 1 761 ? 0.629 23.449 -12.350 1.00 90.62 761 GLU A N 1
ATOM 5712 C CA . GLU A 1 761 ? 1.246 23.675 -11.042 1.00 90.62 761 GLU A CA 1
ATOM 5713 C C . GLU A 1 761 ? 2.758 23.352 -11.051 1.00 90.62 761 GLU A C 1
ATOM 5715 O O . GLU A 1 761 ? 3.502 23.769 -10.172 1.00 90.62 761 GLU A O 1
ATOM 5720 N N . PHE A 1 762 ? 3.284 22.680 -12.087 1.00 89.50 762 PHE A N 1
ATOM 5721 C CA . PHE A 1 762 ? 4.678 22.199 -12.119 1.00 89.50 762 PHE A CA 1
ATOM 5722 C C . PHE A 1 762 ? 5.709 23.266 -12.544 1.00 89.50 762 PHE A C 1
ATOM 5724 O O . PHE A 1 762 ? 6.826 22.931 -12.947 1.00 89.50 762 PHE A O 1
ATOM 5731 N N . GLY A 1 763 ? 5.359 24.555 -12.483 1.00 87.31 763 GLY A N 1
ATOM 5732 C CA . GLY A 1 763 ? 6.251 25.660 -12.853 1.00 87.31 763 GLY A CA 1
ATOM 5733 C C . GLY A 1 763 ? 6.690 25.596 -14.321 1.00 87.31 763 GLY A C 1
ATOM 5734 O O . GLY A 1 763 ? 7.840 25.283 -14.639 1.00 87.31 763 GLY A O 1
ATOM 5735 N N . LEU A 1 764 ? 5.763 25.844 -15.244 1.00 91.62 764 LEU A N 1
ATOM 5736 C CA . LEU A 1 764 ? 6.007 25.748 -16.686 1.00 91.62 764 LEU A CA 1
ATOM 5737 C C . LEU A 1 764 ? 6.844 26.927 -17.219 1.00 91.62 764 LEU A C 1
ATOM 5739 O O . LEU A 1 764 ? 6.724 28.056 -16.752 1.00 91.62 764 LEU A O 1
ATOM 5743 N N . SER A 1 765 ? 7.680 26.692 -18.235 1.00 91.81 765 SER A N 1
ATOM 5744 C CA . SER A 1 765 ? 8.302 27.776 -19.007 1.00 91.81 765 SER A CA 1
ATOM 5745 C C . SER A 1 765 ? 7.294 28.409 -19.978 1.00 91.81 765 SER A C 1
ATOM 5747 O O . SER A 1 765 ? 6.337 27.746 -20.379 1.00 91.81 765 SER A O 1
ATOM 5749 N N . PRO A 1 766 ? 7.530 29.633 -20.492 1.00 92.75 766 PRO A N 1
ATOM 5750 C CA . PRO A 1 766 ? 6.592 30.280 -21.418 1.00 92.75 766 PRO A CA 1
ATOM 5751 C C . PRO A 1 766 ? 6.297 29.480 -22.699 1.00 92.75 766 PRO A C 1
ATOM 5753 O O . PRO A 1 766 ? 5.237 29.641 -23.302 1.00 92.75 766 PRO A O 1
ATOM 5756 N N . ARG A 1 767 ? 7.240 28.643 -23.165 1.00 91.81 767 ARG A N 1
ATOM 5757 C CA . ARG A 1 767 ? 7.014 27.728 -24.302 1.00 91.81 767 ARG A CA 1
ATOM 5758 C C . ARG A 1 767 ? 6.034 26.623 -23.917 1.00 91.81 767 ARG A C 1
ATOM 5760 O O . ARG A 1 767 ? 5.123 26.332 -24.681 1.00 91.81 767 ARG A O 1
ATOM 5767 N N . GLU A 1 768 ? 6.213 26.044 -22.740 1.00 93.75 768 GLU A N 1
ATOM 5768 C CA . GLU A 1 768 ? 5.388 24.945 -22.239 1.00 93.75 768 GLU A CA 1
ATOM 5769 C C . GLU A 1 768 ? 3.994 25.420 -21.836 1.00 93.75 768 GLU A C 1
ATOM 5771 O O . GLU A 1 768 ? 3.028 24.722 -22.105 1.00 93.75 768 GLU A O 1
ATOM 5776 N N . GLU A 1 769 ? 3.852 26.630 -21.292 1.00 95.38 769 GLU A N 1
ATOM 5777 C CA . GLU A 1 769 ? 2.539 27.242 -21.047 1.00 95.38 769 GLU A CA 1
ATOM 5778 C C . GLU A 1 769 ? 1.722 27.349 -22.341 1.00 95.38 769 GLU A C 1
ATOM 5780 O O . GLU A 1 769 ? 0.542 26.990 -22.369 1.00 95.38 769 GLU A O 1
ATOM 5785 N N . ARG A 1 770 ? 2.357 27.790 -23.439 1.00 95.75 770 ARG A N 1
ATOM 5786 C CA . ARG A 1 770 ? 1.716 27.821 -24.762 1.00 95.75 770 ARG A CA 1
ATOM 5787 C C . ARG A 1 770 ? 1.374 26.421 -25.257 1.00 95.75 770 ARG A C 1
ATOM 5789 O O . ARG A 1 770 ? 0.278 26.230 -25.773 1.00 95.75 770 ARG A O 1
ATOM 5796 N N . ALA A 1 771 ? 2.274 25.456 -25.081 1.00 94.75 771 ALA A N 1
ATOM 5797 C CA . ALA A 1 771 ? 2.025 24.076 -25.480 1.00 94.75 771 ALA A CA 1
ATOM 5798 C C . ALA A 1 771 ? 0.853 23.456 -24.700 1.00 94.75 771 ALA A C 1
ATOM 5800 O O . ALA A 1 771 ? -0.061 22.920 -25.313 1.00 94.75 771 ALA A O 1
ATOM 5801 N N . VAL A 1 772 ? 0.804 23.612 -23.373 1.00 96.00 772 VAL A N 1
ATOM 5802 C CA . VAL A 1 772 ? -0.301 23.138 -22.519 1.00 96.00 772 VAL A CA 1
ATOM 5803 C C . VAL A 1 772 ? -1.626 23.810 -22.889 1.00 96.00 772 VAL A C 1
ATOM 5805 O O . VAL A 1 772 ? -2.668 23.151 -22.905 1.00 96.00 772 VAL A O 1
ATOM 5808 N N . ALA A 1 773 ? -1.613 25.099 -23.244 1.00 95.06 773 ALA A N 1
ATOM 5809 C CA . ALA A 1 773 ? -2.793 25.763 -23.797 1.00 95.06 773 ALA A CA 1
ATOM 5810 C C . ALA A 1 773 ? -3.221 25.148 -25.146 1.00 95.06 773 ALA A C 1
ATOM 5812 O O . ALA A 1 773 ? -4.407 24.872 -25.336 1.00 95.06 773 ALA A O 1
ATOM 5813 N N . GLY A 1 774 ? -2.268 24.873 -26.043 1.00 95.12 774 GLY A N 1
ATOM 5814 C CA . GLY A 1 774 ? -2.495 24.183 -27.317 1.00 95.12 774 GLY A CA 1
ATOM 5815 C C . GLY A 1 774 ? -3.045 22.762 -27.147 1.00 95.12 774 GLY A C 1
ATOM 5816 O O . GLY A 1 774 ? -4.010 22.396 -27.811 1.00 95.12 774 GLY A O 1
ATOM 5817 N N . PHE A 1 775 ? -2.532 21.990 -26.186 1.00 95.94 775 PHE A N 1
ATOM 5818 C CA . PHE A 1 775 ? -3.071 20.677 -25.823 1.00 95.94 775 PHE A CA 1
ATOM 5819 C C . PHE A 1 775 ? -4.526 20.768 -25.347 1.00 95.94 775 PHE A C 1
ATOM 5821 O O . PHE A 1 775 ? -5.352 19.933 -25.713 1.00 95.94 775 PHE A O 1
ATOM 5828 N N . GLY A 1 776 ? -4.879 21.818 -24.598 1.00 95.19 776 GLY A N 1
ATOM 5829 C CA . GLY A 1 776 ? -6.270 22.099 -24.237 1.00 95.19 776 GLY A CA 1
ATOM 5830 C C . GLY A 1 776 ? -7.174 22.321 -25.458 1.00 95.19 776 GLY A C 1
ATOM 5831 O O . GLY A 1 776 ? -8.306 21.834 -25.478 1.00 95.19 776 GLY A O 1
ATOM 5832 N N . VAL A 1 777 ? -6.668 22.999 -26.496 1.00 94.75 777 VAL A N 1
ATOM 5833 C CA . VAL A 1 777 ? -7.372 23.166 -27.781 1.00 94.75 777 VAL A CA 1
ATOM 5834 C C . VAL A 1 777 ? -7.520 21.826 -28.505 1.00 94.75 777 VAL A C 1
ATOM 5836 O O . VAL A 1 777 ? -8.593 21.549 -29.035 1.00 94.75 777 VAL A O 1
ATOM 5839 N N . TRP A 1 778 ? -6.498 20.966 -28.489 1.00 95.25 778 TRP A N 1
ATOM 5840 C CA . TRP A 1 778 ? -6.577 19.624 -29.082 1.00 95.25 778 TRP A CA 1
ATOM 5841 C C . TRP A 1 778 ? -7.642 18.755 -28.419 1.00 95.25 778 TRP A C 1
ATOM 5843 O O . TRP A 1 778 ? -8.475 18.183 -29.117 1.00 95.25 778 TRP A O 1
ATOM 5853 N N . ILE A 1 779 ? -7.679 18.715 -27.082 1.00 95.12 779 ILE A N 1
ATOM 5854 C CA . ILE A 1 779 ? -8.712 17.980 -26.337 1.00 95.12 779 ILE A CA 1
ATOM 5855 C C . ILE A 1 779 ? -10.111 18.506 -26.672 1.00 95.12 779 ILE A C 1
ATOM 5857 O O . ILE A 1 779 ? -11.029 17.711 -26.874 1.00 95.12 779 ILE A O 1
ATOM 5861 N N . ALA A 1 780 ? -10.291 19.828 -26.760 1.00 93.75 780 ALA A N 1
ATOM 5862 C CA . ALA A 1 780 ? -11.568 20.412 -27.164 1.00 93.75 780 ALA A CA 1
ATOM 5863 C C . ALA A 1 780 ? -11.961 20.003 -28.595 1.00 93.75 780 ALA A C 1
ATOM 5865 O O . ALA A 1 780 ? -13.102 19.602 -28.809 1.00 93.75 780 ALA A O 1
ATOM 5866 N N . GLY A 1 781 ? -11.011 20.014 -29.536 1.00 92.06 781 GLY A N 1
ATOM 5867 C CA . GLY A 1 781 ? -11.229 19.543 -30.906 1.00 92.06 781 GLY A CA 1
ATOM 5868 C C . GLY A 1 781 ? -11.633 18.068 -30.966 1.00 92.06 781 GLY A C 1
ATOM 5869 O O . GLY A 1 781 ? -12.633 17.728 -31.592 1.00 92.06 781 GLY A O 1
ATOM 5870 N N . TRP A 1 782 ? -10.937 17.188 -30.241 1.00 93.75 782 TRP A N 1
ATOM 5871 C CA . TRP A 1 782 ? -11.274 15.760 -30.179 1.00 93.75 782 TRP A CA 1
ATOM 5872 C C . TRP A 1 782 ? -12.634 15.468 -29.537 1.00 93.75 782 TRP A C 1
ATOM 5874 O O . TRP A 1 782 ? -13.268 14.476 -29.886 1.00 93.75 782 TRP A O 1
ATOM 5884 N N . ARG A 1 783 ? -13.128 16.327 -28.635 1.00 91.88 783 ARG A N 1
ATOM 5885 C CA . ARG A 1 783 ? -14.495 16.198 -28.093 1.00 91.88 783 ARG A CA 1
ATOM 5886 C C . ARG A 1 783 ? -15.578 16.461 -29.143 1.00 91.88 783 ARG A C 1
ATOM 5888 O O . ARG A 1 783 ? -16.686 15.942 -28.999 1.00 91.88 783 ARG A O 1
ATOM 5895 N N . GLU A 1 784 ? -15.279 17.291 -30.140 1.00 88.00 784 GLU A N 1
ATOM 5896 C CA . GLU A 1 784 ? -16.193 17.655 -31.230 1.00 88.00 784 GLU A CA 1
ATOM 5897 C C . GLU A 1 784 ? -16.033 16.742 -32.459 1.00 88.00 784 GLU A C 1
ATOM 5899 O O . GLU A 1 784 ? -16.971 16.599 -33.246 1.00 88.00 784 GLU A O 1
ATOM 5904 N N . ALA A 1 785 ? -14.872 16.097 -32.602 1.00 85.38 785 ALA A N 1
ATOM 5905 C CA . ALA A 1 785 ? -14.565 15.151 -33.666 1.00 85.38 785 ALA A CA 1
ATOM 5906 C C . ALA A 1 785 ? -15.230 13.773 -33.469 1.00 85.38 785 ALA A C 1
ATOM 5908 O O . ALA A 1 785 ? -15.732 13.419 -32.399 1.00 85.38 785 ALA A O 1
ATOM 5909 N N . ALA A 1 786 ? -15.226 12.967 -34.533 1.00 84.56 786 ALA A N 1
ATOM 5910 C CA . ALA A 1 786 ? -15.628 11.567 -34.455 1.00 84.56 786 ALA A CA 1
ATOM 5911 C C . ALA A 1 786 ? -14.588 10.734 -33.684 1.00 84.56 786 ALA A C 1
ATOM 5913 O O . ALA A 1 786 ? -13.396 11.039 -33.707 1.00 84.56 786 ALA A O 1
ATOM 5914 N N . LEU A 1 787 ? -15.047 9.654 -33.041 1.00 87.44 787 LEU A N 1
ATOM 5915 C CA . LEU A 1 787 ? -14.175 8.692 -32.365 1.00 87.44 787 LEU A CA 1
ATOM 5916 C C . LEU A 1 787 ? -13.140 8.123 -33.364 1.00 87.44 787 LEU A C 1
ATOM 5918 O O . LEU A 1 787 ? -13.551 7.651 -34.429 1.00 87.44 787 LEU A O 1
ATOM 5922 N N . PRO A 1 788 ? -11.830 8.165 -33.047 1.00 86.19 788 PRO A N 1
ATOM 5923 C CA . PRO A 1 788 ? -10.786 7.627 -33.916 1.00 86.19 788 PRO A CA 1
ATOM 5924 C C . PRO A 1 788 ? -10.978 6.136 -34.213 1.00 86.19 788 PRO A C 1
ATOM 5926 O O . PRO A 1 788 ? -11.377 5.372 -33.337 1.00 86.19 788 PRO A O 1
ATOM 5929 N N . SER A 1 789 ? -10.659 5.707 -35.437 1.00 80.12 789 SER A N 1
ATOM 5930 C CA . SER A 1 789 ? -10.736 4.293 -35.843 1.00 80.12 789 SER A CA 1
ATOM 5931 C C . SER A 1 789 ? -9.689 3.402 -35.174 1.00 80.12 789 SER A C 1
ATOM 5933 O O . SER A 1 789 ? -9.891 2.195 -35.077 1.00 80.12 789 SER A O 1
ATOM 5935 N N . ASP A 1 790 ? -8.579 3.993 -34.735 1.00 81.94 790 ASP A N 1
ATOM 5936 C CA . ASP A 1 790 ? -7.500 3.347 -34.002 1.00 81.94 790 ASP A CA 1
ATOM 5937 C C . ASP A 1 790 ? -6.818 4.353 -33.059 1.00 81.94 790 ASP A C 1
ATOM 5939 O O . ASP A 1 790 ? -7.000 5.572 -33.159 1.00 81.94 790 ASP A O 1
ATOM 5943 N N . PHE A 1 791 ? -6.031 3.817 -32.130 1.00 85.25 791 PHE A N 1
ATOM 5944 C CA . PHE A 1 791 ? -5.248 4.579 -31.159 1.00 85.25 791 PHE A CA 1
ATOM 5945 C C . PHE A 1 791 ? -3.748 4.302 -31.311 1.00 85.25 791 PHE A C 1
ATOM 5947 O O . PHE A 1 791 ? -2.999 4.437 -30.346 1.00 85.25 791 PHE A O 1
ATOM 5954 N N . ALA A 1 792 ? -3.297 3.906 -32.504 1.00 80.75 792 ALA A N 1
ATOM 5955 C CA . ALA A 1 792 ? -1.895 3.575 -32.724 1.00 80.75 792 ALA A CA 1
ATOM 5956 C C . ALA A 1 792 ? -1.002 4.818 -32.564 1.00 80.75 792 ALA A C 1
ATOM 5958 O O . ALA A 1 792 ? -1.377 5.943 -32.930 1.00 80.75 792 ALA A O 1
ATOM 5959 N N . LEU A 1 793 ? 0.192 4.614 -32.005 1.00 80.00 793 LEU A N 1
ATOM 5960 C CA . LEU A 1 793 ? 1.224 5.646 -31.946 1.00 80.00 793 LEU A CA 1
ATOM 5961 C C . LEU A 1 793 ? 1.910 5.778 -33.314 1.00 80.00 793 LEU A C 1
ATOM 5963 O O . LEU A 1 793 ? 1.966 4.832 -34.092 1.00 80.00 793 LEU A O 1
ATOM 5967 N N . LYS A 1 794 ? 2.427 6.970 -33.616 1.00 76.81 794 LYS A N 1
ATOM 5968 C CA . LYS A 1 794 ? 3.093 7.293 -34.883 1.00 76.81 794 LYS A CA 1
ATOM 5969 C C . LYS A 1 794 ? 4.534 7.598 -34.533 1.00 76.81 794 LYS A C 1
ATOM 5971 O O . LYS A 1 794 ? 4.780 8.534 -33.779 1.00 76.81 794 LYS A O 1
ATOM 5976 N N . GLU A 1 795 ? 5.461 6.810 -35.061 1.00 67.56 795 GLU A N 1
ATOM 5977 C CA . GLU A 1 795 ? 6.875 6.874 -34.678 1.00 67.56 795 GLU A CA 1
ATOM 5978 C C . GLU A 1 795 ? 7.496 8.264 -34.913 1.00 67.56 795 GLU A C 1
ATOM 5980 O O . GLU A 1 795 ? 8.345 8.712 -34.147 1.00 67.56 795 GLU A O 1
ATOM 5985 N N . ASP A 1 796 ? 7.021 9.009 -35.917 1.00 69.69 796 ASP A N 1
ATOM 5986 C CA . ASP A 1 796 ? 7.533 10.341 -36.248 1.00 69.69 796 ASP A CA 1
ATOM 5987 C C . ASP A 1 796 ? 7.005 11.476 -35.341 1.00 69.69 796 ASP A C 1
ATOM 5989 O O . ASP A 1 796 ? 7.441 12.628 -35.478 1.00 69.69 796 ASP A O 1
ATOM 5993 N N . GLN A 1 797 ? 6.077 11.186 -34.420 1.00 73.50 797 GLN A N 1
ATOM 5994 C CA . GLN A 1 797 ? 5.457 12.151 -33.503 1.00 73.50 797 GLN A CA 1
ATOM 5995 C C . GLN A 1 797 ? 6.064 12.069 -32.093 1.00 73.50 797 GLN A C 1
ATOM 5997 O O . GLN A 1 797 ? 5.417 11.649 -31.137 1.00 73.50 797 GLN A O 1
ATOM 6002 N N . THR A 1 798 ? 7.320 12.505 -31.951 1.00 75.94 798 THR A N 1
ATOM 6003 C CA . THR A 1 798 ? 7.993 12.594 -30.642 1.00 75.94 798 THR A CA 1
ATOM 6004 C C . THR A 1 798 ? 7.334 13.630 -29.722 1.00 75.94 798 THR A C 1
ATOM 6006 O O . THR A 1 798 ? 6.705 14.588 -30.184 1.00 75.94 798 THR A O 1
ATOM 6009 N N . TRP A 1 799 ? 7.515 13.485 -28.404 1.00 84.25 799 TRP A N 1
ATOM 6010 C CA . TRP A 1 799 ? 6.957 14.421 -27.420 1.00 84.25 799 TRP A CA 1
ATOM 6011 C C . TRP A 1 799 ? 7.440 15.870 -27.633 1.00 84.25 799 TRP A C 1
ATOM 6013 O O . TRP A 1 799 ? 6.640 16.800 -27.525 1.00 84.25 799 TRP A O 1
ATOM 6023 N N . GLU A 1 800 ? 8.708 16.075 -28.019 1.00 83.56 800 GLU A N 1
ATOM 6024 C CA . GLU A 1 800 ? 9.264 17.402 -28.341 1.00 83.56 800 GLU A CA 1
ATOM 6025 C C . GLU A 1 800 ? 8.535 18.045 -29.522 1.00 83.56 800 GLU A C 1
ATOM 6027 O O . GLU A 1 800 ? 8.137 19.212 -29.464 1.00 83.56 800 GLU A O 1
ATOM 6032 N N . ARG A 1 801 ? 8.312 17.261 -30.584 1.00 85.00 801 ARG A N 1
ATOM 6033 C CA . ARG A 1 801 ? 7.613 17.717 -31.785 1.00 85.00 801 ARG A CA 1
ATOM 6034 C C . ARG A 1 801 ? 6.163 18.071 -31.473 1.00 85.00 801 ARG A C 1
ATOM 6036 O O . ARG A 1 801 ? 5.664 19.077 -31.970 1.00 85.00 801 ARG A O 1
ATOM 6043 N N . LEU A 1 802 ? 5.492 17.279 -30.636 1.00 87.75 802 LEU A N 1
ATOM 6044 C CA . LEU A 1 802 ? 4.117 17.551 -30.215 1.00 87.75 802 LEU A CA 1
ATOM 6045 C C . LEU A 1 802 ? 4.016 18.811 -29.341 1.00 87.75 802 LEU A C 1
ATOM 6047 O O . LEU A 1 802 ? 3.093 19.599 -29.544 1.00 87.75 802 LEU A O 1
ATOM 6051 N N . LEU A 1 803 ? 4.974 19.058 -28.438 1.00 90.25 803 LEU A N 1
ATOM 6052 C CA . LEU A 1 803 ? 5.061 20.322 -27.693 1.00 90.25 803 LEU A CA 1
ATOM 6053 C C . LEU A 1 803 ? 5.205 21.527 -28.629 1.00 90.25 803 LEU A C 1
ATOM 6055 O O . LEU A 1 803 ? 4.515 22.529 -28.438 1.00 90.25 803 LEU A O 1
ATOM 6059 N N . ASP A 1 804 ? 6.078 21.437 -29.635 1.00 89.88 804 ASP A N 1
ATOM 6060 C CA . ASP A 1 804 ? 6.282 22.522 -30.603 1.00 89.88 804 ASP A CA 1
ATOM 6061 C C . ASP A 1 804 ? 5.045 22.776 -31.447 1.00 89.88 804 ASP A C 1
ATOM 6063 O O . ASP A 1 804 ? 4.565 23.906 -31.513 1.00 89.88 804 ASP A O 1
ATOM 6067 N N . MET A 1 805 ? 4.460 21.718 -32.002 1.00 90.50 805 MET A N 1
ATOM 6068 C CA . MET A 1 805 ? 3.223 21.813 -32.769 1.00 90.50 805 MET A CA 1
ATOM 6069 C C . MET A 1 805 ? 2.088 22.447 -31.958 1.00 90.50 805 MET A C 1
ATOM 6071 O O . MET A 1 805 ? 1.363 23.299 -32.477 1.00 90.50 805 MET A O 1
ATOM 6075 N N . ALA A 1 806 ? 1.932 22.066 -30.688 1.00 92.00 806 ALA A N 1
ATOM 6076 C CA . ALA A 1 806 ? 0.921 22.652 -29.814 1.00 92.00 806 ALA A CA 1
ATOM 6077 C C . ALA A 1 806 ? 1.214 24.126 -29.503 1.00 92.00 806 ALA A C 1
ATOM 6079 O O . ALA A 1 806 ? 0.306 24.955 -29.561 1.00 92.00 806 ALA A O 1
ATOM 6080 N N . ALA A 1 807 ? 2.474 24.477 -29.226 1.00 91.38 807 ALA A N 1
ATOM 6081 C CA . ALA A 1 807 ? 2.884 25.856 -28.965 1.00 91.38 807 ALA A CA 1
ATOM 6082 C C . ALA A 1 807 ? 2.757 26.769 -30.201 1.00 91.38 807 ALA A C 1
ATOM 6084 O O . ALA A 1 807 ? 2.542 27.973 -30.048 1.00 91.38 807 ALA A O 1
ATOM 6085 N N . GLU A 1 808 ? 2.883 26.206 -31.405 1.00 91.38 808 GLU A N 1
ATOM 6086 C CA . GLU A 1 808 ? 2.686 26.876 -32.698 1.00 91.38 808 GLU A CA 1
ATOM 6087 C C . GLU A 1 808 ? 1.207 26.974 -33.115 1.00 91.38 808 GLU A C 1
ATOM 6089 O O . GLU A 1 808 ? 0.883 27.679 -34.072 1.00 91.38 808 GLU A O 1
ATOM 6094 N N . GLY A 1 809 ? 0.298 26.302 -32.400 1.00 86.75 809 GLY A N 1
ATOM 6095 C CA . GLY A 1 809 ? -1.138 26.325 -32.685 1.00 86.75 809 GLY A CA 1
ATOM 6096 C C . GLY A 1 809 ? -1.566 25.433 -33.856 1.00 86.75 809 GLY A C 1
ATOM 6097 O O . GLY A 1 809 ? -2.565 25.724 -34.515 1.00 86.75 809 GLY A O 1
ATOM 6098 N N . VAL A 1 810 ? -0.828 24.355 -34.140 1.00 88.31 810 VAL A N 1
ATOM 6099 C CA . VAL A 1 810 ? -1.235 23.326 -35.114 1.00 88.31 810 VAL A CA 1
ATOM 6100 C C . VAL A 1 810 ? -2.525 22.653 -34.633 1.00 88.31 810 VAL A C 1
ATOM 6102 O O . VAL A 1 810 ? -2.647 22.348 -33.455 1.00 88.31 810 VAL A O 1
ATOM 6105 N N . MET A 1 811 ? -3.489 22.398 -35.521 1.00 85.06 811 MET A N 1
ATOM 6106 C CA . MET A 1 811 ? -4.782 21.780 -35.170 1.00 85.06 811 MET A CA 1
ATOM 6107 C C . MET A 1 811 ? -4.780 20.260 -35.400 1.00 85.06 811 MET A C 1
ATOM 6109 O O . MET A 1 811 ? -4.068 19.775 -36.284 1.00 85.06 811 MET A O 1
ATOM 6113 N N . VAL A 1 812 ? -5.618 19.523 -34.658 1.00 80.44 812 VAL A N 1
ATOM 6114 C CA . VAL A 1 812 ? -5.719 18.044 -34.712 1.00 80.44 812 VAL A CA 1
ATOM 6115 C C . VAL A 1 812 ? -6.126 17.494 -36.086 1.00 80.44 812 VAL A C 1
ATOM 6117 O O . VAL A 1 812 ? -5.619 16.456 -36.489 1.00 80.44 812 VAL A O 1
ATOM 6120 N N . ASP A 1 813 ? -6.931 18.234 -36.856 1.00 66.94 813 ASP A N 1
ATOM 6121 C CA . ASP A 1 813 ? -7.411 17.814 -38.189 1.00 66.94 813 ASP A CA 1
ATOM 6122 C C . ASP A 1 813 ? -6.501 18.264 -39.349 1.00 66.94 813 ASP A C 1
ATOM 6124 O O . ASP A 1 813 ? -6.839 18.119 -40.525 1.00 66.94 813 ASP A O 1
ATOM 6128 N N . SER A 1 814 ? -5.351 18.869 -39.045 1.00 74.75 814 SER A N 1
ATOM 6129 C CA . SER A 1 814 ? -4.378 19.238 -40.076 1.00 74.75 814 SER A CA 1
ATOM 6130 C C . SER A 1 814 ? -3.540 18.025 -40.495 1.00 74.75 814 SER A C 1
ATOM 6132 O O . SER A 1 814 ? -3.276 17.152 -39.675 1.00 74.75 814 SER A O 1
ATOM 6134 N N . GLU A 1 815 ? -3.019 17.999 -41.730 1.00 72.25 815 GLU A N 1
ATOM 6135 C CA . GLU A 1 815 ? -2.096 16.936 -42.195 1.00 72.25 815 GLU A CA 1
ATOM 6136 C C . GLU A 1 815 ? -0.882 16.732 -41.271 1.00 72.25 815 GLU A C 1
ATOM 6138 O O . GLU A 1 815 ? -0.249 15.679 -41.289 1.00 72.25 815 GLU A O 1
ATOM 6143 N N . LYS A 1 816 ? -0.545 17.750 -40.471 1.00 70.56 816 LYS A N 1
ATOM 6144 C CA . LYS A 1 816 ? 0.587 17.744 -39.547 1.00 70.56 816 LYS A CA 1
ATOM 6145 C C . LYS A 1 816 ? 0.202 17.407 -38.104 1.00 70.56 816 LYS A C 1
ATOM 6147 O O . LYS A 1 816 ? 1.115 17.140 -37.338 1.00 70.56 816 LYS A O 1
ATOM 6152 N N . GLY A 1 817 ? -1.079 17.452 -37.729 1.00 75.12 817 GLY A N 1
ATOM 6153 C CA . GLY A 1 817 ? -1.569 17.282 -36.355 1.00 75.12 817 GLY A CA 1
ATOM 6154 C C . GLY A 1 817 ? -1.554 15.830 -35.846 1.00 75.12 817 GLY A C 1
ATOM 6155 O O . GLY A 1 817 ? -1.406 14.888 -36.633 1.00 75.12 817 GLY A O 1
ATOM 6156 N N . PRO A 1 818 ? -1.696 15.610 -34.525 1.00 85.88 818 PRO A N 1
ATOM 6157 C CA . PRO A 1 818 ? -1.871 14.268 -33.977 1.00 85.88 818 PRO A CA 1
ATOM 6158 C C . PRO A 1 818 ? -3.250 13.704 -34.343 1.00 85.88 818 PRO A C 1
ATOM 6160 O O . PRO A 1 818 ? -4.275 14.347 -34.131 1.00 85.88 818 PRO A O 1
ATOM 6163 N N . GLY A 1 819 ? -3.273 12.474 -34.862 1.00 81.94 819 GLY A N 1
ATOM 6164 C CA . GLY A 1 819 ? -4.506 11.840 -35.350 1.00 81.94 819 GLY A CA 1
ATOM 6165 C C . GLY A 1 819 ? -5.408 11.257 -34.256 1.00 81.94 819 GLY A C 1
ATOM 6166 O O . GLY A 1 819 ? -6.572 10.973 -34.513 1.00 81.94 819 GLY A O 1
ATOM 6167 N N . ASN A 1 820 ? -4.889 11.065 -33.041 1.00 88.44 820 ASN A N 1
ATOM 6168 C CA . ASN A 1 820 ? -5.634 10.513 -31.912 1.00 88.44 820 ASN A CA 1
ATOM 6169 C C . ASN A 1 820 ? -5.068 11.047 -30.574 1.00 88.44 820 ASN A C 1
ATOM 6171 O O . ASN A 1 820 ? -3.910 11.475 -30.524 1.00 88.44 820 ASN A O 1
ATOM 6175 N N . PRO A 1 821 ? -5.853 11.016 -29.480 1.00 92.06 821 PRO A N 1
ATOM 6176 C CA . PRO A 1 821 ? -5.422 11.517 -28.172 1.00 92.06 821 PRO A CA 1
ATOM 6177 C C . PRO A 1 821 ? -4.390 10.645 -27.448 1.00 92.06 821 PRO A C 1
ATOM 6179 O O . PRO A 1 821 ? -3.756 11.133 -26.512 1.00 92.06 821 PRO A O 1
ATOM 6182 N N . HIS A 1 822 ? -4.171 9.395 -27.872 1.00 90.44 822 HIS A N 1
ATOM 6183 C CA . HIS A 1 822 ? -3.136 8.544 -27.277 1.00 90.44 822 HIS A CA 1
ATOM 6184 C C . HIS A 1 822 ? -1.724 9.108 -27.533 1.00 90.44 822 HIS A C 1
ATOM 6186 O O . HIS A 1 822 ? -0.856 8.999 -26.672 1.00 90.44 822 HIS A O 1
ATOM 6192 N N . GLN A 1 823 ? -1.520 9.831 -28.640 1.00 88.81 823 GLN A N 1
ATOM 6193 C CA . GLN A 1 823 ? -0.281 10.581 -28.896 1.00 88.81 823 GLN A CA 1
ATOM 6194 C C . GLN A 1 823 ? 0.004 11.618 -27.806 1.00 88.81 823 GLN A C 1
ATOM 6196 O O . GLN A 1 823 ? 1.124 11.710 -27.310 1.00 88.81 823 GLN A O 1
ATOM 6201 N N . LEU A 1 824 ? -1.018 12.389 -27.410 1.00 92.19 824 LEU A N 1
ATOM 6202 C CA . LEU A 1 824 ? -0.889 13.376 -26.339 1.00 92.19 824 LEU A CA 1
ATOM 6203 C C . LEU A 1 824 ? -0.647 12.691 -24.994 1.00 92.19 824 LEU A C 1
ATOM 6205 O O . LEU A 1 824 ? 0.207 13.141 -24.242 1.00 92.19 824 LEU A O 1
ATOM 6209 N N . HIS A 1 825 ? -1.370 11.608 -24.705 1.00 92.94 825 HIS A N 1
ATOM 6210 C CA . HIS A 1 825 ? -1.171 10.810 -23.496 1.00 92.94 825 HIS A CA 1
ATOM 6211 C C . HIS A 1 825 ? 0.292 10.371 -23.339 1.00 92.94 825 HIS A C 1
ATOM 6213 O O . HIS A 1 825 ? 0.936 10.726 -22.353 1.00 92.94 825 HIS A O 1
ATOM 6219 N N . ASN A 1 826 ? 0.835 9.686 -24.347 1.00 87.19 826 ASN A N 1
ATOM 6220 C CA . ASN A 1 826 ? 2.220 9.226 -24.338 1.00 87.19 826 ASN A CA 1
ATOM 6221 C C . ASN A 1 826 ? 3.215 10.404 -24.293 1.00 87.19 826 ASN A C 1
ATOM 6223 O O . ASN A 1 826 ? 4.214 10.347 -23.580 1.00 87.19 826 ASN A O 1
ATOM 6227 N N . ALA A 1 827 ? 2.931 11.502 -25.003 1.00 88.31 827 ALA A N 1
ATOM 6228 C CA . ALA A 1 827 ? 3.777 12.693 -24.972 1.00 88.31 827 ALA A CA 1
ATOM 6229 C C . ALA A 1 827 ? 3.810 13.368 -23.595 1.00 88.31 827 ALA A C 1
ATOM 6231 O O . ALA A 1 827 ? 4.879 13.797 -23.174 1.00 88.31 827 ALA A O 1
ATOM 6232 N N . LEU A 1 828 ? 2.674 13.453 -22.891 1.00 92.31 828 LEU A N 1
ATOM 6233 C CA . LEU A 1 828 ? 2.608 14.003 -21.535 1.00 92.31 828 LEU A CA 1
ATOM 6234 C C . LEU A 1 828 ? 3.429 13.163 -20.564 1.00 92.31 828 LEU A C 1
ATOM 6236 O O . LEU A 1 828 ? 4.241 13.726 -19.837 1.00 92.31 828 LEU A O 1
ATOM 6240 N N . HIS A 1 829 ? 3.273 11.838 -20.588 1.00 87.88 829 HIS A N 1
ATOM 6241 C CA . HIS A 1 829 ? 4.067 10.945 -19.741 1.00 87.88 829 HIS A CA 1
ATOM 6242 C C . HIS A 1 829 ? 5.567 11.128 -19.988 1.00 87.88 829 HIS A C 1
ATOM 6244 O O . HIS A 1 829 ? 6.313 11.437 -19.060 1.00 87.88 829 HIS A O 1
ATOM 6250 N N . GLN A 1 830 ? 6.004 11.040 -21.248 1.00 83.44 830 GLN A N 1
ATOM 6251 C CA . GLN A 1 830 ? 7.418 11.162 -21.619 1.00 83.44 830 GLN A CA 1
ATOM 6252 C C . GLN A 1 830 ? 8.005 12.541 -21.289 1.00 83.44 830 GLN A C 1
ATOM 6254 O O . GLN A 1 830 ? 9.081 12.621 -20.702 1.00 83.44 830 GLN A O 1
ATOM 6259 N N . TRP A 1 831 ? 7.299 13.626 -21.623 1.00 87.75 831 TRP A N 1
ATOM 6260 C CA . TRP A 1 831 ? 7.750 14.991 -21.342 1.00 87.75 831 TRP A CA 1
ATOM 6261 C C . TRP A 1 831 ? 7.844 15.272 -19.841 1.00 87.75 831 TRP A C 1
ATOM 6263 O O . TRP A 1 831 ? 8.825 15.855 -19.382 1.00 87.75 831 TRP A O 1
ATOM 6273 N N . LEU A 1 832 ? 6.842 14.867 -19.057 1.00 88.88 832 LEU A N 1
ATOM 6274 C CA . LEU A 1 832 ? 6.837 15.136 -17.620 1.00 88.88 832 LEU A CA 1
ATOM 6275 C C . LEU A 1 832 ? 7.916 14.332 -16.895 1.00 88.88 832 LEU A C 1
ATOM 6277 O O . LEU A 1 832 ? 8.573 14.873 -16.008 1.00 88.88 832 LEU A O 1
ATOM 6281 N N . LEU A 1 833 ? 8.159 13.089 -17.314 1.00 81.31 833 LEU A N 1
ATOM 6282 C CA . LEU A 1 833 ? 9.285 12.307 -16.815 1.00 81.31 833 LEU A CA 1
ATOM 6283 C C . LEU A 1 833 ? 10.633 12.876 -17.253 1.00 81.31 833 LEU A C 1
ATOM 6285 O O . LEU A 1 833 ? 11.581 12.834 -16.476 1.00 81.31 833 LEU A O 1
ATOM 6289 N N . ASP A 1 834 ? 10.756 13.431 -18.461 1.00 79.75 834 ASP A N 1
ATOM 6290 C CA . ASP A 1 834 ? 11.975 14.127 -18.894 1.00 79.75 834 ASP A CA 1
ATOM 6291 C C . ASP A 1 834 ? 12.248 15.376 -18.038 1.00 79.75 834 ASP A C 1
ATOM 6293 O O . ASP A 1 834 ? 13.385 15.617 -17.622 1.00 79.75 834 ASP A O 1
ATOM 6297 N N . ARG A 1 835 ? 11.194 16.108 -17.663 1.00 83.19 835 ARG A N 1
ATOM 6298 C CA . ARG A 1 835 ? 11.288 17.291 -16.801 1.00 83.19 835 ARG A CA 1
ATOM 6299 C C . ARG A 1 835 ? 11.718 17.005 -15.368 1.00 83.19 835 ARG A C 1
ATOM 6301 O O . ARG A 1 835 ? 12.290 17.897 -14.739 1.00 83.19 835 ARG A O 1
ATOM 6308 N N . THR A 1 836 ? 11.404 15.835 -14.817 1.00 79.69 836 THR A N 1
ATOM 6309 C CA . THR A 1 836 ? 11.682 15.555 -13.403 1.00 79.69 836 THR A CA 1
ATOM 6310 C C . THR A 1 836 ? 13.166 15.277 -13.185 1.00 79.69 836 THR A C 1
ATOM 6312 O O . THR A 1 836 ? 13.838 14.628 -13.995 1.00 79.69 836 THR A O 1
ATOM 6315 N N . ALA A 1 837 ? 13.727 15.829 -12.107 1.00 80.25 837 ALA A N 1
ATOM 6316 C CA . ALA A 1 837 ? 15.143 15.663 -11.814 1.00 80.25 837 ALA A CA 1
ATOM 6317 C C . ALA A 1 837 ? 15.461 14.200 -11.470 1.00 80.25 837 ALA A C 1
ATOM 6319 O O . ALA A 1 837 ? 14.651 13.485 -10.878 1.00 80.25 837 ALA A O 1
ATOM 6320 N N . ARG A 1 838 ? 16.674 13.744 -11.812 1.00 78.81 838 ARG A N 1
ATOM 6321 C CA . ARG A 1 838 ? 17.152 12.433 -11.358 1.00 78.81 838 ARG A CA 1
ATOM 6322 C C . ARG A 1 838 ? 17.227 12.447 -9.835 1.00 78.81 838 ARG A C 1
ATOM 6324 O O . ARG A 1 838 ? 17.805 13.365 -9.253 1.00 78.81 838 ARG A O 1
ATOM 6331 N N . TYR A 1 839 ? 16.695 11.400 -9.212 1.00 85.25 839 TYR A N 1
ATOM 6332 C CA . TYR A 1 839 ? 16.843 11.216 -7.777 1.00 85.25 839 TYR A CA 1
ATOM 6333 C C . TYR A 1 839 ? 18.339 11.222 -7.393 1.00 85.25 839 TYR A C 1
ATOM 6335 O O . TYR A 1 839 ? 19.111 10.478 -8.011 1.00 85.25 839 TYR A O 1
ATOM 6343 N N . PRO A 1 840 ? 18.777 12.047 -6.422 1.00 85.94 840 PRO A N 1
ATOM 6344 C CA . PRO A 1 840 ? 20.202 12.231 -6.166 1.00 85.94 840 PRO A CA 1
ATOM 6345 C C . PRO A 1 840 ? 20.876 10.947 -5.675 1.00 85.94 840 PRO A C 1
ATOM 6347 O O . PRO A 1 840 ? 20.419 10.320 -4.715 1.00 85.94 840 PRO A O 1
ATOM 6350 N N . ALA A 1 841 ? 21.988 10.562 -6.305 1.00 81.81 841 ALA A N 1
ATOM 6351 C CA . ALA A 1 841 ? 22.694 9.319 -5.991 1.00 81.81 841 ALA A CA 1
ATOM 6352 C C . ALA A 1 841 ? 23.164 9.282 -4.525 1.00 81.81 841 ALA A C 1
ATOM 6354 O O . ALA A 1 841 ? 23.088 8.252 -3.859 1.00 81.81 841 ALA A O 1
ATOM 6355 N N . GLU A 1 842 ? 23.576 10.421 -3.973 1.00 84.56 842 GLU A N 1
ATOM 6356 C CA . GLU A 1 842 ? 23.981 10.574 -2.576 1.00 84.56 842 GLU A CA 1
ATOM 6357 C C . GLU A 1 842 ? 22.838 10.355 -1.569 1.00 84.56 842 GLU A C 1
ATOM 6359 O O . GLU A 1 842 ? 23.102 10.069 -0.401 1.00 84.56 842 GLU A O 1
ATOM 6364 N N . ARG A 1 843 ? 21.575 10.460 -2.008 1.00 89.25 843 ARG A N 1
ATOM 6365 C CA . ARG A 1 843 ? 20.382 10.149 -1.201 1.00 89.25 843 ARG A CA 1
ATOM 6366 C C . ARG A 1 843 ? 19.877 8.723 -1.417 1.00 89.25 843 ARG A C 1
ATOM 6368 O O . ARG A 1 843 ? 19.042 8.256 -0.645 1.00 89.25 843 ARG A O 1
ATOM 6375 N N . ALA A 1 844 ? 20.332 8.040 -2.466 1.00 89.75 844 ALA A N 1
ATOM 6376 C CA . ALA A 1 844 ? 19.906 6.680 -2.777 1.00 89.75 844 ALA A CA 1
ATOM 6377 C C . ALA A 1 844 ? 20.622 5.667 -1.879 1.00 89.75 844 ALA A C 1
ATOM 6379 O O . ALA A 1 844 ? 21.816 5.825 -1.630 1.00 89.75 844 ALA A O 1
ATOM 6380 N N . PRO A 1 845 ? 19.941 4.612 -1.403 1.00 93.44 845 PRO A N 1
ATOM 6381 C CA . PRO A 1 845 ? 20.609 3.484 -0.759 1.00 93.44 845 PRO A CA 1
ATOM 6382 C C . PRO A 1 845 ? 21.629 2.832 -1.697 1.00 93.44 845 PRO A C 1
ATOM 6384 O O . PRO A 1 845 ? 21.470 2.884 -2.921 1.00 93.44 845 PRO A O 1
ATOM 6387 N N . ALA A 1 846 ? 22.659 2.187 -1.145 1.00 92.50 846 ALA A N 1
ATOM 6388 C CA . ALA A 1 846 ? 23.726 1.579 -1.939 1.00 92.50 846 ALA A CA 1
ATOM 6389 C C . ALA A 1 846 ? 23.221 0.605 -3.012 1.00 92.50 846 ALA A C 1
ATOM 6391 O O . ALA A 1 846 ? 23.695 0.664 -4.144 1.00 92.50 846 ALA A O 1
ATOM 6392 N N . GLY A 1 847 ? 22.234 -0.234 -2.688 1.00 92.81 847 GLY A N 1
ATOM 6393 C CA . GLY A 1 847 ? 21.649 -1.161 -3.652 1.00 92.81 847 GLY A CA 1
ATOM 6394 C C . GLY A 1 847 ? 20.897 -0.449 -4.777 1.00 92.81 847 GLY A C 1
ATOM 6395 O O . GLY A 1 847 ? 21.040 -0.826 -5.933 1.00 92.81 847 GLY A O 1
ATOM 6396 N N . VAL A 1 848 ? 20.163 0.631 -4.480 1.00 91.50 848 VAL A N 1
ATOM 6397 C CA . VAL A 1 848 ? 19.479 1.429 -5.517 1.00 91.50 848 VAL A CA 1
ATOM 6398 C C . VAL A 1 848 ? 20.495 2.104 -6.432 1.00 91.50 848 VAL A C 1
ATOM 6400 O O . VAL A 1 848 ? 20.346 2.031 -7.648 1.00 91.50 848 VAL A O 1
ATOM 6403 N N . ARG A 1 849 ? 21.556 2.702 -5.866 1.00 89.06 849 ARG A N 1
ATOM 6404 C CA . ARG A 1 849 ? 22.658 3.276 -6.657 1.00 89.06 849 ARG A CA 1
ATOM 6405 C C . ARG A 1 849 ? 23.267 2.243 -7.600 1.00 89.06 849 ARG A C 1
ATOM 6407 O O . ARG A 1 849 ? 23.541 2.563 -8.751 1.00 89.06 849 ARG A O 1
ATOM 6414 N N . GLU A 1 850 ? 23.479 1.024 -7.114 1.00 88.38 850 GLU A N 1
ATOM 6415 C CA . GLU A 1 850 ? 24.079 -0.047 -7.905 1.00 88.38 850 GLU A CA 1
ATOM 6416 C C . GLU A 1 850 ? 23.134 -0.551 -9.001 1.00 88.38 850 GLU A C 1
ATOM 6418 O O . GLU A 1 850 ? 23.556 -0.681 -10.145 1.00 88.38 850 GLU A O 1
ATOM 6423 N N . LEU A 1 851 ? 21.844 -0.753 -8.712 1.00 88.69 851 LEU A N 1
ATOM 6424 C CA . LEU A 1 851 ? 20.863 -1.112 -9.744 1.00 88.69 851 LEU A CA 1
ATOM 6425 C C . LEU A 1 851 ? 20.718 -0.005 -10.799 1.00 88.69 851 LEU A C 1
ATOM 6427 O O . LEU A 1 851 ? 20.636 -0.306 -11.988 1.00 88.69 851 LEU A O 1
ATOM 6431 N N . GLN A 1 852 ? 20.743 1.269 -10.390 1.00 84.25 852 GLN A N 1
ATOM 6432 C CA . GLN A 1 852 ? 20.797 2.398 -11.322 1.00 84.25 852 GLN A CA 1
ATOM 6433 C C . GLN A 1 852 ? 22.057 2.333 -12.184 1.00 84.25 852 GLN A C 1
ATOM 6435 O O . GLN A 1 852 ? 21.942 2.401 -13.398 1.00 84.25 852 GLN A O 1
ATOM 6440 N N . ARG A 1 853 ? 23.236 2.125 -11.586 1.00 80.50 853 ARG A N 1
ATOM 6441 C CA . ARG A 1 853 ? 24.504 1.987 -12.319 1.00 80.50 853 ARG A CA 1
ATOM 6442 C C . ARG A 1 853 ? 24.468 0.832 -13.325 1.00 80.50 853 ARG A C 1
ATOM 6444 O O . ARG A 1 853 ? 24.964 0.978 -14.432 1.00 80.50 853 ARG A O 1
ATOM 6451 N N . LEU A 1 854 ? 23.894 -0.311 -12.948 1.00 81.00 854 LEU A N 1
ATOM 6452 C CA . LEU A 1 854 ? 23.753 -1.476 -13.827 1.00 81.00 854 LEU A CA 1
ATOM 6453 C C . LEU A 1 854 ? 22.771 -1.221 -14.977 1.00 81.00 854 LEU A C 1
ATOM 6455 O O . LEU A 1 854 ? 22.972 -1.726 -16.086 1.00 81.00 854 LEU A O 1
ATOM 6459 N N . SER A 1 855 ? 21.707 -0.463 -14.702 1.00 78.19 855 SER A N 1
ATOM 6460 C CA . SER A 1 855 ? 20.700 -0.083 -15.688 1.00 78.19 855 SER A CA 1
ATOM 6461 C C . SER A 1 855 ? 21.226 0.985 -16.653 1.00 78.19 855 SER A C 1
ATOM 6463 O O . SER A 1 855 ? 20.922 0.914 -17.852 1.00 78.19 855 SER A O 1
ATOM 6465 N N . ASP A 1 856 ? 21.989 1.957 -16.135 1.00 71.31 856 ASP A N 1
ATOM 6466 C CA . ASP A 1 856 ? 22.506 3.123 -16.855 1.00 71.31 856 ASP A CA 1
ATOM 6467 C C . ASP A 1 856 ? 23.149 2.687 -18.184 1.00 71.31 856 ASP A C 1
ATOM 6469 O O . ASP A 1 856 ? 23.840 1.672 -18.272 1.00 71.31 856 ASP A O 1
ATOM 6473 N N . ARG A 1 857 ? 22.851 3.442 -19.245 1.00 63.94 857 ARG A N 1
ATOM 6474 C CA . ARG A 1 857 ? 23.543 3.360 -20.536 1.00 63.94 857 ARG A CA 1
ATOM 6475 C C . ARG A 1 857 ? 24.329 4.636 -20.774 1.00 63.94 857 ARG A C 1
ATOM 6477 O O . ARG A 1 857 ? 24.014 5.696 -20.228 1.00 63.94 857 ARG A O 1
ATOM 6484 N N . PHE A 1 858 ? 25.242 4.553 -21.732 1.00 44.09 858 PHE A N 1
ATOM 6485 C CA . PHE A 1 858 ? 25.749 5.717 -22.438 1.00 44.09 858 PHE A CA 1
ATOM 6486 C C . PHE A 1 858 ? 24.602 6.550 -23.055 1.00 44.09 858 PHE A C 1
ATOM 6488 O O . PHE A 1 858 ? 23.902 6.108 -23.973 1.00 44.09 858 PHE A O 1
ATOM 6495 N N . GLY A 1 859 ? 24.375 7.751 -22.522 1.00 42.56 859 GLY A N 1
ATOM 6496 C CA . GLY A 1 859 ? 23.238 8.583 -22.893 1.00 42.56 859 GLY A CA 1
ATOM 6497 C C . GLY A 1 859 ? 23.047 9.797 -21.979 1.00 42.56 859 GLY A C 1
ATOM 6498 O O . GLY A 1 859 ? 23.658 9.900 -20.911 1.00 42.56 859 GLY A O 1
ATOM 6499 N N . PRO A 1 860 ? 22.166 10.729 -22.351 1.00 33.88 860 PRO A N 1
ATOM 6500 C CA . PRO A 1 860 ? 21.783 11.834 -21.493 1.00 33.88 860 PRO A CA 1
ATOM 6501 C C . PRO A 1 860 ? 21.232 11.461 -20.123 1.00 33.88 860 PRO A C 1
ATOM 6503 O O . PRO A 1 860 ? 20.275 10.710 -20.033 1.00 33.88 860 PRO A O 1
ATOM 6506 N N . GLY A 1 861 ? 21.767 12.052 -19.051 1.00 46.00 861 GLY A N 1
ATOM 6507 C CA . GLY A 1 861 ? 21.138 12.039 -17.719 1.00 46.00 861 GLY A CA 1
ATOM 6508 C C . GLY A 1 861 ? 21.277 10.738 -16.913 1.00 46.00 861 GLY A C 1
ATOM 6509 O O . GLY A 1 861 ? 21.127 10.777 -15.688 1.00 46.00 861 GLY A O 1
ATOM 6510 N N . GLY A 1 862 ? 21.642 9.629 -17.562 1.00 55.94 862 GLY A N 1
ATOM 6511 C CA . GLY A 1 862 ? 21.514 8.288 -16.992 1.00 55.94 862 GLY A CA 1
ATOM 6512 C C . GLY A 1 862 ? 20.048 7.926 -16.748 1.00 55.94 862 GLY A C 1
ATOM 6513 O O . GLY A 1 862 ? 19.147 8.758 -16.874 1.00 55.94 862 GLY A O 1
ATOM 6514 N N . ASN A 1 863 ? 19.797 6.680 -16.388 1.00 68.56 863 ASN A N 1
ATOM 6515 C CA . ASN A 1 863 ? 18.446 6.197 -16.194 1.00 68.56 863 ASN A CA 1
ATOM 6516 C C . ASN A 1 863 ? 17.868 6.811 -14.934 1.00 68.56 863 ASN A C 1
ATOM 6518 O O . ASN A 1 863 ? 18.498 6.873 -13.867 1.00 68.56 863 ASN A O 1
ATOM 6522 N N . LYS A 1 864 ? 16.629 7.273 -15.054 1.00 76.00 864 LYS A N 1
ATOM 6523 C CA . LYS A 1 864 ? 15.930 7.845 -13.920 1.00 76.00 864 LYS A CA 1
ATOM 6524 C C . LYS A 1 864 ? 15.412 6.725 -13.029 1.00 76.00 864 LYS A C 1
ATOM 6526 O O . LYS A 1 864 ? 14.922 5.694 -13.485 1.00 76.00 864 LYS A O 1
ATOM 6531 N N . LEU A 1 865 ? 15.519 6.970 -11.729 1.00 81.88 865 LEU A N 1
ATOM 6532 C CA . LEU A 1 865 ? 14.637 6.334 -10.767 1.00 81.88 865 LEU A CA 1
ATOM 6533 C C . LEU A 1 865 ? 13.278 6.998 -10.964 1.00 81.88 865 LEU A C 1
ATOM 6535 O O . LEU A 1 865 ? 13.077 8.126 -10.513 1.00 81.88 865 LEU A O 1
ATOM 6539 N N . LEU A 1 866 ? 12.418 6.342 -11.738 1.00 79.38 866 LEU A N 1
ATOM 6540 C CA . LEU A 1 866 ? 11.096 6.855 -12.089 1.00 79.38 866 LEU A CA 1
ATOM 6541 C C . LEU A 1 866 ? 10.229 6.914 -10.841 1.00 79.38 866 LEU A C 1
ATOM 6543 O O . LEU A 1 866 ? 9.537 7.900 -10.602 1.00 79.38 866 LEU A O 1
ATOM 6547 N N . ARG A 1 867 ? 10.368 5.898 -9.989 1.00 83.94 867 ARG A N 1
ATOM 6548 C CA . ARG A 1 867 ? 9.623 5.797 -8.750 1.00 83.94 867 ARG A CA 1
ATOM 6549 C C . ARG A 1 867 ? 10.441 5.168 -7.642 1.00 83.94 867 ARG A C 1
ATOM 6551 O O . ARG A 1 867 ? 11.173 4.205 -7.860 1.00 83.94 867 ARG A O 1
ATOM 6558 N N . PHE A 1 868 ? 10.273 5.693 -6.435 1.00 88.06 868 PHE A N 1
ATOM 6559 C CA . PHE A 1 868 ? 10.839 5.113 -5.231 1.00 88.06 868 PHE A CA 1
ATOM 6560 C C . PHE A 1 868 ? 9.841 5.258 -4.092 1.00 88.06 868 PHE A C 1
ATOM 6562 O O . PHE A 1 868 ? 9.477 6.369 -3.719 1.00 88.06 868 PHE A O 1
ATOM 6569 N N . THR A 1 869 ? 9.406 4.128 -3.553 1.00 87.75 869 THR A N 1
ATOM 6570 C CA . THR A 1 869 ? 8.436 4.042 -2.459 1.00 87.75 869 THR A CA 1
ATOM 6571 C C . THR A 1 869 ? 8.938 3.069 -1.395 1.00 87.75 869 THR A C 1
ATOM 6573 O O . THR A 1 869 ? 10.024 2.494 -1.513 1.00 87.75 869 THR A O 1
ATOM 6576 N N . ARG A 1 870 ? 8.147 2.880 -0.340 1.00 86.38 870 ARG A N 1
ATOM 6577 C CA . ARG A 1 870 ? 8.405 1.934 0.749 1.00 86.38 870 ARG A CA 1
ATOM 6578 C C . ARG A 1 870 ? 8.620 0.498 0.270 1.00 86.38 870 ARG A C 1
ATOM 6580 O O . ARG A 1 870 ? 9.423 -0.215 0.867 1.00 86.38 870 ARG A O 1
ATOM 6587 N N . ASP A 1 871 ? 7.898 0.077 -0.763 1.00 84.81 871 ASP A N 1
ATOM 6588 C CA . ASP A 1 871 ? 7.819 -1.309 -1.229 1.00 84.81 871 ASP A CA 1
ATOM 6589 C C . ASP A 1 871 ? 8.050 -1.464 -2.740 1.00 84.81 871 ASP A C 1
ATOM 6591 O O . ASP A 1 871 ? 7.881 -2.562 -3.266 1.00 84.81 871 ASP A O 1
ATOM 6595 N N . ALA A 1 872 ? 8.446 -0.407 -3.452 1.00 88.62 872 ALA A N 1
ATOM 6596 C CA . ALA A 1 872 ? 8.790 -0.515 -4.864 1.00 88.62 872 ALA A CA 1
ATOM 6597 C C . ALA A 1 872 ? 9.873 0.471 -5.327 1.00 88.62 872 ALA A C 1
ATOM 6599 O O . ALA A 1 872 ? 9.961 1.608 -4.851 1.00 88.62 872 ALA A O 1
ATOM 6600 N N . ILE A 1 873 ? 10.663 0.029 -6.307 1.00 90.50 873 ILE A N 1
ATOM 6601 C CA . ILE A 1 873 ? 11.661 0.817 -7.040 1.00 90.50 873 ILE A CA 1
ATOM 6602 C C . ILE A 1 873 ? 11.374 0.627 -8.526 1.00 90.50 873 ILE A C 1
ATOM 6604 O O . ILE A 1 873 ? 11.391 -0.501 -9.005 1.00 90.50 873 ILE A O 1
ATOM 6608 N N . GLU A 1 874 ? 11.160 1.708 -9.267 1.00 88.75 874 GLU A N 1
ATOM 6609 C CA . GLU A 1 874 ? 11.008 1.645 -10.719 1.00 88.75 874 GLU A CA 1
ATOM 6610 C C . GLU A 1 874 ? 12.196 2.305 -11.402 1.00 88.75 874 GLU A C 1
ATOM 6612 O O . GLU A 1 874 ? 12.462 3.499 -11.224 1.00 88.75 874 GLU A O 1
ATOM 6617 N N . LEU A 1 875 ? 12.912 1.513 -12.191 1.00 85.56 875 LEU A N 1
ATOM 6618 C CA . LEU A 1 875 ? 14.060 1.976 -12.948 1.00 85.56 875 LEU A CA 1
ATOM 6619 C C . LEU A 1 875 ? 13.687 2.105 -14.410 1.00 85.56 875 LEU A C 1
ATOM 6621 O O . LEU A 1 875 ? 13.178 1.164 -15.017 1.00 85.56 875 LEU A O 1
ATOM 6625 N N . ASP A 1 876 ? 14.011 3.258 -14.981 1.00 79.81 876 ASP A N 1
ATOM 6626 C CA . ASP A 1 876 ? 14.059 3.394 -16.426 1.00 79.81 876 ASP A CA 1
ATOM 6627 C C . ASP A 1 876 ? 15.136 2.458 -16.997 1.00 79.81 876 ASP A C 1
ATOM 6629 O O . ASP A 1 876 ? 16.205 2.264 -16.400 1.00 79.81 876 ASP A O 1
ATOM 6633 N N . VAL A 1 877 ? 14.841 1.856 -18.144 1.00 73.75 877 VAL A N 1
ATOM 6634 C CA . VAL A 1 877 ? 15.758 1.003 -18.892 1.00 73.75 877 VAL A CA 1
ATOM 6635 C C . VAL A 1 877 ? 15.737 1.477 -20.349 1.00 73.75 877 VAL A C 1
ATOM 6637 O O . VAL A 1 877 ? 14.833 1.126 -21.107 1.00 73.75 877 VAL A O 1
ATOM 6640 N N . PRO A 1 878 ? 16.730 2.266 -20.791 1.00 59.41 878 PRO A N 1
ATOM 6641 C CA . PRO A 1 878 ? 16.751 2.860 -22.111 1.00 59.41 878 PRO A CA 1
ATOM 6642 C C . PRO A 1 878 ? 16.940 1.741 -23.119 1.00 59.41 878 PRO A C 1
ATOM 6644 O O . PRO A 1 878 ? 18.026 1.181 -23.246 1.00 59.41 878 PRO A O 1
ATOM 6647 N N . LEU A 1 879 ? 15.877 1.416 -23.839 1.00 58.09 879 LEU A N 1
ATOM 6648 C CA . LEU A 1 879 ? 15.900 0.552 -25.004 1.00 58.09 879 LEU A CA 1
ATOM 6649 C C . LEU A 1 879 ? 15.560 1.424 -26.210 1.00 58.09 879 LEU A C 1
ATOM 6651 O O . LEU A 1 879 ? 14.742 2.339 -26.130 1.00 58.09 879 LEU A O 1
ATOM 6655 N N . GLY A 1 880 ? 16.268 1.211 -27.317 1.00 46.16 880 GLY A N 1
ATOM 6656 C CA . GLY A 1 880 ? 16.033 1.998 -28.517 1.00 46.16 880 GLY A CA 1
ATOM 6657 C C . GLY A 1 880 ? 14.620 1.732 -29.029 1.00 46.16 880 GLY A C 1
ATOM 6658 O O . GLY A 1 880 ? 14.223 0.578 -29.151 1.00 46.16 880 GLY A O 1
ATOM 6659 N N . ILE A 1 881 ? 13.919 2.811 -29.373 1.00 45.28 881 ILE A N 1
ATOM 6660 C CA . ILE A 1 881 ? 12.606 2.897 -30.032 1.00 45.28 881 ILE A CA 1
ATOM 6661 C C . ILE A 1 881 ? 11.400 3.074 -29.070 1.00 45.28 881 ILE A C 1
ATOM 6663 O O . ILE A 1 881 ? 10.603 3.976 -29.320 1.00 45.28 881 ILE A O 1
ATOM 6667 N N . HIS A 1 882 ? 11.297 2.385 -27.919 1.00 52.06 882 HIS A N 1
ATOM 6668 C CA . HIS A 1 882 ? 10.221 2.616 -26.922 1.00 52.06 882 HIS A CA 1
ATOM 6669 C C . HIS A 1 882 ? 10.707 2.489 -25.464 1.00 52.06 882 HIS A C 1
ATOM 6671 O O . HIS A 1 882 ? 11.528 1.626 -25.158 1.00 52.06 882 HIS A O 1
ATOM 6677 N N . LYS A 1 883 ? 10.198 3.348 -24.559 1.00 55.59 883 LYS A N 1
ATOM 6678 C CA . LYS A 1 883 ? 10.518 3.323 -23.116 1.00 55.59 883 LYS A CA 1
ATOM 6679 C C . LYS A 1 883 ? 10.126 1.964 -22.525 1.00 55.59 883 LYS A C 1
ATOM 6681 O O . LYS A 1 883 ? 8.971 1.564 -22.646 1.00 55.59 883 LYS A O 1
ATOM 6686 N N . ALA A 1 884 ? 11.065 1.312 -21.845 1.00 65.81 884 ALA A N 1
ATOM 6687 C CA . ALA A 1 884 ? 10.812 0.156 -20.995 1.00 65.81 884 ALA A CA 1
ATOM 6688 C C . ALA A 1 884 ? 11.303 0.488 -19.583 1.00 65.81 884 ALA A C 1
ATOM 6690 O O . ALA A 1 884 ? 12.411 0.989 -19.416 1.00 65.81 884 ALA A O 1
ATOM 6691 N N . SER A 1 885 ? 10.491 0.221 -18.567 1.00 79.94 885 SER A N 1
ATOM 6692 C CA . SER A 1 885 ? 10.905 0.308 -17.168 1.00 79.94 885 SER A CA 1
ATOM 6693 C C . SER A 1 885 ? 10.839 -1.066 -16.515 1.00 79.94 885 SER A C 1
ATOM 6695 O O . SER A 1 885 ? 10.121 -1.961 -16.968 1.00 79.94 885 SER A O 1
ATOM 6697 N N . LEU A 1 886 ? 11.635 -1.242 -15.463 1.00 88.00 886 LEU A N 1
ATOM 6698 C CA . LEU A 1 886 ? 11.577 -2.411 -14.597 1.00 88.00 886 LEU A CA 1
ATOM 6699 C C . LEU A 1 886 ? 11.106 -1.979 -13.214 1.00 88.00 886 LEU A C 1
ATOM 6701 O O . LEU A 1 886 ? 11.753 -1.159 -12.558 1.00 88.00 886 LEU A O 1
ATOM 6705 N N . MET A 1 887 ? 9.994 -2.561 -12.778 1.00 89.56 887 MET A N 1
ATOM 6706 C CA . MET A 1 887 ? 9.427 -2.362 -11.451 1.00 89.56 887 MET A CA 1
ATOM 6707 C C . MET A 1 887 ? 9.912 -3.479 -10.528 1.00 89.56 887 MET A C 1
ATOM 6709 O O . MET A 1 887 ? 9.553 -4.641 -10.700 1.00 89.56 887 MET A O 1
ATOM 6713 N N . PHE A 1 888 ? 10.720 -3.129 -9.534 1.00 91.69 888 PHE A N 1
ATOM 6714 C CA . PHE A 1 888 ? 11.209 -4.027 -8.494 1.00 91.69 888 PHE A CA 1
ATOM 6715 C C . PHE A 1 888 ? 10.287 -3.944 -7.281 1.00 91.69 888 PHE A C 1
ATOM 6717 O O . PHE A 1 888 ? 10.114 -2.873 -6.697 1.00 91.69 888 PHE A O 1
ATOM 6724 N N . ARG A 1 889 ? 9.737 -5.087 -6.880 1.00 89.81 889 ARG A N 1
ATOM 6725 C CA . ARG A 1 889 ? 8.945 -5.296 -5.665 1.00 89.81 889 ARG A CA 1
ATOM 6726 C C . ARG A 1 889 ? 9.606 -6.395 -4.819 1.00 89.81 889 ARG A C 1
ATOM 6728 O O . ARG A 1 889 ? 10.413 -7.159 -5.353 1.00 89.81 889 ARG A O 1
ATOM 6735 N N . PRO A 1 890 ? 9.277 -6.526 -3.521 1.00 87.81 890 PRO A N 1
ATOM 6736 C CA . PRO A 1 890 ? 9.849 -7.563 -2.667 1.00 87.81 890 PRO A CA 1
ATOM 6737 C C . PRO A 1 890 ? 9.715 -8.974 -3.245 1.00 87.81 890 PRO A C 1
ATOM 6739 O O . PRO A 1 890 ? 10.628 -9.775 -3.109 1.00 87.81 890 PRO A O 1
ATOM 6742 N N . ASP A 1 891 ? 8.603 -9.273 -3.912 1.00 85.25 891 ASP A N 1
ATOM 6743 C CA . ASP A 1 891 ? 8.224 -10.601 -4.394 1.00 85.25 891 ASP A CA 1
ATOM 6744 C C . ASP A 1 891 ? 8.430 -10.811 -5.904 1.00 85.25 891 ASP A C 1
ATOM 6746 O O . ASP A 1 891 ? 8.384 -11.949 -6.372 1.00 85.25 891 ASP A O 1
ATOM 6750 N N . ARG A 1 892 ? 8.651 -9.744 -6.683 1.00 89.75 892 ARG A N 1
ATOM 6751 C CA . ARG A 1 892 ? 8.745 -9.814 -8.151 1.00 89.75 892 ARG A CA 1
ATOM 6752 C C . ARG A 1 892 ? 9.460 -8.629 -8.791 1.00 89.75 892 ARG A C 1
ATOM 6754 O O . ARG A 1 892 ? 9.480 -7.531 -8.246 1.00 89.75 892 ARG A O 1
ATOM 6761 N N . VAL A 1 893 ? 9.993 -8.853 -9.988 1.00 91.31 893 VAL A N 1
ATOM 6762 C CA . VAL A 1 893 ? 10.471 -7.816 -10.910 1.00 91.31 893 VAL A CA 1
ATOM 6763 C C . VAL A 1 893 ? 9.620 -7.887 -12.173 1.00 91.31 893 VAL A C 1
ATOM 6765 O O . VAL A 1 893 ? 9.583 -8.935 -12.817 1.00 91.31 893 VAL A O 1
ATOM 6768 N N . GLU A 1 894 ? 8.945 -6.797 -12.521 1.00 88.88 894 GLU A N 1
ATOM 6769 C CA . GLU A 1 894 ? 8.011 -6.716 -13.651 1.00 88.88 894 GLU A CA 1
ATOM 6770 C C . GLU A 1 894 ? 8.551 -5.789 -14.744 1.00 88.88 894 GLU A C 1
ATOM 6772 O O . GLU A 1 894 ? 9.201 -4.785 -14.448 1.00 88.88 894 GLU A O 1
ATOM 6777 N N . GLY A 1 895 ? 8.246 -6.098 -16.005 1.00 85.81 895 GLY A N 1
ATOM 6778 C CA . GLY A 1 895 ? 8.516 -5.210 -17.134 1.00 85.81 895 GLY A CA 1
ATOM 6779 C C . GLY A 1 895 ? 7.605 -5.474 -18.330 1.00 85.81 895 GLY A C 1
ATOM 6780 O O . GLY A 1 895 ? 6.974 -6.530 -18.439 1.00 85.81 895 GLY A O 1
ATOM 6781 N N . GLU A 1 896 ? 7.547 -4.506 -19.242 1.00 82.88 896 GLU A N 1
ATOM 6782 C CA . GLU A 1 896 ? 6.797 -4.593 -20.497 1.00 82.88 896 GLU A CA 1
ATOM 6783 C C . GLU A 1 896 ? 7.701 -4.232 -21.686 1.00 82.88 896 GLU A C 1
ATOM 6785 O O . GLU A 1 896 ? 8.443 -3.251 -21.633 1.00 82.88 896 GLU A O 1
ATOM 6790 N N . TRP A 1 897 ? 7.613 -5.001 -22.776 1.00 81.31 897 TRP A N 1
ATOM 6791 C CA . TRP A 1 897 ? 8.341 -4.748 -24.024 1.00 81.31 897 TRP A CA 1
ATOM 6792 C C . TRP A 1 897 ? 7.398 -4.730 -25.204 1.00 81.31 897 TRP A C 1
ATOM 6794 O O . TRP A 1 897 ? 6.645 -5.676 -25.417 1.00 81.31 897 TRP A O 1
ATOM 6804 N N . THR A 1 898 ? 7.471 -3.671 -25.995 1.00 80.06 898 THR A N 1
ATOM 6805 C CA . THR A 1 898 ? 6.558 -3.419 -27.104 1.00 80.06 898 THR A CA 1
ATOM 6806 C C . THR A 1 898 ? 7.260 -3.538 -28.449 1.00 80.06 898 THR A C 1
ATOM 6808 O O . THR A 1 898 ? 8.411 -3.124 -28.612 1.00 80.06 898 THR A O 1
ATOM 6811 N N . GLU A 1 899 ? 6.555 -4.103 -29.428 1.00 80.75 899 GLU A N 1
ATOM 6812 C CA . GLU A 1 899 ? 6.883 -3.935 -30.843 1.00 80.75 899 GLU A CA 1
ATOM 6813 C C . GLU A 1 899 ? 6.604 -2.505 -31.308 1.00 80.75 899 GLU A C 1
ATOM 6815 O O . GLU A 1 899 ? 5.799 -1.810 -30.681 1.00 80.75 899 GLU A O 1
ATOM 6820 N N . PRO A 1 900 ? 7.241 -2.055 -32.402 1.00 76.81 900 PRO A N 1
ATOM 6821 C CA . PRO A 1 900 ? 6.812 -0.846 -33.082 1.00 76.81 900 PRO A CA 1
ATOM 6822 C C . PRO A 1 900 ? 5.301 -0.875 -33.406 1.00 76.81 900 PRO A C 1
ATOM 6824 O O . PRO A 1 900 ? 4.760 -1.946 -33.703 1.00 76.81 900 PRO A O 1
ATOM 6827 N N . PRO A 1 901 ? 4.588 0.268 -33.329 1.00 71.38 901 PRO A N 1
ATOM 6828 C CA . PRO A 1 901 ? 3.126 0.318 -33.441 1.00 71.38 901 PRO A CA 1
ATOM 6829 C C . PRO A 1 901 ? 2.537 -0.189 -34.767 1.00 71.38 901 PRO A C 1
ATOM 6831 O O . PRO A 1 901 ? 1.342 -0.465 -34.830 1.00 71.38 901 PRO A O 1
ATOM 6834 N N . ASP A 1 902 ? 3.334 -0.277 -35.830 1.00 74.56 902 ASP A N 1
ATOM 6835 C CA . ASP A 1 902 ? 2.939 -0.711 -37.174 1.00 74.56 902 ASP A CA 1
ATOM 6836 C C . ASP A 1 902 ? 3.193 -2.208 -37.447 1.00 74.56 902 ASP A C 1
ATOM 6838 O O . ASP A 1 902 ? 2.810 -2.714 -38.503 1.00 74.56 902 ASP A O 1
ATOM 6842 N N . VAL A 1 903 ? 3.776 -2.939 -36.489 1.00 80.31 903 VAL A N 1
ATOM 6843 C CA . VAL A 1 903 ? 4.081 -4.373 -36.611 1.00 80.31 903 VAL A CA 1
ATOM 6844 C C . VAL A 1 903 ? 2.817 -5.236 -36.567 1.00 80.31 903 VAL A C 1
ATOM 6846 O O . VAL A 1 903 ? 2.019 -5.184 -35.625 1.00 80.31 903 VAL A O 1
ATOM 6849 N N . THR A 1 904 ? 2.654 -6.116 -37.560 1.00 84.88 904 THR A N 1
ATOM 6850 C CA . THR A 1 904 ? 1.549 -7.085 -37.594 1.00 84.88 904 THR A CA 1
ATOM 6851 C C . THR A 1 904 ? 1.847 -8.336 -36.765 1.00 84.88 904 THR A C 1
ATOM 6853 O O . THR A 1 904 ? 2.994 -8.644 -36.457 1.00 84.88 904 THR A O 1
ATOM 6856 N N . GLN A 1 905 ? 0.824 -9.148 -36.460 1.00 86.19 905 GLN A N 1
ATOM 6857 C CA . GLN A 1 905 ? 1.024 -10.425 -35.751 1.00 86.19 905 GLN A CA 1
ATOM 6858 C C . GLN A 1 905 ? 2.004 -11.372 -36.471 1.00 86.19 905 GLN A C 1
ATOM 6860 O O . GLN A 1 905 ? 2.628 -12.208 -35.827 1.00 86.19 905 GLN A O 1
ATOM 6865 N N . ALA A 1 906 ? 2.140 -11.280 -37.797 1.00 88.44 906 ALA A N 1
ATOM 6866 C CA . ALA A 1 906 ? 3.079 -12.116 -38.542 1.00 88.44 906 ALA A CA 1
ATOM 6867 C C . ALA A 1 906 ? 4.545 -11.706 -38.304 1.00 88.44 906 ALA A C 1
ATOM 6869 O O .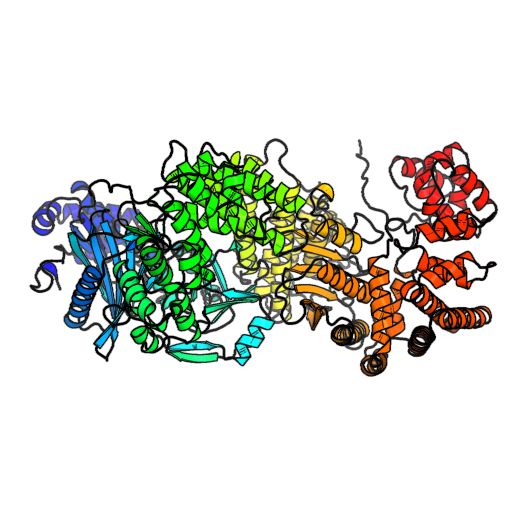 ALA A 1 906 ? 5.436 -12.535 -38.470 1.00 88.44 906 ALA A O 1
ATOM 6870 N N . GLU A 1 907 ? 4.787 -10.476 -37.854 1.00 87.25 907 GLU A N 1
ATOM 6871 C CA . GLU A 1 907 ? 6.098 -9.821 -37.746 1.00 87.25 907 GLU A CA 1
ATOM 6872 C C . GLU A 1 907 ? 6.561 -9.652 -36.283 1.00 87.25 907 GLU A C 1
ATOM 6874 O O . GLU A 1 907 ? 7.512 -8.929 -36.007 1.00 87.25 907 GLU A O 1
ATOM 6879 N N . ILE A 1 908 ? 5.924 -10.357 -35.334 1.00 88.38 908 ILE A N 1
ATOM 6880 C CA . ILE A 1 908 ? 6.296 -10.369 -33.902 1.00 88.38 908 ILE A CA 1
ATOM 6881 C C . ILE A 1 908 ? 7.373 -11.418 -33.566 1.00 88.38 908 ILE A C 1
ATOM 6883 O O . ILE A 1 908 ? 7.361 -12.043 -32.493 1.00 88.38 908 ILE A O 1
ATOM 6887 N N . GLY A 1 909 ? 8.295 -11.678 -34.497 1.00 88.62 909 GLY A N 1
ATOM 6888 C CA . GLY A 1 909 ? 9.371 -12.656 -34.326 1.00 88.62 909 GLY A CA 1
ATOM 6889 C C . GLY A 1 909 ? 10.235 -12.362 -33.098 1.00 88.62 909 GLY A C 1
ATOM 6890 O O . GLY A 1 909 ? 10.585 -13.290 -32.368 1.00 88.62 909 GLY A O 1
ATOM 6891 N N . ARG A 1 910 ? 10.460 -11.080 -32.778 1.00 87.69 910 ARG A N 1
ATOM 6892 C CA . ARG A 1 910 ? 11.184 -10.651 -31.573 1.00 87.69 910 ARG A CA 1
ATOM 6893 C C . ARG A 1 910 ? 10.516 -11.122 -30.294 1.00 87.69 910 ARG A C 1
ATOM 6895 O O . ARG A 1 910 ? 11.141 -11.827 -29.504 1.00 87.69 910 ARG A O 1
ATOM 6902 N N . LEU A 1 911 ? 9.235 -10.787 -30.100 1.00 89.06 911 LEU A N 1
ATOM 6903 C CA . LEU A 1 911 ? 8.497 -11.215 -28.903 1.00 89.06 911 LEU A CA 1
ATOM 6904 C C . LEU A 1 911 ? 8.421 -12.743 -28.804 1.00 89.06 911 LEU A C 1
ATOM 6906 O O . LEU A 1 911 ? 8.465 -13.290 -27.705 1.00 89.06 911 LEU A O 1
ATOM 6910 N N . THR A 1 912 ? 8.324 -13.434 -29.945 1.00 90.06 912 THR A N 1
ATOM 6911 C CA . THR A 1 912 ? 8.303 -14.904 -29.998 1.00 90.06 912 THR A CA 1
ATOM 6912 C C . THR A 1 912 ? 9.643 -15.505 -29.567 1.00 90.06 912 THR A C 1
ATOM 6914 O O . THR A 1 912 ? 9.660 -16.419 -28.746 1.00 90.06 912 THR A O 1
ATOM 6917 N N . GLY A 1 913 ? 10.767 -14.981 -30.062 1.00 90.75 913 GLY A N 1
ATOM 6918 C CA . GLY A 1 913 ? 12.096 -15.439 -29.653 1.00 90.75 913 GLY A CA 1
ATOM 6919 C C . GLY A 1 913 ? 12.390 -15.153 -28.181 1.00 90.75 913 GLY A C 1
ATOM 6920 O O . GLY A 1 913 ? 12.870 -16.031 -27.466 1.00 90.75 913 GLY A O 1
ATOM 6921 N N . LEU A 1 914 ? 12.027 -13.962 -27.697 1.00 90.38 914 LEU A N 1
ATOM 6922 C CA . LEU A 1 914 ? 12.182 -13.584 -26.290 1.00 90.38 914 LEU A CA 1
ATOM 6923 C C . LEU A 1 914 ? 11.369 -14.490 -25.356 1.00 90.38 914 LEU A C 1
ATOM 6925 O O . LEU A 1 914 ? 11.892 -14.914 -24.331 1.00 90.38 914 LEU A O 1
ATOM 6929 N N . ALA A 1 915 ? 10.137 -14.843 -25.727 1.00 91.50 915 ALA A N 1
ATOM 6930 C CA . ALA A 1 915 ? 9.316 -15.798 -24.986 1.00 91.50 915 ALA A CA 1
ATOM 6931 C C . ALA A 1 915 ? 10.001 -17.172 -24.841 1.00 91.50 915 ALA A C 1
ATOM 6933 O O . ALA A 1 915 ? 10.112 -17.694 -23.733 1.00 91.50 915 ALA A O 1
ATOM 6934 N N . VAL A 1 916 ? 10.555 -17.715 -25.934 1.00 93.00 916 VAL A N 1
ATOM 6935 C CA . VAL A 1 916 ? 11.306 -18.986 -25.904 1.00 93.00 916 VAL A CA 1
ATOM 6936 C C . VAL A 1 916 ? 12.540 -18.889 -25.002 1.00 93.00 916 VAL A C 1
ATOM 6938 O O . VAL A 1 916 ? 12.826 -19.813 -24.238 1.00 93.00 916 VAL A O 1
ATOM 6941 N N . LEU A 1 917 ? 13.283 -17.781 -25.069 1.00 92.88 917 LEU A N 1
ATOM 6942 C CA . LEU A 1 917 ? 14.450 -17.568 -24.211 1.00 92.88 917 LEU A CA 1
ATOM 6943 C C . LEU A 1 917 ? 14.061 -17.433 -22.733 1.00 92.88 917 LEU A C 1
ATOM 6945 O O . LEU A 1 917 ? 14.748 -17.997 -21.887 1.00 92.88 917 LEU A O 1
ATOM 6949 N N . LEU A 1 918 ? 12.951 -16.762 -22.413 1.00 92.75 918 LEU A N 1
ATOM 6950 C CA . LEU A 1 918 ? 12.433 -16.649 -21.043 1.00 92.75 918 LEU A CA 1
ATOM 6951 C C . LEU A 1 918 ? 12.016 -18.012 -20.473 1.00 92.75 918 LEU A C 1
ATOM 6953 O O . LEU A 1 918 ? 12.357 -18.322 -19.330 1.00 92.75 918 LEU A O 1
ATOM 6957 N N . ASP A 1 919 ? 11.368 -18.863 -21.276 1.00 92.12 919 ASP A N 1
ATOM 6958 C CA . ASP A 1 919 ? 11.055 -20.243 -20.880 1.00 92.12 919 ASP A CA 1
ATOM 6959 C C 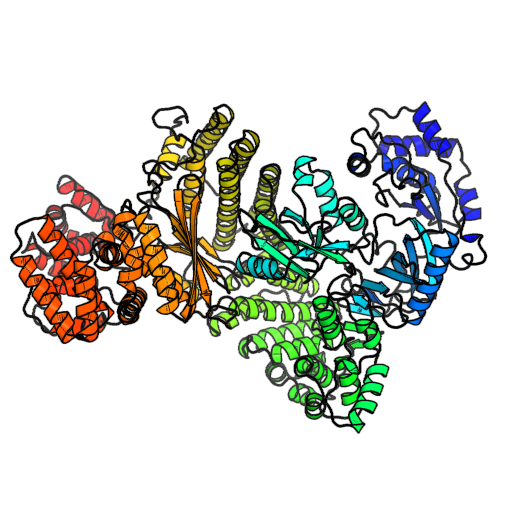. ASP A 1 919 ? 12.330 -21.035 -20.558 1.00 92.12 919 ASP A C 1
ATOM 6961 O O . ASP A 1 919 ? 12.393 -21.792 -19.583 1.00 92.12 919 ASP A O 1
ATOM 6965 N N . ARG A 1 920 ? 13.392 -20.832 -21.346 1.00 93.75 920 ARG A N 1
ATOM 6966 C CA . ARG A 1 920 ? 14.698 -21.458 -21.104 1.00 93.75 920 ARG A CA 1
ATOM 6967 C C . ARG A 1 920 ? 15.421 -20.870 -19.896 1.00 93.75 920 ARG A C 1
ATOM 6969 O O . ARG A 1 920 ? 16.023 -21.639 -19.141 1.00 93.75 920 ARG A O 1
ATOM 6976 N N . CYS A 1 921 ? 15.306 -19.568 -19.642 1.00 92.50 921 CYS A N 1
ATOM 6977 C CA . CYS A 1 921 ? 15.845 -18.918 -18.448 1.00 92.50 921 CYS A CA 1
ATOM 6978 C C . CYS A 1 921 ? 15.337 -19.570 -17.156 1.00 92.50 921 CYS A C 1
ATOM 6980 O O . CYS A 1 921 ? 16.124 -19.706 -16.223 1.00 92.50 921 CYS A O 1
ATOM 6982 N N . GLY A 1 922 ? 14.097 -20.075 -17.124 1.00 86.44 922 GLY A N 1
ATOM 6983 C CA . GLY A 1 922 ? 13.579 -20.848 -15.985 1.00 86.44 922 GLY A CA 1
ATOM 6984 C C . GLY A 1 922 ? 14.372 -22.128 -15.674 1.00 86.44 922 GLY A C 1
ATOM 6985 O O . GLY A 1 922 ? 14.366 -22.604 -14.543 1.00 86.44 922 GLY A O 1
ATOM 6986 N N . THR A 1 923 ? 15.097 -22.674 -16.655 1.00 88.81 923 THR A N 1
ATOM 6987 C CA . THR A 1 923 ? 16.018 -23.807 -16.458 1.00 88.81 923 THR A CA 1
ATOM 6988 C C . THR A 1 923 ? 17.469 -23.373 -16.276 1.00 88.81 923 THR A C 1
ATOM 6990 O O . THR A 1 923 ? 18.205 -23.987 -15.506 1.00 88.81 923 THR A O 1
ATOM 6993 N N . TRP A 1 924 ? 17.898 -22.315 -16.966 1.00 93.69 924 TRP A N 1
ATOM 6994 C CA . TRP A 1 924 ? 19.277 -21.834 -16.910 1.00 93.69 924 TRP A CA 1
ATOM 6995 C C . TRP A 1 924 ? 19.584 -21.076 -15.620 1.00 93.69 924 TRP A C 1
ATOM 6997 O O . TRP A 1 924 ? 20.728 -21.119 -15.173 1.00 93.69 924 TRP A O 1
ATOM 7007 N N . PHE A 1 925 ? 18.586 -20.444 -15.000 1.00 93.75 925 PHE A N 1
ATOM 7008 C CA . PHE A 1 925 ? 18.693 -19.639 -13.781 1.00 93.75 925 PHE A CA 1
ATOM 7009 C C . PHE A 1 925 ? 17.662 -20.105 -12.729 1.00 93.75 925 PHE A C 1
ATOM 7011 O O . PHE A 1 925 ? 16.673 -19.411 -12.499 1.00 93.75 925 PHE A O 1
ATOM 7018 N N . PRO A 1 926 ? 17.856 -21.274 -12.078 1.00 90.62 926 PRO A N 1
ATOM 7019 C CA . PRO A 1 926 ? 16.938 -21.812 -11.071 1.00 90.62 926 PRO A CA 1
ATOM 7020 C C . PRO A 1 926 ? 16.802 -20.926 -9.821 1.00 90.62 926 PRO A C 1
ATOM 7022 O O . PRO A 1 926 ? 15.952 -21.183 -8.972 1.00 90.62 926 PRO A O 1
ATOM 7025 N N . GLU A 1 927 ? 17.634 -19.890 -9.688 1.00 91.56 927 GLU A N 1
ATOM 7026 C CA . GLU A 1 927 ? 17.538 -18.862 -8.656 1.00 91.56 927 GLU A CA 1
ATOM 7027 C C . GLU A 1 927 ? 16.260 -18.003 -8.794 1.00 91.56 927 GLU A C 1
ATOM 7029 O O . GLU A 1 927 ? 15.858 -17.350 -7.820 1.00 91.56 927 GLU A O 1
ATOM 7034 N N . LEU A 1 928 ? 15.631 -18.016 -9.980 1.00 93.75 928 LEU A N 1
ATOM 7035 C CA . LEU A 1 928 ? 14.469 -17.215 -10.360 1.00 93.75 928 LEU A CA 1
ATOM 7036 C C . LEU A 1 928 ? 13.392 -18.064 -11.054 1.00 93.75 928 LEU A C 1
ATOM 7038 O O . LEU A 1 928 ? 13.679 -19.067 -11.704 1.00 93.75 928 LEU A O 1
ATOM 7042 N N . VAL A 1 929 ? 12.139 -17.626 -10.956 1.00 92.31 929 VAL A N 1
ATOM 7043 C CA . VAL A 1 929 ? 11.004 -18.185 -11.705 1.00 92.31 929 VAL A CA 1
ATOM 7044 C C . VAL A 1 929 ? 10.483 -17.122 -12.663 1.00 92.31 929 VAL A C 1
ATOM 7046 O O . VAL A 1 929 ? 10.163 -16.020 -12.229 1.00 92.31 929 VAL A O 1
ATOM 7049 N N . PHE A 1 930 ? 10.373 -17.450 -13.950 1.00 91.50 930 PHE A N 1
ATOM 7050 C CA . PHE A 1 930 ? 9.907 -16.516 -14.977 1.00 91.50 930 PHE A CA 1
ATOM 7051 C C . PHE A 1 930 ? 8.457 -16.786 -15.365 1.00 91.50 930 PHE A C 1
ATOM 7053 O O . PHE A 1 930 ? 8.032 -17.937 -15.479 1.00 91.50 930 PHE A O 1
ATOM 7060 N N . ARG A 1 931 ? 7.705 -15.712 -15.593 1.00 89.69 931 ARG A N 1
ATOM 7061 C CA . ARG A 1 931 ? 6.377 -15.730 -16.211 1.00 89.69 931 ARG A CA 1
ATOM 7062 C C . ARG A 1 931 ? 6.338 -14.676 -17.300 1.00 89.69 931 ARG A C 1
ATOM 7064 O O . ARG A 1 931 ? 6.989 -13.640 -17.185 1.00 89.69 931 ARG A O 1
ATOM 7071 N N . TRP A 1 932 ? 5.578 -14.934 -18.353 1.00 89.44 932 TRP A N 1
ATOM 7072 C CA . TRP A 1 932 ? 5.377 -13.953 -19.404 1.00 89.44 932 TRP A CA 1
ATOM 7073 C C . TRP A 1 932 ? 4.024 -14.134 -20.082 1.00 89.44 932 TRP A C 1
ATOM 7075 O O . TRP A 1 932 ? 3.444 -15.219 -20.088 1.00 89.44 932 TRP A O 1
ATOM 7085 N N . GLU A 1 933 ? 3.526 -13.045 -20.656 1.00 89.00 933 GLU A N 1
ATOM 7086 C CA . GLU A 1 933 ? 2.297 -13.011 -21.438 1.00 89.00 933 GLU A CA 1
ATOM 7087 C C . GLU A 1 933 ? 2.500 -12.111 -22.657 1.00 89.00 933 GLU A C 1
ATOM 7089 O O . GLU A 1 933 ? 3.105 -11.043 -22.562 1.00 89.00 933 GLU A O 1
ATOM 7094 N N . ARG A 1 934 ? 1.971 -12.521 -23.813 1.00 88.00 934 ARG A N 1
ATOM 7095 C CA . ARG A 1 934 ? 1.978 -11.710 -25.032 1.00 88.00 934 ARG A CA 1
ATOM 7096 C C . ARG A 1 934 ? 0.574 -11.209 -25.343 1.00 88.00 934 ARG A C 1
ATOM 7098 O O . ARG A 1 934 ? -0.332 -12.011 -25.558 1.00 88.00 934 ARG A O 1
ATOM 7105 N N . VAL A 1 935 ? 0.418 -9.893 -25.430 1.00 84.94 935 VAL A N 1
ATOM 7106 C CA . VAL A 1 935 ? -0.872 -9.205 -25.568 1.00 84.94 935 VAL A CA 1
ATOM 7107 C C . VAL A 1 935 ? -0.792 -8.079 -26.600 1.00 84.94 935 VAL A C 1
ATOM 7109 O O . VAL A 1 935 ? 0.266 -7.497 -26.805 1.00 84.94 935 VAL A O 1
ATOM 7112 N N . LEU A 1 936 ? -1.905 -7.758 -27.262 1.00 82.44 936 LEU A N 1
ATOM 7113 C CA . LEU A 1 936 ? -2.023 -6.582 -28.131 1.00 82.44 936 LEU A CA 1
ATOM 7114 C C . LEU A 1 936 ? -2.642 -5.438 -27.315 1.00 82.44 936 LEU A C 1
ATOM 7116 O O . LEU A 1 936 ? -3.829 -5.490 -26.998 1.00 82.44 936 LEU A O 1
ATOM 7120 N N . LEU A 1 937 ? -1.852 -4.426 -26.948 1.00 76.19 937 LEU A N 1
ATOM 7121 C CA . LEU A 1 937 ? -2.279 -3.300 -26.110 1.00 76.19 937 LEU A CA 1
ATOM 7122 C C . LEU A 1 937 ? -2.414 -2.037 -26.957 1.00 76.19 937 LEU A C 1
ATOM 7124 O O . LEU A 1 937 ? -1.427 -1.544 -27.491 1.00 76.19 937 LEU A O 1
ATOM 7128 N N . ALA A 1 938 ? -3.637 -1.517 -27.087 1.00 74.88 938 ALA A N 1
ATOM 7129 C CA . ALA A 1 938 ? -3.931 -0.298 -27.851 1.00 74.88 938 ALA A CA 1
ATOM 7130 C C . ALA A 1 938 ? -3.341 -0.276 -29.282 1.00 74.88 938 ALA A C 1
ATOM 7132 O O . ALA A 1 938 ? -2.933 0.770 -29.780 1.00 74.88 938 ALA A O 1
ATOM 7133 N N . GLY A 1 939 ? -3.315 -1.438 -29.945 1.00 74.62 939 GLY A N 1
ATOM 7134 C CA . GLY A 1 939 ? -2.753 -1.605 -31.291 1.00 74.62 939 GLY A CA 1
ATOM 7135 C C . GLY A 1 939 ? -1.280 -2.023 -31.328 1.00 74.62 939 GLY A C 1
ATOM 7136 O O . GLY A 1 939 ? -0.797 -2.361 -32.400 1.00 74.62 939 GLY A O 1
ATOM 7137 N N . THR A 1 940 ? -0.599 -2.095 -30.181 1.00 79.69 940 THR A N 1
ATOM 7138 C CA . THR A 1 940 ? 0.829 -2.429 -30.091 1.00 79.69 940 THR A CA 1
ATOM 7139 C C . THR A 1 940 ? 1.055 -3.795 -29.441 1.00 79.69 940 THR A C 1
ATOM 7141 O O . THR A 1 940 ? 0.615 -4.052 -28.315 1.00 79.69 940 THR A O 1
ATOM 7144 N N . TRP A 1 941 ? 1.747 -4.706 -30.129 1.00 84.94 941 TRP A N 1
ATOM 7145 C CA . TRP A 1 941 ? 2.099 -6.009 -29.557 1.00 84.94 941 TRP A CA 1
ATOM 7146 C C . TRP A 1 941 ? 3.084 -5.837 -28.402 1.00 84.94 941 TRP A C 1
ATOM 7148 O O . TRP A 1 941 ? 4.110 -5.186 -28.548 1.00 84.94 941 TRP A O 1
ATOM 7158 N N . THR A 1 942 ? 2.762 -6.420 -27.251 1.00 84.75 942 THR A N 1
ATOM 7159 C CA . THR A 1 942 ? 3.497 -6.260 -25.995 1.00 84.75 942 THR A CA 1
ATOM 7160 C C . THR A 1 942 ? 3.777 -7.619 -25.362 1.00 84.75 942 THR A C 1
ATOM 7162 O O . THR A 1 942 ? 2.887 -8.466 -25.274 1.00 84.75 942 THR A O 1
ATOM 7165 N N . LEU A 1 943 ? 5.003 -7.823 -24.890 1.00 86.88 943 LEU A N 1
ATOM 7166 C CA . LEU A 1 943 ? 5.409 -8.916 -24.019 1.00 86.88 943 LEU A CA 1
ATOM 7167 C C . LEU A 1 943 ? 5.520 -8.379 -22.591 1.00 86.88 943 LEU A C 1
ATOM 7169 O O . LEU A 1 943 ? 6.366 -7.536 -22.304 1.00 86.88 943 LEU A O 1
ATOM 7173 N N . ARG A 1 944 ? 4.662 -8.861 -21.698 1.00 87.31 944 ARG A N 1
ATOM 7174 C CA . ARG A 1 944 ? 4.760 -8.625 -20.256 1.00 87.31 944 ARG A CA 1
ATOM 7175 C C . ARG A 1 944 ? 5.589 -9.734 -19.651 1.00 87.31 944 ARG A C 1
ATOM 7177 O O . ARG A 1 944 ? 5.330 -10.895 -19.960 1.00 87.31 944 ARG A O 1
ATOM 7184 N N . VAL A 1 945 ? 6.553 -9.401 -18.803 1.00 88.56 945 VAL A N 1
ATOM 7185 C CA . VAL A 1 945 ? 7.373 -10.411 -18.128 1.00 88.56 945 VAL A CA 1
ATOM 7186 C C . VAL A 1 945 ? 7.447 -10.145 -16.637 1.00 88.56 945 VAL A C 1
ATOM 7188 O O . VAL A 1 945 ? 7.370 -9.006 -16.174 1.00 88.56 945 VAL A O 1
ATOM 7191 N N . GLU A 1 946 ? 7.651 -11.224 -15.902 1.00 91.06 946 GLU A N 1
ATOM 7192 C CA . GLU A 1 946 ? 7.816 -11.220 -14.466 1.00 91.06 946 GLU A CA 1
ATOM 7193 C C . GLU A 1 946 ? 8.927 -12.203 -14.082 1.00 91.06 946 GLU A C 1
ATOM 7195 O O . GLU A 1 946 ? 8.944 -13.345 -14.546 1.00 91.06 946 GLU A O 1
ATOM 7200 N N . ALA A 1 947 ? 9.840 -11.771 -13.213 1.00 92.94 947 ALA A N 1
ATOM 7201 C CA . ALA A 1 947 ? 10.757 -12.650 -12.494 1.00 92.94 947 ALA A CA 1
ATOM 7202 C C . ALA A 1 947 ? 10.379 -12.688 -11.010 1.00 92.94 947 ALA A C 1
ATOM 7204 O O . ALA A 1 947 ? 10.220 -11.645 -10.383 1.00 92.94 947 ALA A O 1
ATOM 7205 N N . ARG A 1 948 ? 10.287 -13.887 -10.438 1.00 92.31 948 ARG A N 1
ATOM 7206 C CA . ARG A 1 948 ? 10.001 -14.159 -9.021 1.00 92.31 948 ARG A CA 1
ATOM 7207 C C . ARG A 1 948 ? 11.194 -14.835 -8.344 1.00 92.31 948 ARG A C 1
ATOM 7209 O O . ARG A 1 948 ? 11.991 -15.473 -9.041 1.00 92.31 948 ARG A O 1
ATOM 7216 N N . PRO A 1 949 ? 11.323 -14.759 -7.008 1.00 89.94 949 PRO A N 1
ATOM 7217 C CA . PRO A 1 949 ? 12.308 -15.556 -6.296 1.00 89.94 949 PRO A CA 1
ATOM 7218 C C . PRO A 1 949 ? 12.006 -17.056 -6.456 1.00 89.94 949 PRO A C 1
ATOM 7220 O O . PRO A 1 949 ? 10.869 -17.466 -6.703 1.00 89.94 949 PRO A O 1
ATOM 7223 N N . SER A 1 950 ? 13.044 -17.888 -6.339 1.00 85.25 950 SER A N 1
ATOM 7224 C CA . SER A 1 950 ? 12.903 -19.351 -6.370 1.00 85.25 950 SER A CA 1
ATOM 7225 C C . SER A 1 950 ? 11.909 -19.888 -5.323 1.00 85.25 950 SER A C 1
ATOM 7227 O O . SER A 1 950 ? 11.662 -19.266 -4.287 1.00 85.25 950 SER A O 1
ATOM 7229 N N . ALA A 1 951 ? 11.337 -21.067 -5.589 1.00 72.44 951 ALA A N 1
ATOM 7230 C CA . ALA A 1 951 ? 10.304 -21.666 -4.745 1.00 72.44 951 ALA A CA 1
ATOM 7231 C C . ALA A 1 951 ? 10.749 -21.803 -3.274 1.00 72.44 951 ALA A C 1
ATOM 7233 O O . ALA A 1 951 ? 11.754 -22.448 -2.976 1.00 72.44 951 ALA A O 1
ATOM 7234 N N . GLY A 1 952 ? 9.966 -21.224 -2.357 1.00 69.56 952 GLY A N 1
ATOM 7235 C CA . GLY A 1 952 ? 10.228 -21.231 -0.912 1.00 69.56 952 GLY A CA 1
ATOM 7236 C C . GLY A 1 952 ? 10.909 -19.969 -0.371 1.00 69.56 952 GLY A C 1
ATOM 7237 O O . GLY A 1 952 ? 10.985 -19.814 0.845 1.00 69.56 952 GLY A O 1
ATOM 7238 N N . ALA A 1 953 ? 11.364 -19.058 -1.237 1.00 77.38 953 ALA A N 1
ATOM 7239 C CA . ALA A 1 953 ? 11.773 -17.714 -0.842 1.00 77.38 953 ALA A CA 1
ATOM 7240 C C . ALA A 1 953 ? 10.610 -16.732 -1.045 1.00 77.38 953 ALA A C 1
ATOM 7242 O O . ALA A 1 953 ? 10.042 -16.649 -2.130 1.00 77.38 953 ALA A O 1
ATOM 7243 N N . GLU A 1 954 ? 10.258 -15.989 0.003 1.00 75.12 954 GLU A N 1
ATOM 7244 C CA . GLU A 1 954 ? 9.164 -15.007 -0.042 1.00 75.12 954 GLU A CA 1
ATOM 7245 C C . GLU A 1 954 ? 9.603 -13.654 -0.624 1.00 75.12 954 GLU A C 1
ATOM 7247 O O . GLU A 1 954 ? 8.757 -12.864 -1.033 1.00 75.12 954 GLU A O 1
ATOM 7252 N N . GLN A 1 955 ? 10.912 -13.368 -0.637 1.00 86.62 955 GLN A N 1
ATOM 7253 C CA . GLN A 1 955 ? 11.460 -12.059 -1.000 1.00 86.62 955 GLN A CA 1
ATOM 7254 C C . GLN A 1 955 ? 12.752 -12.171 -1.819 1.00 86.62 955 GLN A C 1
ATOM 7256 O O . GLN A 1 955 ? 13.537 -13.107 -1.648 1.00 86.62 955 GLN A O 1
ATOM 7261 N N . PHE A 1 956 ? 12.988 -11.179 -2.676 1.00 91.19 956 PHE A N 1
ATOM 7262 C CA . PHE A 1 956 ? 14.228 -10.981 -3.412 1.00 91.19 956 PHE A CA 1
ATOM 7263 C C . PHE A 1 956 ? 15.372 -10.541 -2.494 1.00 91.19 956 PHE A C 1
ATOM 7265 O O . PHE A 1 956 ? 15.276 -9.558 -1.762 1.00 91.19 956 PHE A O 1
ATOM 7272 N N . THR A 1 957 ? 16.512 -11.215 -2.620 1.00 92.38 957 THR A N 1
ATOM 7273 C CA . THR A 1 957 ? 17.806 -10.675 -2.176 1.00 92.38 957 THR A CA 1
ATOM 7274 C C . THR A 1 957 ? 18.350 -9.673 -3.194 1.00 92.38 957 THR A C 1
ATOM 7276 O O . THR A 1 957 ? 18.010 -9.740 -4.381 1.00 92.38 957 THR A O 1
ATOM 7279 N N . PHE A 1 958 ? 19.275 -8.802 -2.778 1.00 92.81 958 PHE A N 1
ATOM 7280 C CA . PHE A 1 958 ? 19.965 -7.893 -3.704 1.00 92.81 958 PHE A CA 1
ATOM 7281 C C . PHE A 1 958 ? 20.587 -8.617 -4.913 1.00 92.81 958 PHE A C 1
ATOM 7283 O O . PHE A 1 958 ? 20.491 -8.166 -6.058 1.00 92.81 958 PHE A O 1
ATOM 7290 N N . ALA A 1 959 ? 21.212 -9.772 -4.665 1.00 93.19 959 ALA A N 1
ATOM 7291 C CA . ALA A 1 959 ? 21.859 -10.577 -5.697 1.00 93.19 959 ALA A CA 1
ATOM 7292 C C . ALA A 1 959 ? 20.854 -11.106 -6.732 1.00 93.19 959 ALA A C 1
ATOM 7294 O O . ALA A 1 959 ? 21.137 -11.088 -7.928 1.00 93.19 959 ALA A O 1
ATOM 7295 N N . GLN A 1 960 ? 19.665 -11.524 -6.290 1.00 93.94 960 GLN A N 1
ATOM 7296 C CA . GLN A 1 960 ? 18.594 -11.954 -7.188 1.00 93.94 960 GLN A CA 1
ATOM 7297 C C . GLN A 1 960 ? 18.011 -10.783 -7.988 1.00 93.94 960 GLN A C 1
ATOM 7299 O O . GLN A 1 960 ? 17.740 -10.958 -9.173 1.00 93.94 960 GLN A O 1
ATOM 7304 N N . MET A 1 961 ? 17.865 -9.590 -7.391 1.00 93.69 961 MET A N 1
ATOM 7305 C CA . MET A 1 961 ? 17.428 -8.390 -8.127 1.00 93.69 961 MET A CA 1
ATOM 7306 C C . MET A 1 961 ? 18.436 -8.019 -9.214 1.00 93.69 961 MET A C 1
ATOM 7308 O O . MET A 1 961 ? 18.061 -7.761 -10.356 1.00 93.69 961 MET A O 1
ATOM 7312 N N . SER A 1 962 ? 19.724 -8.053 -8.868 1.00 92.94 962 SER A N 1
ATOM 7313 C CA . SER A 1 962 ? 20.818 -7.787 -9.802 1.00 92.94 962 SER A CA 1
ATOM 7314 C C . SER A 1 962 ? 20.832 -8.819 -10.928 1.00 92.94 962 SER A C 1
ATOM 7316 O O . SER A 1 962 ? 20.942 -8.452 -12.093 1.00 92.94 962 SER A O 1
ATOM 7318 N N . LEU A 1 963 ? 20.644 -10.104 -10.608 1.00 94.06 963 LEU A N 1
ATOM 7319 C CA . LEU A 1 963 ? 20.547 -11.172 -11.600 1.00 94.06 963 LEU A CA 1
ATOM 7320 C C . LEU A 1 963 ? 19.347 -10.983 -12.538 1.00 94.06 963 LEU A C 1
ATOM 7322 O O . LEU A 1 963 ? 19.517 -11.091 -13.749 1.00 94.06 963 LEU A O 1
ATOM 7326 N N . ALA A 1 964 ? 18.162 -10.670 -12.007 1.00 93.62 964 ALA A N 1
ATOM 7327 C CA . ALA A 1 964 ? 16.969 -10.413 -12.813 1.00 93.62 964 ALA A CA 1
ATOM 7328 C C . ALA A 1 964 ? 17.186 -9.227 -13.766 1.00 93.62 964 ALA A C 1
ATOM 7330 O O . ALA A 1 964 ? 16.949 -9.355 -14.968 1.00 93.62 964 ALA A O 1
ATOM 7331 N N . LEU A 1 965 ? 17.732 -8.114 -13.258 1.00 91.19 965 LEU A N 1
ATOM 7332 C CA . LEU A 1 965 ? 18.122 -6.963 -14.074 1.00 91.19 965 LEU A CA 1
ATOM 7333 C C . LEU A 1 965 ? 19.133 -7.363 -15.156 1.00 91.19 965 LEU A C 1
ATOM 7335 O O . LEU A 1 965 ? 18.960 -6.995 -16.312 1.00 91.19 965 LEU A O 1
ATOM 7339 N N . GLY A 1 966 ? 20.157 -8.144 -14.804 1.00 90.19 966 GLY A N 1
ATOM 7340 C CA . GLY A 1 966 ? 21.170 -8.635 -15.737 1.00 90.19 966 GLY A CA 1
ATOM 7341 C C . GLY A 1 966 ? 20.590 -9.511 -16.846 1.00 90.19 966 GLY A C 1
ATOM 7342 O O . GLY A 1 966 ? 20.963 -9.341 -18.007 1.00 90.19 966 GLY A O 1
ATOM 7343 N N . ILE A 1 967 ? 19.657 -10.410 -16.520 1.00 91.75 967 ILE A N 1
ATOM 7344 C CA . ILE A 1 967 ? 18.961 -11.266 -17.492 1.00 91.75 967 ILE A CA 1
ATOM 7345 C C . ILE A 1 967 ? 18.126 -10.410 -18.435 1.00 91.75 967 ILE A C 1
ATOM 7347 O O . ILE A 1 967 ? 18.324 -10.488 -19.646 1.00 91.75 967 ILE A O 1
ATOM 7351 N N . PHE A 1 968 ? 17.254 -9.552 -17.900 1.00 89.06 968 PHE A N 1
ATOM 7352 C CA . PHE A 1 968 ? 16.425 -8.675 -18.723 1.00 89.06 968 PHE A CA 1
ATOM 7353 C C . PHE A 1 968 ? 17.291 -7.773 -19.602 1.00 89.06 968 PHE A C 1
ATOM 7355 O O . PHE A 1 968 ? 17.142 -7.777 -20.820 1.00 89.06 968 PHE A O 1
ATOM 7362 N N . ARG A 1 969 ? 18.291 -7.090 -19.039 1.00 84.62 969 ARG A N 1
ATOM 7363 C CA . ARG A 1 969 ? 19.236 -6.289 -19.829 1.00 84.62 969 ARG A CA 1
ATOM 7364 C C . ARG A 1 969 ? 19.915 -7.101 -20.922 1.00 84.62 969 ARG A C 1
ATOM 7366 O O . ARG A 1 969 ? 19.979 -6.623 -22.042 1.00 84.62 969 ARG A O 1
ATOM 7373 N N . THR A 1 970 ? 20.374 -8.317 -20.646 1.00 86.69 970 THR A N 1
ATOM 7374 C CA . THR A 1 970 ? 21.027 -9.158 -21.663 1.00 86.69 970 THR A CA 1
ATOM 7375 C C . THR A 1 970 ? 20.071 -9.523 -22.797 1.00 86.69 970 THR A C 1
ATOM 7377 O O . THR A 1 970 ? 20.440 -9.398 -23.961 1.00 86.69 970 THR A O 1
ATOM 7380 N N . LEU A 1 971 ? 18.842 -9.936 -22.470 1.00 85.56 971 LEU A N 1
ATOM 7381 C CA . LEU A 1 971 ? 17.827 -10.312 -23.458 1.00 85.56 971 LEU A CA 1
ATOM 7382 C C . LEU A 1 971 ? 17.395 -9.123 -24.328 1.00 85.56 971 LEU A C 1
ATOM 7384 O O . LEU A 1 971 ? 17.196 -9.276 -25.532 1.00 85.56 971 LEU A O 1
ATOM 7388 N N . PHE A 1 972 ? 17.271 -7.936 -23.735 1.00 76.94 972 PHE A N 1
ATOM 7389 C CA . PHE A 1 972 ? 16.697 -6.777 -24.415 1.00 76.94 972 PHE A CA 1
ATOM 7390 C C . PHE A 1 972 ? 17.736 -5.816 -25.004 1.00 76.94 972 PHE A C 1
ATOM 7392 O O . PHE A 1 972 ? 17.427 -5.127 -25.977 1.00 76.94 972 PHE A O 1
ATOM 7399 N N . ASP A 1 973 ? 18.976 -5.793 -24.502 1.00 73.50 973 ASP A N 1
ATOM 7400 C CA . ASP A 1 973 ? 20.075 -5.043 -25.128 1.00 73.50 973 ASP A CA 1
ATOM 7401 C C . ASP A 1 973 ? 20.328 -5.546 -26.557 1.00 73.50 973 ASP A C 1
ATOM 7403 O O . ASP A 1 973 ? 20.566 -4.732 -27.444 1.00 73.50 973 ASP A O 1
ATOM 7407 N N . GLY A 1 974 ? 20.173 -6.854 -26.794 1.00 62.28 974 GLY A N 1
ATOM 7408 C CA . GLY A 1 974 ? 20.329 -7.499 -28.100 1.00 62.28 974 GLY A CA 1
ATOM 7409 C C . GLY A 1 974 ? 19.102 -7.460 -29.022 1.00 62.28 974 GLY A C 1
ATOM 7410 O O . GLY A 1 974 ? 19.025 -8.286 -29.927 1.00 62.28 974 GLY A O 1
ATOM 7411 N N . SER A 1 975 ? 18.109 -6.605 -28.745 1.00 61.69 975 SER A N 1
ATOM 7412 C CA . SER A 1 975 ? 16.789 -6.625 -29.404 1.00 61.69 975 SER A CA 1
ATOM 7413 C C . SER A 1 975 ? 16.547 -5.486 -30.410 1.00 61.69 975 SER A C 1
ATOM 7415 O O . SER A 1 975 ? 15.458 -5.392 -30.978 1.00 61.69 975 SER A O 1
ATOM 7417 N N . TYR A 1 976 ? 17.539 -4.615 -30.626 1.00 59.91 976 TYR A N 1
ATOM 7418 C CA . TYR A 1 976 ? 17.410 -3.419 -31.470 1.00 59.91 976 TYR A CA 1
ATOM 7419 C C . TYR A 1 976 ? 17.336 -3.749 -32.970 1.00 59.91 976 TYR A C 1
ATOM 7421 O O . TYR A 1 976 ? 16.541 -3.158 -33.695 1.00 59.91 976 TYR A O 1
ATOM 7429 N N . ASP A 1 977 ? 18.126 -4.722 -33.426 1.00 64.75 977 ASP A N 1
ATOM 7430 C CA . ASP A 1 977 ? 18.146 -5.252 -34.797 1.00 64.75 977 ASP A CA 1
ATOM 7431 C C . ASP A 1 977 ? 17.127 -6.383 -35.024 1.00 64.75 977 ASP A C 1
ATOM 7433 O O . ASP A 1 977 ? 17.029 -6.929 -36.121 1.00 64.75 977 ASP A O 1
ATOM 7437 N N . PHE A 1 978 ? 16.367 -6.732 -33.982 1.00 72.06 978 PHE A N 1
ATOM 7438 C CA . PHE A 1 978 ? 15.475 -7.888 -33.960 1.00 72.06 978 PHE A CA 1
ATOM 7439 C C . PHE A 1 978 ? 13.999 -7.521 -34.219 1.00 72.06 978 PHE A C 1
ATOM 7441 O O . PHE A 1 978 ? 13.148 -8.403 -34.265 1.00 72.06 978 PHE A O 1
ATOM 7448 N N . SER A 1 979 ? 13.669 -6.236 -34.384 1.00 71.44 979 SER A N 1
ATOM 7449 C CA . SER A 1 979 ? 12.307 -5.764 -34.696 1.00 71.44 979 SER A CA 1
ATOM 7450 C C . SER A 1 979 ? 11.907 -6.075 -36.147 1.00 71.44 979 SER A C 1
ATOM 7452 O O . SER A 1 979 ? 12.770 -6.210 -37.011 1.00 71.44 979 SER A O 1
ATOM 7454 N N . TYR A 1 980 ? 10.601 -6.156 -36.430 1.00 76.38 980 TYR A N 1
ATOM 7455 C CA . TYR A 1 980 ? 10.035 -6.478 -37.759 1.00 76.38 980 TYR A CA 1
ATOM 7456 C C . TYR A 1 980 ? 10.414 -7.864 -38.318 1.00 76.38 980 TYR A C 1
ATOM 7458 O O . TYR A 1 980 ? 10.208 -8.141 -39.501 1.00 76.38 980 TYR A O 1
ATOM 7466 N N . VAL A 1 981 ? 10.962 -8.758 -37.490 1.00 85.75 981 VAL A N 1
ATOM 7467 C CA . VAL A 1 981 ? 11.325 -10.111 -37.922 1.00 85.75 981 VAL A CA 1
ATOM 7468 C C . VAL A 1 981 ? 10.073 -10.989 -38.053 1.00 85.75 981 VAL A C 1
ATOM 7470 O O . VAL A 1 981 ? 9.287 -11.086 -37.107 1.00 85.75 981 VAL A O 1
ATOM 7473 N N . PRO A 1 982 ? 9.880 -11.692 -39.184 1.00 89.94 982 PRO A N 1
ATOM 7474 C CA . PRO A 1 982 ? 8.790 -12.644 -39.341 1.00 89.94 982 PRO A CA 1
ATOM 7475 C C . PRO A 1 982 ? 8.810 -13.756 -38.284 1.00 89.94 982 PRO A C 1
ATOM 7477 O O . PRO A 1 982 ? 9.831 -14.382 -38.016 1.00 89.94 982 PRO A O 1
ATOM 7480 N N . THR A 1 983 ? 7.643 -14.091 -37.737 1.00 89.56 983 THR A N 1
ATOM 7481 C CA . THR A 1 983 ? 7.480 -15.153 -36.722 1.00 89.56 983 THR A CA 1
ATOM 7482 C C . THR A 1 983 ? 7.954 -16.521 -37.227 1.00 89.56 983 THR A C 1
ATOM 7484 O O . THR A 1 983 ? 8.407 -17.358 -36.451 1.00 89.56 983 THR A O 1
ATOM 7487 N N . GLN A 1 984 ? 7.872 -16.758 -38.537 1.00 89.31 984 GLN A N 1
ATOM 7488 C CA . GLN A 1 984 ? 8.346 -17.992 -39.168 1.00 89.31 984 GLN A CA 1
ATOM 7489 C C . GLN A 1 984 ? 9.871 -18.175 -39.080 1.00 89.31 984 GLN A C 1
ATOM 7491 O O . GLN A 1 984 ? 10.331 -19.314 -39.035 1.00 89.31 984 GLN A O 1
ATOM 7496 N N . ASP A 1 985 ? 10.634 -17.081 -38.996 1.00 87.88 985 ASP A N 1
ATOM 7497 C CA . ASP A 1 985 ? 12.102 -17.099 -39.009 1.00 87.88 985 ASP A CA 1
ATOM 7498 C C . ASP A 1 985 ? 12.678 -17.491 -37.637 1.00 87.88 985 ASP A C 1
ATOM 7500 O O . ASP A 1 985 ? 13.865 -17.772 -37.517 1.00 87.88 985 ASP A O 1
ATOM 7504 N N . VAL A 1 986 ? 11.824 -17.555 -36.607 1.00 91.62 986 VAL A N 1
ATOM 7505 C CA . VAL A 1 986 ? 12.167 -17.940 -35.226 1.00 91.62 986 VAL A CA 1
ATOM 7506 C C . VAL A 1 986 ? 11.411 -19.190 -34.750 1.00 91.62 986 VAL A C 1
ATOM 7508 O O . VAL A 1 986 ? 11.392 -19.511 -33.561 1.00 91.62 986 VAL A O 1
ATOM 7511 N N . ALA A 1 987 ? 10.753 -19.913 -35.660 1.00 88.62 987 ALA A N 1
ATOM 7512 C CA . ALA A 1 987 ? 9.895 -21.044 -35.305 1.00 88.62 987 ALA A CA 1
ATOM 7513 C C . ALA A 1 987 ? 10.666 -22.277 -34.783 1.00 88.62 987 ALA A C 1
ATOM 7515 O O . ALA A 1 987 ? 10.082 -23.118 -34.100 1.00 88.62 987 ALA A O 1
ATOM 7516 N N . ASP A 1 988 ? 11.962 -22.411 -35.085 1.00 91.56 988 ASP A N 1
ATOM 7517 C CA . ASP A 1 988 ? 12.814 -23.538 -34.671 1.00 91.56 988 ASP A CA 1
ATOM 7518 C C . ASP A 1 988 ? 13.477 -23.347 -33.292 1.00 91.56 988 ASP A C 1
ATOM 7520 O O . ASP A 1 988 ? 14.097 -24.282 -32.769 1.00 91.56 988 ASP A O 1
ATOM 7524 N N . LEU A 1 989 ? 13.341 -22.163 -32.679 1.00 92.75 989 LEU A N 1
ATOM 7525 C CA . LEU A 1 989 ? 14.117 -21.770 -31.498 1.00 92.75 989 LEU A CA 1
ATOM 7526 C C . LEU A 1 989 ? 13.904 -22.658 -30.274 1.00 92.75 989 LEU A C 1
ATOM 7528 O O . LEU A 1 989 ? 14.856 -22.912 -29.532 1.00 92.75 989 LEU A O 1
ATOM 7532 N N . GLU A 1 990 ? 12.694 -23.184 -30.075 1.00 89.62 990 GLU A N 1
ATOM 7533 C CA . GLU A 1 990 ? 12.415 -24.084 -28.952 1.00 89.62 990 GLU A CA 1
ATOM 7534 C C . GLU A 1 990 ? 13.313 -25.331 -29.007 1.00 89.62 990 GLU A C 1
ATOM 7536 O O . GLU A 1 990 ? 13.847 -25.766 -27.983 1.00 89.62 990 GLU A O 1
ATOM 7541 N N . GLY A 1 991 ? 13.533 -25.879 -30.207 1.00 89.88 991 GLY A N 1
ATOM 7542 C CA . GLY A 1 991 ? 14.454 -26.991 -30.429 1.00 89.88 991 GLY A CA 1
ATOM 7543 C C . GLY A 1 991 ? 15.918 -26.561 -30.374 1.00 89.88 991 GLY A C 1
ATOM 7544 O O . GLY A 1 991 ? 16.740 -27.272 -29.797 1.00 89.88 991 GLY A O 1
ATOM 7545 N N . ALA A 1 992 ? 16.238 -25.392 -30.931 1.00 89.75 992 ALA A N 1
ATOM 7546 C CA . ALA A 1 992 ? 17.609 -24.906 -31.048 1.00 89.75 992 ALA A CA 1
ATOM 7547 C C . ALA A 1 992 ? 18.282 -24.592 -29.699 1.00 89.75 992 ALA A C 1
ATOM 7549 O O . ALA A 1 992 ? 19.477 -24.835 -29.540 1.00 89.75 992 ALA A O 1
ATOM 7550 N N . PHE A 1 993 ? 17.518 -24.104 -28.716 1.00 92.62 993 PHE A N 1
ATOM 7551 C CA . PHE A 1 993 ? 18.008 -23.783 -27.368 1.00 92.62 993 PHE A CA 1
ATOM 7552 C C . PHE A 1 993 ? 17.790 -24.913 -26.347 1.00 92.62 993 PHE A C 1
ATOM 7554 O O . PHE A 1 993 ? 17.778 -24.677 -25.140 1.00 92.62 993 PHE A O 1
ATOM 7561 N N . ARG A 1 994 ? 17.574 -26.154 -26.805 1.00 87.44 994 ARG A N 1
ATOM 7562 C CA . ARG A 1 994 ? 17.305 -27.304 -25.924 1.00 87.44 994 ARG A CA 1
ATOM 7563 C C . ARG A 1 994 ? 18.559 -27.874 -25.250 1.00 87.44 994 ARG A C 1
ATOM 7565 O O . ARG A 1 994 ? 18.438 -28.496 -24.196 1.00 87.44 994 ARG A O 1
ATOM 7572 N N . GLU A 1 995 ? 19.725 -27.720 -25.871 1.00 86.19 995 GLU A N 1
ATOM 7573 C CA . GLU A 1 995 ? 20.992 -28.272 -25.373 1.00 86.19 995 GLU A CA 1
ATOM 7574 C C . GLU A 1 995 ? 21.396 -27.633 -24.027 1.00 86.19 995 GLU A C 1
ATOM 7576 O O . GLU A 1 995 ? 21.307 -26.409 -23.889 1.00 86.19 995 GLU A O 1
ATOM 7581 N N . PRO A 1 996 ? 21.814 -28.420 -23.015 1.00 85.50 996 PRO A N 1
ATOM 7582 C CA . PRO A 1 996 ? 22.143 -27.898 -21.685 1.00 85.50 996 PRO A CA 1
ATOM 7583 C C . PRO A 1 996 ? 23.335 -26.930 -21.684 1.00 85.50 996 PRO A C 1
ATOM 7585 O O . PRO A 1 996 ? 23.411 -26.059 -20.820 1.00 85.50 996 PRO A O 1
ATOM 7588 N N . GLU A 1 997 ? 24.234 -27.032 -22.659 1.00 89.06 997 GLU A N 1
ATOM 7589 C CA . GLU A 1 997 ? 25.416 -26.184 -22.817 1.00 89.06 997 GLU A CA 1
ATOM 7590 C C . GLU A 1 997 ? 25.047 -24.706 -23.049 1.00 89.06 997 GLU A C 1
ATOM 7592 O O . GLU A 1 997 ? 25.818 -23.810 -22.693 1.00 89.06 997 GLU A O 1
ATOM 7597 N N . TRP A 1 998 ? 23.832 -24.421 -23.538 1.00 93.19 998 TRP A N 1
ATOM 7598 C CA . TRP A 1 998 ? 23.324 -23.050 -23.646 1.00 93.19 998 TRP A CA 1
ATOM 7599 C C . TRP A 1 998 ? 23.226 -22.349 -22.295 1.00 93.19 998 TRP A C 1
ATOM 7601 O O . TRP A 1 998 ? 23.421 -21.135 -22.226 1.00 93.19 998 TRP A O 1
ATOM 7611 N N . ALA A 1 999 ? 22.982 -23.101 -21.215 1.00 93.19 999 ALA A N 1
ATOM 7612 C CA . ALA A 1 999 ? 22.933 -22.546 -19.869 1.00 93.19 999 ALA A CA 1
ATOM 7613 C C . ALA A 1 999 ? 24.253 -21.854 -19.508 1.00 93.19 999 ALA A C 1
ATOM 7615 O O . ALA A 1 999 ? 24.254 -20.786 -18.900 1.00 93.19 999 ALA A O 1
ATOM 7616 N N . GLU A 1 1000 ? 25.384 -22.437 -19.911 1.00 92.44 1000 GLU A N 1
ATOM 7617 C CA . GLU A 1 1000 ? 26.707 -21.883 -19.636 1.00 92.44 1000 GLU A CA 1
ATOM 7618 C C . GLU A 1 1000 ? 26.987 -20.618 -20.448 1.00 92.44 1000 GLU A C 1
ATOM 7620 O O . GLU A 1 1000 ? 27.491 -19.634 -19.899 1.00 92.44 1000 GLU A O 1
ATOM 7625 N N . ALA A 1 1001 ? 26.631 -20.631 -21.736 1.00 91.94 1001 ALA A N 1
ATOM 7626 C CA . ALA A 1 1001 ? 26.799 -19.488 -22.626 1.00 91.94 1001 ALA A CA 1
ATOM 7627 C C . ALA A 1 1001 ? 25.952 -18.290 -22.162 1.00 91.94 1001 ALA A C 1
ATOM 7629 O O . ALA A 1 1001 ? 26.479 -17.190 -21.995 1.00 91.94 1001 ALA A O 1
ATOM 7630 N N . PHE A 1 1002 ? 24.666 -18.499 -21.864 1.00 93.44 1002 PHE A N 1
ATOM 7631 C CA . PHE A 1 1002 ? 23.784 -17.428 -21.390 1.00 93.44 1002 PHE A CA 1
ATOM 7632 C C . PHE A 1 1002 ? 24.157 -16.930 -19.993 1.00 93.44 1002 PHE A C 1
ATOM 7634 O O . PHE A 1 1002 ? 24.151 -15.721 -19.766 1.00 93.44 1002 PHE A O 1
ATOM 7641 N N . ARG A 1 1003 ? 24.557 -17.812 -19.064 1.00 94.50 1003 ARG A N 1
ATOM 7642 C CA . ARG A 1 1003 ? 25.099 -17.376 -17.763 1.00 94.50 1003 ARG A CA 1
ATOM 7643 C C . ARG A 1 1003 ? 26.329 -16.491 -17.933 1.00 94.50 1003 ARG A C 1
ATOM 7645 O O . ARG A 1 1003 ? 26.455 -15.495 -17.225 1.00 94.50 1003 ARG A O 1
ATOM 7652 N N . ALA A 1 1004 ? 27.212 -16.822 -18.875 1.00 94.62 1004 ALA A N 1
ATOM 7653 C CA . ALA A 1 1004 ? 28.382 -16.004 -19.170 1.00 94.62 1004 ALA A CA 1
ATOM 7654 C C . ALA A 1 1004 ? 28.009 -14.646 -19.783 1.00 94.62 1004 ALA A C 1
ATOM 7656 O O . ALA A 1 1004 ? 28.581 -13.639 -19.377 1.00 94.62 1004 ALA A O 1
ATOM 7657 N N . LEU A 1 1005 ? 27.036 -14.591 -20.701 1.00 93.06 1005 LEU A N 1
ATOM 7658 C CA . LEU A 1 1005 ? 26.538 -13.330 -21.269 1.00 93.06 1005 LEU A CA 1
ATOM 7659 C C . LEU A 1 1005 ? 25.897 -12.429 -20.204 1.00 93.06 1005 LEU A C 1
ATOM 7661 O O . LEU A 1 1005 ? 26.172 -11.232 -20.164 1.00 93.06 1005 LEU A O 1
ATOM 7665 N N . VAL A 1 1006 ? 25.106 -13.003 -19.295 1.00 93.75 1006 VAL A N 1
ATOM 7666 C CA . VAL A 1 1006 ? 24.505 -12.259 -18.178 1.00 93.75 1006 VAL A CA 1
ATOM 7667 C C . VAL A 1 1006 ? 25.574 -11.753 -17.212 1.00 93.75 1006 VAL A C 1
ATOM 7669 O O . VAL A 1 1006 ? 25.565 -10.579 -16.848 1.00 93.75 1006 VAL A O 1
ATOM 7672 N N . ALA A 1 1007 ? 26.541 -12.596 -16.840 1.00 93.62 1007 ALA A N 1
ATOM 7673 C CA . ALA A 1 1007 ? 27.663 -12.183 -15.999 1.00 93.62 1007 ALA A CA 1
ATOM 7674 C C . ALA A 1 1007 ? 28.496 -11.077 -16.664 1.00 93.62 1007 ALA A C 1
ATOM 7676 O O . ALA A 1 1007 ? 28.856 -10.101 -16.010 1.00 93.62 1007 ALA A O 1
ATOM 7677 N N . TYR A 1 1008 ? 28.744 -11.197 -17.972 1.00 91.94 1008 TYR A N 1
ATOM 7678 C CA . TYR A 1 1008 ? 29.387 -10.166 -18.778 1.00 91.94 1008 TYR A CA 1
ATOM 7679 C C . TYR A 1 1008 ? 28.613 -8.847 -18.715 1.00 91.94 1008 TYR A C 1
ATOM 7681 O O . TYR A 1 1008 ? 29.221 -7.808 -18.473 1.00 91.94 1008 TYR A O 1
ATOM 7689 N N . ARG A 1 1009 ? 27.278 -8.873 -18.856 1.00 87.88 1009 ARG A N 1
ATOM 7690 C CA . ARG A 1 1009 ? 26.457 -7.659 -18.775 1.00 87.88 1009 ARG A CA 1
ATOM 7691 C C . ARG A 1 1009 ? 26.501 -7.003 -17.394 1.00 87.88 1009 ARG A C 1
ATOM 7693 O O . ARG A 1 1009 ? 26.493 -5.778 -17.327 1.00 87.88 1009 ARG A O 1
ATOM 7700 N N . LEU A 1 1010 ? 26.561 -7.774 -16.308 1.00 89.81 1010 LEU A N 1
ATOM 7701 C CA . LEU A 1 1010 ? 26.619 -7.234 -14.940 1.00 89.81 1010 LEU A CA 1
ATOM 7702 C C . LEU A 1 1010 ? 27.924 -6.483 -14.631 1.00 89.81 1010 LEU A C 1
ATOM 7704 O O . LEU A 1 1010 ? 27.929 -5.565 -13.814 1.00 89.81 1010 LEU A O 1
ATOM 7708 N N . VAL A 1 1011 ? 29.023 -6.843 -15.297 1.00 90.44 1011 VAL A N 1
ATOM 7709 C CA . VAL A 1 1011 ? 30.320 -6.149 -15.174 1.00 90.44 1011 VAL A CA 1
ATOM 7710 C C . VAL A 1 1011 ? 30.592 -5.178 -16.326 1.00 90.44 1011 VAL A C 1
ATOM 7712 O O . VAL A 1 1011 ? 31.655 -4.559 -16.376 1.00 90.44 1011 VAL A O 1
ATOM 7715 N N . TYR A 1 1012 ? 29.655 -5.059 -17.266 1.00 85.75 1012 TYR A N 1
ATOM 7716 C CA . TYR A 1 1012 ? 29.756 -4.162 -18.406 1.00 85.75 1012 TYR A CA 1
ATOM 7717 C C . TYR A 1 1012 ? 29.620 -2.716 -17.937 1.00 85.75 1012 TYR A C 1
ATOM 7719 O O . TYR A 1 1012 ? 28.619 -2.354 -17.321 1.00 85.75 1012 TYR A O 1
ATOM 7727 N N . ASP A 1 1013 ? 30.627 -1.898 -18.222 1.00 79.56 1013 ASP A N 1
ATOM 7728 C CA . ASP A 1 1013 ? 30.627 -0.474 -17.913 1.00 79.56 1013 ASP A CA 1
ATOM 7729 C C . ASP A 1 1013 ? 30.873 0.331 -19.192 1.00 79.56 1013 ASP A C 1
ATOM 7731 O O . ASP A 1 1013 ? 31.962 0.311 -19.775 1.00 79.56 1013 ASP A O 1
ATOM 7735 N N . ASP A 1 1014 ? 29.825 1.037 -19.607 1.00 72.31 1014 ASP A N 1
ATOM 7736 C CA . ASP A 1 1014 ? 29.761 1.891 -20.786 1.00 72.31 1014 ASP A CA 1
ATOM 7737 C C . ASP A 1 1014 ? 29.687 3.384 -20.459 1.00 72.31 1014 ASP A C 1
ATOM 7739 O O . ASP A 1 1014 ? 29.470 4.191 -21.362 1.00 72.31 1014 ASP A O 1
ATOM 7743 N N . THR A 1 1015 ? 29.950 3.774 -19.206 1.00 69.25 1015 THR A N 1
ATOM 7744 C CA . THR A 1 1015 ? 29.861 5.172 -18.745 1.00 69.25 1015 THR A CA 1
ATOM 7745 C C . THR A 1 1015 ? 30.692 6.129 -19.611 1.00 69.25 1015 THR A C 1
ATOM 7747 O O . THR A 1 1015 ? 30.316 7.278 -19.832 1.00 69.25 1015 THR A O 1
ATOM 7750 N N . GLU A 1 1016 ? 31.822 5.640 -20.127 1.00 66.25 1016 GLU A N 1
ATOM 7751 C CA . GLU A 1 1016 ? 32.789 6.392 -20.931 1.00 66.25 1016 GLU A CA 1
ATOM 7752 C C . GLU A 1 1016 ? 32.864 5.904 -22.397 1.00 66.25 1016 GLU A C 1
ATOM 7754 O O . GLU A 1 1016 ? 33.824 6.224 -23.094 1.00 66.25 1016 GLU A O 1
ATOM 7759 N N . LEU A 1 1017 ? 31.898 5.109 -22.891 1.00 62.44 1017 LEU A N 1
ATOM 7760 C CA . LEU A 1 1017 ? 31.928 4.550 -24.256 1.00 62.44 1017 LEU A CA 1
ATOM 7761 C C . LEU A 1 1017 ? 31.479 5.562 -25.324 1.00 62.44 1017 LEU A C 1
ATOM 7763 O O . LEU A 1 1017 ? 30.382 6.085 -25.278 1.00 62.44 1017 LEU A O 1
ATOM 7767 N N . PHE A 1 1018 ? 32.278 5.775 -26.374 1.00 61.72 1018 PHE A N 1
ATOM 7768 C CA . PHE A 1 1018 ? 31.997 6.750 -27.448 1.00 61.72 1018 PHE A CA 1
ATOM 7769 C C . PHE A 1 1018 ? 31.317 6.102 -28.673 1.00 61.72 1018 PHE A C 1
ATOM 7771 O O . PHE A 1 1018 ? 31.674 6.393 -29.818 1.00 61.72 1018 PHE A O 1
ATOM 7778 N N . GLU A 1 1019 ? 30.369 5.188 -28.443 1.00 59.97 1019 GLU A N 1
ATOM 7779 C CA . GLU A 1 1019 ? 29.725 4.356 -29.470 1.00 59.97 1019 GLU A CA 1
ATOM 7780 C C . GLU A 1 1019 ? 28.233 4.134 -29.225 1.00 59.97 1019 GLU A C 1
ATOM 7782 O O . GLU A 1 1019 ? 27.767 4.021 -28.097 1.00 59.97 1019 GLU A O 1
ATOM 7787 N N . THR A 1 1020 ? 27.488 4.006 -30.320 1.00 56.41 1020 THR A N 1
ATOM 7788 C CA . THR A 1 1020 ? 26.107 3.519 -30.326 1.00 56.41 1020 THR A CA 1
ATOM 7789 C C . THR A 1 1020 ? 26.095 2.036 -29.949 1.00 56.41 1020 THR A C 1
ATOM 7791 O O . THR A 1 1020 ? 26.829 1.249 -30.551 1.00 56.41 1020 THR A O 1
ATOM 7794 N N . LEU A 1 1021 ? 25.286 1.645 -28.960 1.00 58.81 1021 LEU A N 1
ATOM 7795 C CA . LEU A 1 1021 ? 25.208 0.273 -28.434 1.00 58.81 1021 LEU A CA 1
ATOM 7796 C C . LEU A 1 1021 ? 24.883 -0.757 -29.533 1.00 58.81 1021 LEU A C 1
ATOM 7798 O O . LEU A 1 1021 ? 25.368 -1.881 -29.501 1.00 58.81 1021 LEU A O 1
ATOM 7802 N N . GLU A 1 1022 ? 24.170 -0.314 -30.567 1.00 58.69 1022 GLU A N 1
ATOM 7803 C CA . GLU A 1 1022 ? 23.848 -1.023 -31.810 1.00 58.69 1022 GLU A CA 1
ATOM 7804 C C . GLU A 1 1022 ? 25.088 -1.484 -32.600 1.00 58.69 1022 GLU A C 1
ATOM 7806 O O . GLU A 1 1022 ? 25.015 -2.389 -33.423 1.00 58.69 1022 GLU A O 1
ATOM 7811 N N . THR A 1 1023 ? 26.240 -0.847 -32.373 1.00 62.44 1023 THR A N 1
ATOM 7812 C CA . THR A 1 1023 ? 27.514 -1.169 -33.041 1.00 62.44 1023 THR A CA 1
ATOM 7813 C C . THR A 1 1023 ? 28.416 -2.078 -32.209 1.00 62.44 1023 THR A C 1
ATOM 7815 O O . THR A 1 1023 ? 29.488 -2.476 -32.675 1.00 62.44 1023 THR A O 1
ATOM 7818 N N . LEU A 1 1024 ? 27.996 -2.407 -30.985 1.00 71.50 1024 LEU A N 1
ATOM 7819 C CA . LEU A 1 1024 ? 28.737 -3.246 -30.051 1.00 71.50 1024 LEU A CA 1
ATOM 7820 C C . LEU A 1 1024 ? 28.229 -4.693 -30.141 1.00 71.50 1024 LEU A C 1
ATOM 7822 O O . LEU A 1 1024 ? 27.027 -4.897 -30.300 1.00 71.50 1024 LEU A O 1
ATOM 7826 N N . PRO A 1 1025 ? 29.101 -5.709 -29.981 1.00 79.44 1025 PRO A N 1
ATOM 7827 C CA . PRO A 1 1025 ? 28.715 -7.116 -30.144 1.00 79.44 1025 PRO A CA 1
ATOM 7828 C C . PRO A 1 1025 ? 27.508 -7.561 -29.303 1.00 79.44 1025 PRO A C 1
ATOM 7830 O O . PRO A 1 1025 ? 26.733 -8.408 -29.737 1.00 79.44 1025 PRO A O 1
ATOM 7833 N N . LEU A 1 1026 ? 27.342 -6.985 -28.106 1.00 81.06 1026 LEU A N 1
ATOM 7834 C CA . LEU A 1 1026 ? 26.225 -7.280 -27.206 1.00 81.06 1026 LEU A CA 1
ATOM 7835 C C . LEU A 1 1026 ? 24.874 -6.782 -27.757 1.00 81.06 1026 LEU A C 1
ATOM 7837 O O . LEU A 1 1026 ? 23.858 -7.438 -27.541 1.00 81.06 1026 LEU A O 1
ATOM 7841 N N . GLY A 1 1027 ? 24.864 -5.660 -28.485 1.00 76.75 1027 GLY A N 1
ATOM 7842 C CA . GLY A 1 1027 ? 23.648 -5.015 -28.994 1.00 76.75 1027 GLY A CA 1
ATOM 7843 C C . GLY A 1 1027 ? 22.932 -5.774 -30.116 1.00 76.75 1027 GLY A C 1
ATOM 7844 O O . GLY A 1 1027 ? 21.769 -5.492 -30.383 1.00 76.75 1027 GLY A O 1
ATOM 7845 N N . THR A 1 1028 ? 23.599 -6.751 -30.736 1.00 80.56 1028 THR A N 1
ATOM 7846 C CA . THR A 1 1028 ? 23.060 -7.600 -31.820 1.00 80.56 1028 THR A CA 1
ATOM 7847 C C . THR A 1 1028 ? 23.040 -9.087 -31.453 1.00 80.56 1028 THR A C 1
ATOM 7849 O O . THR A 1 1028 ? 22.629 -9.935 -32.248 1.00 80.56 1028 THR A O 1
ATOM 7852 N N . ALA A 1 1029 ? 23.505 -9.444 -30.248 1.00 87.69 1029 ALA A N 1
ATOM 7853 C CA . ALA A 1 1029 ? 23.742 -10.833 -29.865 1.00 87.69 1029 ALA A CA 1
ATOM 7854 C C . ALA A 1 1029 ? 22.463 -11.674 -29.861 1.00 87.69 1029 ALA A C 1
ATOM 7856 O O . ALA A 1 1029 ? 22.420 -12.748 -30.460 1.00 87.69 1029 ALA A O 1
ATOM 7857 N N . ILE A 1 1030 ? 21.409 -11.178 -29.212 1.00 88.75 1030 ILE A N 1
ATOM 7858 C CA . ILE A 1 1030 ? 20.152 -11.919 -29.071 1.00 88.75 1030 ILE A CA 1
ATOM 7859 C C . ILE A 1 1030 ? 19.449 -12.054 -30.422 1.00 88.75 1030 ILE A C 1
ATOM 7861 O O . ILE A 1 1030 ? 19.100 -13.176 -30.793 1.00 88.75 1030 ILE A O 1
ATOM 7865 N N . GLY A 1 1031 ? 19.318 -10.962 -31.183 1.00 87.06 1031 GLY A N 1
ATOM 7866 C CA . GLY A 1 1031 ? 18.773 -10.986 -32.540 1.00 87.06 1031 GLY A CA 1
ATOM 7867 C C . GLY A 1 1031 ? 19.513 -11.970 -33.448 1.00 87.06 1031 GLY A C 1
ATOM 7868 O O . GLY A 1 1031 ? 18.888 -12.839 -34.059 1.00 87.06 1031 GLY A O 1
ATOM 7869 N N . THR A 1 1032 ? 20.848 -11.926 -33.460 1.00 88.69 1032 THR A N 1
ATOM 7870 C CA . THR A 1 1032 ? 21.678 -12.823 -34.282 1.00 88.69 1032 THR A CA 1
ATOM 7871 C C . THR A 1 1032 ? 21.530 -14.293 -33.875 1.00 88.69 1032 THR A C 1
ATOM 7873 O O . THR A 1 1032 ? 21.375 -15.158 -34.734 1.00 88.69 1032 THR A O 1
ATOM 7876 N N . LEU A 1 1033 ? 21.544 -14.609 -32.575 1.00 90.75 1033 LEU A N 1
ATOM 7877 C CA . LEU A 1 1033 ? 21.371 -15.987 -32.094 1.00 90.75 1033 LEU A CA 1
ATOM 7878 C C . LEU A 1 1033 ? 19.973 -16.545 -32.407 1.00 90.75 1033 LEU A C 1
ATOM 7880 O O . LEU A 1 1033 ? 19.826 -17.749 -32.654 1.00 90.75 1033 LEU A O 1
ATOM 7884 N N . CYS A 1 1034 ? 18.960 -15.676 -32.415 1.00 90.69 1034 CYS A N 1
ATOM 7885 C CA . CYS A 1 1034 ? 17.587 -16.041 -32.745 1.00 90.69 1034 CYS A CA 1
ATOM 7886 C C . CYS A 1 1034 ? 17.356 -16.222 -34.253 1.00 90.69 1034 CYS A C 1
ATOM 7888 O O . CYS A 1 1034 ? 16.529 -17.039 -34.637 1.00 90.69 1034 CYS A O 1
ATOM 7890 N N . THR A 1 1035 ? 18.073 -15.497 -35.112 1.00 88.75 1035 THR A N 1
ATOM 7891 C CA . THR A 1 1035 ? 17.785 -15.459 -36.559 1.00 88.75 1035 THR A CA 1
ATOM 7892 C C . THR A 1 1035 ? 18.795 -16.221 -37.424 1.00 88.75 1035 THR A C 1
ATOM 7894 O O . THR A 1 1035 ? 18.439 -16.677 -38.508 1.00 88.75 1035 THR A O 1
ATOM 7897 N N . ASP A 1 1036 ? 20.033 -16.440 -36.959 1.00 90.69 1036 ASP A N 1
ATOM 7898 C CA . ASP A 1 1036 ? 21.085 -17.119 -37.730 1.00 90.69 1036 ASP A CA 1
ATOM 7899 C C . ASP A 1 1036 ? 21.496 -18.462 -37.097 1.00 90.69 1036 ASP A C 1
ATOM 7901 O O . ASP A 1 1036 ? 22.271 -18.547 -36.136 1.00 90.69 1036 ASP A O 1
ATOM 7905 N N . ALA A 1 1037 ? 21.019 -19.556 -37.699 1.00 91.00 1037 ALA A N 1
ATOM 7906 C CA . ALA A 1 1037 ? 21.326 -20.919 -37.266 1.00 91.00 1037 ALA A CA 1
ATOM 7907 C C . ALA A 1 1037 ? 22.817 -21.292 -37.374 1.00 91.00 1037 ALA A C 1
ATOM 7909 O O . ALA A 1 1037 ? 23.301 -22.128 -36.605 1.00 91.00 1037 ALA A O 1
ATOM 7910 N N . ARG A 1 1038 ? 23.565 -20.689 -38.308 1.00 90.81 1038 ARG A N 1
ATOM 7911 C CA . ARG A 1 1038 ? 24.996 -20.958 -38.501 1.00 90.81 1038 ARG A CA 1
ATOM 7912 C C . ARG A 1 1038 ? 25.819 -20.296 -37.403 1.00 90.81 1038 ARG A C 1
ATOM 7914 O O . ARG A 1 1038 ? 26.711 -20.940 -36.854 1.00 90.81 1038 ARG A O 1
ATOM 7921 N N . ILE A 1 1039 ? 25.517 -19.042 -37.066 1.00 92.19 1039 ILE A N 1
ATOM 7922 C CA . ILE A 1 1039 ? 26.182 -18.336 -35.960 1.00 92.19 1039 ILE A CA 1
ATOM 7923 C C . ILE A 1 1039 ? 25.868 -19.033 -34.641 1.00 92.19 1039 ILE A C 1
ATOM 7925 O O . ILE A 1 1039 ? 26.779 -19.303 -33.861 1.00 92.19 1039 ILE A O 1
ATOM 7929 N N . ARG A 1 1040 ? 24.606 -19.417 -34.437 1.00 93.00 1040 ARG A N 1
ATOM 7930 C CA . ARG A 1 1040 ? 24.178 -20.200 -33.280 1.00 93.00 1040 ARG A CA 1
ATOM 7931 C C . ARG A 1 1040 ? 24.990 -21.495 -33.112 1.00 93.00 1040 ARG A C 1
ATOM 7933 O O . ARG A 1 1040 ? 25.474 -21.770 -32.017 1.00 93.00 1040 ARG A O 1
ATOM 7940 N N . ALA A 1 1041 ? 25.206 -22.253 -34.190 1.00 92.25 1041 ALA A N 1
ATOM 7941 C CA . ALA A 1 1041 ? 26.019 -23.473 -34.160 1.00 92.25 1041 ALA A CA 1
ATOM 7942 C C . ALA A 1 1041 ? 27.511 -23.206 -33.867 1.00 92.25 1041 ALA A C 1
ATOM 7944 O O . ALA A 1 1041 ? 28.135 -23.956 -33.117 1.00 92.25 1041 ALA A O 1
ATOM 7945 N N . GLU A 1 1042 ? 28.089 -22.140 -34.432 1.00 93.38 1042 GLU A N 1
ATOM 7946 C CA . GLU A 1 1042 ? 29.487 -21.755 -34.177 1.00 93.38 1042 GLU A CA 1
ATOM 7947 C C . GLU A 1 1042 ? 29.706 -21.297 -32.728 1.00 93.38 1042 GLU A C 1
ATOM 7949 O O . GLU A 1 1042 ? 30.687 -21.702 -32.106 1.00 93.38 1042 GLU A O 1
ATOM 7954 N N . VAL A 1 1043 ? 28.779 -20.510 -32.170 1.00 93.00 1043 VAL A N 1
ATOM 7955 C CA . VAL A 1 1043 ? 28.806 -20.074 -30.763 1.00 93.00 1043 VAL A CA 1
ATOM 7956 C C . VAL A 1 1043 ? 28.746 -21.278 -29.825 1.00 93.00 1043 VAL A C 1
ATOM 7958 O O . VAL A 1 1043 ? 29.546 -21.362 -28.894 1.00 93.00 1043 VAL A O 1
ATOM 7961 N N . MET A 1 1044 ? 27.874 -22.250 -30.096 1.00 92.50 1044 MET A N 1
ATOM 7962 C CA . MET A 1 1044 ? 27.790 -23.459 -29.272 1.00 92.50 1044 MET A CA 1
ATOM 7963 C C . MET A 1 1044 ? 29.043 -24.308 -29.332 1.00 92.50 1044 MET A C 1
ATOM 7965 O O . MET A 1 1044 ? 29.582 -24.686 -28.292 1.00 92.50 1044 MET A O 1
ATOM 7969 N N . ALA A 1 1045 ? 29.558 -24.557 -30.533 1.00 92.38 1045 ALA A N 1
ATOM 7970 C CA . ALA A 1 1045 ? 30.783 -25.323 -30.681 1.00 92.38 1045 ALA A CA 1
ATOM 7971 C C . ALA A 1 1045 ? 31.971 -24.632 -29.985 1.00 92.38 1045 ALA A C 1
ATOM 7973 O O . ALA A 1 1045 ? 32.743 -25.289 -29.290 1.00 92.38 1045 ALA A O 1
ATOM 7974 N N . ALA A 1 1046 ? 32.081 -23.303 -30.097 1.00 92.69 1046 ALA A N 1
ATOM 7975 C CA . ALA A 1 1046 ? 33.097 -22.525 -29.393 1.00 92.69 1046 ALA A CA 1
ATOM 7976 C C . ALA A 1 1046 ? 32.924 -22.558 -27.866 1.00 92.69 1046 ALA A C 1
ATOM 7978 O O . ALA A 1 1046 ? 33.918 -22.624 -27.146 1.00 92.69 1046 ALA A O 1
ATOM 7979 N N . SER A 1 1047 ? 31.687 -22.550 -27.362 1.00 91.69 1047 SER A N 1
ATOM 7980 C CA . SER A 1 1047 ? 31.415 -22.639 -25.923 1.00 91.69 1047 SER A CA 1
ATOM 7981 C C . SER A 1 1047 ? 31.865 -23.985 -25.342 1.00 91.69 1047 SER A C 1
ATOM 7983 O O . SER A 1 1047 ? 32.411 -24.022 -24.241 1.00 91.69 1047 SER A O 1
ATOM 7985 N N . VAL A 1 1048 ? 31.684 -25.082 -26.089 1.00 90.94 1048 VAL A N 1
ATOM 7986 C CA . VAL A 1 1048 ? 32.011 -26.454 -25.654 1.00 90.94 1048 VAL A CA 1
ATOM 7987 C C . VAL A 1 1048 ? 33.505 -26.784 -25.756 1.00 90.94 1048 VAL A C 1
ATOM 7989 O O . VAL A 1 1048 ? 34.037 -27.495 -24.907 1.00 90.94 1048 VAL A O 1
ATOM 7992 N N . GLU A 1 1049 ? 34.209 -26.278 -26.771 1.00 91.25 1049 GLU A N 1
ATOM 7993 C CA . GLU A 1 1049 ? 35.625 -26.608 -27.023 1.00 91.25 1049 GLU A CA 1
ATOM 7994 C C . GLU A 1 1049 ? 36.623 -25.937 -26.055 1.00 91.25 1049 GLU A C 1
ATOM 7996 O O . GLU A 1 1049 ? 37.822 -26.225 -26.103 1.00 91.25 1049 GLU A O 1
ATOM 8001 N N . GLY A 1 1050 ? 36.153 -25.063 -25.159 1.00 89.56 1050 GLY A N 1
ATOM 8002 C CA . GLY A 1 1050 ? 36.990 -24.360 -24.184 1.00 89.56 1050 GLY A CA 1
ATOM 8003 C C . GLY A 1 1050 ? 37.772 -23.170 -24.773 1.00 89.56 1050 GLY A C 1
ATOM 8004 O O . GLY A 1 1050 ? 37.634 -22.849 -25.955 1.00 89.56 1050 GLY A O 1
ATOM 8005 N N . PRO A 1 1051 ? 38.612 -22.489 -23.968 1.00 93.00 1051 PRO A N 1
ATOM 8006 C CA . PRO A 1 1051 ? 39.206 -21.195 -24.329 1.00 93.00 1051 PRO A CA 1
ATOM 8007 C C . PRO A 1 1051 ? 40.099 -21.239 -25.580 1.00 93.00 1051 PRO A C 1
ATOM 8009 O O . PRO A 1 1051 ? 40.005 -20.359 -26.436 1.00 93.00 1051 PRO A O 1
ATOM 8012 N N . GLU A 1 1052 ? 40.944 -22.267 -25.723 1.00 92.62 1052 GLU A N 1
ATOM 8013 C CA . GLU A 1 1052 ? 41.824 -22.423 -26.893 1.00 92.62 1052 GLU A CA 1
ATOM 8014 C C . GLU A 1 1052 ? 41.028 -22.729 -28.171 1.00 92.62 1052 GLU A C 1
ATOM 8016 O O . GLU A 1 1052 ? 41.313 -22.165 -29.229 1.00 92.62 1052 GLU A O 1
ATOM 8021 N N . GLY A 1 1053 ? 40.000 -23.580 -28.068 1.00 93.00 1053 GLY A N 1
ATOM 8022 C CA . GLY A 1 1053 ? 39.104 -23.906 -29.178 1.00 93.00 1053 GLY A CA 1
ATOM 8023 C C . GLY A 1 1053 ? 38.288 -22.698 -29.638 1.00 93.00 1053 GLY A C 1
ATOM 8024 O O . GLY A 1 1053 ? 38.252 -22.395 -30.831 1.00 93.00 1053 GLY A O 1
ATOM 8025 N N . ALA A 1 1054 ? 37.727 -21.935 -28.695 1.00 94.00 1054 ALA A N 1
ATOM 8026 C CA . ALA A 1 1054 ? 36.978 -20.713 -28.978 1.00 94.00 1054 ALA A CA 1
ATOM 8027 C C . ALA A 1 1054 ? 37.836 -19.654 -29.699 1.00 94.00 1054 ALA A C 1
ATOM 8029 O O . ALA A 1 1054 ? 37.405 -19.086 -30.705 1.00 94.00 1054 ALA A O 1
ATOM 8030 N N . LEU A 1 1055 ? 39.080 -19.438 -29.249 1.00 92.62 1055 LEU A N 1
ATOM 8031 C CA . LEU A 1 1055 ? 40.039 -18.555 -29.927 1.00 92.62 1055 LEU A CA 1
ATOM 8032 C C . LEU A 1 1055 ? 40.426 -19.080 -31.319 1.00 92.62 1055 LEU A C 1
ATOM 8034 O O . LEU A 1 1055 ? 40.513 -18.301 -32.271 1.00 92.62 1055 LEU A O 1
ATOM 8038 N N . GLY A 1 1056 ? 40.613 -20.395 -31.467 1.00 92.94 1056 GLY A N 1
ATOM 8039 C CA . GLY A 1 1056 ? 40.873 -21.033 -32.759 1.00 92.94 1056 GLY A CA 1
ATOM 8040 C C . GLY A 1 1056 ? 39.727 -20.843 -33.759 1.00 92.94 1056 GLY A C 1
ATOM 8041 O O . GLY A 1 1056 ? 39.969 -20.564 -34.937 1.00 92.94 1056 GLY A O 1
ATOM 8042 N N . ARG A 1 1057 ? 38.475 -20.927 -33.293 1.00 94.50 1057 ARG A N 1
ATOM 8043 C CA . ARG A 1 1057 ? 37.274 -20.661 -34.100 1.00 94.50 1057 ARG A CA 1
ATOM 8044 C C . ARG A 1 1057 ? 37.130 -19.194 -34.469 1.00 94.50 1057 ARG A C 1
ATOM 8046 O O . ARG A 1 1057 ? 36.845 -18.908 -35.631 1.00 94.50 1057 ARG A O 1
ATOM 8053 N N . LEU A 1 1058 ? 37.384 -18.279 -33.533 1.00 94.25 1058 LEU A N 1
ATOM 8054 C CA . LEU A 1 1058 ? 37.395 -16.839 -33.797 1.00 94.25 1058 LEU A CA 1
ATOM 8055 C C . LEU A 1 1058 ? 38.410 -16.482 -34.894 1.00 94.25 1058 LEU A C 1
ATOM 8057 O O . LEU A 1 1058 ? 38.068 -15.802 -35.863 1.00 94.25 1058 LEU A O 1
ATOM 8061 N N . ASP A 1 1059 ? 39.634 -17.001 -34.796 1.00 92.00 1059 ASP A N 1
ATOM 8062 C CA . ASP A 1 1059 ? 40.663 -16.788 -35.816 1.00 92.00 1059 ASP A CA 1
ATOM 8063 C C . ASP A 1 1059 ? 40.279 -17.437 -37.160 1.00 92.00 1059 ASP A C 1
ATOM 8065 O O . ASP A 1 1059 ? 40.437 -16.831 -38.223 1.00 92.00 1059 ASP A O 1
ATOM 8069 N N . GLY A 1 1060 ? 39.689 -18.636 -37.134 1.00 92.31 1060 GLY A N 1
ATOM 8070 C CA . GLY A 1 1060 ? 39.154 -19.300 -38.323 1.00 92.31 1060 GLY A CA 1
ATOM 8071 C C . GLY A 1 1060 ? 38.052 -18.496 -39.024 1.00 92.31 1060 GLY A C 1
ATOM 8072 O O . GLY A 1 1060 ? 38.084 -18.355 -40.250 1.00 92.31 1060 GLY A O 1
ATOM 8073 N N . ALA A 1 1061 ? 37.108 -17.936 -38.265 1.00 92.88 1061 ALA A N 1
ATOM 8074 C CA . ALA A 1 1061 ? 36.048 -17.069 -38.776 1.00 92.88 1061 ALA A CA 1
ATOM 8075 C C . ALA A 1 1061 ? 36.620 -15.778 -39.379 1.00 92.88 1061 ALA A C 1
ATOM 8077 O O . ALA A 1 1061 ? 36.236 -15.391 -40.483 1.00 92.88 1061 ALA A O 1
ATOM 8078 N N . TRP A 1 1062 ? 37.614 -15.173 -38.723 1.00 93.38 1062 TRP A N 1
ATOM 8079 C CA . TRP A 1 1062 ? 38.305 -13.992 -39.237 1.00 93.38 1062 TRP A CA 1
ATOM 8080 C C . TRP A 1 1062 ? 39.010 -14.248 -40.572 1.00 93.38 1062 TRP A C 1
ATOM 8082 O O . TRP A 1 1062 ? 38.874 -13.461 -41.509 1.00 93.38 1062 TRP A O 1
ATOM 8092 N N . ARG A 1 1063 ? 39.732 -15.369 -40.706 1.00 90.69 1063 ARG A N 1
ATOM 8093 C CA . ARG A 1 1063 ? 40.399 -15.725 -41.972 1.00 90.69 1063 ARG A CA 1
ATOM 8094 C C . ARG A 1 1063 ? 39.404 -15.888 -43.124 1.00 90.69 1063 ARG A C 1
ATOM 8096 O O . ARG A 1 1063 ? 39.733 -15.517 -44.248 1.00 90.69 1063 ARG A O 1
ATOM 8103 N N . ARG A 1 1064 ? 38.201 -16.414 -42.855 1.00 90.31 1064 ARG A N 1
ATOM 8104 C CA . ARG A 1 1064 ? 37.117 -16.498 -43.852 1.00 90.31 1064 ARG A CA 1
ATOM 8105 C C . ARG A 1 1064 ? 36.606 -15.109 -44.234 1.00 90.31 1064 ARG A C 1
ATOM 8107 O O . ARG A 1 1064 ? 36.508 -14.810 -45.422 1.00 90.31 1064 ARG A O 1
ATOM 8114 N N . LEU A 1 1065 ? 36.369 -14.246 -43.246 1.00 92.31 1065 LEU A N 1
ATOM 8115 C CA . LEU A 1 1065 ? 35.892 -12.879 -43.462 1.00 92.31 1065 LEU A CA 1
ATOM 8116 C C . LEU A 1 1065 ? 36.843 -12.058 -44.347 1.00 92.31 1065 LEU A C 1
ATOM 8118 O O . LEU A 1 1065 ? 36.400 -11.415 -45.292 1.00 92.31 1065 LEU A O 1
ATOM 8122 N N . VAL A 1 1066 ? 38.155 -12.122 -44.090 1.00 89.75 1066 VAL A N 1
ATOM 8123 C CA . VAL A 1 1066 ? 39.175 -11.384 -44.865 1.00 89.75 1066 VAL A CA 1
ATOM 8124 C C . VAL A 1 1066 ? 39.175 -11.769 -46.351 1.00 89.75 1066 VAL A C 1
ATOM 8126 O O . VAL A 1 1066 ? 39.537 -10.954 -47.196 1.00 89.75 1066 VAL A O 1
ATOM 8129 N N . GLY A 1 1067 ? 38.769 -12.998 -46.680 1.00 84.81 1067 GLY A N 1
ATOM 8130 C CA . GLY A 1 1067 ? 38.662 -13.484 -48.057 1.00 84.81 1067 GLY A CA 1
ATOM 8131 C C . GLY A 1 1067 ? 37.315 -13.219 -48.738 1.00 84.81 1067 GLY A C 1
ATOM 8132 O O . GLY A 1 1067 ? 37.157 -13.612 -49.892 1.00 84.81 1067 GLY A O 1
ATOM 8133 N N . THR A 1 1068 ? 36.349 -12.598 -48.053 1.00 89.44 1068 THR A N 1
ATOM 8134 C CA . THR A 1 1068 ? 34.972 -12.424 -48.545 1.00 89.44 1068 THR A CA 1
ATOM 8135 C C . THR A 1 1068 ? 34.809 -11.071 -49.235 1.00 89.44 1068 THR A C 1
ATOM 8137 O O . THR A 1 1068 ? 35.111 -10.033 -48.649 1.00 89.44 1068 THR A O 1
ATOM 8140 N N . ALA A 1 1069 ? 34.350 -11.082 -50.489 1.00 87.88 1069 ALA A N 1
ATOM 8141 C CA . ALA A 1 1069 ? 34.140 -9.872 -51.291 1.00 87.88 1069 ALA A CA 1
ATOM 8142 C C . ALA A 1 1069 ? 32.658 -9.490 -51.441 1.00 87.88 1069 ALA A C 1
ATOM 8144 O O . ALA A 1 1069 ? 32.366 -8.330 -51.728 1.00 87.88 1069 ALA A O 1
ATOM 8145 N N . ASP A 1 1070 ? 31.747 -10.453 -51.275 1.00 91.81 1070 ASP A N 1
ATOM 8146 C CA . ASP A 1 1070 ? 30.308 -10.206 -51.318 1.00 91.81 1070 ASP A CA 1
ATOM 8147 C C . ASP A 1 1070 ? 29.855 -9.471 -50.041 1.00 91.81 1070 ASP A C 1
ATOM 8149 O O . ASP A 1 1070 ? 30.174 -9.938 -48.945 1.00 91.81 1070 ASP A O 1
ATOM 8153 N N . PRO A 1 1071 ? 29.161 -8.323 -50.145 1.00 86.94 1071 PRO A N 1
ATOM 8154 C CA . PRO A 1 1071 ? 28.764 -7.537 -48.979 1.00 86.94 1071 PRO A CA 1
ATOM 8155 C C . PRO A 1 1071 ? 27.862 -8.278 -47.985 1.00 86.94 1071 PRO A C 1
ATOM 8157 O O . PRO A 1 1071 ? 28.068 -8.130 -46.781 1.00 86.94 1071 PRO A O 1
ATOM 8160 N N . ASP A 1 1072 ? 26.910 -9.088 -48.451 1.00 83.75 1072 ASP A N 1
ATOM 8161 C CA . ASP A 1 1072 ? 25.949 -9.772 -47.577 1.00 83.75 1072 ASP A CA 1
ATOM 8162 C C . ASP A 1 1072 ? 26.627 -10.936 -46.840 1.00 83.75 1072 ASP A C 1
ATOM 8164 O O . ASP A 1 1072 ? 26.497 -11.086 -45.620 1.00 83.75 1072 ASP A O 1
ATOM 8168 N N . GLU A 1 1073 ? 27.450 -11.715 -47.551 1.00 85.88 1073 GLU A N 1
ATOM 8169 C CA . GLU A 1 1073 ? 28.293 -12.744 -46.935 1.00 85.88 1073 GLU A CA 1
ATOM 8170 C C . GLU A 1 1073 ? 29.325 -12.140 -45.973 1.00 85.88 1073 GLU A C 1
ATOM 8172 O O . GLU A 1 1073 ? 29.632 -12.741 -44.937 1.00 85.88 1073 GLU A O 1
ATOM 8177 N N . TRP A 1 1074 ? 29.849 -10.950 -46.287 1.00 91.62 1074 TRP A N 1
ATOM 8178 C CA . TRP A 1 107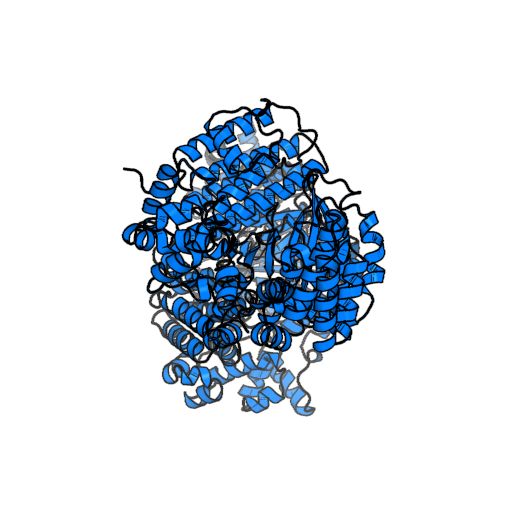4 ? 30.781 -10.234 -45.421 1.00 91.62 1074 TRP A CA 1
ATOM 8179 C C . TRP A 1 1074 ? 30.099 -9.796 -44.125 1.00 91.62 1074 TRP A C 1
ATOM 8181 O O . TRP A 1 1074 ? 30.653 -10.030 -43.053 1.00 91.62 1074 TRP A O 1
ATOM 8191 N N . ILE A 1 1075 ? 28.886 -9.234 -44.193 1.00 86.50 1075 ILE A N 1
ATOM 8192 C CA . ILE A 1 1075 ? 28.098 -8.848 -43.010 1.00 86.50 1075 ILE A CA 1
ATOM 8193 C C . ILE A 1 1075 ? 27.835 -10.075 -42.130 1.00 86.50 1075 ILE A C 1
ATOM 8195 O O . ILE A 1 1075 ? 28.149 -10.058 -40.939 1.00 86.50 1075 ILE A O 1
ATOM 8199 N N . ALA A 1 1076 ? 27.354 -11.176 -42.714 1.00 85.31 1076 ALA A N 1
ATOM 8200 C CA . ALA A 1 1076 ? 27.103 -12.410 -41.970 1.00 85.31 1076 ALA A CA 1
ATOM 8201 C C . ALA A 1 1076 ? 28.390 -12.997 -41.354 1.00 85.31 1076 ALA A C 1
ATOM 8203 O O . ALA A 1 1076 ? 28.386 -13.505 -40.229 1.00 85.31 1076 ALA A O 1
ATOM 8204 N N . GLY A 1 1077 ? 29.515 -12.931 -42.073 1.00 90.12 1077 GLY A N 1
ATOM 8205 C CA . GLY A 1 1077 ? 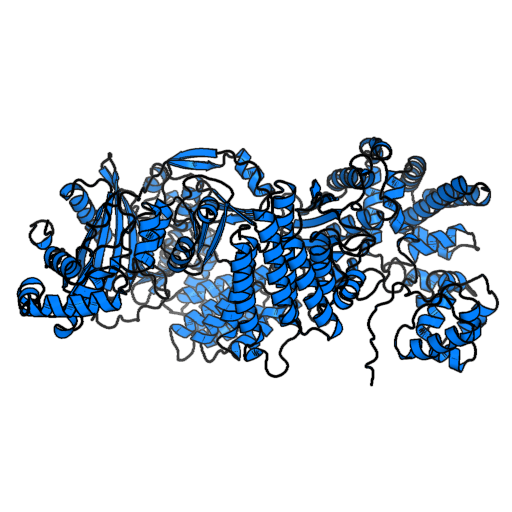30.824 -13.344 -41.567 1.00 90.12 1077 GLY A CA 1
ATOM 8206 C C . GLY A 1 1077 ? 31.339 -12.449 -40.437 1.00 90.12 1077 GLY A C 1
ATOM 8207 O O . GLY A 1 1077 ? 31.927 -12.948 -39.477 1.00 90.12 1077 GLY A O 1
ATOM 8208 N N . TYR A 1 1078 ? 31.097 -11.141 -40.517 1.00 90.06 1078 TYR A N 1
ATOM 8209 C CA . TYR A 1 1078 ? 31.475 -10.180 -39.488 1.00 90.06 1078 TYR A CA 1
ATOM 8210 C C . TYR A 1 1078 ? 30.646 -10.366 -38.215 1.00 90.06 1078 TYR A C 1
ATOM 8212 O O . TYR A 1 1078 ? 31.227 -10.411 -37.129 1.00 90.06 1078 TYR A O 1
ATOM 8220 N N . ASN A 1 1079 ? 29.336 -10.597 -38.339 1.00 88.94 1079 ASN A N 1
ATOM 8221 C CA . ASN A 1 1079 ? 28.467 -10.936 -37.210 1.00 88.94 1079 ASN A CA 1
ATOM 8222 C C . ASN A 1 1079 ? 28.956 -12.210 -36.505 1.00 88.94 1079 ASN A C 1
ATOM 8224 O O . ASN A 1 1079 ? 29.081 -12.226 -35.283 1.00 88.94 1079 ASN A O 1
ATOM 8228 N N . ALA A 1 1080 ? 29.351 -13.248 -37.254 1.00 91.75 1080 ALA A N 1
ATOM 8229 C CA . ALA A 1 1080 ? 29.936 -14.457 -36.667 1.00 91.75 1080 ALA A CA 1
ATOM 8230 C C . ALA A 1 1080 ? 31.222 -14.165 -35.862 1.00 91.75 1080 ALA A C 1
ATOM 8232 O O . ALA A 1 1080 ? 31.392 -14.680 -34.757 1.00 91.75 1080 ALA A O 1
ATOM 8233 N N . VAL A 1 1081 ? 32.116 -13.314 -36.383 1.00 93.75 1081 VAL A N 1
ATOM 8234 C CA . VAL A 1 1081 ? 33.332 -12.877 -35.669 1.00 93.75 1081 VAL A CA 1
ATOM 8235 C C . VAL A 1 1081 ? 32.982 -12.086 -34.406 1.00 93.75 1081 VAL A C 1
ATOM 8237 O O . VAL A 1 1081 ? 33.582 -12.332 -33.362 1.00 93.75 1081 VAL A O 1
ATOM 8240 N N . GLN A 1 1082 ? 32.018 -11.162 -34.472 1.00 91.44 1082 GLN A N 1
ATOM 8241 C CA . GLN A 1 1082 ? 31.577 -10.385 -33.311 1.00 91.44 1082 GLN A CA 1
ATOM 8242 C C . GLN A 1 1082 ? 30.997 -11.279 -32.212 1.00 91.44 1082 GLN A C 1
ATOM 8244 O O . GLN A 1 1082 ? 31.384 -11.133 -31.053 1.00 91.44 1082 GLN A O 1
ATOM 8249 N N . GLN A 1 1083 ? 30.128 -12.231 -32.564 1.00 92.50 1083 GLN A N 1
ATOM 8250 C CA . GLN A 1 1083 ? 29.497 -13.120 -31.586 1.00 92.50 1083 GLN A CA 1
ATOM 8251 C C . GLN A 1 1083 ? 30.495 -14.103 -30.958 1.00 92.50 1083 GLN A C 1
ATOM 8253 O O . GLN A 1 1083 ? 30.457 -14.330 -29.749 1.00 92.50 1083 GLN A O 1
ATOM 8258 N N . LEU A 1 1084 ? 31.457 -14.621 -31.730 1.00 94.81 1084 LEU A N 1
ATOM 8259 C CA . LEU A 1 1084 ? 32.552 -15.431 -31.181 1.00 94.81 1084 LEU A CA 1
ATOM 8260 C C . LEU A 1 1084 ? 33.474 -14.607 -30.268 1.00 94.81 1084 LEU A C 1
ATOM 8262 O O . LEU A 1 1084 ? 33.878 -15.087 -29.212 1.00 94.81 1084 LEU A O 1
ATOM 8266 N N . ALA A 1 1085 ? 33.783 -13.361 -30.634 1.00 94.38 1085 ALA A N 1
ATOM 8267 C CA . ALA A 1 1085 ? 34.572 -12.459 -29.799 1.00 94.38 1085 ALA A CA 1
ATOM 8268 C C . ALA A 1 1085 ? 33.856 -12.113 -28.481 1.00 94.38 1085 ALA A C 1
ATOM 8270 O O . ALA A 1 1085 ? 34.484 -12.139 -27.422 1.00 94.38 1085 ALA A O 1
ATOM 8271 N N . LEU A 1 1086 ? 32.547 -11.846 -28.534 1.00 94.06 1086 LEU A N 1
ATOM 8272 C CA . LEU A 1 1086 ? 31.717 -11.627 -27.350 1.00 94.06 1086 LEU A CA 1
ATOM 8273 C C . LEU A 1 1086 ? 31.693 -12.866 -26.454 1.00 94.06 1086 LEU A C 1
ATOM 8275 O O . LEU A 1 1086 ? 31.926 -12.740 -25.256 1.00 94.06 1086 LEU A O 1
ATOM 8279 N N . LEU A 1 1087 ? 31.473 -14.056 -27.022 1.00 94.94 1087 LEU A N 1
ATOM 8280 C CA . LEU A 1 1087 ? 31.488 -15.312 -26.271 1.00 94.94 1087 LEU A CA 1
ATOM 8281 C C . LEU A 1 1087 ? 32.832 -15.524 -25.563 1.00 94.94 1087 LEU A C 1
ATOM 8283 O O . LEU A 1 1087 ? 32.844 -15.853 -24.380 1.00 94.94 1087 LEU A O 1
ATOM 8287 N N . VAL A 1 1088 ? 33.958 -15.308 -26.254 1.00 95.44 1088 VAL A N 1
ATOM 8288 C CA . VAL A 1 1088 ? 35.298 -15.421 -25.654 1.00 95.44 1088 VAL A CA 1
ATOM 8289 C C . VAL A 1 1088 ? 35.461 -14.422 -24.507 1.00 95.44 1088 VAL A C 1
ATOM 8291 O O . VAL A 1 1088 ? 35.874 -14.813 -23.418 1.00 95.44 1088 VAL A O 1
ATOM 8294 N N . ALA A 1 1089 ? 35.077 -13.158 -24.706 1.00 95.00 1089 ALA A N 1
ATOM 8295 C CA . ALA A 1 1089 ? 35.142 -12.133 -23.664 1.00 95.00 1089 ALA A CA 1
ATOM 8296 C C . ALA A 1 1089 ? 34.205 -12.419 -22.475 1.00 95.00 1089 ALA A C 1
ATOM 8298 O O . ALA A 1 1089 ? 34.517 -12.050 -21.342 1.00 95.00 1089 ALA A O 1
ATOM 8299 N N . ALA A 1 1090 ? 33.061 -13.061 -22.711 1.00 94.88 1090 ALA A N 1
ATOM 8300 C CA . ALA A 1 1090 ? 32.066 -13.377 -21.694 1.00 94.88 1090 ALA A CA 1
ATOM 8301 C C . ALA A 1 1090 ? 32.421 -14.638 -20.892 1.00 94.88 1090 ALA A C 1
ATOM 8303 O O . ALA A 1 1090 ? 32.428 -14.600 -19.661 1.00 94.88 1090 ALA A O 1
ATOM 8304 N N . ARG A 1 1091 ? 32.727 -15.746 -21.581 1.00 94.50 1091 ARG A N 1
ATOM 8305 C CA . ARG A 1 1091 ? 32.936 -17.084 -21.003 1.00 94.50 1091 ARG A CA 1
ATOM 8306 C C . ARG A 1 1091 ? 34.379 -17.340 -20.578 1.00 94.50 1091 ARG A C 1
ATOM 8308 O O . ARG A 1 1091 ? 34.597 -18.074 -19.619 1.00 94.50 1091 ARG A O 1
ATOM 8315 N N . PHE A 1 1092 ? 35.348 -16.735 -21.265 1.00 95.31 1092 PHE A N 1
ATOM 8316 C CA . PHE A 1 1092 ? 36.779 -16.979 -21.062 1.00 95.31 1092 PHE A CA 1
ATOM 8317 C C . PHE A 1 1092 ? 37.577 -15.664 -20.928 1.00 95.31 1092 PHE A C 1
ATOM 8319 O O . PHE A 1 1092 ? 38.521 -15.439 -21.692 1.00 95.31 1092 PHE A O 1
ATOM 8326 N N . PRO A 1 1093 ? 37.230 -14.778 -19.971 1.00 93.62 1093 PRO A N 1
ATOM 8327 C CA . PRO A 1 1093 ? 37.796 -13.429 -19.886 1.00 93.62 1093 PRO A CA 1
ATOM 8328 C C . PRO A 1 1093 ? 39.324 -13.418 -19.727 1.00 93.62 1093 PRO A C 1
ATOM 8330 O O . PRO A 1 1093 ? 39.996 -12.645 -20.403 1.00 93.62 1093 PRO A O 1
ATOM 8333 N N . GLU A 1 1094 ? 39.893 -14.324 -18.928 1.00 91.50 1094 GLU A N 1
ATOM 8334 C CA . GLU A 1 1094 ? 41.350 -14.451 -18.751 1.00 91.50 1094 GLU A CA 1
ATOM 8335 C C . GLU A 1 1094 ? 42.064 -14.788 -20.072 1.00 91.50 1094 GLU A C 1
ATOM 8337 O O . GLU A 1 1094 ? 43.075 -14.178 -20.426 1.00 91.50 1094 GLU A O 1
ATOM 8342 N N . ALA A 1 1095 ? 41.507 -15.724 -20.850 1.00 91.25 1095 ALA A N 1
ATOM 8343 C CA . ALA A 1 1095 ? 42.036 -16.086 -22.163 1.00 91.25 1095 ALA A CA 1
ATOM 8344 C C . ALA A 1 1095 ? 41.878 -14.937 -23.170 1.00 91.25 1095 ALA A C 1
ATOM 8346 O O . ALA A 1 1095 ? 42.753 -14.731 -24.011 1.00 91.25 1095 ALA A O 1
ATOM 8347 N N . ALA A 1 1096 ? 40.793 -14.164 -23.066 1.00 91.44 1096 ALA A N 1
ATOM 8348 C CA . ALA A 1 1096 ? 40.562 -12.984 -23.886 1.00 91.44 1096 ALA A CA 1
ATOM 8349 C C . ALA A 1 1096 ? 41.613 -11.892 -23.615 1.00 91.44 1096 ALA A C 1
ATOM 8351 O O . ALA A 1 1096 ? 42.218 -11.378 -24.558 1.00 91.44 1096 ALA A O 1
ATOM 8352 N N . VAL A 1 1097 ? 41.885 -11.593 -22.338 1.00 89.88 1097 VAL A N 1
ATOM 8353 C CA . VAL A 1 1097 ? 42.937 -10.654 -21.912 1.00 89.88 1097 VAL A CA 1
ATOM 8354 C C . VAL A 1 1097 ? 44.303 -11.137 -22.393 1.00 89.88 1097 VAL A C 1
ATOM 8356 O O . VAL A 1 1097 ? 45.018 -10.382 -23.049 1.00 89.88 1097 VAL A O 1
ATOM 8359 N N . ALA A 1 1098 ? 44.647 -12.408 -22.159 1.00 88.00 1098 ALA A N 1
ATOM 8360 C CA . ALA A 1 1098 ? 45.920 -12.979 -22.594 1.00 88.00 1098 ALA A CA 1
ATOM 8361 C C . ALA A 1 1098 ? 46.099 -12.921 -24.122 1.00 88.00 1098 ALA A C 1
ATOM 8363 O O . ALA A 1 1098 ? 47.171 -12.549 -24.603 1.00 88.00 1098 ALA A O 1
ATOM 8364 N N . ALA A 1 1099 ? 45.056 -13.237 -24.895 1.00 87.50 1099 ALA A N 1
ATOM 8365 C CA . ALA A 1 1099 ? 45.091 -13.191 -26.355 1.00 87.50 1099 ALA A CA 1
ATOM 8366 C C . ALA A 1 1099 ? 45.314 -11.766 -26.877 1.00 87.50 1099 ALA A C 1
ATOM 8368 O O . ALA A 1 1099 ? 46.142 -11.549 -27.765 1.00 87.50 1099 ALA A O 1
ATOM 8369 N N . VAL A 1 1100 ? 44.617 -10.786 -26.301 1.00 85.62 1100 VAL A N 1
ATOM 8370 C CA . VAL A 1 1100 ? 44.775 -9.383 -26.685 1.00 85.62 1100 VAL A CA 1
ATOM 8371 C C . VAL A 1 1100 ? 46.146 -8.835 -26.249 1.00 85.62 1100 VAL A C 1
ATOM 8373 O O . VAL A 1 1100 ? 46.793 -8.118 -27.017 1.00 85.62 1100 VAL A O 1
ATOM 8376 N N . ALA A 1 1101 ? 46.646 -9.240 -25.078 1.00 80.12 1101 ALA A N 1
ATOM 8377 C CA . ALA A 1 1101 ? 47.953 -8.847 -24.553 1.00 80.12 1101 ALA A CA 1
ATOM 8378 C C . ALA A 1 1101 ? 49.141 -9.470 -25.311 1.00 80.12 1101 ALA A C 1
ATOM 8380 O O . ALA A 1 1101 ? 50.178 -8.820 -25.462 1.00 80.12 1101 ALA A O 1
ATOM 8381 N N . ALA A 1 1102 ? 49.015 -10.704 -25.812 1.00 78.06 1102 ALA A N 1
ATOM 8382 C CA . ALA A 1 1102 ? 50.096 -11.444 -26.471 1.00 78.06 1102 ALA A CA 1
ATOM 8383 C C . ALA A 1 1102 ? 50.290 -11.095 -27.961 1.00 78.06 1102 ALA A C 1
ATOM 8385 O O . ALA A 1 1102 ? 51.350 -11.363 -28.531 1.00 78.06 1102 ALA A O 1
ATOM 8386 N N . ALA A 1 1103 ? 49.285 -10.516 -28.624 1.00 61.06 1103 ALA A N 1
ATOM 8387 C CA . ALA A 1 1103 ? 49.227 -10.506 -30.084 1.00 61.06 1103 ALA A CA 1
ATOM 8388 C C . ALA A 1 1103 ? 50.193 -9.520 -30.782 1.00 61.06 1103 ALA A C 1
ATOM 8390 O O . ALA A 1 1103 ? 50.387 -8.371 -30.362 1.00 61.06 1103 ALA A O 1
ATOM 8391 N N . ALA A 1 1104 ? 50.740 -9.965 -31.922 1.00 60.81 1104 ALA A N 1
ATOM 8392 C CA . ALA A 1 1104 ? 51.059 -9.108 -33.068 1.00 60.81 1104 ALA A CA 1
ATOM 8393 C C . ALA A 1 1104 ? 49.735 -8.741 -33.778 1.00 60.81 1104 ALA A C 1
ATOM 8395 O O . ALA A 1 1104 ? 48.824 -9.566 -33.772 1.00 60.81 1104 ALA A O 1
ATOM 8396 N N . PRO A 1 1105 ? 49.577 -7.540 -34.362 1.00 58.22 1105 PRO A N 1
ATOM 8397 C CA . PRO A 1 1105 ? 48.265 -7.000 -34.734 1.00 58.22 1105 PRO A CA 1
ATOM 8398 C C . PRO A 1 1105 ? 47.558 -7.842 -35.814 1.00 58.22 1105 PRO A C 1
ATOM 8400 O O . PRO A 1 1105 ? 47.809 -7.669 -37.005 1.00 58.22 1105 PRO A O 1
ATOM 8403 N N . SER A 1 1106 ? 46.657 -8.741 -35.407 1.00 64.69 1106 SER A N 1
ATOM 8404 C CA . SER A 1 1106 ? 45.633 -9.339 -36.271 1.00 64.69 1106 SER A CA 1
ATOM 8405 C C . SER A 1 1106 ? 44.344 -8.511 -36.180 1.00 64.69 1106 SER A C 1
ATOM 8407 O O . SER A 1 1106 ? 44.107 -7.818 -35.190 1.00 64.69 1106 SER A O 1
ATOM 8409 N N . GLY A 1 1107 ? 43.498 -8.545 -37.212 1.00 73.19 1107 GLY A N 1
ATOM 8410 C CA . GLY A 1 1107 ? 42.287 -7.715 -37.228 1.00 73.19 1107 GLY A CA 1
ATOM 8411 C C . GLY A 1 1107 ? 41.153 -8.206 -36.315 1.00 73.19 1107 GLY A C 1
ATOM 8412 O O . GLY A 1 1107 ? 40.343 -7.391 -35.889 1.00 73.19 1107 GLY A O 1
ATOM 8413 N N . TRP A 1 1108 ? 41.123 -9.488 -35.922 1.00 86.88 1108 TRP A N 1
ATOM 8414 C CA . TRP A 1 1108 ? 40.129 -9.986 -34.955 1.00 86.88 1108 TRP A CA 1
ATOM 8415 C C . TRP A 1 1108 ? 40.433 -9.587 -33.508 1.00 86.88 1108 TRP A C 1
ATOM 8417 O O . TRP A 1 1108 ? 39.503 -9.454 -32.717 1.00 86.88 1108 TRP A O 1
ATOM 8427 N N . VAL A 1 1109 ? 41.703 -9.338 -33.157 1.00 87.00 1109 VAL A N 1
ATOM 8428 C CA . VAL A 1 1109 ? 42.094 -8.834 -31.824 1.00 87.00 1109 VAL A CA 1
ATOM 8429 C C . VAL A 1 1109 ? 41.459 -7.472 -31.548 1.00 87.00 1109 VAL A C 1
ATOM 8431 O O . VAL A 1 1109 ? 41.111 -7.172 -30.413 1.00 87.00 1109 VAL A O 1
ATOM 8434 N N . ASP A 1 1110 ? 41.244 -6.667 -32.590 1.00 83.12 1110 ASP A N 1
ATOM 8435 C CA . ASP A 1 1110 ? 40.565 -5.375 -32.490 1.00 83.12 1110 ASP A CA 1
ATOM 8436 C C . ASP A 1 1110 ? 39.061 -5.526 -32.187 1.00 83.12 1110 ASP A C 1
ATOM 8438 O O . ASP A 1 1110 ? 38.502 -4.734 -31.429 1.00 83.12 1110 ASP A O 1
ATOM 8442 N N . VAL A 1 1111 ? 38.420 -6.582 -32.708 1.00 87.50 1111 VAL A N 1
ATOM 8443 C CA . VAL A 1 1111 ? 37.023 -6.933 -32.389 1.00 87.50 1111 VAL A CA 1
ATOM 8444 C C . VAL A 1 1111 ? 36.914 -7.527 -30.982 1.00 87.50 1111 VAL A C 1
ATOM 8446 O O . VAL A 1 1111 ? 36.031 -7.137 -30.223 1.00 87.50 1111 VAL A O 1
ATOM 8449 N N . LEU A 1 1112 ? 37.843 -8.407 -30.591 1.00 90.25 1112 LEU A N 1
ATOM 8450 C CA . LEU A 1 1112 ? 37.887 -8.962 -29.236 1.00 90.25 1112 LEU A CA 1
ATOM 8451 C C . LEU A 1 1112 ? 38.144 -7.878 -28.185 1.00 90.25 1112 LEU A C 1
ATOM 8453 O O . LEU A 1 1112 ? 37.469 -7.850 -27.161 1.00 90.25 1112 LEU A O 1
ATOM 8457 N N . ALA A 1 1113 ? 39.051 -6.938 -28.448 1.00 86.62 1113 ALA A N 1
ATOM 8458 C CA . ALA A 1 1113 ? 39.297 -5.812 -27.552 1.00 86.62 1113 ALA A CA 1
ATOM 8459 C C . ALA A 1 1113 ? 38.047 -4.942 -27.354 1.00 86.62 1113 ALA A C 1
ATOM 8461 O O . ALA A 1 1113 ? 37.805 -4.490 -26.238 1.00 86.62 1113 ALA A O 1
ATOM 8462 N N . ALA A 1 1114 ? 37.222 -4.758 -28.391 1.00 83.94 1114 ALA A N 1
ATOM 8463 C CA . ALA A 1 1114 ? 35.949 -4.045 -28.268 1.00 83.94 1114 ALA A CA 1
ATOM 8464 C C . ALA A 1 1114 ? 34.941 -4.762 -27.346 1.00 83.94 1114 ALA A C 1
ATOM 8466 O O . ALA A 1 1114 ? 34.109 -4.098 -26.738 1.00 83.94 1114 ALA A O 1
ATOM 8467 N N . ALA A 1 1115 ? 35.036 -6.089 -27.200 1.00 88.69 1115 ALA A N 1
ATOM 8468 C CA . ALA A 1 1115 ? 34.242 -6.853 -26.238 1.00 88.69 1115 ALA A CA 1
ATOM 8469 C C . ALA A 1 1115 ? 34.894 -6.919 -24.842 1.00 88.69 1115 ALA A C 1
ATOM 8471 O O . ALA A 1 1115 ? 34.190 -6.930 -23.840 1.00 88.69 1115 ALA A O 1
ATOM 8472 N N . VAL A 1 1116 ? 36.222 -6.939 -24.727 1.00 89.88 1116 VAL A N 1
ATOM 8473 C CA . VAL A 1 1116 ? 36.906 -7.068 -23.424 1.00 89.88 1116 VAL A CA 1
ATOM 8474 C C . VAL A 1 1116 ? 36.990 -5.737 -22.672 1.00 89.88 1116 VAL A C 1
ATOM 8476 O O . VAL A 1 1116 ? 36.722 -5.703 -21.479 1.00 89.88 1116 VAL A O 1
ATOM 8479 N N . LEU A 1 1117 ? 37.335 -4.633 -23.342 1.00 85.88 1117 LEU A N 1
ATOM 8480 C CA . LEU A 1 1117 ? 37.594 -3.336 -22.691 1.00 85.88 1117 LEU A CA 1
ATOM 8481 C C . LEU A 1 1117 ? 36.405 -2.742 -21.903 1.00 85.88 1117 LEU A C 1
ATOM 8483 O O . LEU A 1 1117 ? 36.649 -2.103 -20.873 1.00 85.88 1117 LEU A O 1
ATOM 8487 N N . PRO A 1 1118 ? 35.139 -2.948 -22.317 1.00 83.94 1118 PRO A N 1
ATOM 8488 C CA . PRO A 1 1118 ? 33.990 -2.520 -21.522 1.00 83.94 1118 PRO A CA 1
ATOM 8489 C C . PRO A 1 1118 ? 33.841 -3.247 -20.179 1.00 83.94 1118 PRO A C 1
ATOM 8491 O O . PRO A 1 1118 ? 33.186 -2.719 -19.286 1.00 83.94 1118 PRO A O 1
ATOM 8494 N N . ARG A 1 1119 ? 34.454 -4.423 -19.989 1.00 89.19 1119 ARG A N 1
ATOM 8495 C CA . ARG A 1 1119 ? 34.358 -5.180 -18.736 1.00 89.19 1119 ARG A CA 1
ATOM 8496 C C . ARG A 1 1119 ? 35.152 -4.513 -17.617 1.00 89.19 1119 ARG A C 1
ATOM 8498 O O . ARG A 1 1119 ? 36.377 -4.480 -17.678 1.00 89.19 1119 ARG A O 1
ATOM 8505 N N . ALA A 1 1120 ? 34.476 -4.030 -16.580 1.00 88.50 1120 ALA A N 1
ATOM 8506 C CA . ALA A 1 1120 ? 35.122 -3.356 -15.456 1.00 88.50 1120 ALA A CA 1
ATOM 8507 C C . ALA A 1 1120 ? 36.071 -4.275 -14.662 1.00 88.50 1120 ALA A C 1
ATOM 8509 O O . ALA A 1 1120 ? 37.114 -3.820 -14.203 1.00 88.50 1120 ALA A O 1
ATOM 8510 N N . ASP A 1 1121 ? 35.743 -5.564 -14.541 1.00 92.19 1121 ASP A N 1
ATOM 8511 C CA . ASP A 1 1121 ? 36.469 -6.538 -13.716 1.00 92.19 1121 ASP A CA 1
ATOM 8512 C C . ASP A 1 1121 ? 37.858 -6.920 -14.252 1.00 92.19 1121 ASP A C 1
ATOM 8514 O O . ASP A 1 1121 ? 38.726 -7.287 -13.468 1.00 92.19 1121 ASP A O 1
ATOM 8518 N N . VAL A 1 1122 ? 38.095 -6.797 -15.562 1.00 89.75 1122 VAL A N 1
ATOM 8519 C CA . VAL A 1 1122 ? 39.387 -7.125 -16.206 1.00 89.75 1122 VAL A CA 1
ATOM 8520 C C . VAL A 1 1122 ? 40.068 -5.921 -16.864 1.00 89.75 1122 VAL A C 1
ATOM 8522 O O . VAL A 1 1122 ? 41.130 -6.041 -17.480 1.00 89.75 1122 VAL A O 1
ATOM 8525 N N . ARG A 1 1123 ? 39.463 -4.733 -16.758 1.00 86.81 1123 ARG A N 1
ATOM 8526 C CA . ARG A 1 1123 ? 39.933 -3.516 -17.431 1.00 86.81 1123 ARG A CA 1
ATOM 8527 C C . ARG A 1 1123 ? 41.317 -3.079 -16.966 1.00 86.81 1123 ARG A C 1
ATOM 8529 O O . ARG A 1 1123 ? 42.144 -2.720 -17.799 1.00 86.81 1123 ARG A O 1
ATOM 8536 N N . GLU A 1 1124 ? 41.571 -3.088 -15.659 1.00 85.62 1124 GLU A N 1
ATOM 8537 C CA . GLU A 1 1124 ? 42.863 -2.661 -15.106 1.00 85.62 1124 GLU A CA 1
ATOM 8538 C C . GLU A 1 1124 ? 43.998 -3.589 -15.546 1.00 85.62 1124 GLU A C 1
ATOM 8540 O O . GLU A 1 1124 ? 45.034 -3.114 -16.012 1.00 85.62 1124 GLU A O 1
ATOM 8545 N N . GLU A 1 1125 ? 43.778 -4.905 -15.479 1.00 85.12 1125 GLU A N 1
ATOM 8546 C CA . GLU A 1 1125 ? 44.733 -5.912 -15.957 1.00 85.12 1125 GLU A CA 1
ATOM 8547 C C . GLU A 1 1125 ? 45.054 -5.709 -17.442 1.00 85.12 1125 GLU A C 1
ATOM 8549 O O . GLU A 1 1125 ? 46.215 -5.747 -17.858 1.00 85.12 1125 GLU A O 1
ATOM 8554 N N . MET A 1 1126 ? 44.026 -5.411 -18.238 1.00 82.88 1126 MET A N 1
ATOM 8555 C CA . MET A 1 1126 ? 44.167 -5.106 -19.654 1.00 82.88 1126 MET A CA 1
ATOM 8556 C C . MET A 1 1126 ? 44.999 -3.838 -19.896 1.00 82.88 1126 MET A C 1
ATOM 8558 O O . MET A 1 1126 ? 45.898 -3.852 -20.735 1.00 82.88 1126 MET A O 1
ATOM 8562 N N . VAL A 1 1127 ? 44.742 -2.746 -19.165 1.00 82.25 1127 VAL A N 1
ATOM 8563 C CA . VAL A 1 1127 ? 45.511 -1.491 -19.289 1.00 82.25 1127 VAL A CA 1
ATOM 8564 C C . VAL A 1 1127 ? 46.983 -1.718 -18.932 1.00 82.25 1127 VAL A C 1
ATOM 8566 O O . VAL A 1 1127 ? 47.862 -1.357 -19.719 1.00 82.25 1127 VAL A O 1
ATOM 8569 N N . GLN A 1 1128 ? 47.266 -2.403 -17.821 1.00 82.06 1128 GLN A N 1
ATOM 8570 C CA . GLN A 1 1128 ? 48.635 -2.726 -17.392 1.00 82.06 1128 GLN A CA 1
ATOM 8571 C C . GLN A 1 1128 ? 49.386 -3.586 -18.425 1.00 82.06 1128 GLN A C 1
ATOM 8573 O O . GLN A 1 1128 ? 50.576 -3.371 -18.698 1.00 82.06 1128 GLN A O 1
ATOM 8578 N N . ALA A 1 1129 ? 48.693 -4.537 -19.059 1.00 78.25 1129 ALA A N 1
ATOM 8579 C CA . ALA A 1 1129 ? 49.265 -5.360 -20.122 1.00 78.25 1129 ALA A CA 1
ATOM 8580 C C . ALA A 1 1129 ? 49.706 -4.533 -21.348 1.00 78.25 1129 ALA A C 1
ATOM 8582 O O . ALA A 1 1129 ? 50.667 -4.903 -22.027 1.00 78.25 1129 ALA A O 1
ATOM 8583 N N . PHE A 1 1130 ? 49.064 -3.391 -21.619 1.00 76.88 1130 PHE A N 1
ATOM 8584 C CA . PHE A 1 1130 ? 49.436 -2.491 -22.714 1.00 76.88 1130 PHE A CA 1
ATOM 8585 C C . PHE A 1 1130 ? 50.518 -1.475 -22.348 1.00 76.88 1130 PHE A C 1
ATOM 8587 O O . PHE A 1 1130 ? 51.385 -1.210 -23.183 1.00 76.88 1130 PHE A O 1
ATOM 8594 N N . GLU A 1 1131 ? 50.511 -0.938 -21.125 1.00 74.00 1131 GLU A N 1
ATOM 8595 C CA . GLU A 1 1131 ? 51.533 0.010 -20.646 1.00 74.00 1131 GLU A CA 1
ATOM 8596 C C . GLU A 1 1131 ? 52.942 -0.599 -20.644 1.00 74.00 1131 GLU A C 1
ATOM 8598 O O . GLU A 1 1131 ? 53.932 0.076 -20.933 1.00 74.00 1131 GLU A O 1
ATOM 8603 N N . SER A 1 1132 ? 53.040 -1.903 -20.383 1.00 67.69 1132 SER A N 1
ATOM 8604 C CA . SER A 1 1132 ? 54.305 -2.645 -20.391 1.00 67.69 1132 SER A CA 1
ATOM 8605 C C . SER A 1 1132 ? 54.888 -2.896 -21.797 1.00 67.69 1132 SER A C 1
ATOM 8607 O O . SER A 1 1132 ? 56.034 -3.341 -21.915 1.00 67.69 1132 SER A O 1
ATOM 8609 N N . ARG A 1 1133 ? 54.157 -2.574 -22.880 1.00 69.62 1133 ARG A N 1
ATOM 8610 C CA . ARG A 1 1133 ? 54.600 -2.726 -24.280 1.00 69.62 1133 ARG A CA 1
ATOM 8611 C C . ARG A 1 1133 ? 54.902 -1.370 -24.924 1.00 69.62 1133 ARG A C 1
ATOM 8613 O O . ARG A 1 1133 ? 54.038 -0.507 -25.051 1.00 69.62 1133 ARG A O 1
ATOM 8620 N N . SER A 1 1134 ? 56.113 -1.211 -25.463 1.00 61.62 1134 SER A N 1
ATOM 8621 C CA . SER A 1 1134 ? 56.466 -0.031 -26.268 1.00 61.62 1134 SER A CA 1
ATOM 8622 C C . SER A 1 1134 ? 55.555 0.076 -27.506 1.00 61.62 1134 SER A C 1
ATOM 8624 O O . SER A 1 1134 ? 55.536 -0.831 -28.338 1.00 61.62 1134 SER A O 1
ATOM 8626 N N . GLY A 1 1135 ? 54.767 1.157 -27.604 1.00 64.88 1135 GLY A N 1
ATOM 8627 C CA . GLY A 1 1135 ? 53.776 1.375 -28.672 1.00 64.88 1135 GLY A CA 1
ATOM 8628 C C . GLY A 1 1135 ? 52.470 0.571 -28.537 1.00 64.88 1135 GLY A C 1
ATOM 8629 O O . GLY A 1 1135 ? 51.689 0.525 -29.490 1.00 64.88 1135 GLY A O 1
ATOM 8630 N N . GLY A 1 1136 ? 52.233 -0.076 -27.386 1.00 66.06 1136 GLY A N 1
ATOM 8631 C CA . GLY A 1 1136 ? 51.074 -0.943 -27.131 1.00 66.06 1136 GLY A CA 1
ATOM 8632 C C . GLY A 1 1136 ? 49.739 -0.211 -26.955 1.00 66.06 1136 GLY A C 1
ATOM 8633 O O . GLY A 1 1136 ? 48.682 -0.778 -27.219 1.00 66.06 1136 GLY A O 1
ATOM 8634 N N . ASP A 1 1137 ? 49.765 1.072 -26.609 1.00 73.94 1137 ASP A N 1
ATOM 8635 C CA . ASP A 1 1137 ? 48.578 1.904 -26.377 1.00 73.94 1137 ASP A CA 1
ATOM 8636 C C . ASP A 1 1137 ? 47.760 2.211 -27.647 1.00 73.94 1137 ASP A C 1
ATOM 8638 O O . ASP A 1 1137 ? 46.651 2.726 -27.556 1.00 73.94 1137 ASP A O 1
ATOM 8642 N N . GLY A 1 1138 ? 48.250 1.870 -28.846 1.00 82.25 1138 GLY A N 1
ATOM 8643 C CA . GLY A 1 1138 ? 47.525 2.104 -30.098 1.00 82.25 1138 GLY A CA 1
ATOM 8644 C C . GLY A 1 1138 ? 46.152 1.420 -30.152 1.00 82.25 1138 GLY A C 1
ATOM 8645 O O . GLY A 1 1138 ? 45.212 1.978 -30.717 1.00 82.25 1138 GLY A O 1
ATOM 8646 N N . LEU A 1 1139 ? 45.997 0.236 -29.552 1.00 81.44 1139 LEU A N 1
ATOM 8647 C CA . LEU A 1 1139 ? 44.691 -0.429 -29.485 1.00 81.44 1139 LEU A CA 1
ATOM 8648 C C . LEU A 1 1139 ? 43.745 0.280 -28.504 1.00 81.44 1139 LEU A C 1
ATOM 8650 O O . LEU A 1 1139 ? 42.585 0.518 -28.842 1.00 81.44 1139 LEU A O 1
ATOM 8654 N N . LEU A 1 1140 ? 44.265 0.700 -27.346 1.00 84.44 1140 LEU A N 1
ATOM 8655 C CA . LEU A 1 1140 ? 43.524 1.490 -26.361 1.00 84.44 1140 LEU A CA 1
ATOM 8656 C C . LEU A 1 1140 ? 43.097 2.840 -26.944 1.00 84.44 1140 LEU A C 1
ATOM 8658 O O . LEU A 1 1140 ? 41.932 3.190 -26.864 1.00 84.44 1140 LEU A O 1
ATOM 8662 N N . LEU A 1 1141 ? 43.966 3.550 -27.663 1.00 86.38 1141 LEU A N 1
ATOM 8663 C CA . LEU A 1 1141 ? 43.589 4.790 -28.349 1.00 86.38 1141 LEU A CA 1
ATOM 8664 C C . LEU A 1 1141 ? 42.490 4.565 -29.401 1.00 86.38 1141 LEU A C 1
ATOM 8666 O O . LEU A 1 1141 ? 41.629 5.423 -29.586 1.00 86.38 1141 LEU A O 1
ATOM 8670 N N . ARG A 1 1142 ? 42.480 3.424 -30.104 1.00 83.56 1142 ARG A N 1
ATOM 8671 C CA . ARG A 1 1142 ? 41.430 3.124 -31.092 1.00 83.56 1142 ARG A CA 1
ATOM 8672 C C . ARG A 1 1142 ? 40.092 2.761 -30.465 1.00 83.56 1142 ARG A C 1
ATOM 8674 O O . ARG A 1 1142 ? 39.077 3.109 -31.061 1.00 83.56 1142 ARG A O 1
ATOM 8681 N N . ARG A 1 1143 ? 40.085 2.039 -29.341 1.00 81.25 1143 ARG A N 1
ATOM 8682 C CA . ARG A 1 1143 ? 38.878 1.401 -28.787 1.00 81.25 1143 ARG A CA 1
ATOM 8683 C C . ARG A 1 1143 ? 38.425 1.970 -27.444 1.00 81.25 1143 ARG A C 1
ATOM 8685 O O . ARG A 1 1143 ? 37.224 2.066 -27.238 1.00 81.25 1143 ARG A O 1
ATOM 8692 N N . ALA A 1 1144 ? 39.353 2.386 -26.587 1.00 82.50 1144 ALA A N 1
ATOM 8693 C CA . ALA A 1 1144 ? 39.086 2.936 -25.260 1.00 82.50 1144 ALA A CA 1
ATOM 8694 C C . ALA A 1 1144 ? 39.997 4.129 -24.887 1.00 82.50 1144 ALA A C 1
ATOM 8696 O O . ALA A 1 1144 ? 40.796 4.036 -23.950 1.00 82.50 1144 ALA A O 1
ATOM 8697 N N . PRO A 1 1145 ? 39.926 5.262 -25.619 1.00 86.06 1145 PRO A N 1
ATOM 8698 C CA . PRO A 1 1145 ? 40.851 6.381 -25.428 1.00 86.06 1145 PRO A CA 1
ATOM 8699 C C . PRO A 1 1145 ? 40.784 7.004 -24.025 1.00 86.06 1145 PRO A C 1
ATOM 8701 O O . PRO A 1 1145 ? 41.800 7.503 -23.550 1.00 86.06 1145 PRO A O 1
ATOM 8704 N N . TRP A 1 1146 ? 39.645 6.921 -23.331 1.00 83.56 1146 TRP A N 1
ATOM 8705 C CA . TRP A 1 1146 ? 39.478 7.447 -21.970 1.00 83.56 1146 TRP A CA 1
ATOM 8706 C C . TRP A 1 1146 ? 40.379 6.775 -20.924 1.00 83.56 1146 TRP A C 1
ATOM 8708 O O . TRP A 1 1146 ? 40.610 7.349 -19.866 1.00 83.56 1146 TRP A O 1
ATOM 8718 N N . LEU A 1 1147 ? 40.914 5.584 -21.214 1.00 83.94 1147 LEU A N 1
ATOM 8719 C CA . LEU A 1 1147 ? 41.802 4.857 -20.300 1.00 83.94 1147 LEU A CA 1
ATOM 8720 C C . LEU A 1 1147 ? 43.257 5.321 -20.362 1.00 83.94 1147 LEU A C 1
ATOM 8722 O O . LEU A 1 1147 ? 44.024 5.031 -19.452 1.00 83.94 1147 LEU A O 1
ATOM 8726 N N . VAL A 1 1148 ? 43.653 6.010 -21.436 1.00 86.50 1148 VAL A N 1
ATOM 8727 C CA . VAL A 1 1148 ? 45.061 6.364 -21.698 1.00 86.50 1148 VAL A CA 1
ATOM 8728 C C . VAL A 1 1148 ? 45.271 7.843 -22.024 1.00 86.50 1148 VAL A C 1
ATOM 8730 O O . VAL A 1 1148 ? 46.410 8.316 -22.057 1.00 86.50 1148 VAL A O 1
ATOM 8733 N N . VAL A 1 1149 ? 44.195 8.594 -22.262 1.00 88.44 1149 VAL A N 1
ATOM 8734 C CA . VAL A 1 1149 ? 44.238 10.032 -22.536 1.00 88.44 1149 VAL A CA 1
ATOM 8735 C C . VAL A 1 1149 ? 43.798 10.810 -21.298 1.00 88.44 1149 VAL A C 1
ATOM 8737 O O . VAL A 1 1149 ? 42.745 10.555 -20.726 1.00 88.44 1149 VAL A O 1
ATOM 8740 N N . SER A 1 1150 ? 44.605 11.794 -20.919 1.00 90.50 1150 SER A N 1
ATOM 8741 C CA . SER A 1 1150 ? 44.374 12.732 -19.823 1.00 90.50 1150 SER A CA 1
ATOM 8742 C C . SER A 1 1150 ? 44.659 14.157 -20.294 1.00 90.50 1150 SER A C 1
ATOM 8744 O O . SER A 1 1150 ? 45.315 14.357 -21.317 1.00 90.50 1150 SER A O 1
ATOM 8746 N N . GLU A 1 1151 ? 44.250 15.165 -19.522 1.00 91.19 1151 GLU A N 1
ATOM 8747 C CA . GLU A 1 1151 ? 44.561 16.569 -19.835 1.00 91.19 1151 GLU A CA 1
ATOM 8748 C C . GLU A 1 1151 ? 46.076 16.790 -20.025 1.00 91.19 1151 GLU A C 1
ATOM 8750 O O . GLU A 1 1151 ? 46.498 17.499 -20.937 1.00 91.19 1151 GLU A O 1
ATOM 8755 N N . ALA A 1 1152 ? 46.903 16.102 -19.225 1.00 91.62 1152 ALA A N 1
ATOM 8756 C CA . ALA A 1 1152 ? 48.359 16.228 -19.237 1.00 91.62 1152 ALA A CA 1
ATOM 8757 C C . ALA A 1 1152 ? 49.030 15.700 -20.519 1.00 91.62 1152 ALA A C 1
ATOM 8759 O O . ALA A 1 1152 ? 50.105 16.180 -20.873 1.00 91.62 1152 ALA A O 1
ATOM 8760 N N . ASN A 1 1153 ? 48.426 14.726 -21.211 1.00 92.00 1153 ASN A N 1
ATOM 8761 C CA . ASN A 1 1153 ? 48.994 14.123 -22.424 1.00 92.00 1153 ASN A CA 1
ATOM 8762 C C . ASN A 1 1153 ? 48.148 14.358 -23.692 1.00 92.00 1153 ASN A C 1
ATOM 8764 O O . ASN A 1 1153 ? 48.576 13.974 -24.782 1.00 92.00 1153 ASN A O 1
ATOM 8768 N N . ALA A 1 1154 ? 46.989 15.020 -23.581 1.00 92.81 1154 ALA A N 1
ATOM 8769 C CA . ALA A 1 1154 ? 46.037 15.219 -24.676 1.00 92.81 1154 ALA A CA 1
ATOM 8770 C C . ALA A 1 1154 ? 46.675 15.846 -25.927 1.00 92.81 1154 ALA A C 1
ATOM 8772 O O . ALA A 1 1154 ? 46.398 15.411 -27.044 1.00 92.81 1154 ALA A O 1
ATOM 8773 N N . VAL A 1 1155 ? 47.574 16.823 -25.757 1.00 94.75 1155 VAL A N 1
ATOM 8774 C CA . VAL A 1 1155 ? 48.287 17.488 -26.866 1.00 94.75 1155 VAL A CA 1
ATOM 8775 C C . VAL A 1 1155 ? 49.228 16.530 -27.598 1.00 94.75 1155 VAL A C 1
ATOM 8777 O O . VAL A 1 1155 ? 49.270 16.519 -28.831 1.00 94.75 1155 VAL A O 1
ATOM 8780 N N . ASP A 1 1156 ? 49.981 15.714 -26.864 1.00 92.44 1156 ASP A N 1
ATOM 8781 C CA . ASP A 1 1156 ? 50.943 14.782 -27.456 1.00 92.44 1156 ASP A CA 1
ATOM 8782 C C . ASP A 1 1156 ? 50.231 13.619 -28.154 1.00 92.44 1156 ASP A C 1
ATOM 8784 O O . ASP A 1 1156 ? 50.603 13.237 -29.269 1.00 92.44 1156 ASP A O 1
ATOM 8788 N N . VAL A 1 1157 ? 49.143 13.120 -27.558 1.00 92.06 1157 VAL A N 1
ATOM 8789 C CA . VAL A 1 1157 ? 48.270 12.125 -28.192 1.00 92.06 1157 VAL A CA 1
ATOM 8790 C C . VAL A 1 1157 ? 47.627 12.701 -29.454 1.00 92.06 1157 VAL A C 1
ATOM 8792 O O . VAL A 1 1157 ? 47.672 12.054 -30.500 1.00 92.06 1157 VAL A O 1
ATOM 8795 N N . ALA A 1 1158 ? 47.099 13.929 -29.404 1.00 92.62 1158 ALA A N 1
ATOM 8796 C CA . ALA A 1 1158 ? 46.517 14.615 -30.557 1.00 92.62 1158 ALA A CA 1
ATOM 8797 C C . ALA A 1 1158 ? 47.502 14.732 -31.727 1.00 92.62 1158 ALA A C 1
ATOM 8799 O O . ALA A 1 1158 ? 47.152 14.402 -32.862 1.00 92.62 1158 ALA A O 1
ATOM 8800 N N . ARG A 1 1159 ? 48.754 15.131 -31.458 1.00 92.81 1159 ARG A N 1
ATOM 8801 C CA . ARG A 1 1159 ? 49.812 15.182 -32.481 1.00 92.81 1159 ARG A CA 1
ATOM 8802 C C . ARG A 1 1159 ? 50.066 13.816 -33.097 1.00 92.81 1159 ARG A C 1
ATOM 8804 O O . ARG A 1 1159 ? 50.195 13.723 -34.312 1.00 92.81 1159 ARG A O 1
ATOM 8811 N N . ARG A 1 1160 ? 50.121 12.766 -32.277 1.00 89.75 1160 ARG A N 1
ATOM 8812 C CA . ARG A 1 1160 ? 50.362 11.397 -32.740 1.00 89.75 1160 ARG A CA 1
ATOM 8813 C C . ARG A 1 1160 ? 49.234 10.885 -33.636 1.00 89.75 1160 ARG A C 1
ATOM 8815 O O . ARG A 1 1160 ? 49.518 10.345 -34.700 1.00 89.75 1160 ARG A O 1
ATOM 8822 N N . VAL A 1 1161 ? 47.972 11.056 -33.238 1.00 90.00 1161 VAL A N 1
ATOM 8823 C CA . VAL A 1 1161 ? 46.828 10.539 -34.015 1.00 90.00 1161 VAL A CA 1
ATOM 8824 C C . VAL A 1 1161 ? 46.538 11.357 -35.275 1.00 90.00 1161 VAL A C 1
ATOM 8826 O O . VAL A 1 1161 ? 45.976 10.818 -36.227 1.00 90.00 1161 VAL A O 1
ATOM 8829 N N . ALA A 1 1162 ? 46.950 12.628 -35.321 1.00 86.62 1162 ALA A N 1
ATOM 8830 C CA . ALA A 1 1162 ? 46.833 13.475 -36.510 1.00 86.62 1162 ALA A CA 1
ATOM 8831 C C . ALA A 1 1162 ? 47.741 13.020 -37.673 1.00 86.62 1162 ALA A C 1
ATOM 8833 O O . ALA A 1 1162 ? 47.446 13.303 -38.830 1.00 86.62 1162 ALA A O 1
ATOM 8834 N N . VAL A 1 1163 ? 48.824 12.275 -37.403 1.00 86.56 1163 VAL A N 1
ATOM 8835 C CA . VAL A 1 1163 ? 49.705 11.727 -38.459 1.00 86.56 1163 VAL A CA 1
ATOM 8836 C C . VAL A 1 1163 ? 49.016 10.612 -39.263 1.00 86.56 1163 VAL A C 1
ATOM 8838 O O . VAL A 1 1163 ? 49.414 10.326 -40.391 1.00 86.56 1163 VAL A O 1
ATOM 8841 N N . GLU A 1 1164 ? 47.946 10.013 -38.726 1.00 82.75 1164 GLU A N 1
ATOM 8842 C CA . GLU A 1 1164 ? 47.146 8.981 -39.391 1.00 82.75 1164 GLU A CA 1
ATOM 8843 C C . GLU A 1 1164 ? 45.674 9.426 -39.546 1.00 82.75 1164 GLU A C 1
ATOM 8845 O O . GLU A 1 1164 ? 44.813 9.063 -38.735 1.00 82.75 1164 GLU A O 1
ATOM 8850 N N . PRO A 1 1165 ? 45.325 10.188 -40.603 1.00 72.94 1165 PRO A N 1
ATOM 8851 C CA . PRO A 1 1165 ? 44.008 10.821 -40.738 1.00 72.94 1165 PRO A CA 1
ATOM 8852 C C . PRO A 1 1165 ? 42.838 9.828 -40.732 1.00 72.94 1165 PRO A C 1
ATOM 8854 O O . PRO A 1 1165 ? 41.787 10.097 -40.156 1.00 72.94 1165 PRO A O 1
ATOM 8857 N N . ARG A 1 1166 ? 43.042 8.643 -41.323 1.00 78.38 1166 ARG A N 1
ATOM 8858 C CA . ARG A 1 1166 ? 42.027 7.580 -41.442 1.00 78.38 1166 ARG A CA 1
ATOM 8859 C C . ARG A 1 1166 ? 41.984 6.612 -40.252 1.00 78.38 1166 ARG A C 1
ATOM 8861 O O . ARG A 1 1166 ? 41.127 5.734 -40.232 1.00 78.38 1166 ARG A O 1
ATOM 8868 N N . SER A 1 1167 ? 42.875 6.771 -39.275 1.00 80.00 1167 SER A N 1
ATOM 8869 C CA . SER A 1 1167 ? 42.960 5.936 -38.073 1.00 80.00 1167 SER A CA 1
ATOM 8870 C C . SER A 1 1167 ? 42.464 6.704 -36.837 1.00 80.00 1167 SER A C 1
ATOM 8872 O O . SER A 1 1167 ? 42.349 7.929 -36.849 1.00 80.00 1167 SER A O 1
ATOM 8874 N N . TYR A 1 1168 ? 42.185 5.992 -35.739 1.00 86.44 1168 TYR A N 1
ATOM 8875 C CA . TYR A 1 1168 ? 41.895 6.579 -34.416 1.00 86.44 1168 TYR A CA 1
ATOM 8876 C C . TYR A 1 1168 ? 40.714 7.564 -34.359 1.00 86.44 1168 TYR A C 1
ATOM 8878 O O . TYR A 1 1168 ? 40.705 8.454 -33.509 1.00 86.44 1168 TYR A O 1
ATOM 8886 N N . ARG A 1 1169 ? 39.695 7.400 -35.217 1.00 85.69 1169 ARG A N 1
ATOM 8887 C CA . ARG A 1 1169 ? 38.481 8.245 -35.223 1.00 85.69 1169 ARG A CA 1
ATOM 8888 C C . ARG A 1 1169 ? 37.935 8.495 -33.808 1.00 85.69 1169 ARG A C 1
ATOM 8890 O O . ARG A 1 1169 ? 37.690 9.642 -33.453 1.00 85.69 1169 ARG A O 1
ATOM 8897 N N . ARG A 1 1170 ? 37.831 7.441 -32.989 1.00 81.62 1170 ARG A N 1
ATOM 8898 C CA . ARG A 1 1170 ? 37.311 7.508 -31.611 1.00 81.62 1170 ARG A CA 1
ATOM 8899 C C . ARG A 1 1170 ? 38.189 8.341 -30.683 1.00 81.62 1170 ARG A C 1
ATOM 8901 O O . ARG A 1 1170 ? 37.672 9.177 -29.958 1.00 81.62 1170 ARG A O 1
ATOM 8908 N N . CYS A 1 1171 ? 39.511 8.183 -30.754 1.00 88.31 1171 CYS A N 1
ATOM 8909 C CA . CYS A 1 1171 ? 40.446 9.028 -30.006 1.00 88.31 1171 CYS A CA 1
ATOM 8910 C C . CYS A 1 1171 ? 40.278 10.504 -30.364 1.00 88.31 1171 CYS A C 1
ATOM 8912 O O . CYS A 1 1171 ? 40.236 11.351 -29.480 1.00 88.31 1171 CYS A O 1
ATOM 8914 N N . LYS A 1 1172 ? 40.138 10.816 -31.659 1.00 90.00 1172 LYS A N 1
ATOM 8915 C CA . LYS A 1 1172 ? 39.950 12.194 -32.130 1.00 90.00 1172 LYS A CA 1
ATOM 8916 C C . LYS A 1 1172 ? 38.637 12.776 -31.609 1.00 90.00 1172 LYS A C 1
ATOM 8918 O O . LYS A 1 1172 ? 38.643 13.894 -31.113 1.00 90.00 1172 LYS A O 1
ATOM 8923 N N . GLN A 1 1173 ? 37.546 12.006 -31.651 1.00 86.62 1173 GLN A N 1
ATOM 8924 C CA . GLN A 1 1173 ? 36.259 12.397 -31.061 1.00 86.62 1173 GLN A CA 1
ATOM 8925 C C . GLN A 1 1173 ? 36.367 12.603 -29.540 1.00 86.62 1173 GLN A C 1
ATOM 8927 O O . GLN A 1 1173 ? 35.925 13.631 -29.041 1.00 86.62 1173 GLN A O 1
ATOM 8932 N N . PHE A 1 1174 ? 37.022 11.691 -28.816 1.00 87.38 1174 PHE A N 1
ATOM 8933 C CA . PHE A 1 1174 ? 37.271 11.810 -27.374 1.00 87.38 1174 PHE A CA 1
ATOM 8934 C C . PHE A 1 1174 ? 38.045 13.085 -27.017 1.00 87.38 1174 PHE A C 1
ATOM 8936 O O . PHE A 1 1174 ? 37.634 13.856 -26.153 1.00 87.38 1174 PHE A O 1
ATOM 8943 N N . LEU A 1 1175 ? 39.148 13.327 -27.728 1.00 90.81 1175 LEU A N 1
ATOM 8944 C CA . LEU A 1 1175 ? 40.026 14.478 -27.546 1.00 90.81 1175 LEU A CA 1
ATOM 8945 C C . LEU A 1 1175 ? 39.276 15.798 -27.737 1.00 90.81 1175 LEU A C 1
ATOM 8947 O O . LEU A 1 1175 ? 39.362 16.671 -26.877 1.00 90.81 1175 LEU A O 1
ATOM 8951 N N . VAL A 1 1176 ? 38.514 15.937 -28.827 1.00 89.94 1176 VAL A N 1
ATOM 8952 C CA . VAL A 1 1176 ? 37.755 17.171 -29.082 1.00 89.94 1176 VAL A CA 1
ATOM 8953 C C . VAL A 1 1176 ? 36.533 17.309 -28.168 1.00 89.94 1176 VAL A C 1
ATOM 8955 O O . VAL A 1 1176 ? 36.106 18.424 -27.921 1.00 89.94 1176 VAL A O 1
ATOM 8958 N N . HIS A 1 1177 ? 35.987 16.215 -27.628 1.00 87.31 1177 HIS A N 1
ATOM 8959 C CA . HIS A 1 1177 ? 34.898 16.259 -26.647 1.00 87.31 1177 HIS A CA 1
ATOM 8960 C C . HIS A 1 1177 ? 35.370 16.712 -25.254 1.00 87.31 1177 HIS A C 1
ATOM 8962 O O . HIS A 1 1177 ? 34.733 17.570 -24.641 1.00 87.31 1177 HIS A O 1
ATOM 8968 N N . ARG A 1 1178 ? 36.464 16.126 -24.742 1.00 87.31 1178 ARG A N 1
ATOM 8969 C CA . ARG A 1 1178 ? 36.948 16.333 -23.361 1.00 87.31 1178 ARG A CA 1
ATOM 8970 C C . ARG A 1 1178 ? 37.966 17.464 -23.209 1.00 87.31 1178 ARG A C 1
ATOM 8972 O O . ARG A 1 1178 ? 38.045 18.030 -22.125 1.00 87.31 1178 ARG A O 1
ATOM 8979 N N . TYR A 1 1179 ? 38.744 17.770 -24.249 1.00 93.25 1179 TYR A N 1
ATOM 8980 C CA . TYR A 1 1179 ? 39.932 18.634 -24.157 1.00 93.25 1179 TYR A CA 1
ATOM 8981 C C . TYR A 1 1179 ? 40.017 19.675 -25.289 1.00 93.25 1179 TYR A C 1
ATOM 8983 O O . TYR A 1 1179 ? 41.114 20.063 -25.696 1.00 93.25 1179 TYR A O 1
ATOM 8991 N N . ALA A 1 1180 ? 38.881 20.120 -25.832 1.00 92.25 1180 ALA A N 1
ATOM 8992 C CA . ALA A 1 1180 ? 38.823 21.147 -26.871 1.00 92.25 1180 ALA A CA 1
ATOM 8993 C C . ALA A 1 1180 ? 39.603 22.419 -26.504 1.00 92.25 1180 ALA A C 1
ATOM 8995 O O . ALA A 1 1180 ? 40.352 22.922 -27.339 1.00 92.25 1180 ALA A O 1
ATOM 8996 N N . ASP A 1 1181 ? 39.483 22.910 -25.270 1.00 94.69 1181 ASP A N 1
ATOM 8997 C CA . ASP A 1 1181 ? 40.168 24.127 -24.818 1.00 94.69 1181 ASP A CA 1
ATOM 8998 C C . ASP A 1 1181 ? 41.700 23.966 -24.803 1.00 94.69 1181 ASP A C 1
ATOM 9000 O O . ASP A 1 1181 ? 42.445 24.831 -25.273 1.00 94.69 1181 ASP A O 1
ATOM 9004 N N . VAL A 1 1182 ? 42.193 22.819 -24.331 1.00 94.06 1182 VAL A N 1
ATOM 9005 C CA . VAL A 1 1182 ? 43.624 22.479 -24.338 1.00 94.06 1182 VAL A CA 1
ATOM 9006 C C . VAL A 1 1182 ? 44.152 22.344 -25.770 1.00 94.06 1182 VAL A C 1
ATOM 9008 O O . VAL A 1 1182 ? 45.245 22.821 -26.087 1.00 94.06 1182 VAL A O 1
ATOM 9011 N N . LEU A 1 1183 ? 43.373 21.727 -26.661 1.00 95.69 1183 LEU A N 1
ATOM 9012 C CA . LEU A 1 1183 ? 43.739 21.527 -28.066 1.00 95.69 1183 LEU A CA 1
ATOM 9013 C C . LEU A 1 1183 ? 43.690 22.822 -28.882 1.00 95.69 1183 LEU A C 1
ATOM 9015 O O . LEU A 1 1183 ? 44.478 22.975 -29.820 1.00 95.69 1183 LEU A O 1
ATOM 9019 N N . GLU A 1 1184 ? 42.795 23.749 -28.540 1.00 94.06 1184 GLU A N 1
ATOM 9020 C CA . GLU A 1 1184 ? 42.735 25.087 -29.131 1.00 94.06 1184 GLU A CA 1
ATOM 9021 C C . GLU A 1 1184 ? 43.991 25.886 -28.776 1.00 94.06 1184 GLU A C 1
ATOM 9023 O O . GLU A 1 1184 ? 44.674 26.382 -29.674 1.00 94.06 1184 GLU A O 1
ATOM 9028 N N . ASN A 1 1185 ? 44.372 25.909 -27.494 1.00 93.00 1185 ASN A N 1
ATOM 9029 C CA . ASN A 1 1185 ? 45.593 26.571 -27.020 1.00 93.00 1185 ASN A CA 1
ATOM 9030 C C . ASN A 1 1185 ? 46.871 26.020 -27.681 1.00 93.00 1185 ASN A C 1
ATOM 9032 O O . ASN A 1 1185 ? 47.848 26.747 -27.865 1.00 93.00 1185 ASN A O 1
ATOM 9036 N N . ALA A 1 1186 ? 46.867 24.740 -28.065 1.00 91.88 1186 ALA A N 1
ATOM 9037 C CA . ALA A 1 1186 ? 47.964 24.092 -28.781 1.00 91.88 1186 ALA A CA 1
ATOM 9038 C C . ALA A 1 1186 ? 47.893 24.233 -30.318 1.00 91.88 1186 ALA A C 1
ATOM 9040 O O . ALA A 1 1186 ? 48.799 23.758 -31.008 1.00 91.88 1186 ALA A O 1
ATOM 9041 N N . GLY A 1 1187 ? 46.841 24.851 -30.867 1.00 92.50 1187 GLY A N 1
ATOM 9042 C CA . GLY A 1 1187 ? 46.639 25.030 -32.309 1.00 92.50 1187 GLY A CA 1
ATOM 9043 C C . GLY A 1 1187 ? 46.281 23.750 -33.079 1.00 92.50 1187 GLY A C 1
ATOM 9044 O O . GLY A 1 1187 ? 46.496 23.690 -34.288 1.00 92.50 1187 GLY A O 1
ATOM 9045 N N . LEU A 1 1188 ? 45.764 22.717 -32.403 1.00 93.62 1188 LEU A N 1
ATOM 9046 C CA . LEU A 1 1188 ? 45.482 21.393 -32.985 1.00 93.62 1188 LEU A CA 1
ATOM 9047 C C . LEU A 1 1188 ? 43.985 21.133 -33.225 1.00 93.62 1188 LEU A C 1
ATOM 9049 O O . LEU A 1 1188 ? 43.640 20.281 -34.045 1.00 93.62 1188 LEU A O 1
ATOM 9053 N N . LEU A 1 1189 ? 43.097 21.870 -32.546 1.00 93.94 1189 LEU A N 1
ATOM 9054 C CA . LEU A 1 1189 ? 41.649 21.629 -32.560 1.00 93.94 1189 LEU A CA 1
ATOM 9055 C C . LEU A 1 1189 ? 41.039 21.672 -33.971 1.00 93.94 1189 LEU A C 1
ATOM 9057 O O . LEU A 1 1189 ? 40.377 20.723 -34.384 1.00 93.94 1189 LEU A O 1
ATOM 9061 N N . ALA A 1 1190 ? 41.299 22.733 -34.741 1.00 89.81 1190 ALA A N 1
ATOM 9062 C CA . ALA A 1 1190 ? 40.715 22.903 -36.076 1.00 89.81 1190 ALA A CA 1
ATOM 9063 C C . ALA A 1 1190 ? 41.117 21.781 -37.054 1.00 89.81 1190 ALA A C 1
ATOM 9065 O O . ALA A 1 1190 ? 40.297 21.344 -37.860 1.00 89.81 1190 ALA A O 1
ATOM 9066 N N . GLY A 1 1191 ? 42.357 21.283 -36.957 1.00 89.69 1191 GLY A N 1
ATOM 9067 C CA . GLY A 1 1191 ? 42.844 20.173 -37.779 1.00 89.69 1191 GLY A CA 1
ATOM 9068 C C . GLY A 1 1191 ? 42.122 18.861 -37.470 1.00 89.69 1191 GLY A C 1
ATOM 9069 O O . GLY A 1 1191 ? 41.663 18.183 -38.384 1.00 89.69 1191 GLY A O 1
ATOM 9070 N N . LEU A 1 1192 ? 41.938 18.546 -36.184 1.00 90.31 1192 LEU A N 1
ATOM 9071 C CA . LEU A 1 1192 ? 41.201 17.353 -35.759 1.00 90.31 1192 LEU A CA 1
ATOM 9072 C C . LEU A 1 1192 ? 39.715 17.425 -36.133 1.00 90.31 1192 LEU A C 1
ATOM 9074 O O . LEU A 1 1192 ? 39.157 16.446 -36.622 1.00 90.31 1192 LEU A O 1
ATOM 9078 N N . VAL A 1 1193 ? 39.078 18.586 -35.954 1.00 90.31 1193 VAL A N 1
ATOM 9079 C CA . VAL A 1 1193 ? 37.669 18.807 -36.323 1.00 90.31 1193 VAL A CA 1
ATOM 9080 C C . VAL A 1 1193 ? 37.462 18.678 -37.838 1.00 90.31 1193 VAL A C 1
ATOM 9082 O O . VAL A 1 1193 ? 36.455 18.125 -38.276 1.00 90.31 1193 VAL A O 1
ATOM 9085 N N . ALA A 1 1194 ? 38.422 19.123 -38.655 1.00 88.69 1194 ALA A N 1
ATOM 9086 C CA . ALA A 1 1194 ? 38.347 18.985 -40.108 1.00 88.69 1194 ALA A CA 1
ATOM 9087 C C . ALA A 1 1194 ? 38.362 17.517 -40.576 1.00 88.69 1194 ALA A C 1
ATOM 9089 O O . ALA A 1 1194 ? 37.731 17.205 -41.589 1.00 88.69 1194 ALA A O 1
ATOM 9090 N N . GLU A 1 1195 ? 39.040 16.625 -39.847 1.00 87.12 1195 GLU A N 1
ATOM 9091 C CA . GLU A 1 1195 ? 39.133 15.189 -40.156 1.00 87.12 1195 GLU A CA 1
ATOM 9092 C C . GLU A 1 1195 ? 37.904 14.378 -39.718 1.00 87.12 1195 GLU A C 1
ATOM 9094 O O . GLU A 1 1195 ? 37.706 13.255 -40.187 1.00 87.12 1195 GLU A O 1
ATOM 9099 N N . LEU A 1 1196 ? 37.071 14.924 -38.831 1.00 85.56 1196 LEU A N 1
ATOM 9100 C CA . LEU A 1 1196 ? 35.872 14.257 -38.338 1.00 85.56 1196 LEU A CA 1
ATOM 9101 C C . LEU A 1 1196 ? 34.670 14.541 -39.247 1.00 85.56 1196 LEU A C 1
ATOM 9103 O O . LEU A 1 1196 ? 34.284 15.687 -39.468 1.00 85.56 1196 LEU A O 1
ATOM 9107 N N . GLU A 1 1197 ? 34.044 13.472 -39.735 1.00 78.75 1197 GLU A N 1
ATOM 9108 C CA . GLU A 1 1197 ? 32.754 13.533 -40.437 1.00 78.75 1197 GLU A CA 1
ATOM 9109 C C . GLU A 1 1197 ? 31.628 13.980 -39.493 1.00 78.75 1197 GLU A C 1
ATOM 9111 O O . GLU A 1 1197 ? 30.781 14.794 -39.861 1.00 78.75 1197 GLU A O 1
ATOM 9116 N N . VAL A 1 1198 ? 31.674 13.480 -38.254 1.00 76.75 1198 VAL A N 1
ATOM 9117 C CA . VAL A 1 1198 ? 30.724 13.787 -37.186 1.00 76.75 1198 VAL A CA 1
ATOM 9118 C C . VAL A 1 1198 ? 31.494 14.230 -35.944 1.00 76.75 1198 VAL A C 1
ATOM 9120 O O . VAL A 1 1198 ? 32.348 13.487 -35.440 1.00 76.75 1198 VAL A O 1
ATOM 9123 N N . VAL A 1 1199 ? 31.195 15.440 -35.468 1.00 81.19 1199 VAL A N 1
ATOM 9124 C CA . VAL A 1 1199 ? 31.884 16.099 -34.351 1.00 81.19 1199 VAL A CA 1
ATOM 9125 C C . VAL A 1 1199 ? 30.980 16.080 -33.116 1.00 81.19 1199 VAL A C 1
ATOM 9127 O O . VAL A 1 1199 ? 29.838 16.537 -33.210 1.00 81.19 1199 VAL A O 1
ATOM 9130 N N . PRO A 1 1200 ? 31.478 15.605 -31.964 1.00 78.81 1200 PRO A N 1
ATOM 9131 C CA . PRO A 1 1200 ? 30.700 15.561 -30.731 1.00 78.81 1200 PRO A CA 1
ATOM 9132 C C . PRO A 1 1200 ? 30.427 16.956 -30.158 1.00 78.81 1200 PRO A C 1
ATOM 9134 O O . PRO A 1 1200 ? 31.241 17.853 -30.368 1.00 78.81 1200 PRO A O 1
ATOM 9137 N N . TYR A 1 1201 ? 29.353 17.153 -29.388 1.00 80.25 1201 TYR A N 1
ATOM 9138 C CA . TYR A 1 1201 ? 29.272 18.315 -28.485 1.00 80.25 1201 TYR A CA 1
ATOM 9139 C C . TYR A 1 1201 ? 30.354 18.236 -27.402 1.00 80.25 1201 TYR A C 1
ATOM 9141 O O . TYR A 1 1201 ? 30.833 17.149 -27.088 1.00 80.25 1201 TYR A O 1
ATOM 9149 N N . GLY A 1 1202 ? 30.789 19.373 -26.866 1.00 78.62 1202 GLY A N 1
ATOM 9150 C CA . GLY A 1 1202 ? 31.762 19.446 -25.781 1.00 78.62 1202 GLY A CA 1
ATOM 9151 C C . GLY A 1 1202 ? 31.189 18.872 -24.487 1.00 78.62 1202 GLY A C 1
ATOM 9152 O O . GLY A 1 1202 ? 29.988 18.951 -24.241 1.00 78.62 1202 GLY A O 1
ATOM 9153 N N . HIS A 1 1203 ? 32.050 18.282 -23.658 1.00 74.50 1203 HIS A N 1
ATOM 9154 C CA . HIS A 1 1203 ? 31.654 17.662 -22.387 1.00 74.50 1203 HIS A CA 1
ATOM 9155 C C . HIS A 1 1203 ? 30.941 18.623 -21.427 1.00 74.50 1203 HIS A C 1
ATOM 9157 O O . HIS A 1 1203 ? 30.049 18.229 -20.678 1.00 74.50 1203 HIS A O 1
ATOM 9163 N N . ASP A 1 1204 ? 31.339 19.887 -21.463 1.00 78.38 1204 ASP A N 1
ATOM 9164 C CA . ASP A 1 1204 ? 30.810 20.966 -20.648 1.00 78.38 1204 ASP A CA 1
ATOM 9165 C C . ASP A 1 1204 ? 30.923 22.296 -21.430 1.00 78.38 1204 ASP A C 1
ATOM 9167 O O . ASP A 1 1204 ? 31.499 22.328 -22.527 1.00 78.38 1204 ASP A O 1
ATOM 9171 N N . PRO A 1 1205 ? 30.414 23.422 -20.895 1.00 81.12 1205 PRO A N 1
ATOM 9172 C CA . PRO A 1 1205 ? 30.527 24.719 -21.560 1.00 81.12 1205 PRO A CA 1
ATOM 9173 C C . PRO A 1 1205 ? 31.969 25.176 -21.829 1.00 81.12 1205 PRO A C 1
ATOM 9175 O O . PRO A 1 1205 ? 32.194 25.907 -22.792 1.00 81.12 1205 PRO A O 1
ATOM 9178 N N . ARG A 1 1206 ? 32.948 24.752 -21.015 1.00 87.12 1206 ARG A N 1
ATOM 9179 C CA . ARG A 1 1206 ? 34.369 25.086 -21.208 1.00 87.12 1206 ARG A CA 1
ATOM 9180 C C . ARG A 1 1206 ? 34.909 24.423 -22.476 1.00 87.12 1206 ARG A C 1
ATOM 9182 O O . ARG A 1 1206 ? 35.686 25.054 -23.184 1.00 87.12 1206 ARG A O 1
ATOM 9189 N N . GLN A 1 1207 ? 34.465 23.206 -22.787 1.00 89.00 1207 GLN A N 1
ATOM 9190 C CA . GLN A 1 1207 ? 34.840 22.493 -24.013 1.00 89.00 1207 GLN A CA 1
ATOM 9191 C C . GLN A 1 1207 ? 33.975 22.876 -25.219 1.00 89.00 1207 GLN A C 1
ATOM 9193 O O . GLN A 1 1207 ? 34.458 22.935 -26.349 1.00 89.00 1207 GLN A O 1
ATOM 9198 N N . GLU A 1 1208 ? 32.693 23.159 -24.997 1.00 89.06 1208 GLU A N 1
ATOM 9199 C CA . GLU A 1 1208 ? 31.737 23.414 -26.074 1.00 89.06 1208 GLU A CA 1
ATOM 9200 C C . GLU A 1 1208 ? 32.012 24.725 -26.816 1.00 89.06 1208 GLU A C 1
ATOM 9202 O O . GLU A 1 1208 ? 31.931 24.760 -28.042 1.00 89.06 1208 GLU A O 1
ATOM 9207 N N . VAL A 1 1209 ? 32.377 25.792 -26.100 1.00 89.19 1209 VAL A N 1
ATOM 9208 C CA . VAL A 1 1209 ? 32.669 27.108 -26.694 1.00 89.19 1209 VAL A CA 1
ATOM 9209 C C . VAL A 1 1209 ? 33.777 27.044 -27.765 1.00 89.19 1209 VAL A C 1
ATOM 9211 O O . VAL A 1 1209 ? 33.503 27.435 -28.906 1.00 89.19 1209 VAL A O 1
ATOM 9214 N N . PRO A 1 1210 ? 34.994 26.541 -27.470 1.00 90.69 1210 PRO A N 1
ATOM 9215 C CA . PRO A 1 1210 ? 36.062 26.456 -28.468 1.00 90.69 1210 PRO A CA 1
ATOM 9216 C C . PRO A 1 1210 ? 35.759 25.435 -29.574 1.00 90.69 1210 PRO A C 1
ATOM 9218 O O . PRO A 1 1210 ? 36.064 25.661 -30.748 1.00 90.69 1210 PRO A O 1
ATOM 9221 N N . LEU A 1 1211 ? 35.086 24.329 -29.242 1.00 89.44 1211 LEU A N 1
ATOM 9222 C CA . LEU A 1 1211 ? 34.712 23.299 -30.209 1.00 89.44 1211 LEU A CA 1
ATOM 9223 C C . LEU A 1 1211 ? 33.691 23.799 -31.237 1.00 89.44 1211 LEU A C 1
ATOM 9225 O O . LEU A 1 1211 ? 33.865 23.580 -32.438 1.00 89.44 1211 LEU A O 1
ATOM 9229 N N . SER A 1 1212 ? 32.656 24.510 -30.786 1.00 86.81 1212 SER A N 1
ATOM 9230 C CA . SER A 1 1212 ? 31.658 25.127 -31.662 1.00 86.81 1212 SER A CA 1
ATOM 9231 C C . SER A 1 1212 ? 32.287 26.174 -32.585 1.00 86.81 1212 SER A C 1
ATOM 9233 O O . SER A 1 1212 ? 31.988 26.197 -33.782 1.00 86.81 1212 SER A O 1
ATOM 9235 N N . ALA A 1 1213 ? 33.224 26.984 -32.078 1.00 87.62 1213 ALA A N 1
ATOM 9236 C CA . ALA A 1 1213 ? 33.980 27.926 -32.902 1.00 87.62 1213 ALA A CA 1
ATOM 9237 C C . ALA A 1 1213 ? 34.812 27.212 -33.985 1.00 87.62 1213 ALA A C 1
ATOM 9239 O O . ALA A 1 1213 ? 34.784 27.612 -35.153 1.00 87.62 1213 ALA A O 1
ATOM 9240 N N . ALA A 1 1214 ? 35.492 26.114 -33.634 1.00 90.88 1214 ALA A N 1
ATOM 9241 C CA . ALA A 1 1214 ? 36.269 25.313 -34.577 1.00 90.88 1214 ALA A CA 1
ATOM 9242 C C . ALA A 1 1214 ? 35.396 24.645 -35.656 1.00 90.88 1214 ALA A C 1
ATOM 9244 O O . ALA A 1 1214 ? 35.779 24.635 -36.826 1.00 90.88 1214 ALA A O 1
ATOM 9245 N N . VAL A 1 1215 ? 34.209 24.138 -35.300 1.00 88.50 1215 VAL A N 1
ATOM 9246 C CA . VAL A 1 1215 ? 33.249 23.559 -36.261 1.00 88.50 1215 VAL A CA 1
ATOM 9247 C C . VAL A 1 1215 ? 32.792 24.594 -37.285 1.00 88.50 1215 VAL A C 1
ATOM 9249 O O . VAL A 1 1215 ? 32.757 24.305 -38.483 1.00 88.50 1215 VAL A O 1
ATOM 9252 N N . VAL A 1 1216 ? 32.466 25.807 -36.833 1.00 87.62 1216 VAL A N 1
ATOM 9253 C CA . VAL A 1 1216 ? 32.090 26.910 -37.727 1.00 87.62 1216 VAL A CA 1
ATOM 9254 C C . VAL A 1 1216 ? 33.265 27.283 -38.638 1.00 87.62 1216 VAL A C 1
ATOM 9256 O O . VAL A 1 1216 ? 33.078 27.432 -39.847 1.00 87.62 1216 VAL A O 1
ATOM 9259 N N . ALA A 1 1217 ? 34.482 27.366 -38.091 1.00 85.69 1217 ALA A N 1
ATOM 9260 C CA . ALA A 1 1217 ? 35.683 27.745 -38.836 1.00 85.69 1217 ALA A CA 1
ATOM 9261 C C . ALA A 1 1217 ? 36.047 26.769 -39.973 1.00 85.69 1217 ALA A C 1
ATOM 9263 O O . ALA A 1 1217 ? 36.582 27.204 -40.992 1.00 85.69 1217 ALA A O 1
ATOM 9264 N N . VAL A 1 1218 ? 35.731 25.473 -39.845 1.00 86.81 1218 VAL A N 1
ATOM 9265 C CA . VAL A 1 1218 ? 35.987 24.463 -40.895 1.00 86.81 1218 VAL A CA 1
ATOM 9266 C C . VAL A 1 1218 ? 34.847 24.313 -41.917 1.00 86.81 1218 VAL A C 1
ATOM 9268 O O . VAL A 1 1218 ? 34.866 23.383 -42.723 1.00 86.81 1218 VAL A O 1
ATOM 9271 N N . GLY A 1 1219 ? 33.862 25.219 -41.914 1.00 78.88 1219 GLY A N 1
ATOM 9272 C CA . GLY A 1 1219 ? 32.741 25.217 -42.865 1.00 78.88 1219 GLY A CA 1
ATOM 9273 C C . GLY A 1 1219 ? 31.514 24.421 -42.412 1.00 78.88 1219 GLY A C 1
ATOM 9274 O O . GLY A 1 1219 ? 30.665 24.096 -43.240 1.00 78.88 1219 GLY A O 1
ATOM 9275 N N . GLY A 1 1220 ? 31.409 24.124 -41.114 1.00 70.62 1220 GLY A N 1
ATOM 9276 C CA . GLY A 1 1220 ? 30.332 23.324 -40.540 1.00 70.62 1220 GLY A CA 1
ATOM 9277 C C . GLY A 1 1220 ? 30.585 21.817 -40.652 1.00 70.62 1220 GLY A C 1
ATOM 9278 O O . GLY A 1 1220 ? 31.133 21.307 -41.631 1.00 70.62 1220 GLY A O 1
ATOM 9279 N N . ARG A 1 1221 ? 30.174 21.079 -39.620 1.00 79.38 1221 ARG A N 1
ATOM 9280 C CA . ARG A 1 1221 ? 30.196 19.612 -39.560 1.00 79.38 1221 ARG A CA 1
ATOM 9281 C C . ARG A 1 1221 ? 28.901 19.117 -38.947 1.00 79.38 1221 ARG A C 1
ATOM 9283 O O . ARG A 1 1221 ? 28.267 19.849 -38.188 1.00 79.38 1221 ARG A O 1
ATOM 9290 N N . LEU A 1 1222 ? 28.532 17.877 -39.269 1.00 71.00 1222 LEU A N 1
ATOM 9291 C CA . LEU A 1 1222 ? 27.447 17.196 -38.576 1.00 71.00 1222 LEU A CA 1
ATOM 9292 C C . LEU A 1 1222 ? 27.815 17.133 -37.097 1.00 71.00 1222 LEU A C 1
ATOM 9294 O O . LEU A 1 1222 ? 28.794 16.498 -36.703 1.00 71.00 1222 LEU A O 1
ATOM 9298 N N . ARG A 1 1223 ? 27.055 17.878 -36.301 1.00 72.50 1223 ARG A N 1
ATOM 9299 C CA . ARG A 1 1223 ? 27.119 17.816 -34.853 1.00 72.50 1223 ARG A CA 1
ATOM 9300 C C . ARG A 1 1223 ? 26.265 16.639 -34.457 1.00 72.50 1223 ARG A C 1
ATOM 9302 O O . ARG A 1 1223 ? 25.105 16.564 -34.853 1.00 72.50 1223 ARG A O 1
ATOM 9309 N N . CYS A 1 1224 ? 26.849 15.721 -33.717 1.00 59.84 1224 CYS A N 1
ATOM 9310 C CA . CYS A 1 1224 ? 26.047 14.772 -32.987 1.00 59.84 1224 CYS A CA 1
ATOM 9311 C C . CYS A 1 1224 ? 26.307 14.998 -31.518 1.00 59.84 1224 CYS A C 1
ATOM 9313 O O . CYS A 1 1224 ? 27.426 15.282 -31.083 1.00 59.84 1224 CYS A O 1
ATOM 9315 N N . ASP A 1 1225 ? 25.259 14.799 -30.749 1.00 51.81 1225 ASP A N 1
ATOM 9316 C CA . ASP A 1 1225 ? 25.471 14.330 -29.411 1.00 51.81 1225 ASP A CA 1
ATOM 9317 C C . ASP A 1 1225 ? 26.231 13.002 -29.505 1.00 51.81 1225 ASP A C 1
ATOM 9319 O O . ASP A 1 1225 ? 25.875 12.142 -30.316 1.00 51.81 1225 ASP A O 1
ATOM 9323 N N . ILE A 1 1226 ? 27.301 12.807 -28.728 1.00 53.09 1226 ILE A N 1
ATOM 9324 C CA . ILE A 1 1226 ? 27.816 11.440 -28.529 1.00 53.09 1226 ILE A CA 1
ATOM 9325 C C . ILE A 1 1226 ? 26.788 10.775 -27.628 1.00 53.09 1226 ILE A C 1
ATOM 9327 O O . ILE A 1 1226 ? 27.054 10.683 -26.448 1.00 53.09 1226 ILE A O 1
ATOM 9331 N N . ARG A 1 1227 ? 25.549 10.548 -28.093 1.00 45.91 1227 ARG A N 1
ATOM 9332 C CA . ARG A 1 1227 ? 24.360 10.491 -27.212 1.00 45.91 1227 ARG A CA 1
ATOM 9333 C C . ARG A 1 1227 ? 24.593 11.286 -25.901 1.00 45.91 1227 ARG A C 1
ATOM 9335 O O . ARG A 1 1227 ? 24.484 10.769 -24.800 1.00 45.91 1227 ARG A O 1
ATOM 9342 N N . THR A 1 1228 ? 25.095 12.515 -26.033 1.00 32.62 1228 THR A N 1
ATOM 9343 C CA . THR A 1 1228 ? 25.468 13.389 -24.934 1.00 32.62 1228 THR A CA 1
ATOM 9344 C C . THR A 1 1228 ? 24.202 13.981 -24.366 1.00 32.62 1228 THR A C 1
ATOM 9346 O O . THR A 1 1228 ? 23.283 14.359 -25.081 1.00 32.62 1228 THR A O 1
ATOM 9349 N N . LYS A 1 1229 ? 24.194 14.053 -23.045 1.00 32.47 1229 LYS A N 1
ATOM 9350 C CA . LYS A 1 1229 ? 23.301 14.825 -22.186 1.00 32.47 1229 LYS A CA 1
ATOM 9351 C C . LYS A 1 1229 ? 22.854 16.176 -22.786 1.00 32.47 1229 LYS A C 1
ATOM 9353 O O . LYS A 1 1229 ? 23.674 17.090 -22.784 1.00 32.47 1229 LYS A O 1
ATOM 9358 N N . PRO A 1 1230 ? 21.571 16.398 -23.165 1.00 29.67 1230 PRO A N 1
ATOM 9359 C CA . PRO A 1 1230 ? 20.997 17.729 -23.193 1.00 29.67 1230 PRO A CA 1
ATOM 9360 C C . PRO A 1 1230 ? 20.943 18.188 -21.742 1.00 29.67 1230 PRO A C 1
ATOM 9362 O O . PRO A 1 1230 ? 20.295 17.575 -20.894 1.00 29.67 1230 PRO A O 1
ATOM 9365 N N . GLY A 1 1231 ? 21.708 19.222 -21.414 1.00 29.61 1231 GLY A N 1
ATOM 9366 C CA . GLY A 1 1231 ? 21.806 19.622 -20.017 1.00 29.61 1231 GLY A CA 1
ATOM 9367 C C . GLY A 1 1231 ? 22.717 20.790 -19.704 1.00 29.61 1231 GLY A C 1
ATOM 9368 O O . GLY A 1 1231 ? 23.175 20.867 -18.573 1.00 29.61 1231 GLY A O 1
ATOM 9369 N N . VAL A 1 1232 ? 22.965 21.703 -20.647 1.00 25.98 1232 VAL A N 1
ATOM 9370 C CA . VAL A 1 1232 ? 23.276 23.097 -20.302 1.00 25.98 1232 VAL A CA 1
ATOM 9371 C C . VAL A 1 1232 ? 22.557 24.003 -21.297 1.00 25.98 1232 VAL A C 1
ATOM 9373 O O . VAL A 1 1232 ? 23.097 24.373 -22.337 1.00 25.98 1232 VAL A O 1
ATOM 9376 N N . ARG A 1 1233 ? 21.325 24.410 -20.971 1.00 26.23 1233 ARG A N 1
ATOM 9377 C CA . ARG A 1 1233 ? 20.866 25.717 -21.447 1.00 26.23 1233 ARG A CA 1
ATOM 9378 C C . ARG A 1 1233 ? 21.747 26.738 -20.743 1.00 26.23 1233 ARG A C 1
ATOM 9380 O O . ARG A 1 1233 ? 21.644 26.908 -19.530 1.00 26.23 1233 ARG A O 1
ATOM 9387 N N . ALA A 1 1234 ? 22.627 27.386 -21.499 1.00 24.02 1234 ALA A N 1
ATOM 9388 C CA . ALA A 1 1234 ? 23.189 28.653 -21.075 1.00 24.02 1234 ALA A CA 1
ATOM 9389 C C . ALA A 1 1234 ? 22.012 29.564 -20.702 1.00 24.02 1234 ALA A C 1
ATOM 9391 O O . ALA A 1 1234 ? 21.076 29.732 -21.487 1.00 24.02 1234 ALA A O 1
ATOM 9392 N N . SER A 1 1235 ? 22.036 30.104 -19.488 1.00 23.47 1235 SER A N 1
ATOM 9393 C CA . SER A 1 1235 ? 21.221 31.252 -19.126 1.00 23.47 1235 SER A CA 1
ATOM 9394 C C . SER A 1 1235 ? 21.477 32.345 -20.163 1.00 23.47 1235 SER A C 1
ATOM 9396 O O . SER A 1 1235 ? 22.565 32.917 -20.224 1.00 23.47 1235 SER A O 1
ATOM 9398 N N . ALA A 1 1236 ? 20.491 32.593 -21.023 1.00 26.03 1236 ALA A N 1
ATOM 9399 C CA . ALA A 1 1236 ? 20.483 33.781 -21.853 1.00 26.03 1236 ALA A CA 1
ATOM 9400 C C . ALA A 1 1236 ? 20.336 34.994 -20.926 1.00 26.03 1236 ALA A C 1
ATOM 9402 O O . ALA A 1 1236 ? 19.427 35.035 -20.094 1.00 26.03 1236 ALA A O 1
ATOM 9403 N N . VAL A 1 1237 ? 21.263 35.940 -21.063 1.00 31.59 1237 VAL A N 1
ATOM 9404 C CA . VAL A 1 1237 ? 21.000 37.349 -20.751 1.00 31.59 1237 VAL A CA 1
ATOM 9405 C C . VAL A 1 1237 ? 19.982 37.876 -21.751 1.00 31.59 1237 VAL A C 1
ATOM 9407 O O . VAL A 1 1237 ? 20.128 37.531 -22.948 1.00 31.59 1237 VAL A O 1
#

Radius of gyration: 36.63 Å; chains: 1; bounding box: 108×72×93 Å

InterPro domains:
  IPR013815 ATP-grasp fold, subdomain 1 [G3DSA:3.30.1490.20] (46-139)

Secondary structure (DSSP, 8-state):
--GGGSTTTTTTBPP-EE--HHHHHHHHHHH--TT--HHHHHHHHHHHHHHH-TTHHHHHHHHH-SSPEEEEE-STT-STT---TT-S--EEE-SGGGHHHHHHHHHTGGGSHHHHHHHTTT-TT-------EEEEEPP-------SSPPPTTEEEE--HHHHHHHHHHHHHHHHHHT-SEEEEEEEEEETTEEEEEEEEEEE-TTS-EEEEEEEEEBTTTTTS--SS--EEEEEESSTT--EEE-SEEEE--EEEEEEEEEEE-TT--SS-EEEEE-HHHHHHHHHHSEEEE-EEEE--SS---BEEEEEEEHHHHHHHHTTS-HHHHHHEEEEEEEE--TTSHHHHHHHHHT-EEEE--GGGS-TT--EEEEETTTTEEEEE-SSPPPP-EEEEE---PPTT-B----HHHHHHHHHHHTTTTPPP-GGGSTTHHHHHH-TT--HHHHHHHHHHHHSPPTT-EEEETTEEE--SHHHHHHHHHHHTT--HHHHHTTS-GGGHHHHHHHHHHH-SSHHHHHHHSHHHHHH-HHHHHHHHTT-SB-HHHHHHHHHHH-SSS-HHHHHHHHHHHHHHHTSTTTHHHHHHHHHHHHHHHHHHHHHHHSTT--HHHHHHHHHHHHHTS-TT-HHHHHHHHHHHHH--S-GGGHHHHHHHHTT-TTHHHHHHHHHHHHHHHHT--HHHHHHHHHHHHHHHHHHHTSGGGTTT--HHHHHHHHHHHHHHHHHHHHHHHHHHHHS--HHHHHHHHHHHHHHHHHHGGG---HHHHHHHHHHHHHHHHHHHSPPPS-----TT--HHHHHHHHHTT--TTSTTS-SSHHHHHHHHHHHHHHHSPPPPGGGS-HHHHHHHHHH--SSSS---EEEE-SS-EEEEE--SSS-EEEEE-SS-EEEEEE--TT--GGG-HHHHHHHHHHHHHHHH-TTEEEEEEEEEETTEEEEEEEEEEPTT--S--HHHHHHHHHHHHHHHHTTSS-TT--GGGGTTHHHHT-STTHHHHHHHHHHHHHTB--TT--S-GGGSGGGGHHHHHHH-HHHHHHHHHHHHSHHHHHHHHHHHHHHHHHT--SHHHHHHHHHHHHHHHHHHHHH-HHHHHHHHHH----HHHHHHHHHHTTBHHHHHHHHHHHHTSTTTTHHHHHH-GGGT--TTTHHHHHHHHHT-TTS-HHHHHHHHHH-HHHHHHTT-HHHHHHH-SEEEPPSSHHHHHHHHHHHHHTT--EEE-SS----------

Foldseek 3Di:
DQQCPPPLCVQFEFFKAWDDCVLLVVQCVVVPDPPDDLVRQLVSQLVSCCVVCVCVLVVCCVGANADQKKKAFAQPQVPPLFQCRPVFDIDTRHHSVCVSSRNRRRQSSCRDPLNLLRRCVRPVPDDGHGTIMMMHHDDDQPADQQVVAADQQEAEDEDLVVVVVVLVVVLVVCVVVVAQWKWWWKWFQWSNTIKIWTWTWGCDPVRFIWGKIWIGHDPPCSAVPDSHAIKMWTGLSDRLQIWIDGQEYEYIDTPGMHTYHMDHLVLDDQWDWAKFFDPVQVVVLVVAFDKDFWWWLADANYFDKAFEAEDAELVVVLVVLSPDDPVQLVRQQEYEYQGDHSRYSSNSSCSVSRRIYIYDQLLPQPLLFQIKGAGPQLNMMTTHHFDDDDTDIDIATAGPDTALIERFADLVLLLVQLVVCVVPVAADDLVSDPCLVVLVVRPRHRPNRSVRRSCSQAAFDLRHWYDDNQAIFGRHNLRSNLVNCVVVVDDLVVSCSRYDPRRSLLSLLVQLQQDPFLVSNCVSQVLLCVLPRRLSSVLRHVGNHSNLSSLSSVQSPDPLADSLLSSLLSVLLSLLSPDPPHPLSNLLSSLSSVLLVLLSVLCVLPQQFDSVLNSVLSNLLSVLAPSVDSNRSSVLSVLSNSFFAFSLCSSLQSNLCVVAVCLSVLRSQLSSLLSSLSSRDLVCNLVSLVSNLVSLVCNCPGPSPPPPGDLLVNLQSLLSVLVSLLSSLLSLLQVCVVPVDLSSVLSSLSSLVSVLVSVVVVDDDPLQVQLSVLVVQQSVVVNVDDRAPALFDDLVLALVNSSNCSSVNPYCPDPSHPVDCNSVSVSSSVVSLVPRAANDLVSGHNLLNLLQQLQFAPFARGWGQSHDTSFWTKTWRDFPRDTKIWIDGFFKIKIKDWAHLPADPQQVLLLLLLVLVQVVCVVLPLQWDKDWDWDQRRSIIMIIMMIGGHPPDRGDHSVNVLLVSLLVCLSRLQCNVQGRHGNVLQVCVNVLCPDPLNSLLSVLSSVLSSQFHNNPFLDDSCPALSNNQSNCCRRPPVLVVLLSQLSVVPLVSLVVSLVVLLVVLVPDDDPVVNVNSVNSNLNSLLSNCRNPVVSLLVDLLVDDDDPSSLSNCLNNCRRNVCNVVSLVSQVPDDVSCQSCLQRPLVSPDDLVCLQVVLVVCLVPLPGSLVNLQVSLQEPLVSCVVVVRQLSSLLSHQEHEAHLDPSSRVSNVVSCVVNVHHHYDHSSYHPDDPDPDD

Sequence (1237 aa):
MMLHRDPEFSAVALPVYPCDLADAHEYVARAGSEGKSVKEHVAGYSAFLKGRRPGLAEQLREVCGDAPWIVRSSGVEDQEDNVNAGGYESLVCRRAEDLYAAVAAVVFSGYSEHSIAQQRLADQSYRPSPITAFVQPLVETTGRAANPPVAVSETPLLAEDDITGLVGLLTHLHHRFGMPRVDSEWVLETDAGTVSITALTELATDGRLVGQLTLGFGFASAQRLGAGDNSLAWLTGRIGATLWHGALLRQVATMRTRLVQVRSAAAFDPEPLLDVLTDACRDRWRDACVAAPVDILVSPRRVVASSFLTSVRLEDAWSRYLRLDPEQRARLGHVLVERGSPAEHAAVMFRQEGVAVLRGRPEDIPETASYVLADPWTQECYFGVGRPPAVETCRRRMSAMPQGCRLLFVPAHGAEAVAAAGRDGHPLGPALMPGVTHLYELPHLPPPVRDTILLNSFLPAPDTFVRRGAEVSSPAFVARAAEALLAGGLSMARAADLLPEAALKYVRGLAATRASDAQGVAAVLPRCASAAPERLAAAVAGTPDVRLAVALAHLETSSTVSDAALESVVSTALVLAGGVQGAAGTEAALGLLAAAEALAAAMRALDVYTTQERDVVIARVVAALPVEDAARTEALCRFATRSSAPPAEIYRLLDLAAQDEEFAALYLAVERGRVDLSGADAGDAVRRGRALNDTYRAYESAAAWRGGGDAVLLDLTRNDLIEAYDSTLKRLLLELVDRPEPGPYRAYLDVLAQWLDLVREFGLSPREERAVAGFGVWIAGWREAALPSDFALKEDQTWERLLDMAAEGVMVDSEKGPGNPHQLHNALHQWLLDRTARYPAERAPAGVRELQRLSDRFGPGGNKLLRFTRDAIELDVPLGIHKASLMFRPDRVEGEWTEPPDVTQAEIGRLTGLAVLLDRCGTWFPELVFRWERVLLAGTWTLRVEARPSAGAEQFTFAQMSLALGIFRTLFDGSYDFSYVPTQDVADLEGAFREPEWAEAFRALVAYRLVYDDTELFETLETLPLGTAIGTLCTDARIRAEVMAASVEGPEGALGRLDGAWRRLVGTADPDEWIAGYNAVQQLALLVAARFPEAAVAAVAAAAPSGWVDVLAAAVLPRADVREEMVQAFESRSGGDGLLLRRAPWLVVSEANAVDVARRVAVEPRSYRRCKQFLVHRYADVLENAGLLAGLVAELEVVPYGHDPRQEVPLSAAVVAVGGRLRCDIRTKPGVRASAV

Organism: NCBI:txid479978